Protein 9KR4 (pdb70)

InterPro domains:
  IPR000081 Peptidase C3, picornavirus core protein 2A [PF00947] (878-1004)
  IPR000199 Peptidase C3A/C3B, picornaviral [PF00548] (1549-1714)
  IPR000605 Helicase, superfamily 3, single-stranded DNA/RNA virus [PF00910] (1234-1331)
  IPR001205 RNA-directed RNA polymerase, C-terminal dom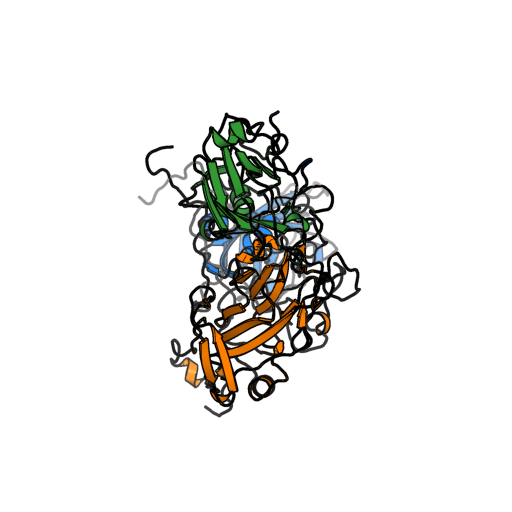ain [PF00680] (1758-2169)
  IPR001676 Picornavirus capsid [PF00073] (93-300)
  IPR001676 Picornavirus capsid [PF00073] (359-524)
  IPR001676 Picornavirus capsid [PF00073] (614-782)
  IPR002527 Picornavirus 2B protein [PF01552] (1009-1108)
  IPR003138 Picornavirus coat protein VP4 [PF02226] (2-69)
  IPR003593 AAA+ ATPase domain [SM00382] (1229-1360)
  IPR007094 RNA-directed RNA polymerase, catalytic domain [PS50507] (1958-2074)
  IPR009003 Peptidase S1, PA clan [SSF50494] (863-1001)
  IPR009003 Peptidase S1, PA clan [SSF50494] (1542-1732)
  IPR014759 Helicase, superfamily 3, single-stranded RNA virus [PS51218] (1213-1369)
  IPR014838 Poliovirus 3A protein-like [PF08727] (1442-1498)
  IPR027417 P-loop containing nucleoside triphosphate hydrolase [SSF52540] (1183-1368)
  IPR029053 Viral coat protein subunit [G3DSA:2.60.120.20] (71-329)
  IPR029053 Viral coat protein subunit [G3DSA:2.60.120.20] (331-568)
  IPR029053 Viral coat protein subunit [G3DSA:2.60.120.20] (569-866)
  IPR033703 Picornavirus/Calicivirus coat protein [cd00205] (125-325)

Secondary structure (DSSP, 8-state):
--TT----GGGBHHHHH---EEEEEEEEESS-SSGGGSEEEEE--STT-HHHHHHHTTEEEEEEEEEEEEEEEEEE-S--TT----PPPEEEEEEE-TT----SSTT-GGGG-TTS-EEEEETTSSPPEEEE----SSSSEES---BBSSSSTT--BT--GGG---EEEEEEE--SS---EEEEEEEEEEEEEEEEEEE-PPP-SPP--SSS-------SS---S-SS----/---EEEEEETTEEEEEETT--EEEGGG-----SGGG-STHHHHS-EEE-GGG-S-EE---EEE-TT---EEEETTGGGTTSSHHHHHHHH-SSEEEEEEEEEEE---TT-EEEEEEEEEES-PPPBSSTTS---HHHH-BTTBPEE-BSS----SSSB--BGGGTTTTS-GGGGGGSSEEEEETTT--EEEEEE----SSS-B-TTTB--EEEEEEEEEEEE--TTS-S-EEEEEEEEEEEEEEE--S--/-----PPTTTT---TT------BS-TTPPPPPP---SSEE-BTHHHHTS-EE--TT--GGGGGSGGGG-EEE-TT--TTSEEEEEES-TTTSTTTTTSHHHHHHTTEEEEEEEEEEEEEE-S-TT-B-EEEEEEEPTTT---SSHHHHHHSEEEEEETTT-SEEEEEEEEEE---SS---TTSS--TTS-EEEEEESS--B--GGG-S-EEEEEEEEE-S--EEEEE---TT--SHHHHT-

Organism: NCBI:txid282345

Nearest PDB structures (foldseek):
  6ilo-assembly1_A  TM=9.769E-01  e=2.884E-32  Echovirus E6
  8gsc-assembly1_1  TM=9.671E-01  e=5.428E-31  Echovirus E3
  8gsd-assembly1_1  TM=9.261E-01  e=2.225E-30  Echovirus E3
  3iyp-assembly1_A  TM=9.016E-01  e=1.339E-30  Echovirus E7
  9fp5-assembly1_A  TM=9.081E-01  e=4.140E-30  Coxsackievirus A9

B-factor: mean 23.33, std 20.79, range [1.66, 119.31]

Solvent-accessible surface area: 31221 Å² total; per-residue (Å²): 140,110,94,55,46,100,40,71,71,40,0,30,10,72,59,1,4,21,115,24,34,62,0,63,135,26,48,1,61,1,88,39,143,113,77,67,84,50,29,6,51,15,81,10,39,18,57,86,26,3,41,19,3,2,23,8,9,0,0,0,0,1,29,6,42,8,4,0,4,0,44,15,75,40,72,100,37,209,86,106,116,100,58,69,82,109,103,91,18,35,1,1,1,0,0,0,17,50,87,24,65,72,6,98,30,16,128,28,156,6,8,113,21,117,97,6,31,40,36,126,26,42,46,76,90,37,38,9,41,7,4,4,14,6,10,2,139,3,19,2,12,9,22,26,12,0,0,42,17,78,122,45,120,105,17,72,16,6,115,19,75,52,45,72,22,1,44,0,12,0,34,10,56,58,97,116,142,36,26,30,14,31,0,31,0,68,0,47,4,22,4,18,122,15,87,0,6,0,16,8,6,1,13,9,3,69,2,8,70,26,106,11,5,4,2,113,37,62,13,0,11,74,68,26,165,43,40,35,7,101,74,127,169,77,103,91,119,75,39,88,44,66,128,17,82,30,79,17,67,96,94,39,96,80,34,46,0,57,65,37,144,10,59,69,49,64,191,79,134,85,61,61,33,80,117,129,58,40,71,72,34,103,68,2,59,67,11,12,78,9,132,62,22,103,0,74,84,119,26,42,2,3,2,4,1,0,0,13,1,0,63,113,62,22,62,0,6,95,6,7,125,146,15,132,58,2,32,5,2,4,21,1,13,1,51,3,118,36,54,150,83,12,5,0,2,0,0,0,0,0,0,0,1,0,3,3,0,0,13,37,42,94,99,77,9,61,54,86,19,0,16,85,4,36,135,16,46,132,5,45,59,30,73,47,99,55,112,47,10,8,6,18,0,3,11,0,0,0,15,0,12,2,0,1,2,0,5,16,2,12,47,31,49,0,12,20,31,87,50,54,19,3,12,2,3,1,6,25,6,5,4,32,53,20,16,16,11,78,58,1,12,14,6,0,0,0,0,0,7,0,1,32,0,51,40,25,152,79,35,85,71,77,0,40,1,32,1,8,0,2,2,20,38,4,4,2,40,25,116,225,181,126,110,150,124,112,167,153,104,137,44,54,102,115,50,89,63,91,17,120,130,169,9,85,71,14,32,94,169,66,165,57,25,101,83,47,152,4,8,16,66,5,116,18,0,0,69,2,0,70,40,51,0,2,0,4,1,33,0,48,46,144,10,10,54,23,15,83,0,4,28,3,32,1,77,19,91,72,28,74,28,70,33,13,0,1,1,7,5,0,0,0,3,2,7,1,1,11,29,2,0,0,0,1,2,0,1,2,2,14,75,0,9,16,11,0,47,0,18,0,22,0,0,0,1,28,38,1,60,7,78,0,2,1,2,37,8,68,58,64,69,34,10,20,98,70,68,124,31,2,107,111,42,86,61,64,70,2,27,2,45,148,108,23,48,13,69,19,98,5,68,206,5,49,18,19,74,195,204,59,46,62,106,40,6,94,30,9,107,152,7,2,22,0,0,0,7,16,54,53,25,1,75,25,64,90,71,4,77,18,92,2,35,0,4,0,13,0,4,3,46,81,82,2,2,0,112,115,33,60,95,2,53,35,15,171,159,8,93,98,120,72,11

Foldseek 3Di:
DDDPPDDDPCVPPCNLQFDKDFQDKDKAKCDDPDQVRQKDKDFDDPLVPVVNLLSVQQFFWKFWKKKKWKDKDKDADDDDCPPVDDDWWKKKKWWAFVPGDDDPGPPRCSSVDPPTDMDIGTPPDHTDMDMAHGRFPDPTAGSFDQDWCDPDPPTDGGDDPRNGGTMMMMHIDDDDDDHIMMMMMTMIIGIHPMDGHDGDDGDDFDQDDSRDRDGDDDDPDDDDDDPDDDDD/DFDKDWDFQQHDIDIDTPPADEFEWVPDFADAPVVPCPPVCQVWPKDWDSNLFGKDWFDKDWAFQQAFWWKAFPPQQCLPPPVSVVCLVPFQKKWWKKKKKKFKADDLQKWFKKKKFKFFPQDFAFLDNVEEADPVLVHDHRDIDGAHCAADRDPRHQGRNRCCPRRNHGNVPRVVGGIDMATPNPHGMYIYIGYTDDPDNIGRSVPDRGIMIMMGIPTGMDGDPPDDRTMIMMMMMGIHGMMGTDDDDD/DPDDDDDPPPPDDDPPDDDDDDDPCPPDDDDDDDDDPDDDDDLQVQQQDKDWWQQQPDDCCVVDVNSFKFWAAFPDAAWHWRGKAWQALAQAPRRCPTSNNVVQLQFQKKFAKKKKKKFKAADLFKWFKKKKAKFFAQGDDDDIPVRRVVHDIDIDICNVPRMDMDIGHPHMHDDRHRDCVCNRPDNGTMMIIMGGNDGIDGPPVRNDIIIMIMIMGGDDDMDGHHGDDRPVDPPVVVVVD

Radius of gyration: 29.06 Å; Cα contacts (8 Å, |Δi|>4): 1788; chains: 3; bounding box: 80×88×56 Å

Structure (mmCIF, N/CA/C/O backbone):
data_9KR4
#
_entry.id   9KR4
#
_cell.length_a   1.00
_cell.length_b   1.00
_cell.length_c   1.00
_cell.angle_alpha   90.00
_cell.angle_beta   90.00
_cell.angle_gamma   90.00
#
_symmetry.space_group_name_H-M   'P 1'
#
loop_
_entity.id
_entity.type
_entity.pdbx_description
1 polymer 'Enterovirus B 75 chain A'
2 polymer 'Enterovirus B 75 chain B'
3 polymer 'Enterovirus B 75 chain C'
#
loop_
_atom_site.group_PDB
_atom_site.id
_atom_site.type_symbol
_atom_site.label_atom_id
_atom_site.label_alt_id
_atom_site.label_comp_id
_atom_site.label_asym_id
_atom_site.label_entity_id
_atom_site.label_seq_id
_atom_site.pdbx_PDB_ins_code
_atom_site.Cartn_x
_atom_site.Cartn_y
_atom_site.Cartn_z
_atom_site.occupancy
_atom_site.B_iso_or_equiv
_atom_site.auth_seq_id
_atom_site.auth_comp_id
_atom_site.auth_asym_id
_atom_site.auth_atom_id
_atom_site.pdbx_PDB_model_num
ATOM 1 N N . PHE A 1 1 ? 213.31496 302.42627 362.75501 1.000 75.71983 1 PHE A N 1
ATOM 2 C CA . PHE A 1 1 ? 214.38207 303.22584 362.17889 1.000 75.54957 1 PHE A CA 1
ATOM 3 C C . PHE A 1 1 ? 214.48556 302.98372 360.67412 1.000 80.15931 1 PHE A C 1
ATOM 4 O O . PHE A 1 1 ? 213.56271 302.47448 360.04199 1.000 80.81340 1 PHE A O 1
ATOM 12 N N . VAL A 1 2 ? 215.63173 303.34685 360.10950 1.000 83.56732 2 VAL A N 1
ATOM 13 C CA . VAL A 1 2 ? 215.87704 303.22915 358.67657 1.000 83.93279 2 VAL A CA 1
ATOM 14 C C . VAL A 1 2 ? 216.31142 301.80973 358.32484 1.000 87.61437 2 VAL A C 1
ATOM 15 O O . VAL A 1 2 ? 216.55224 300.98045 359.20810 1.000 90.43705 2 VAL A O 1
ATOM 19 N N . GLY A 1 3 ? 216.43402 301.53855 357.02868 1.000 88.68922 3 GLY A N 1
ATOM 20 C CA . GLY A 1 3 ? 216.46813 300.21442 356.42663 1.000 92.84685 3 GLY A CA 1
ATOM 21 C C . GLY A 1 3 ? 217.64811 299.28853 356.67474 1.000 97.46642 3 GLY A C 1
ATOM 22 O O . GLY A 1 3 ? 217.98233 298.49043 355.79383 1.000 99.43028 3 GLY A O 1
ATOM 23 N N . GLY A 1 4 ? 218.28122 299.34584 357.84556 1.000 94.41602 4 GLY A N 1
ATOM 24 C CA . GLY A 1 4 ? 219.61801 298.79938 357.99396 1.000 90.04954 4 GLY A CA 1
ATOM 25 C C . GLY A 1 4 ? 220.47273 299.58797 358.96119 1.000 86.66321 4 GLY A C 1
ATOM 26 O O . GLY A 1 4 ? 221.70404 299.49556 358.96567 1.000 86.02679 4 GLY A O 1
ATOM 27 N N . PHE A 1 5 ? 219.79847 300.37955 359.78830 1.000 85.03940 5 PHE A N 1
ATOM 28 C CA . PHE A 1 5 ? 220.40045 301.16552 360.85571 1.000 81.47762 5 PHE A CA 1
ATOM 29 C C . PHE A 1 5 ? 221.08418 300.30286 361.92172 1.000 77.43097 5 PHE A C 1
ATOM 30 O O . PHE A 1 5 ? 221.68598 300.83198 362.86122 1.000 78.75888 5 PHE A O 1
ATOM 38 N N . HIS A 1 6 ? 221.04370 298.98461 361.78124 1.000 72.26375 6 HIS A N 1
ATOM 39 C CA . HIS A 1 6 ? 221.56697 298.09285 362.80848 1.000 66.30781 6 HIS A CA 1
ATOM 40 C C . HIS A 1 6 ? 223.04435 298.39473 363.03897 1.000 57.24953 6 HIS A C 1
ATOM 41 O O . HIS A 1 6 ? 223.87754 298.14187 362.16385 1.000 58.84403 6 HIS A O 1
ATOM 48 N N . THR A 1 7 ? 223.36450 298.93798 364.21191 1.000 48.45456 7 THR A N 1
ATOM 49 C CA . THR A 1 7 ? 224.72707 299.33873 364.53327 1.000 42.25250 7 THR A CA 1
ATOM 50 C C . THR A 1 7 ? 225.15435 298.72585 365.85682 1.000 36.94872 7 THR A C 1
ATOM 51 O O . THR A 1 7 ? 224.39097 298.71922 366.82521 1.000 35.08565 7 THR A O 1
ATOM 55 N N . ARG A 1 8 ? 226.38054 298.21145 365.88938 1.000 33.70489 8 ARG A N 1
ATOM 56 C CA . ARG A 1 8 ? 226.94373 297.60468 367.08773 1.000 27.87575 8 ARG A CA 1
ATOM 57 C C . ARG A 1 8 ? 228.40464 297.99453 367.28358 1.000 26.14767 8 ARG A C 1
ATOM 58 O O . ARG A 1 8 ? 229.09488 297.40428 368.11737 1.000 25.52310 8 ARG A O 1
ATOM 66 N N . SER A 1 9 ? 228.87475 299.00991 366.55828 1.000 25.56343 9 SER A N 1
ATOM 67 C CA . SER A 1 9 ? 230.27064 299.41498 366.66020 1.000 22.79261 9 SER A CA 1
ATOM 68 C C . SER A 1 9 ? 230.59953 299.98563 368.03155 1.000 22.27214 9 SER A C 1
ATOM 69 O O . SER A 1 9 ? 231.76323 299.97979 368.43889 1.000 21.93418 9 SER A O 1
ATOM 72 N N . GLU A 1 10 ? 229.60050 300.49004 368.75211 1.000 20.42068 10 GLU A N 1
ATOM 73 C CA . GLU A 1 10 ? 229.83887 301.04275 370.07572 1.000 20.84793 10 GLU A CA 1
ATOM 74 C C . GLU A 1 10 ? 230.01994 299.97854 371.14821 1.000 23.77832 10 GLU A C 1
ATOM 75 O O . GLU A 1 10 ? 230.58780 300.28112 372.20014 1.000 25.06266 10 GLU A O 1
ATOM 81 N N . SER A 1 11 ? 229.55474 298.75328 370.92136 1.000 19.09049 11 SER A N 1
ATOM 82 C CA . SER A 1 11 ? 229.75821 297.67824 371.88129 1.000 16.96535 11 SER A CA 1
ATOM 83 C C . SER A 1 11 ? 230.94853 296.79961 371.53426 1.000 15.06875 11 SER A C 1
ATOM 84 O O . SER A 1 11 ? 231.08017 295.71557 372.10391 1.000 20.41004 11 SER A O 1
ATOM 87 N N . SER A 1 12 ? 231.78959 297.21411 370.59603 1.000 14.66789 12 SER A N 1
ATOM 88 C CA . SER A 1 12 ? 233.04797 296.52195 370.39415 1.000 15.58910 12 SER A CA 1
ATOM 89 C C . SER A 1 12 ? 233.95729 296.75681 371.59652 1.000 15.05997 12 SER A C 1
ATOM 90 O O . SER A 1 12 ? 233.79791 297.72048 372.34667 1.000 15.77117 12 SER A O 1
ATOM 93 N N . LEU A 1 13 ? 234.91752 295.84930 371.77535 1.000 14.37378 13 LEU A N 1
ATOM 94 C CA . LEU A 1 13 ? 235.78714 295.90761 372.94439 1.000 14.81286 13 LEU A CA 1
ATOM 95 C C . LEU A 1 13 ? 236.45642 297.26591 373.07183 1.000 18.26059 13 LEU A C 1
ATOM 96 O O . LEU A 1 13 ? 236.48219 297.85617 374.15688 1.000 19.77211 13 LEU A O 1
ATOM 101 N N . GLU A 1 14 ? 236.98758 297.78231 371.96472 1.000 18.50270 14 GLU A N 1
ATOM 102 C CA . GLU A 1 14 ? 237.74030 299.02689 372.00328 1.000 18.97123 14 GLU A CA 1
ATOM 103 C C . GLU A 1 14 ? 236.86754 300.19702 372.42797 1.000 19.73734 14 GLU A C 1
ATOM 104 O O . GLU A 1 14 ? 237.32176 301.07148 373.16910 1.000 22.44812 14 GLU A O 1
ATOM 110 N N . ASN A 1 15 ? 235.61605 300.23824 371.97471 1.000 18.54390 15 ASN A N 1
ATOM 111 C CA . ASN A 1 15 ? 234.74783 301.34836 372.34851 1.000 17.21642 15 ASN A CA 1
ATOM 112 C C . ASN A 1 15 ? 234.09150 301.14161 373.70620 1.000 19.78127 15 ASN A C 1
ATOM 113 O O . ASN A 1 15 ? 233.66800 302.11414 374.33435 1.000 23.19698 15 ASN A O 1
ATOM 118 N N . PHE A 1 16 ? 233.97680 299.89679 374.16552 1.000 17.16443 16 PHE A N 1
ATOM 119 C CA . PHE A 1 16 ? 233.44870 299.64241 375.50140 1.000 14.61841 16 PHE A CA 1
ATOM 120 C C . PHE A 1 16 ? 234.48283 299.97276 376.56965 1.000 16.41596 16 PHE A C 1
ATOM 121 O O . PHE A 1 16 ? 234.14026 300.48419 377.63847 1.000 15.26439 16 PHE A O 1
ATOM 129 N N . LEU A 1 17 ? 235.75544 299.69595 376.29090 1.000 15.69580 17 LEU A N 1
ATOM 130 C CA . LEU A 1 17 ? 236.80734 299.76568 377.29084 1.000 17.27577 17 LEU A CA 1
ATOM 131 C C . LEU A 1 17 ? 237.83721 300.85631 377.04052 1.000 22.98342 17 LEU A C 1
ATOM 132 O O . LEU A 1 17 ? 238.58266 301.19258 377.96191 1.000 26.69541 17 LEU A O 1
ATOM 137 N N . GLY A 1 18 ? 237.90565 301.40821 375.83295 1.000 24.91812 18 GLY A N 1
ATOM 138 C CA . GLY A 1 18 ? 238.92104 302.39259 375.51151 1.000 22.75103 18 GLY A CA 1
ATOM 139 C C . GLY A 1 18 ? 238.49834 303.83129 375.71547 1.000 25.54033 18 GLY A C 1
ATOM 140 O O . GLY A 1 18 ? 238.50019 304.62321 374.77118 1.000 32.97389 18 GLY A O 1
ATOM 141 N N . ARG A 1 19 ? 238.13407 304.18122 376.94258 1.000 23.99785 19 ARG A N 1
ATOM 142 C CA . ARG A 1 19 ? 237.72794 305.53026 377.30074 1.000 24.17518 19 ARG A CA 1
ATOM 143 C C . ARG A 1 19 ? 238.60433 306.04343 378.43253 1.000 25.51018 19 ARG A C 1
ATOM 144 O O . ARG A 1 19 ? 238.72660 305.39138 379.47169 1.000 29.85109 19 ARG A O 1
ATOM 152 N N . ALA A 1 20 ? 239.19551 307.21899 378.23775 1.000 22.30846 20 ALA A N 1
ATOM 153 C CA . ALA A 1 20 ? 240.11019 307.76836 379.22783 1.000 17.91462 20 ALA A CA 1
ATOM 154 C C . ALA A 1 20 ? 239.36975 308.09512 380.51732 1.000 20.46799 20 ALA A C 1
ATOM 155 O O . ALA A 1 20 ? 238.36715 308.81311 380.50913 1.000 30.23859 20 ALA A O 1
ATOM 157 N N . ALA A 1 21 ? 239.87154 307.57337 381.62945 1.000 16.33850 21 ALA A N 1
ATOM 158 C CA . ALA A 1 21 ? 239.23541 307.75524 382.92182 1.000 15.94009 21 ALA A CA 1
ATOM 159 C C . ALA A 1 21 ? 240.26437 308.24511 383.92522 1.000 15.24300 21 ALA A C 1
ATOM 160 O O . ALA A 1 21 ? 241.46708 308.04854 383.74931 1.000 16.80023 21 ALA A O 1
ATOM 162 N N . ASN A 1 22 ? 239.77728 308.89540 384.97331 1.000 15.28746 22 ASN A N 1
ATOM 163 C CA . ASN A 1 22 ? 240.63123 309.35064 386.06039 1.000 15.27548 22 ASN A CA 1
ATOM 164 C C . ASN A 1 22 ? 240.72389 308.26017 387.11954 1.000 19.56435 22 ASN A C 1
ATOM 165 O O . ASN A 1 22 ? 239.76415 308.02455 387.85779 1.000 25.25582 22 ASN A O 1
ATOM 170 N N . THR A 1 23 ? 241.88451 307.61121 387.21398 1.000 20.35874 23 THR A N 1
ATOM 171 C CA . THR A 1 23 ? 242.05747 306.47175 388.10120 1.000 19.82211 23 THR A CA 1
ATOM 172 C C . THR A 1 23 ? 242.71923 306.78653 389.43208 1.000 21.97565 23 THR A C 1
ATOM 173 O O . THR A 1 23 ? 242.73981 305.90759 390.29569 1.000 28.13427 23 THR A O 1
ATOM 177 N N . TYR A 1 24 ? 243.25646 307.98718 389.63225 1.000 19.64032 24 TYR A N 1
ATOM 178 C CA . TYR A 1 24 ? 243.93289 308.29572 390.88442 1.000 22.55409 24 TYR A CA 1
ATOM 179 C C . TYR A 1 24 ? 244.27598 309.77483 390.94082 1.000 22.22656 24 TYR A C 1
ATOM 180 O O . TYR A 1 24 ? 244.70854 310.36236 389.94883 1.000 24.56134 24 TYR A O 1
ATOM 189 N N . ARG A 1 25 ? 244.10226 310.36265 392.11920 1.000 23.20433 25 ARG A N 1
ATOM 190 C CA . ARG A 1 25 ? 244.54180 311.72525 392.36951 1.000 23.53974 25 ARG A CA 1
ATOM 191 C C . ARG A 1 25 ? 245.31388 311.75438 393.67744 1.000 25.40459 25 ARG A C 1
ATOM 192 O O . ARG A 1 25 ? 244.97324 311.03767 394.62009 1.000 31.38986 25 ARG A O 1
ATOM 200 N N . THR A 1 26 ? 246.36287 312.57141 393.72505 1.000 25.39796 26 THR A N 1
ATOM 201 C CA . THR A 1 26 ? 247.19889 312.68358 394.91131 1.000 27.00059 26 THR A CA 1
ATOM 202 C C . THR A 1 26 ? 248.00418 313.97174 394.83536 1.000 26.45820 26 THR A C 1
ATOM 203 O O . THR A 1 26 ? 247.97736 314.68906 393.83407 1.000 27.39832 26 THR A O 1
ATOM 207 N N . SER A 1 27 ? 248.73547 314.25534 395.90825 1.000 25.38948 27 SER A N 1
ATOM 208 C CA . SER A 1 27 ? 249.46635 315.50236 396.03165 1.000 22.72643 27 SER A CA 1
ATOM 209 C C . SER A 1 27 ? 250.87891 315.23908 396.52942 1.000 24.96309 27 SER A C 1
ATOM 210 O O . SER A 1 27 ? 251.16661 314.19506 397.11766 1.000 25.15714 27 SER A O 1
ATOM 213 N N . PHE A 1 28 ? 251.76061 316.19882 396.26253 1.000 22.43488 28 PHE A N 1
ATOM 214 C CA . PHE A 1 28 ? 253.12730 316.20010 396.75641 1.000 19.70851 28 PHE A CA 1
ATOM 215 C C . PHE A 1 28 ? 253.56484 317.64786 396.91173 1.000 21.59571 28 PHE A C 1
ATOM 216 O O . PHE A 1 28 ? 252.97653 318.54993 396.31688 1.000 25.76011 28 PHE A O 1
ATOM 224 N N . LYS A 1 29 ? 254.58647 317.87056 397.73088 1.000 21.61432 29 LYS A N 1
ATOM 225 C CA . LYS A 1 29 ? 254.98422 319.21581 398.11774 1.000 23.36529 29 LYS A CA 1
ATOM 226 C C . LYS A 1 29 ? 256.44582 319.48306 397.78979 1.000 25.94800 29 LYS A C 1
ATOM 227 O O . LYS A 1 29 ? 257.25999 318.56349 397.69137 1.000 29.06077 29 LYS A O 1
ATOM 233 N N . THR A 1 30 ? 256.76611 320.76397 397.61363 1.000 25.92917 30 THR A N 1
ATOM 234 C CA . THR A 1 30 ? 258.15684 321.16768 397.44800 1.000 28.26944 30 THR A CA 1
ATOM 235 C C . THR A 1 30 ? 258.91514 321.17988 398.76893 1.000 34.79013 30 THR A C 1
ATOM 236 O O . THR A 1 30 ? 260.12334 320.92799 398.78050 1.000 39.06140 30 THR A O 1
ATOM 240 N N . LEU A 1 31 ? 258.23835 321.47701 399.87672 1.000 36.23159 31 LEU A N 1
ATOM 241 C CA . LEU A 1 31 ? 258.86180 321.57996 401.18933 1.000 35.71302 31 LEU A CA 1
ATOM 242 C C . LEU A 1 31 ? 257.98859 320.91044 402.23594 1.000 40.44971 31 LEU A C 1
ATOM 243 O O . LEU A 1 31 ? 256.77628 321.13362 402.27342 1.000 44.22965 31 LEU A O 1
ATOM 248 N N . SER A 1 32 ? 258.61187 320.11665 403.10158 1.000 44.26014 32 SER A N 1
ATOM 249 C CA . SER A 1 32 ? 257.91045 319.51597 404.22864 1.000 49.73931 32 SER A CA 1
ATOM 250 C C . SER A 1 32 ? 258.92622 318.89015 405.17060 1.000 55.82137 32 SER A C 1
ATOM 251 O O . SER A 1 32 ? 259.98689 318.42340 404.74779 1.000 53.95662 32 SER A O 1
ATOM 254 N N . THR A 1 33 ? 258.57999 318.88611 406.45921 1.000 61.12685 33 THR A N 1
ATOM 255 C CA . THR A 1 33 ? 259.37489 318.16735 407.44711 1.000 59.41930 33 THR A CA 1
ATOM 256 C C . THR A 1 33 ? 259.27425 316.66082 407.24424 1.000 58.86763 33 THR A C 1
ATOM 257 O O . THR A 1 33 ? 260.27949 315.94883 407.34409 1.000 60.96700 33 THR A O 1
ATOM 261 N N . LYS A 1 34 ? 258.08037 316.16145 406.94973 1.000 56.41297 34 LYS A N 1
ATOM 262 C CA . LYS A 1 34 ? 257.89871 314.73483 406.73036 1.000 56.90004 34 LYS A CA 1
ATOM 263 C C . LYS A 1 34 ? 258.34554 314.37926 405.31784 1.000 53.09406 34 LYS A C 1
ATOM 264 O O . LYS A 1 34 ? 257.76063 314.87932 404.35244 1.000 49.81689 34 LYS A O 1
ATOM 270 N N . PRO A 1 35 ? 259.35813 313.52602 405.14978 1.000 54.03676 35 PRO A N 1
ATOM 271 C CA . PRO A 1 35 ? 259.86344 313.24549 403.79536 1.000 51.08426 35 PRO A CA 1
ATOM 272 C C . PRO A 1 35 ? 258.83934 312.60820 402.87293 1.000 44.30421 35 PRO A C 1
ATOM 273 O O . PRO A 1 35 ? 258.89771 312.84308 401.66172 1.000 43.66008 35 PRO A O 1
ATOM 277 N N . SER A 1 36 ? 257.90919 311.81045 403.39704 1.000 47.37096 36 SER A N 1
ATOM 278 C CA . SER A 1 36 ? 256.96501 311.11088 402.53650 1.000 44.44142 36 SER A CA 1
ATOM 279 C C . SER A 1 36 ? 255.94156 312.04838 401.91272 1.000 41.10730 36 SER A C 1
ATOM 280 O O . SER A 1 36 ? 255.22875 311.64204 400.99050 1.000 38.60251 36 SER A O 1
ATOM 283 N N . LEU A 1 37 ? 255.85100 313.28178 402.39375 1.000 40.82600 37 LEU A N 1
ATOM 284 C CA . LEU A 1 37 ? 254.97252 314.28817 401.82232 1.000 36.98816 37 LEU A CA 1
ATOM 285 C C . LEU A 1 37 ? 255.61359 315.04283 400.66717 1.000 32.84652 37 LEU A C 1
ATOM 286 O O . LEU A 1 37 ? 254.95236 315.87980 400.04830 1.000 31.48677 37 LEU A O 1
ATOM 291 N N . LYS A 1 38 ? 256.88008 314.78055 400.37177 1.000 29.81724 38 LYS A N 1
ATOM 292 C CA . LYS A 1 38 ? 257.57685 315.47593 399.30470 1.000 25.95680 38 LYS A CA 1
ATOM 293 C C . LYS A 1 38 ? 257.50922 314.74585 397.97221 1.000 25.09915 38 LYS A C 1
ATOM 294 O O . LYS A 1 38 ? 257.97354 315.28676 396.96524 1.000 25.96517 38 LYS A O 1
ATOM 300 N N . PHE A 1 39 ? 256.92935 313.55015 397.93292 1.000 22.94567 39 PHE A N 1
ATOM 301 C CA . PHE A 1 39 ? 256.75427 312.83355 396.68130 1.000 21.98379 39 PHE A CA 1
ATOM 302 C C . PHE A 1 39 ? 255.47366 312.01917 396.75749 1.000 23.64991 39 PHE A C 1
ATOM 303 O O . PHE A 1 39 ? 254.92732 311.77710 397.83323 1.000 29.67507 39 PHE A O 1
ATOM 311 N N . ALA A 1 40 ? 254.99308 311.60877 395.59239 1.000 19.88680 40 ALA A N 1
ATOM 312 C CA . ALA A 1 40 ? 253.79486 310.79801 395.47623 1.000 15.88898 40 ALA A CA 1
ATOM 313 C C . ALA A 1 40 ? 254.12903 309.52261 394.72315 1.000 18.54527 40 ALA A C 1
ATOM 314 O O . ALA A 1 40 ? 255.07478 309.47889 393.93684 1.000 17.61041 40 ALA A O 1
ATOM 316 N N . SER A 1 41 ? 253.34995 308.47962 394.98437 1.000 21.86532 41 SER A N 1
ATOM 317 C CA . SER A 1 41 ? 253.52597 307.19950 394.32211 1.000 19.96490 41 SER A CA 1
ATOM 318 C C . SER A 1 41 ? 252.16942 306.56381 394.08351 1.000 22.31013 41 SER A C 1
ATOM 319 O O . SER A 1 41 ? 251.18725 306.88519 394.75370 1.000 29.01703 41 SER A O 1
ATOM 322 N N . TRP A 1 42 ? 252.12867 305.65606 393.11562 1.000 20.96913 42 TRP A N 1
ATOM 323 C CA . TRP A 1 42 ? 250.90358 304.95866 392.76293 1.000 18.85927 42 TRP A CA 1
ATOM 324 C C . TRP A 1 42 ? 251.26230 303.68816 392.01449 1.000 20.31440 42 TRP A C 1
ATOM 325 O O . TRP A 1 42 ? 251.93057 303.74759 390.98030 1.000 20.85242 42 TRP A O 1
ATOM 336 N N . THR A 1 43 ? 250.83035 302.54895 392.54161 1.000 20.60285 43 THR A N 1
ATOM 337 C CA . THR A 1 43 ? 250.98862 301.28090 391.84651 1.000 18.89243 43 THR A CA 1
ATOM 338 C C . THR A 1 43 ? 249.88602 301.15785 390.80468 1.000 18.89707 43 THR A C 1
ATOM 339 O O . THR A 1 43 ? 248.70073 301.21449 391.13987 1.000 21.11501 43 THR A O 1
ATOM 343 N N . ILE A 1 44 ? 250.27528 301.00359 389.54443 1.000 17.49505 44 ILE A N 1
ATOM 344 C CA . ILE A 1 44 ? 249.33436 300.96579 388.43290 1.000 17.24783 44 ILE A CA 1
ATOM 345 C C . ILE A 1 44 ? 248.39531 299.77921 388.59269 1.000 20.12260 44 ILE A C 1
ATOM 346 O O . ILE A 1 44 ? 248.82177 298.62203 388.54803 1.000 24.55131 44 ILE A O 1
ATOM 351 N N . THR A 1 45 ? 247.11438 300.06294 388.79542 1.000 20.60295 45 THR A N 1
ATOM 352 C CA . THR A 1 45 ? 246.09042 299.04064 388.92153 1.000 22.24738 45 THR A CA 1
ATOM 353 C C . THR A 1 45 ? 244.73915 299.64129 388.57141 1.000 23.52381 45 THR A C 1
ATOM 354 O O . THR A 1 45 ? 244.46913 300.80999 388.85336 1.000 27.71853 45 THR A O 1
ATOM 358 N N . THR A 1 46 ? 243.88513 298.82488 387.96073 1.000 21.53503 46 THR A N 1
ATOM 359 C CA . THR A 1 46 ? 242.52703 299.23000 387.63239 1.000 24.36624 46 THR A CA 1
ATOM 360 C C . THR A 1 46 ? 241.50765 298.77903 388.66953 1.000 21.29044 46 THR A C 1
ATOM 361 O O . THR A 1 46 ? 240.32636 299.10721 388.54201 1.000 22.39848 46 THR A O 1
ATOM 365 N N . ARG A 1 47 ? 241.93225 298.05536 389.69902 1.000 20.57360 47 ARG A N 1
ATOM 366 C CA . ARG A 1 47 ? 241.00793 297.40287 390.61316 1.000 20.68607 47 ARG A CA 1
ATOM 367 C C . ARG A 1 47 ? 240.44782 298.32875 391.67783 1.000 21.98644 47 ARG A C 1
ATOM 368 O O . ARG A 1 47 ? 239.56222 297.91246 392.42811 1.000 25.40750 47 ARG A O 1
ATOM 376 N N . LYS A 1 48 ? 240.92926 299.56347 391.76385 1.000 23.56923 48 LYS A N 1
ATOM 377 C CA . LYS A 1 48 ? 240.44779 300.49597 392.76777 1.000 22.06612 48 LYS A CA 1
ATOM 378 C C . LYS A 1 48 ? 239.43409 301.49068 392.22390 1.000 20.45362 48 LYS A C 1
ATOM 379 O O . LYS A 1 48 ? 238.92988 302.31315 392.99048 1.000 22.45440 48 LYS A O 1
ATOM 385 N N . VAL A 1 49 ? 239.12236 301.43391 390.93547 1.000 18.62894 49 VAL A N 1
ATOM 386 C CA . VAL A 1 49 ? 238.08644 302.25978 390.32728 1.000 14.86238 49 VAL A CA 1
ATOM 387 C C . VAL A 1 49 ? 236.92309 301.33659 389.99829 1.000 15.94279 49 VAL A C 1
ATOM 388 O O . VAL A 1 49 ? 237.06609 300.41536 389.19091 1.000 17.34907 49 VAL A O 1
ATOM 392 N N . ALA A 1 50 ? 235.76748 301.58139 390.61686 1.000 13.94300 50 ALA A N 1
ATOM 393 C CA . ALA A 1 50 ? 234.66190 300.63316 390.52394 1.000 13.90541 50 ALA A CA 1
ATOM 394 C C . ALA A 1 50 ? 234.13179 300.51188 389.101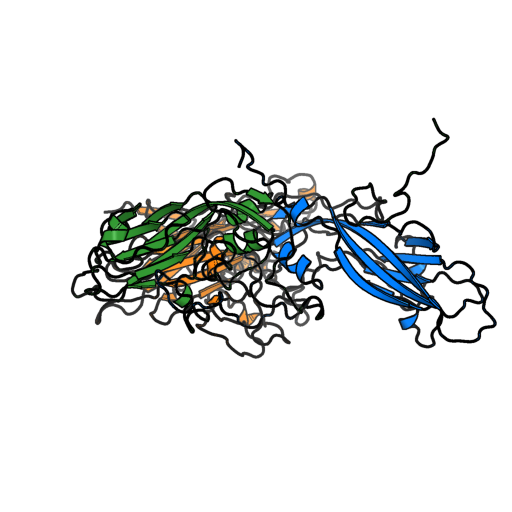02 1.000 14.64887 50 ALA A C 1
ATOM 395 O O . ALA A 1 50 ? 233.92508 299.39840 388.60843 1.000 14.37817 50 ALA A O 1
ATOM 397 N N . MET A 1 51 ? 233.91096 301.64169 388.42629 1.000 13.09748 51 MET A N 1
ATOM 398 C CA . MET A 1 51 ? 233.29079 301.61941 387.10528 1.000 11.52030 51 MET A CA 1
ATOM 399 C C . MET A 1 51 ? 234.16031 300.88539 386.09416 1.000 14.91407 51 MET A C 1
ATOM 400 O O . MET A 1 51 ? 233.66518 300.06318 385.31622 1.000 15.02423 51 MET A O 1
ATOM 405 N N . LEU A 1 52 ? 235.46165 301.17107 386.08980 1.000 13.98434 52 LEU A N 1
ATOM 406 C CA . LEU A 1 52 ? 236.36553 300.46332 385.19548 1.000 13.37889 52 LEU A CA 1
ATOM 407 C C . LEU A 1 52 ? 236.49680 299.00079 385.59632 1.000 12.65038 52 LEU A C 1
ATOM 408 O O . LEU A 1 52 ? 236.55454 298.12010 384.73389 1.000 13.24627 52 LEU A O 1
ATOM 413 N N . ARG A 1 53 ? 236.53318 298.72249 386.89985 1.000 11.84657 53 ARG A N 1
ATOM 414 C CA . ARG A 1 53 ? 236.70982 297.34757 387.35217 1.000 12.28458 53 ARG A CA 1
ATOM 415 C C . ARG A 1 53 ? 235.55405 296.46316 386.91023 1.000 12.25258 53 ARG A C 1
ATOM 416 O O . ARG A 1 53 ? 235.76938 295.33128 386.47088 1.000 12.18847 53 ARG A O 1
ATOM 424 N N . ARG A 1 54 ? 234.32209 296.95829 387.01892 1.000 11.46745 54 ARG A N 1
ATOM 425 C CA . ARG A 1 54 ? 233.18080 296.15157 386.61346 1.000 10.92017 54 ARG A CA 1
ATOM 426 C C . ARG A 1 54 ? 233.24462 295.82620 385.12869 1.000 11.04080 54 ARG A C 1
ATOM 427 O O . ARG A 1 54 ? 233.10810 294.66289 384.74252 1.000 13.13401 54 ARG A O 1
ATOM 435 N N . LYS A 1 55 ? 233.51983 296.83018 384.29235 1.000 10.44088 55 LYS A N 1
ATOM 436 C CA . LYS A 1 55 ? 233.60430 296.60883 382.85234 1.000 10.95834 55 LYS A CA 1
ATOM 437 C C . LYS A 1 55 ? 234.71998 295.63614 382.50013 1.000 9.71383 55 LYS A C 1
ATOM 438 O O . LYS A 1 55 ? 234.54294 294.75671 381.65005 1.000 10.89037 55 LYS A O 1
ATOM 444 N N . MET A 1 56 ? 235.87115 295.78049 383.14699 1.000 10.66087 56 MET A N 1
ATOM 445 C CA . MET A 1 56 ? 237.02585 294.94505 382.85269 1.000 10.40870 56 MET A CA 1
ATOM 446 C C . MET A 1 56 ? 236.78643 293.50013 383.26763 1.000 10.47153 56 MET A C 1
ATOM 447 O O . MET A 1 56 ? 237.34706 292.57900 382.66585 1.000 11.52172 56 MET A O 1
ATOM 452 N N . GLU A 1 57 ? 235.94222 293.28825 384.27137 1.000 10.35161 57 GLU A N 1
ATOM 453 C CA . GLU A 1 57 ? 235.71927 291.98278 384.86915 1.000 9.30938 57 GLU A CA 1
ATOM 454 C C . GLU A 1 57 ? 234.60038 291.19129 384.20993 1.000 8.99010 57 GLU A C 1
ATOM 455 O O . GLU A 1 57 ? 234.26012 290.11784 384.70836 1.000 10.17822 57 GLU A O 1
ATOM 461 N N . MET A 1 58 ? 234.01256 291.68160 383.12366 1.000 8.45722 58 MET A N 1
ATOM 4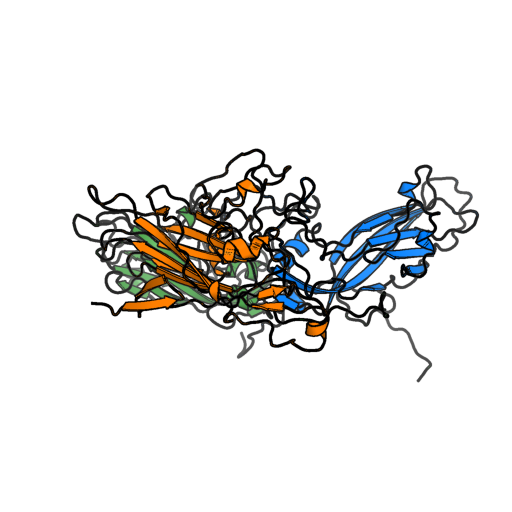62 C CA . MET A 1 58 ? 233.22785 290.79321 382.28218 1.000 7.32842 58 MET A CA 1
ATOM 463 C C . MET A 1 58 ? 234.09580 289.87738 381.43555 1.000 5.91411 58 MET A C 1
ATOM 464 O O . MET A 1 58 ? 233.55993 289.15871 380.59148 1.000 6.65313 58 MET A O 1
ATOM 469 N N . PHE A 1 59 ? 235.41030 289.90472 381.62143 1.000 6.69223 59 PHE A N 1
ATOM 470 C CA . PHE A 1 59 ? 236.33797 289.06200 380.88912 1.000 5.34550 59 PHE A CA 1
ATOM 471 C C . PHE A 1 59 ? 237.33715 288.48110 381.87352 1.000 4.79950 59 PHE A C 1
ATOM 472 O O . PHE A 1 59 ? 237.57583 289.05964 382.93326 1.000 5.16116 59 PHE A O 1
ATOM 480 N N . THR A 1 60 ? 237.89124 287.32171 381.53323 1.000 4.55457 60 THR A N 1
ATOM 481 C CA . THR A 1 60 ? 238.83073 286.65522 382.42471 1.000 4.19422 60 THR A CA 1
ATOM 482 C C . THR A 1 60 ? 240.26974 287.03230 382.10384 1.000 4.62474 60 THR A C 1
ATOM 483 O O . THR A 1 60 ? 241.06848 287.25993 383.01341 1.000 5.47973 60 THR A O 1
ATOM 487 N N . TYR A 1 61 ? 240.61218 287.09667 380.82587 1.000 4.73145 61 TYR A N 1
ATOM 488 C CA . TYR A 1 61 ? 241.96268 287.38130 380.37268 1.000 4.70581 61 TYR A CA 1
ATOM 489 C C . TYR A 1 61 ? 241.92677 288.55560 379.41611 1.000 4.97969 61 TYR A C 1
ATOM 490 O O . TYR A 1 61 ? 240.98309 288.69388 378.63677 1.000 6.20687 61 TYR A O 1
ATOM 499 N N . MET A 1 62 ? 242.95999 289.39413 379.46886 1.000 5.26627 62 MET A N 1
ATOM 500 C CA . MET A 1 62 ? 242.99858 290.60536 378.66223 1.000 5.90838 62 MET A CA 1
ATOM 501 C C . MET A 1 62 ? 244.42128 290.90437 378.21441 1.000 7.37772 62 MET A C 1
ATOM 502 O O . MET A 1 62 ? 245.38993 290.44043 378.81377 1.000 7.90533 62 MET A O 1
ATOM 507 N N . ARG A 1 63 ? 244.52772 291.68075 377.13995 1.000 8.11768 63 ARG A N 1
ATOM 508 C CA . ARG A 1 63 ? 245.78312 292.24060 376.65970 1.000 6.99834 63 ARG A CA 1
ATOM 509 C C . ARG A 1 63 ? 245.52290 293.66676 376.20957 1.000 8.73517 63 ARG A C 1
ATOM 510 O O . ARG A 1 63 ? 244.59664 293.90392 375.43134 1.000 10.01969 63 ARG A O 1
ATOM 518 N N . PHE A 1 64 ? 246.33346 294.61072 376.68094 1.000 9.72081 64 PHE A N 1
ATOM 519 C CA . PHE A 1 64 ? 246.17985 295.99431 376.25083 1.000 11.06027 64 PHE A CA 1
ATOM 520 C C . PHE A 1 64 ? 247.47134 296.76471 376.48057 1.000 11.63464 64 PHE A C 1
ATOM 521 O O . PHE A 1 64 ? 248.32418 296.36971 377.27582 1.000 10.17462 64 PHE A O 1
ATOM 529 N N . ASP A 1 65 ? 247.59045 297.87632 375.76839 1.000 13.76545 65 ASP A N 1
ATOM 530 C CA . ASP A 1 65 ? 248.55195 298.92233 376.06720 1.000 10.70812 65 ASP A CA 1
ATOM 531 C C . ASP A 1 65 ? 247.86103 299.97950 376.91548 1.000 12.61128 65 ASP A C 1
ATOM 532 O O . ASP A 1 65 ? 246.63303 300.06302 376.94220 1.000 15.00484 65 ASP A O 1
ATOM 537 N N . VAL A 1 66 ? 248.65222 300.77340 377.62513 1.000 12.06295 66 VAL A N 1
ATOM 538 C CA . VAL A 1 66 ? 248.13676 301.80728 378.51427 1.000 12.61762 66 VAL A CA 1
ATOM 539 C C . VAL A 1 66 ? 248.72851 303.14749 378.10815 1.000 15.42205 66 VAL A C 1
ATOM 540 O O . VAL A 1 66 ? 249.94596 303.26994 377.94695 1.000 13.70774 66 VAL A O 1
ATOM 544 N N . GLU A 1 67 ? 247.86715 304.14529 377.94613 1.000 18.16662 67 GLU A N 1
ATOM 545 C CA . GLU A 1 67 ? 248.27055 305.52121 377.69228 1.000 14.21320 67 GLU A CA 1
ATOM 546 C C . GLU A 1 67 ? 247.95913 306.34069 378.93506 1.000 13.75823 67 GLU A C 1
ATOM 547 O O . GLU A 1 67 ? 246.82313 306.34016 379.41175 1.000 14.79908 67 GLU A O 1
ATOM 553 N N . VAL A 1 68 ? 248.96081 307.03750 379.45836 1.000 10.23946 68 VAL A N 1
ATOM 554 C CA . VAL A 1 68 ? 248.82630 307.79458 380.69452 1.000 11.25008 68 VAL A CA 1
ATOM 555 C C . VAL A 1 68 ? 248.98334 309.27362 380.37299 1.000 9.89038 68 VAL A C 1
ATOM 556 O O . VAL A 1 68 ? 249.92814 309.66734 379.68327 1.000 10.26460 68 VAL A O 1
ATOM 560 N N . THR A 1 69 ? 248.03990 310.08092 380.84258 1.000 7.98470 69 THR A N 1
ATOM 561 C CA . THR A 1 69 ? 248.09112 311.53100 380.73898 1.000 7.91648 69 THR A CA 1
ATOM 562 C C . THR A 1 69 ? 247.98702 312.10983 382.14189 1.000 8.86855 69 THR A C 1
ATOM 563 O O . THR A 1 69 ? 247.18861 311.64023 382.95334 1.000 12.49178 69 THR A O 1
ATOM 567 N N . PHE A 1 70 ? 248.80044 313.11641 382.43186 1.000 6.60508 70 PHE A N 1
ATOM 568 C CA . PHE A 1 70 ? 248.90642 313.68018 383.77065 1.000 8.70694 70 PHE A CA 1
ATOM 569 C C . PHE A 1 70 ? 248.41807 315.12130 383.76154 1.000 9.47531 70 PHE A C 1
ATOM 570 O O . PHE A 1 70 ? 248.96856 315.95744 383.04110 1.000 12.22064 70 PHE A O 1
ATOM 578 N N . VAL A 1 71 ? 247.39874 315.41005 384.56690 1.000 9.77696 71 VAL A N 1
ATOM 579 C CA . VAL A 1 71 ? 246.88548 316.76550 384.74604 1.000 10.58384 71 VAL A CA 1
ATOM 580 C C . VAL A 1 71 ? 247.41947 317.25934 386.08412 1.000 12.49241 71 VAL A C 1
ATOM 581 O O . VAL A 1 71 ? 246.97973 316.81731 387.14382 1.000 15.15828 71 VAL A O 1
ATOM 585 N N . ILE A 1 72 ? 248.36801 318.18814 386.03703 1.000 11.53578 72 ILE A N 1
ATOM 586 C CA . ILE A 1 72 ? 249.09695 318.64383 387.21425 1.000 12.75976 72 ILE A CA 1
ATOM 587 C C . ILE A 1 72 ? 248.81227 320.11970 387.43771 1.000 14.17605 72 ILE A C 1
ATOM 588 O O . ILE A 1 72 ? 249.09997 320.95068 386.57019 1.000 19.08138 72 ILE A O 1
ATOM 593 N N . THR A 1 73 ? 248.26790 320.44721 388.60641 1.000 15.91544 73 THR A N 1
ATOM 594 C CA . THR A 1 73 ? 248.07743 321.82925 389.01678 1.000 19.29223 73 THR A CA 1
ATOM 595 C C . THR A 1 73 ? 248.80595 322.06597 390.32934 1.000 20.30409 73 THR A C 1
ATOM 596 O O . THR A 1 73 ? 249.08224 321.13197 391.08236 1.000 23.78952 73 THR A O 1
ATOM 600 N N . SER A 1 74 ? 249.12468 323.32530 390.59087 1.000 20.49961 74 SER A N 1
ATOM 601 C CA . SER A 1 74 ? 249.86105 323.71389 391.78152 1.000 24.07688 74 SER A CA 1
ATOM 602 C C . SER A 1 74 ? 249.18324 324.89984 392.44464 1.000 30.23226 74 SER A C 1
ATOM 603 O O . SER A 1 74 ? 248.41364 325.63522 391.82596 1.000 37.08807 74 SER A O 1
ATOM 606 N N . SER A 1 75 ? 249.48513 325.07174 393.72452 1.000 32.65458 75 SER A N 1
ATOM 607 C CA . SER A 1 75 ? 249.02178 326.21964 394.48162 1.000 34.39433 75 SER A CA 1
ATOM 608 C C . SER A 1 75 ? 250.09536 326.57947 395.49037 1.000 38.11412 75 SER A C 1
ATOM 609 O O . SER A 1 75 ? 250.91038 325.73995 395.87568 1.000 37.61376 75 SER A O 1
ATOM 612 N N . LYS A 1 76 ? 250.09812 327.83740 395.90291 1.000 48.86589 76 LYS A N 1
ATOM 613 C CA . LYS A 1 76 ? 251.04558 328.31200 396.89571 1.000 48.76291 76 LYS A CA 1
ATOM 614 C C . LYS A 1 76 ? 250.48587 328.11016 398.29461 1.000 52.90310 76 LYS A C 1
ATOM 615 O O . LYS A 1 76 ? 249.31962 328.40839 398.55999 1.000 55.83241 76 LYS A O 1
ATOM 621 N N . CYS A 1 77 ? 251.32594 327.59924 399.18507 1.000 52.87583 77 CYS A N 1
ATOM 622 C CA . CYS A 1 77 ? 250.95202 327.46577 400.58161 1.000 61.87443 77 CYS A CA 1
ATOM 623 C C . CYS A 1 77 ? 250.89946 328.83757 401.24984 1.000 70.70280 77 CYS A C 1
ATOM 624 O O . CYS A 1 77 ? 251.34246 329.84590 400.69633 1.000 69.49260 77 CYS A O 1
ATOM 627 N N . LYS A 1 78 ? 250.32319 328.86927 402.44729 1.000 75.95899 78 LYS A N 1
ATOM 628 C CA . LYS A 1 78 ? 250.26427 330.10193 403.22382 1.000 82.95258 78 LYS A CA 1
ATOM 629 C C . LYS A 1 78 ? 251.55683 330.29444 404.00785 1.000 89.25476 78 LYS A C 1
ATOM 630 O O . LYS A 1 78 ? 251.82914 329.55587 404.95952 1.000 89.75531 78 LYS A O 1
ATOM 636 N N . SER A 1 79 ? 252.35470 331.28461 403.60669 1.000 93.97684 79 SER A N 1
ATOM 637 C CA . SER A 1 79 ? 253.62574 331.57789 404.26119 1.000 100.18029 79 SER A CA 1
ATOM 638 C C . SER A 1 79 ? 254.05961 333.01202 403.98058 1.000 108.60202 79 SER A C 1
ATOM 639 O O . SER A 1 79 ? 253.24532 333.83871 403.55634 1.000 110.46425 79 SER A O 1
ATOM 642 N N . ASP A 1 80 ? 255.34880 333.31498 404.21957 1.000 112.23060 80 ASP A N 1
ATOM 643 C CA . ASP A 1 80 ? 255.91337 334.64913 404.06301 1.000 117.61718 80 ASP A CA 1
ATOM 644 C C . ASP A 1 80 ? 255.63991 335.19504 402.66100 1.000 118.76746 80 ASP A C 1
ATOM 645 O O . ASP A 1 80 ? 255.83114 334.49245 401.66507 1.000 116.85763 80 ASP A O 1
ATOM 650 N N . PRO A 1 81 ? 255.18218 336.44294 402.55795 1.000 119.30944 81 PRO A N 1
ATOM 651 C CA . PRO A 1 81 ? 254.85593 337.02031 401.24809 1.000 118.24346 81 PRO A CA 1
ATOM 652 C C . PRO A 1 81 ? 256.03144 337.64631 400.51504 1.000 117.44325 81 PRO A C 1
ATOM 653 O O . PRO A 1 81 ? 255.82328 338.22501 399.44303 1.000 115.50050 81 PRO A O 1
ATOM 657 N N . SER A 1 82 ? 257.24494 337.55825 401.05571 1.000 117.67955 82 SER A N 1
ATOM 658 C CA . SER A 1 82 ? 258.41342 338.06997 400.35440 1.000 118.65262 82 SER A CA 1
ATOM 659 C C . SER A 1 82 ? 258.70793 337.28903 399.08360 1.000 117.22652 82 SER A C 1
ATOM 660 O O . SER A 1 82 ? 259.20093 337.86740 398.10921 1.000 113.86262 82 SER A O 1
ATOM 663 N N . SER A 1 83 ? 258.40293 335.99278 399.06667 1.000 116.70301 83 SER A N 1
ATOM 664 C CA . SER A 1 83 ? 258.60764 335.18072 397.87560 1.000 113.68866 83 SER A CA 1
ATOM 665 C C . SER A 1 83 ? 257.44878 335.36393 396.90561 1.000 110.31381 83 SER A C 1
ATOM 666 O O . SER A 1 83 ? 256.72846 334.40815 396.59814 1.000 104.56282 83 SER A O 1
ATOM 669 N N . GLY A 1 84 ? 257.25377 336.59078 396.43124 1.000 110.38857 84 GLY A N 1
ATOM 670 C CA . GLY A 1 84 ? 256.27736 336.84463 395.39287 1.000 105.85946 84 GLY A CA 1
ATOM 671 C C . GLY A 1 84 ? 256.79500 336.38405 394.04797 1.000 104.41639 84 GLY A C 1
ATOM 672 O O . GLY A 1 84 ? 256.04319 336.30702 393.07189 1.000 100.50592 84 GLY A O 1
ATOM 673 N N . SER A 1 85 ? 258.09008 336.06877 393.99412 1.000 104.90759 85 SER A N 1
ATOM 674 C CA . SER A 1 85 ? 258.73949 335.56865 392.78785 1.000 100.92369 85 SER A CA 1
ATOM 675 C C . SER A 1 85 ? 258.33300 334.11347 392.59066 1.000 96.78290 85 SER A C 1
ATOM 676 O O . SER A 1 85 ? 258.43545 333.30063 393.51569 1.000 94.30234 85 SER A O 1
ATOM 679 N N . LEU A 1 86 ? 257.87792 333.78792 391.39050 1.000 93.66257 86 LEU A N 1
ATOM 680 C CA . LEU A 1 86 ? 257.45272 332.42932 391.09426 1.000 87.48078 86 LEU A CA 1
ATOM 681 C C . LEU A 1 86 ? 258.21846 331.90777 389.88768 1.000 84.43408 86 LEU A C 1
ATOM 682 O O . LEU A 1 86 ? 257.71094 331.97048 388.75986 1.000 85.58256 86 LEU A O 1
ATOM 687 N N . PRO A 1 87 ? 259.43937 331.40997 390.07120 1.000 80.11551 87 PRO A N 1
ATOM 688 C CA . PRO A 1 87 ? 260.07430 330.64257 388.99865 1.000 74.15302 87 PRO A CA 1
ATOM 689 C C . PRO A 1 87 ? 259.21818 329.43281 388.66118 1.000 66.64931 87 PRO A C 1
ATOM 690 O O . PRO A 1 87 ? 258.60073 328.81224 389.52819 1.000 68.27494 87 PRO A O 1
ATOM 694 N N . VAL A 1 88 ? 259.16332 329.11637 387.36826 1.000 58.60022 88 VAL A N 1
ATOM 695 C CA . VAL A 1 88 ? 258.19060 328.14252 386.89296 1.000 49.23071 88 VAL A CA 1
ATOM 696 C C . VAL A 1 88 ? 258.56934 326.74513 387.37363 1.000 40.63665 88 VAL A C 1
ATOM 697 O O . VAL A 1 88 ? 259.72363 326.31426 387.26043 1.000 38.37919 88 VAL A O 1
ATOM 701 N N . LEU A 1 89 ? 257.59317 326.04064 387.94351 1.000 33.58635 89 LEU A N 1
ATOM 702 C CA . LEU A 1 89 ? 257.83767 324.73541 388.54442 1.000 26.85604 89 LEU A CA 1
ATOM 703 C C . LEU A 1 89 ? 258.05759 323.65292 387.49490 1.000 21.55721 89 LEU A C 1
ATOM 704 O O . LEU A 1 89 ? 257.34616 323.58062 386.49267 1.000 22.06717 89 LEU A O 1
ATOM 709 N N . THR A 1 90 ? 259.04186 322.79684 387.74396 1.000 18.34305 90 THR A N 1
ATOM 710 C CA . THR A 1 90 ? 259.32848 321.64704 386.90069 1.000 16.57429 90 THR A CA 1
ATOM 711 C C . THR A 1 90 ? 258.96944 320.37776 387.66014 1.000 14.09693 90 THR A C 1
ATOM 712 O O . THR A 1 90 ? 259.11411 320.31446 388.88203 1.000 14.03923 90 THR A O 1
ATOM 716 N N . PHE A 1 91 ? 258.48165 319.37697 386.93769 1.000 10.96128 91 PHE A N 1
ATOM 717 C CA . PHE A 1 91 ? 257.99029 318.15006 387.53939 1.000 9.60048 91 PHE A CA 1
ATOM 718 C C . PHE A 1 91 ? 258.69157 316.95148 386.93483 1.000 9.56655 91 PHE A C 1
ATOM 719 O O . PHE A 1 91 ? 259.19184 317.00039 385.80994 1.000 10.00638 91 PHE A O 1
ATOM 727 N N . MET A 1 92 ? 258.72039 315.87099 387.69639 1.000 8.17005 92 MET A N 1
ATOM 728 C CA . MET A 1 92 ? 259.30571 314.62521 387.24169 1.000 7.86598 92 MET A CA 1
ATOM 729 C C . MET A 1 92 ? 258.29928 313.51456 387.49311 1.000 8.09264 92 MET A C 1
ATOM 730 O O . MET A 1 92 ? 257.89799 313.28283 388.63601 1.000 11.77750 92 MET A O 1
ATOM 735 N N . VAL A 1 93 ? 257.86637 312.85835 386.42455 1.000 7.27701 93 VAL A N 1
ATOM 736 C CA . VAL A 1 93 ? 257.03111 311.66874 386.50390 1.000 7.87291 93 VAL A CA 1
ATOM 737 C C . VAL A 1 93 ? 257.91495 310.48897 386.13869 1.000 8.42027 93 VAL A C 1
ATOM 738 O O . VAL A 1 93 ? 258.50305 310.46038 385.05360 1.000 9.60020 93 VAL A O 1
ATOM 742 N N . GLN A 1 94 ? 258.03171 309.53322 387.05090 1.000 7.81761 94 GLN A N 1
ATOM 743 C CA . GLN A 1 94 ? 258.93136 308.40143 386.90017 1.000 9.49061 94 GLN A CA 1
ATOM 744 C C . GLN A 1 94 ? 258.13133 307.10943 386.84638 1.000 9.40901 94 GLN A C 1
ATOM 745 O O . GLN A 1 94 ? 257.40578 306.78801 387.78837 1.000 10.43758 94 GLN A O 1
ATOM 751 N N . TYR A 1 95 ? 258.28122 306.36149 385.76073 1.000 8.66301 95 TYR A N 1
ATOM 752 C CA . TYR A 1 95 ? 257.70272 305.03127 385.65331 1.000 8.71420 95 TYR A CA 1
ATOM 753 C C . TYR A 1 95 ? 258.75394 304.02571 386.08628 1.000 10.03234 95 TYR A C 1
ATOM 754 O O . TYR A 1 95 ? 259.87955 304.04706 385.58567 1.000 13.14901 95 TYR A O 1
ATOM 763 N N . VAL A 1 96 ? 258.39158 303.15997 387.02578 1.000 11.00472 96 VAL A N 1
ATOM 764 C CA . VAL A 1 96 ? 259.26477 302.08681 387.48767 1.000 11.71530 96 VAL A CA 1
ATOM 765 C C . VAL A 1 96 ? 258.70599 300.77812 386.93590 1.000 10.59603 96 VAL A C 1
ATOM 766 O O . VAL A 1 96 ? 257.65573 300.32079 387.40842 1.000 12.96889 96 VAL A O 1
ATOM 770 N N . PRO A 1 97 ? 259.35535 300.15326 385.96208 1.000 11.49384 97 PRO A N 1
ATOM 771 C CA . PRO A 1 97 ? 258.83515 298.91054 385.39872 1.000 12.42009 97 PRO A CA 1
ATOM 772 C C . PRO A 1 97 ? 258.91449 297.78395 386.41220 1.000 15.43353 97 PRO A C 1
ATOM 773 O O . PRO A 1 97 ? 259.61815 297.90207 387.42455 1.000 15.59691 97 PRO A O 1
ATOM 777 N N . PRO A 1 98 ? 258.19079 296.68639 386.19084 1.000 17.61368 98 PRO A N 1
ATOM 778 C CA . PRO A 1 98 ? 258.26447 295.54608 387.12068 1.000 20.05547 98 PRO A CA 1
ATOM 779 C C . PRO A 1 98 ? 259.70008 295.09016 387.33767 1.000 21.00005 98 PRO A C 1
ATOM 780 O O . PRO A 1 98 ? 260.38949 294.67971 386.40519 1.000 20.98582 98 PRO A O 1
ATOM 784 N N . GLY A 1 99 ? 260.15020 295.17826 388.58282 1.000 22.99906 99 GLY A N 1
ATOM 785 C CA . GLY A 1 99 ? 261.50876 294.83062 388.93288 1.000 25.88954 99 GLY A CA 1
ATOM 786 C C . GLY A 1 99 ? 262.47545 295.98515 389.08997 1.000 28.94825 99 GLY A C 1
ATOM 787 O O . GLY A 1 99 ? 263.66670 295.74013 389.29985 1.000 34.08280 99 GLY A O 1
ATOM 788 N N . GLY A 1 100 ? 262.00876 297.22729 389.00503 1.000 23.96481 100 GLY A N 1
ATOM 789 C CA . GLY A 1 100 ? 262.88005 298.37494 389.08968 1.000 21.77964 100 GLY A CA 1
ATOM 790 C C . GLY A 1 100 ? 263.03918 298.90758 390.49730 1.000 25.37420 100 GLY A C 1
ATOM 791 O O . GLY A 1 100 ? 262.24166 298.61623 391.39115 1.000 26.88649 100 GLY A O 1
ATOM 792 N N . PRO A 1 101 ? 264.08716 299.69645 390.72131 1.000 28.13575 101 PRO A N 1
ATOM 793 C CA . PRO A 1 101 ? 264.31795 300.25504 392.05744 1.000 27.65238 101 PRO A CA 1
ATOM 794 C C . PRO A 1 101 ? 263.28439 301.30946 392.41366 1.000 28.38037 101 PRO A C 1
ATOM 795 O O . PRO A 1 101 ? 262.82119 302.07355 391.56539 1.000 32.54770 101 PRO A O 1
ATOM 799 N N . VAL A 1 102 ? 262.95225 301.36458 393.69874 1.000 27.85633 102 VAL A N 1
ATOM 800 C CA . VAL A 1 102 ? 261.87573 302.21240 394.2052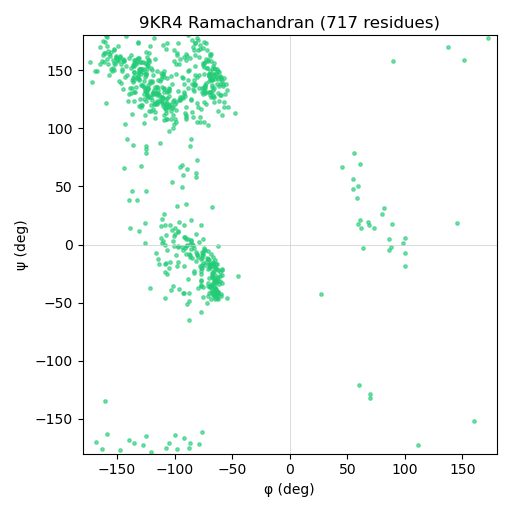1 1.000 30.92377 102 VAL A CA 1
ATOM 801 C C . VAL A 1 102 ? 262.44585 303.27674 395.13619 1.000 31.62866 102 VAL A C 1
ATOM 802 O O . VAL A 1 102 ? 263.29274 302.96926 395.98655 1.000 37.95485 102 VAL A O 1
ATOM 806 N N . PRO A 1 103 ? 262.02490 304.53159 395.01143 1.000 33.45373 103 PRO A N 1
ATOM 807 C CA . PRO A 1 103 ? 262.58688 305.58214 395.86432 1.000 36.07079 103 PRO A CA 1
ATOM 808 C C . PRO A 1 103 ? 261.98116 305.58177 397.25775 1.000 39.99236 103 PRO A C 1
ATOM 809 O O . PRO A 1 103 ? 260.80233 305.27947 397.45477 1.000 40.71734 103 PRO A O 1
ATOM 813 N N . SER A 1 104 ? 262.81484 305.93597 398.23452 1.000 42.48392 104 SER A N 1
ATOM 814 C CA . SER A 1 104 ? 262.38849 306.07842 399.61978 1.000 43.93372 104 SER A CA 1
ATOM 815 C C . SER A 1 104 ? 262.25912 307.52334 400.06731 1.000 43.83022 104 SER A C 1
ATOM 816 O O . SER A 1 104 ? 261.58318 307.78995 401.05990 1.000 48.84600 104 SER A O 1
ATOM 819 N N . SER A 1 105 ? 262.90231 308.45370 399.37051 1.000 40.27282 105 SER A N 1
ATOM 820 C CA . SER A 1 105 ? 262.71713 309.87822 399.59603 1.000 39.43086 105 SER A CA 1
ATOM 821 C C . SER A 1 105 ? 262.87935 310.58324 398.25857 1.000 37.72446 105 SER A C 1
ATOM 822 O O . SER A 1 105 ? 263.05193 309.94618 397.21849 1.000 37.87694 105 SER A O 1
ATOM 825 N N . VAL A 1 106 ? 262.80816 311.91454 398.28635 1.000 35.28373 106 VAL A N 1
ATOM 826 C CA . VAL A 1 106 ? 263.06379 312.69228 397.08247 1.000 35.36974 106 VAL A CA 1
ATOM 827 C C . VAL A 1 106 ? 264.52994 312.68551 396.69146 1.000 37.99081 106 VAL A C 1
ATOM 828 O O . VAL A 1 106 ? 264.86557 313.08862 395.57519 1.000 36.75523 106 VAL A O 1
ATOM 832 N N . ASP A 1 107 ? 265.41007 312.23163 397.57945 1.000 40.39787 107 ASP A N 1
ATOM 833 C CA . ASP A 1 107 ? 266.84334 312.22356 397.33364 1.000 42.49541 107 ASP A CA 1
ATOM 834 C C . ASP A 1 107 ? 267.36945 310.85143 396.94490 1.000 41.05212 107 ASP A C 1
ATOM 835 O O . ASP A 1 107 ? 268.57811 310.69718 396.75459 1.000 44.69843 107 ASP A O 1
ATOM 840 N N . SER A 1 108 ? 266.49786 309.85998 396.81464 1.000 38.79783 108 SER A N 1
ATOM 841 C CA . SER A 1 108 ? 266.94184 308.51416 396.49991 1.000 38.14030 108 SER A CA 1
ATOM 842 C C . SER A 1 108 ? 267.59978 308.48468 395.12599 1.000 34.22185 108 SER A C 1
ATOM 843 O O . SER A 1 108 ? 267.28709 309.28585 394.24379 1.000 35.49268 108 SER A O 1
ATOM 846 N N . PHE A 1 109 ? 268.54436 307.55874 394.95675 1.000 33.70588 109 PHE A N 1
ATOM 847 C CA . PHE A 1 109 ? 269.22378 307.44125 393.67278 1.000 34.28083 109 PHE A CA 1
ATOM 848 C C . PHE A 1 109 ? 268.28142 306.95972 392.58220 1.000 31.86334 109 PHE A C 1
ATOM 849 O O . PHE A 1 109 ? 268.49213 307.29038 391.41293 1.000 32.59500 109 PHE A O 1
ATOM 857 N N . SER A 1 110 ? 267.22502 306.23182 392.94234 1.000 33.57225 110 SER A N 1
ATOM 858 C CA . SER A 1 110 ? 266.33286 305.66067 391.94201 1.000 28.74565 110 SER A CA 1
ATOM 859 C C . SER A 1 110 ? 265.69703 306.71661 391.05165 1.000 23.80702 110 SER A C 1
ATOM 860 O O . SER A 1 110 ? 265.26498 306.38612 389.94442 1.000 23.80878 110 SER A O 1
ATOM 863 N N . TRP A 1 111 ? 265.63429 307.97468 391.50000 1.000 23.63808 111 TRP A N 1
ATOM 864 C CA . TRP A 1 111 ? 265.19760 309.05341 390.62218 1.000 24.16370 111 TRP A CA 1
ATOM 865 C C . TRP A 1 111 ? 266.15075 309.25370 389.45205 1.000 23.71321 111 TRP A C 1
ATOM 866 O O . TRP A 1 111 ? 265.77650 309.88910 388.46784 1.000 24.73018 111 TRP A O 1
ATOM 877 N N . GLN A 1 112 ? 267.36977 308.72419 389.53070 1.000 26.66974 112 GLN A N 1
ATOM 878 C CA . GLN A 1 112 ? 268.36057 308.89499 388.47982 1.000 24.19844 112 GLN A CA 1
ATOM 879 C C . GLN A 1 112 ? 268.66644 307.61299 387.72083 1.000 28.46914 112 GLN A C 1
ATOM 880 O O . GLN A 1 112 ? 269.51950 307.63066 386.83042 1.000 31.89112 112 GLN A O 1
ATOM 886 N N . SER A 1 113 ? 268.00747 306.50656 388.04704 1.000 27.73944 113 SER A N 1
ATOM 887 C CA . SER A 1 113 ? 268.25351 305.25703 387.34440 1.000 25.67314 113 SER A CA 1
ATOM 888 C C . SER A 1 113 ? 267.89814 305.40020 385.87201 1.000 24.48825 113 SER A C 1
ATOM 889 O O . SER A 1 113 ? 266.81239 305.86925 385.52670 1.000 29.48379 113 SER A O 1
ATOM 892 N N . SER A 1 114 ? 268.82132 304.99266 385.00068 1.000 23.39468 114 SER A N 1
ATOM 893 C CA . SER A 1 114 ? 268.59621 305.10925 383.56688 1.000 23.13850 114 SER A CA 1
ATOM 894 C C . SER A 1 114 ? 267.56760 304.10925 383.05673 1.000 20.23693 114 SER A C 1
ATOM 895 O O . SER A 1 114 ? 267.12058 304.22643 381.91416 1.000 23.10734 114 SER A O 1
ATOM 898 N N . THR A 1 115 ? 267.18649 303.13102 383.86952 1.000 19.25898 115 THR A N 1
ATOM 899 C CA . THR A 1 115 ? 266.17458 302.16217 383.48725 1.000 18.32178 115 THR A CA 1
ATOM 900 C C . THR A 1 115 ? 264.78182 302.50345 384.00427 1.000 16.36447 115 THR A C 1
ATOM 901 O O . THR A 1 115 ? 263.84114 301.76352 383.71756 1.000 16.51077 115 THR A O 1
ATOM 905 N N . ASN A 1 116 ? 264.62302 303.59522 384.74784 1.000 17.36367 116 ASN A N 1
ATOM 906 C CA . ASN A 1 116 ? 263.29375 304.11144 385.04829 1.000 13.86574 116 ASN A CA 1
ATOM 907 C C . ASN A 1 116 ? 263.00046 305.27982 384.11528 1.000 14.95724 116 ASN A C 1
ATOM 908 O O . ASN A 1 116 ? 263.53635 306.37458 384.31897 1.000 17.70765 116 ASN A O 1
ATOM 913 N N . PRO A 1 117 ? 262.17668 305.09386 383.08380 1.000 12.52682 117 PRO A N 1
ATOM 914 C CA . PRO A 1 117 ? 261.86777 306.21236 382.18488 1.000 10.17976 117 PRO A CA 1
ATOM 915 C C . PRO A 1 117 ? 261.17534 307.33836 382.93311 1.000 8.58520 117 PRO A C 1
ATOM 916 O O . PRO A 1 117 ? 260.28203 307.10957 383.74635 1.000 10.12482 117 PRO A O 1
ATOM 920 N N . SER A 1 118 ? 261.59881 308.56415 382.65712 1.000 8.23442 118 SER A N 1
ATOM 921 C CA . SER A 1 118 ? 261.04737 309.72718 383.33049 1.000 7.30987 118 SER A CA 1
ATOM 922 C C . SER A 1 118 ? 260.66549 310.78859 382.31559 1.000 6.05517 118 SER A C 1
ATOM 923 O O . SER A 1 118 ? 261.24865 310.88072 381.23741 1.000 9.05299 118 SER A O 1
ATOM 926 N N . ILE A 1 119 ? 259.66759 311.58502 382.67585 1.000 6.62534 119 ILE A N 1
ATOM 927 C CA . ILE A 1 119 ? 259.30000 312.78595 381.94271 1.000 5.89042 119 ILE A CA 1
ATOM 928 C C . ILE A 1 119 ? 259.66320 313.97051 382.81922 1.000 5.98035 119 ILE A C 1
ATOM 929 O O . ILE A 1 119 ? 259.40250 313.95597 384.02577 1.000 6.05867 119 ILE A O 1
ATOM 934 N N . PHE A 1 120 ? 260.27958 314.98023 382.22395 1.000 6.64193 120 PHE A N 1
ATOM 935 C CA . PHE A 1 120 ? 260.52070 316.24928 382.89110 1.000 5.85339 120 PHE A CA 1
ATOM 936 C C . PHE A 1 120 ? 259.61701 317.29645 382.25690 1.000 6.24858 120 PHE A C 1
ATOM 937 O O . PHE A 1 120 ? 259.67868 317.51920 381.04687 1.000 8.34384 120 PHE A O 1
ATOM 945 N N . TRP A 1 121 ? 258.76062 317.91220 383.06989 1.000 6.68746 121 TRP A N 1
ATOM 946 C CA . TRP A 1 121 ? 257.67360 318.74484 382.58201 1.000 7.55032 121 TRP A CA 1
ATOM 947 C C . TRP A 1 121 ? 257.58857 320.04011 383.37613 1.000 8.83559 121 TRP A C 1
ATOM 948 O O . TRP A 1 121 ? 257.58041 320.03093 384.60787 1.000 11.20604 121 TRP A O 1
ATOM 959 N N . THR A 1 122 ? 257.50520 321.15007 382.65931 1.000 9.81786 122 THR A N 1
ATOM 960 C CA . THR A 1 122 ? 257.39588 322.47087 383.25204 1.000 13.16090 122 THR A CA 1
ATOM 961 C C . THR A 1 122 ? 255.97391 322.98611 383.06061 1.000 13.91218 122 THR A C 1
ATOM 962 O O . THR A 1 122 ? 255.35180 322.72976 382.02836 1.000 14.98170 122 THR A O 1
ATOM 966 N N . GLN A 1 123 ? 255.46128 323.69572 384.06523 1.000 14.39410 123 GLN A N 1
ATOM 967 C CA . GLN A 1 123 ? 254.08806 324.18543 384.04016 1.000 17.12214 123 GLN A CA 1
ATOM 968 C C . GLN A 1 123 ? 253.85587 325.14572 382.88144 1.000 19.60898 123 GLN A C 1
ATOM 969 O O . GLN A 1 123 ? 254.74511 325.89461 382.47392 1.000 21.49627 123 GLN A O 1
ATOM 975 N N . GLY A 1 124 ? 252.62943 325.13866 382.37366 1.000 15.89717 124 GLY A N 1
ATOM 976 C CA . GLY A 1 124 ? 252.24955 325.99691 381.27710 1.000 17.14150 124 GLY A CA 1
ATOM 977 C C . GLY A 1 124 ? 252.27312 325.34113 379.92045 1.000 21.80133 124 GLY A C 1
ATOM 978 O O . GLY A 1 124 ? 251.97997 326.01012 378.92513 1.000 26.11084 124 GLY A O 1
ATOM 979 N N . ASN A 1 125 ? 252.60967 324.06111 379.84611 1.000 18.81402 125 ASN A N 1
ATOM 980 C CA . ASN A 1 125 ? 252.66144 323.32482 378.59706 1.000 15.48092 125 ASN A CA 1
ATOM 981 C C . ASN A 1 125 ? 251.47469 322.37844 378.51955 1.000 16.61822 125 ASN A C 1
ATOM 982 O O . ASN A 1 125 ? 250.70074 322.24005 379.46811 1.000 18.05574 125 ASN A O 1
ATOM 987 N N . ALA A 1 126 ? 251.32939 321.73964 377.36364 1.000 12.18875 126 ALA A N 1
ATOM 988 C CA . ALA A 1 126 ? 250.35219 320.67989 377.23692 1.000 8.74601 126 ALA A CA 1
ATOM 989 C C . ALA A 1 126 ? 250.68588 319.58033 378.24145 1.000 10.64932 126 ALA A C 1
ATOM 990 O O . ALA A 1 126 ? 251.85988 319.31506 378.50749 1.000 13.85130 126 ALA A O 1
ATOM 992 N N . PRO A 1 127 ? 249.67822 318.93841 378.82211 1.000 9.42074 127 PRO A N 1
ATOM 993 C CA . PRO A 1 127 ? 249.93222 317.93944 379.86742 1.000 8.20190 127 PRO A CA 1
ATOM 994 C C . PRO A 1 127 ? 250.85135 316.84151 379.36802 1.000 7.60329 127 PRO A C 1
ATOM 995 O O . PRO A 1 127 ? 250.78910 316.45477 378.19398 1.000 8.90985 127 PRO A O 1
ATOM 999 N N . PRO A 1 128 ? 251.73719 316.33315 380.21864 1.000 7.92974 128 PRO A N 1
ATOM 1000 C CA . PRO A 1 128 ? 252.63547 315.25589 379.78737 1.000 7.47261 128 PRO A CA 1
ATOM 1001 C C . PRO A 1 128 ? 251.89063 313.95411 379.52046 1.000 7.56477 128 PRO A C 1
ATOM 1002 O O . PRO A 1 128 ? 250.84717 313.67344 380.10977 1.000 7.25012 128 PRO A O 1
ATOM 1006 N N . ARG A 1 129 ? 252.44744 313.15750 378.61346 1.000 9.01668 129 ARG A N 1
ATOM 1007 C CA . ARG A 1 129 ? 251.82945 311.91608 378.17556 1.000 7.62614 129 ARG A CA 1
ATOM 1008 C C . ARG A 1 129 ? 252.89198 310.85802 377.93422 1.000 8.51447 129 ARG A C 1
ATOM 1009 O O . ARG A 1 129 ? 253.97500 311.15094 377.42888 1.000 11.20308 129 ARG A O 1
ATOM 1017 N N . MET A 1 130 ? 252.54813 309.61507 378.25668 1.000 8.97542 130 MET A N 1
ATOM 1018 C CA . MET A 1 130 ? 253.46435 308.50121 378.08189 1.000 10.21268 130 MET A CA 1
ATOM 1019 C C . MET A 1 130 ? 252.64664 307.22692 377.90522 1.000 11.53300 130 MET A C 1
ATOM 1020 O O . MET A 1 130 ? 251.53671 307.10403 378.42232 1.000 13.84340 130 MET A O 1
ATOM 1025 N N . SER A 1 131 ? 253.19430 306.28777 377.14309 1.000 11.88171 131 SER A N 1
ATOM 1026 C CA . SER A 1 131 ? 252.53601 305.02052 376.85517 1.000 12.03928 131 SER A CA 1
ATOM 1027 C C . SER A 1 131 ? 253.37305 303.85658 377.35971 1.000 14.34968 131 SER A C 1
ATOM 1028 O O . SER A 1 131 ? 254.60176 303.86832 377.25750 1.000 15.35059 131 SER A O 1
ATOM 1031 N N . ILE A 1 132 ? 252.69153 302.85374 377.90004 1.000 13.51022 132 ILE A N 1
ATOM 1032 C CA . ILE A 1 132 ? 253.31355 301.64945 378.43065 1.000 13.00816 132 ILE A CA 1
ATOM 1033 C C . ILE A 1 132 ? 252.79783 300.47651 377.60913 1.000 12.79516 132 ILE A C 1
ATOM 1034 O O . ILE A 1 132 ? 251.59363 300.38720 377.37122 1.000 14.99337 132 ILE A O 1
ATOM 1039 N N . PRO A 1 133 ? 253.64918 299.57710 377.14113 1.000 15.00930 133 PRO A N 1
ATOM 1040 C CA . PRO A 1 133 ? 253.17595 298.44543 376.34279 1.000 11.94984 133 PRO A CA 1
ATOM 1041 C C . PRO A 1 133 ? 252.57440 297.36698 377.23848 1.000 12.39916 133 PRO A C 1
ATOM 1042 O O . PRO A 1 133 ? 252.35599 297.55557 378.43064 1.000 13.76786 133 PRO A O 1
ATOM 1046 N N . TYR A 1 134 ? 252.27944 296.23260 376.62655 1.000 11.07139 134 TYR A N 1
ATOM 1047 C CA . TYR A 1 134 ? 251.84780 295.06857 377.38372 1.000 9.68908 134 TYR A CA 1
ATOM 1048 C C . TYR A 1 134 ? 253.03810 294.47330 378.13806 1.000 10.92889 134 TYR A C 1
ATOM 1049 O O . TYR A 1 134 ? 254.03941 294.08680 377.52936 1.000 13.84946 134 TYR A O 1
ATOM 1058 N N . MET A 1 135 ? 252.93310 294.39544 379.46391 1.000 10.61971 135 MET A N 1
ATOM 1059 C CA . MET A 1 135 ? 254.10439 294.24234 380.32076 1.000 13.21988 135 MET A CA 1
ATOM 1060 C C . MET A 1 135 ? 254.27303 292.85486 380.93432 1.000 14.25136 135 MET A C 1
ATOM 1061 O O . MET A 1 135 ? 255.28245 292.61385 381.59986 1.000 17.70796 135 MET A O 1
ATOM 1066 N N . SER A 1 136 ? 253.33542 291.93737 380.73707 1.000 12.01809 136 SER A N 1
ATOM 1067 C CA . SER A 1 136 ? 253.38150 290.67320 381.45887 1.000 10.74807 136 SER A CA 1
ATOM 1068 C C . SER A 1 136 ? 254.35963 289.68526 380.83059 1.000 11.61213 136 SER A C 1
ATOM 1069 O O . SER A 1 136 ? 254.52163 289.62341 379.61221 1.000 14.73775 136 SER A O 1
ATOM 1072 N N . ILE A 1 137 ? 255.01266 288.90682 381.69234 1.000 13.61530 137 ILE A N 1
ATOM 1073 C CA . ILE A 1 137 ? 255.79996 287.76823 381.23512 1.000 13.40356 137 ILE A CA 1
ATOM 1074 C C . ILE A 1 137 ? 254.89930 286.68565 380.64622 1.000 14.26847 137 ILE A C 1
ATOM 1075 O O . ILE A 1 137 ? 255.28509 286.00932 379.68906 1.000 18.44837 137 ILE A O 1
ATOM 1080 N N . GLY A 1 138 ? 253.69832 286.50785 381.19609 1.000 13.15143 138 GLY A N 1
ATOM 1081 C CA . GLY A 1 138 ? 252.69995 285.64683 380.60427 1.000 10.18298 138 GLY A CA 1
ATOM 1082 C C . GLY A 1 138 ? 252.05796 286.25695 379.37347 1.000 9.34611 138 GLY A C 1
ATOM 1083 O O . GLY A 1 138 ? 252.28470 287.40848 379.01184 1.000 12.21513 138 GLY A O 1
ATOM 1084 N N . ASN A 1 139 ? 251.21995 285.45578 378.72120 1.000 7.81772 139 ASN A N 1
ATOM 1085 C CA . ASN A 1 139 ? 250.66282 285.82847 377.42795 1.000 6.76273 139 ASN A CA 1
ATOM 1086 C C . ASN A 1 139 ? 249.41188 286.68984 377.52882 1.000 8.21485 139 ASN A C 1
ATOM 1087 O O . ASN A 1 139 ? 248.99551 287.26013 376.51984 1.000 10.18389 139 ASN A O 1
ATOM 1092 N N . ALA A 1 140 ? 248.82457 286.82300 378.71175 1.000 8.00019 140 ALA A N 1
ATOM 1093 C CA . ALA A 1 140 ? 247.67901 287.69403 378.92187 1.000 7.14208 140 ALA A CA 1
ATOM 1094 C C . ALA A 1 140 ? 247.68743 288.13631 380.37380 1.000 7.49378 140 ALA A C 1
ATOM 1095 O O . ALA A 1 140 ? 248.28500 287.47890 381.22476 1.000 9.24892 140 ALA A O 1
ATOM 1097 N N . TYR A 1 141 ? 247.05115 289.26801 380.63998 1.000 7.37893 141 TYR A N 1
ATOM 1098 C CA . TYR A 1 141 ? 246.69977 289.61021 382.00537 1.000 6.81387 141 TYR A CA 1
ATOM 1099 C C . TYR A 1 141 ? 245.52226 288.74702 382.42833 1.000 7.57879 141 TYR A C 1
ATOM 1100 O O . TYR A 1 141 ? 244.71997 288.31995 381.60014 1.000 9.86798 141 TYR A O 1
ATOM 1109 N N . SER A 1 142 ? 245.41087 288.49270 383.72126 1.000 7.30224 142 SER A N 1
ATOM 1110 C CA . SER A 1 142 ? 244.26582 287.77263 384.25067 1.000 7.41768 142 SER A CA 1
ATOM 1111 C C . SER A 1 142 ? 243.47978 288.67841 385.18497 1.000 8.32913 142 SER A C 1
ATOM 1112 O O . SER A 1 142 ? 244.05014 289.32168 386.06658 1.000 11.73470 142 SER A O 1
ATOM 1115 N N . ASN A 1 143 ? 242.17195 288.74943 384.97298 1.000 7.01244 143 ASN A N 1
ATOM 1116 C CA . ASN A 1 143 ? 241.31345 289.44057 385.92114 1.000 6.26993 143 ASN A CA 1
ATOM 1117 C C . ASN A 1 143 ? 240.93163 288.55735 387.09498 1.000 7.43549 143 ASN A C 1
ATOM 1118 O O . ASN A 1 143 ? 240.61958 289.07275 388.16979 1.000 8.32351 143 ASN A O 1
ATOM 1123 N N . TYR A 1 144 ? 240.95904 287.24170 386.91241 1.000 7.64880 144 TYR A N 1
ATOM 1124 C CA . TYR A 1 144 ? 240.64546 286.28224 387.96001 1.000 6.81166 144 TYR A CA 1
ATOM 1125 C C . TYR A 1 144 ? 241.73609 285.23315 388.00753 1.000 9.90116 144 TYR A C 1
ATOM 1126 O O . TYR A 1 144 ? 242.27198 284.84174 386.96904 1.000 15.60107 144 TYR A O 1
ATOM 1135 N N . TYR A 1 145 ? 242.07531 284.80085 389.21268 1.000 11.04068 145 TYR A N 1
ATOM 1136 C CA . TYR A 1 145 ? 243.10798 283.79694 389.42750 1.000 12.82259 145 TYR A CA 1
ATOM 1137 C C . TYR A 1 145 ? 242.67175 282.90039 390.57509 1.000 12.85149 145 TYR A C 1
ATOM 1138 O O . TYR A 1 145 ? 242.73988 283.30126 391.73761 1.000 14.96725 145 TYR A O 1
ATOM 1147 N N . ASP A 1 146 ? 242.21388 281.69501 390.24758 1.000 14.64574 146 ASP A N 1
ATOM 1148 C CA . ASP A 1 146 ? 241.75275 280.73213 391.24911 1.000 13.61429 146 ASP A CA 1
ATOM 1149 C C . ASP A 1 146 ? 242.91518 279.85856 391.72456 1.000 16.27652 146 ASP A C 1
ATOM 1150 O O . ASP A 1 146 ? 242.96294 278.65318 391.50782 1.000 19.35601 146 ASP A O 1
ATOM 1155 N N . GLY A 1 147 ? 243.86793 280.50300 392.38200 1.000 16.89694 147 GLY A N 1
ATOM 1156 C CA . GLY A 1 147 ? 245.04455 279.81226 392.84813 1.000 19.52570 147 GLY A CA 1
ATOM 1157 C C . GLY A 1 147 ? 245.77891 280.60792 393.90057 1.000 23.34368 147 GLY A C 1
ATOM 1158 O O . GLY A 1 147 ? 245.33785 281.67847 394.32000 1.000 21.21397 147 GLY A O 1
ATOM 1159 N N . TYR A 1 148 ? 246.91394 280.06556 394.32023 1.000 26.65189 148 TYR A N 1
ATOM 1160 C CA . TYR A 1 148 ? 247.75343 280.67674 395.33674 1.000 29.42643 148 TYR A CA 1
ATOM 1161 C C . TYR A 1 148 ? 249.04199 281.18404 394.70463 1.000 35.17138 148 TYR A C 1
ATOM 1162 O O . TYR A 1 148 ? 249.55056 280.61632 393.73710 1.000 38.14811 148 TYR A O 1
ATOM 1171 N N . SER A 1 149 ? 249.55279 282.28561 395.25422 1.000 39.56885 149 SER A N 1
ATOM 1172 C CA . SER A 1 149 ? 250.71654 282.93703 394.66122 1.000 43.73994 149 SER A CA 1
ATOM 1173 C C . SER A 1 149 ? 251.95083 282.04641 394.70579 1.000 50.59078 149 SER A C 1
ATOM 1174 O O . SER A 1 149 ? 252.71225 282.00034 393.73559 1.000 57.84405 149 SER A O 1
ATOM 1177 N N . HIS A 1 150 ? 252.16880 281.34315 395.81049 1.000 53.23572 150 HIS A N 1
ATOM 1178 C CA . HIS A 1 150 ? 253.21593 280.33781 395.88481 1.000 59.65642 150 HIS A CA 1
ATOM 1179 C C . HIS A 1 150 ? 252.76760 279.25542 396.85192 1.000 66.81910 150 HIS A C 1
ATOM 1180 O O . HIS A 1 150 ? 251.75130 279.38910 397.53693 1.000 66.87684 150 HIS A O 1
ATOM 1187 N N . HIS A 1 151 ? 253.53559 278.16645 396.89255 1.000 76.74241 151 HIS A N 1
ATOM 1188 C CA . HIS A 1 151 ? 253.27527 277.06424 397.81897 1.000 82.51289 151 HIS A CA 1
ATOM 1189 C C . HIS A 1 151 ? 253.93887 277.31704 399.17459 1.000 85.40965 151 HIS A C 1
ATOM 1190 O O . HIS A 1 151 ? 255.04550 276.86475 399.46517 1.000 84.83816 151 HIS A O 1
ATOM 1197 N N . GLY A 1 152 ? 253.22534 278.05421 400.01362 1.000 83.97109 152 GLY A N 1
ATOM 1198 C CA . GLY A 1 152 ? 253.68926 278.31194 401.35427 1.000 82.99331 152 GLY A CA 1
ATOM 1199 C C . GLY A 1 152 ? 252.53726 278.71373 402.24311 1.000 83.75851 152 GLY A C 1
ATOM 1200 O O . GLY A 1 152 ? 251.38548 278.77993 401.80933 1.000 83.53725 152 GLY A O 1
ATOM 1201 N N . ALA A 1 153 ? 252.86485 278.96254 403.50931 1.000 84.36128 153 ALA A N 1
ATOM 1202 C CA . ALA A 1 153 ? 251.87970 279.49774 404.43586 1.000 82.99227 153 ALA A CA 1
ATOM 1203 C C . ALA A 1 153 ? 251.70244 280.99590 404.25322 1.000 79.19915 153 ALA A C 1
ATOM 1204 O O . ALA A 1 153 ? 250.77781 281.58210 404.82524 1.000 77.06458 153 ALA A O 1
ATOM 1206 N N . ASP A 1 154 ? 252.58288 281.62693 403.48054 1.000 78.39913 154 ASP A N 1
ATOM 1207 C CA . ASP A 1 154 ? 252.47776 283.03914 403.14838 1.000 76.87566 154 ASP A CA 1
ATOM 1208 C C . ASP A 1 154 ? 251.88344 283.27808 401.76520 1.000 71.97260 154 ASP A C 1
ATOM 1209 O O . ASP A 1 154 ? 251.91224 284.41486 401.28393 1.000 66.31626 154 ASP A O 1
ATOM 1214 N N . GLY A 1 155 ? 251.37113 282.23802 401.11086 1.000 68.37785 155 GLY A N 1
ATOM 1215 C CA . GLY A 1 155 ? 250.73482 282.42511 399.81824 1.000 55.86212 155 GLY A CA 1
ATOM 1216 C C . GLY A 1 155 ? 249.41480 283.16333 399.95392 1.000 45.55743 155 GLY A C 1
ATOM 1217 O O . GLY A 1 155 ? 248.69331 283.01640 400.94001 1.000 44.20838 155 GLY A O 1
ATOM 1218 N N . VAL A 1 156 ? 249.09887 283.96862 398.94564 1.000 41.61662 156 VAL A N 1
ATOM 1219 C CA . VAL A 1 156 ? 247.90484 284.80626 398.94315 1.000 33.15922 156 VAL A CA 1
ATOM 1220 C C . VAL A 1 156 ? 246.94447 284.25644 397.90267 1.000 28.38207 156 VAL A C 1
ATOM 1221 O O . VAL A 1 156 ? 247.31497 284.07581 396.73814 1.000 31.27017 156 VAL A O 1
ATOM 1225 N N . TYR A 1 157 ? 245.71093 283.99939 398.31769 1.000 26.43244 157 TYR A N 1
ATOM 1226 C CA . TYR A 1 157 ? 244.71696 283.46206 397.40331 1.000 22.74327 157 TYR A CA 1
ATOM 1227 C C . TYR A 1 157 ? 244.24448 284.54259 396.44004 1.000 21.16298 157 TYR A C 1
ATOM 1228 O O . TYR A 1 157 ? 243.86655 285.63959 396.85553 1.000 23.22682 157 TYR A O 1
ATOM 1237 N N . GLY A 1 158 ? 244.24785 284.22229 395.15258 1.000 19.04924 158 GLY A N 1
ATOM 1238 C CA . GLY A 1 158 ? 243.80015 285.13998 394.13289 1.000 17.63563 158 GLY A CA 1
ATOM 1239 C C . GLY A 1 158 ? 244.84139 286.10403 393.61110 1.000 21.43230 158 GLY A C 1
ATOM 1240 O O . GLY A 1 158 ? 244.49957 286.97189 392.80150 1.000 24.32218 158 GLY A O 1
ATOM 1241 N N . TYR A 1 159 ? 246.09553 285.98634 394.03379 1.000 22.39504 159 TYR A N 1
ATOM 1242 C CA . TYR A 1 159 ? 247.13183 286.92850 393.63457 1.000 26.43561 159 TYR A CA 1
ATOM 1243 C C . TYR A 1 159 ? 248.01386 286.28875 392.56731 1.000 28.53454 159 TYR A C 1
ATOM 1244 O O . TYR A 1 159 ? 248.72194 285.31377 392.83331 1.000 32.00063 159 TYR A O 1
ATOM 1253 N N . ASN A 1 160 ? 247.97203 286.85178 391.36592 1.000 26.99830 160 ASN A N 1
ATOM 1254 C CA . ASN A 1 160 ? 248.78148 286.40688 390.24282 1.000 27.50545 160 ASN A CA 1
ATOM 1255 C C . ASN A 1 160 ? 249.93887 287.38290 390.07998 1.000 28.62050 160 ASN A C 1
ATOM 1256 O O . ASN A 1 160 ? 249.71906 288.56583 389.80322 1.000 30.03582 160 ASN A O 1
ATOM 1261 N N . THR A 1 161 ? 251.16500 286.89195 390.24820 1.000 28.31721 161 THR A N 1
ATOM 1262 C CA . THR A 1 161 ? 252.32182 287.77613 390.21024 1.000 29.52450 161 THR A CA 1
ATOM 1263 C C . THR A 1 161 ? 252.60254 288.32006 388.81732 1.000 26.68099 161 THR A C 1
ATOM 1264 O O . THR A 1 161 ? 253.36729 289.27889 388.69151 1.000 28.27276 161 THR A O 1
ATOM 1268 N N . LEU A 1 162 ? 251.98946 287.75067 387.78663 1.000 26.34792 162 LEU A N 1
ATOM 1269 C CA . LEU A 1 162 ? 252.21725 288.12764 386.40186 1.000 24.76276 162 LEU A CA 1
ATOM 1270 C C . LEU A 1 162 ? 251.37063 289.31111 385.94838 1.000 23.94107 162 LEU A C 1
ATOM 1271 O O . LEU A 1 162 ? 251.46530 289.70537 384.78447 1.000 27.75671 162 LEU A O 1
ATOM 1276 N N . ASN A 1 163 ? 250.54048 289.87816 386.82031 1.000 22.38500 163 ASN A N 1
ATOM 1277 C CA . ASN A 1 163 ? 249.77600 291.07106 386.48917 1.000 20.10673 163 ASN A CA 1
ATOM 1278 C C . ASN A 1 163 ? 250.50059 292.35605 386.87109 1.000 22.63305 163 ASN A C 1
ATOM 1279 O O . ASN A 1 163 ? 249.87032 293.41566 386.93867 1.000 26.28921 163 ASN A O 1
ATOM 1284 N N . ASN A 1 164 ? 251.80660 292.28674 387.10749 1.000 21.82406 164 ASN A N 1
ATOM 1285 C CA . ASN A 1 164 ? 252.57417 293.44818 387.53587 1.000 19.40743 164 ASN A CA 1
ATOM 1286 C C . ASN A 1 164 ? 252.78561 294.40020 386.36442 1.000 20.85187 164 ASN A C 1
ATOM 1287 O O . ASN A 1 164 ? 253.33961 294.01171 385.33281 1.000 23.91450 164 ASN A O 1
ATOM 1292 N N . GLN A 1 165 ? 252.35274 295.65006 386.52540 1.000 22.90529 165 GLN A N 1
ATOM 1293 C CA . GLN A 1 165 ? 252.41098 296.61872 385.44113 1.000 18.95433 165 GLN A CA 1
ATOM 1294 C C . GLN A 1 165 ? 253.33279 297.80054 385.71577 1.000 17.76994 165 GLN A C 1
ATOM 1295 O O . GLN A 1 165 ? 253.54626 298.61133 384.81094 1.000 20.04499 165 GLN A O 1
ATOM 1301 N N . GLY A 1 166 ? 253.86711 297.92429 386.92404 1.000 16.63873 166 GLY A N 1
ATOM 1302 C CA . GLY A 1 166 ? 254.78963 298.98313 387.28290 1.000 14.33206 166 GLY A CA 1
ATOM 1303 C C . GLY A 1 166 ? 254.18043 299.96387 388.26408 1.000 16.06325 166 GLY A C 1
ATOM 1304 O O . GLY A 1 166 ? 253.08294 299.76448 388.79057 1.000 21.54220 166 GLY A O 1
ATOM 1305 N N . GLN A 1 167 ? 254.92123 301.04181 388.51907 1.000 15.44095 167 GLN A N 1
ATOM 1306 C CA . GLN A 1 167 ? 254.48803 302.10916 389.41171 1.000 14.37979 167 GLN A CA 1
ATOM 1307 C C . GLN A 1 167 ? 254.87065 303.45742 388.82180 1.000 13.94845 167 GLN A C 1
ATOM 1308 O O . GLN A 1 167 ? 255.73813 303.55466 387.95534 1.000 13.33687 167 GLN A O 1
ATOM 1314 N N . LEU A 1 168 ? 254.20675 304.50131 389.30818 1.000 12.83441 168 LEU A N 1
ATOM 1315 C CA . LEU A 1 168 ? 254.46657 305.87562 388.90625 1.000 10.04805 168 LEU A CA 1
ATOM 1316 C C . LEU A 1 168 ? 254.80824 306.70355 390.13510 1.000 12.60180 168 LEU A C 1
ATOM 1317 O O . LEU A 1 168 ? 254.13453 306.60183 391.16105 1.000 13.83179 168 LEU A O 1
ATOM 1322 N N . TYR A 1 169 ? 255.85242 307.51775 390.02761 1.000 10.79401 169 TYR A N 1
ATOM 1323 C CA . TYR A 1 169 ? 256.31123 308.37051 391.11388 1.000 11.18699 169 TYR A CA 1
ATOM 1324 C C . TYR A 1 169 ? 256.37178 309.81611 390.64269 1.000 11.36205 169 TYR A C 1
ATOM 1325 O O . TYR A 1 169 ? 256.63269 310.08390 389.46922 1.000 12.54926 169 TYR A O 1
ATOM 1334 N N . PHE A 1 170 ? 256.10496 310.74139 391.55724 1.000 12.14093 170 PHE A N 1
ATOM 1335 C CA . PHE A 1 170 ? 255.98210 312.15732 391.24498 1.000 12.60160 170 PHE A CA 1
ATOM 1336 C C . PHE A 1 170 ? 256.75674 312.97553 392.26452 1.000 13.96424 170 PHE A C 1
ATOM 1337 O O . PHE A 1 170 ? 256.60299 312.78073 393.47028 1.000 17.56476 170 PHE A O 1
ATOM 1345 N N . ARG A 1 171 ? 257.57987 313.89815 391.77784 1.000 13.44404 171 ARG A N 1
ATOM 1346 C CA . ARG A 1 171 ? 258.29578 314.82105 392.64688 1.000 15.00141 171 ARG A CA 1
ATOM 1347 C C . ARG A 1 171 ? 258.56594 316.10389 391.87993 1.000 17.06411 171 ARG A C 1
ATOM 1348 O O . ARG A 1 171 ? 258.60960 316.11527 390.64885 1.000 16.94246 171 ARG A O 1
ATOM 1356 N N . HIS A 1 172 ? 258.73680 317.18585 392.62842 1.000 16.09448 172 HIS A N 1
ATOM 1357 C CA . HIS A 1 172 ? 259.18901 318.44176 392.05538 1.000 14.28340 172 HIS A CA 1
ATOM 1358 C C . HIS A 1 172 ? 260.67373 318.35959 391.72878 1.000 15.36423 172 HIS A C 1
ATOM 1359 O O . HIS A 1 172 ? 261.43982 317.68887 392.42092 1.000 19.25467 172 HIS A O 1
ATOM 1366 N N . VAL A 1 173 ? 261.08025 319.05034 390.66791 1.000 16.46779 173 VAL A N 1
ATOM 1367 C CA . VAL A 1 173 ? 262.49891 319.21201 390.34631 1.000 19.43159 173 VAL A CA 1
ATOM 1368 C C . VAL A 1 173 ? 262.88043 320.60818 390.82675 1.000 23.55917 173 VAL A C 1
ATOM 1369 O O . VAL A 1 173 ? 262.61733 321.61091 390.16954 1.000 28.99126 173 VAL A O 1
ATOM 1373 N N . ASN A 1 174 ? 263.50746 320.67173 391.99069 1.000 26.59937 174 ASN A N 1
ATOM 1374 C CA . ASN A 1 174 ? 263.76827 321.93529 392.66113 1.000 29.82354 174 ASN A CA 1
ATOM 1375 C C . ASN A 1 174 ? 265.16462 322.45937 392.36131 1.000 33.23829 174 ASN A C 1
ATOM 1376 O O . ASN A 1 174 ? 266.08922 321.70919 392.04714 1.000 36.38143 174 ASN A O 1
ATOM 1381 N N . SER A 1 175 ? 265.30244 323.77662 392.47958 1.000 35.88324 175 SER A N 1
ATOM 1382 C CA . SER A 1 175 ? 266.60553 324.42008 392.56166 1.000 41.19490 175 SER A CA 1
ATOM 1383 C C . SER A 1 175 ? 267.00913 324.55002 394.02549 1.000 42.09663 175 SER A C 1
ATOM 1384 O O . SER A 1 175 ? 266.39721 323.92868 394.89904 1.000 40.01194 175 SER A O 1
ATOM 1387 N N . SER A 1 176 ? 268.03416 325.35928 394.29606 1.000 44.44080 176 SER A N 1
ATOM 1388 C CA . SER A 1 176 ? 268.64187 325.42497 395.62173 1.000 46.30499 176 SER A CA 1
ATOM 1389 C C . SER A 1 176 ? 267.68154 325.94065 396.68887 1.000 45.36788 176 SER A C 1
ATOM 1390 O O . SER A 1 176 ? 267.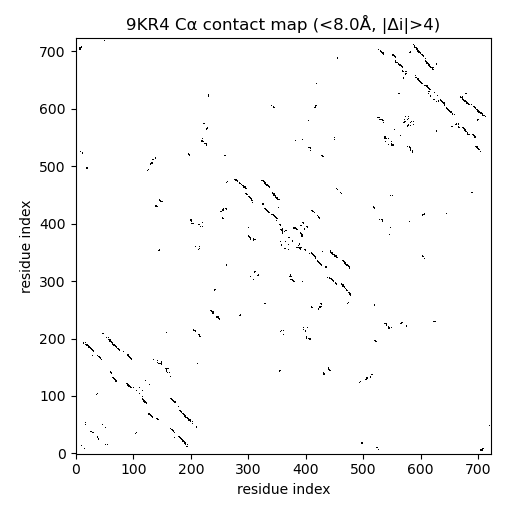67515 325.42767 397.81117 1.000 45.86223 176 SER A O 1
ATOM 1393 N N . ASN A 1 177 ? 266.87341 326.95355 396.37240 1.000 46.48887 177 ASN A N 1
ATOM 1394 C CA . ASN A 1 177 ? 265.98020 327.59494 397.33750 1.000 43.91469 177 ASN A CA 1
ATOM 1395 C C . ASN A 1 177 ? 264.55243 327.57161 396.80562 1.000 44.49088 177 ASN A C 1
ATOM 1396 O O . ASN A 1 177 ? 264.04399 328.59174 396.32040 1.000 45.55566 177 ASN A O 1
ATOM 1401 N N . PRO A 1 178 ? 263.86697 326.44003 396.90382 1.000 43.02948 178 PRO A N 1
ATOM 1402 C CA . PRO A 1 178 ? 262.47631 326.37945 396.45571 1.000 39.97055 178 PRO A CA 1
ATOM 1403 C C . PRO A 1 178 ? 261.53524 327.06474 397.43518 1.000 42.25147 178 PRO A C 1
ATOM 1404 O O . PRO A 1 178 ? 261.82001 327.21435 398.62378 1.000 42.02822 178 PRO A O 1
ATOM 1408 N N . GLY A 1 179 ? 260.39449 327.49225 396.90169 1.000 41.65466 179 GLY A N 1
ATOM 1409 C CA . GLY A 1 179 ? 259.30968 327.96272 397.73409 1.000 38.56994 179 GLY A CA 1
ATOM 1410 C C . GLY A 1 179 ? 258.44672 326.81993 398.22206 1.000 37.46214 179 GLY A C 1
ATOM 1411 O O . GLY A 1 179 ? 258.64005 325.66546 397.85491 1.000 36.81850 179 GLY A O 1
ATOM 1412 N N . ALA A 1 180 ? 257.47224 327.15831 399.06067 1.000 35.91235 180 ALA A N 1
ATOM 1413 C CA . ALA A 1 180 ? 256.53773 326.16913 399.59215 1.000 33.97040 180 ALA A CA 1
ATOM 1414 C C . ALA A 1 180 ? 255.35005 326.07936 398.64501 1.000 37.29239 180 ALA A C 1
ATOM 1415 O O . ALA A 1 180 ? 254.53779 326.99985 398.56004 1.000 44.97465 180 ALA A O 1
ATOM 1417 N N . TYR A 1 181 ? 255.24773 324.96387 397.92932 1.000 34.57085 181 TYR A N 1
ATOM 1418 C CA . TYR A 1 181 ? 254.17259 324.74308 396.97835 1.000 32.72326 181 TYR A CA 1
ATOM 1419 C C . TYR A 1 181 ? 253.61146 323.34089 397.13961 1.000 31.70941 181 TYR A C 1
ATOM 1420 O O . TYR A 1 181 ? 254.32681 322.40317 397.50021 1.000 32.16621 181 TYR A O 1
ATOM 1429 N N . THR A 1 182 ? 252.31899 323.21090 396.86343 1.000 29.80043 182 THR A N 1
ATOM 1430 C CA . THR A 1 182 ? 251.63725 321.92657 396.83866 1.000 26.67811 182 THR A CA 1
ATOM 1431 C C . THR A 1 182 ? 251.12112 321.67974 395.43118 1.000 26.26209 182 THR A C 1
ATOM 1432 O O . THR A 1 182 ? 250.55466 322.58112 394.81015 1.000 30.84259 182 THR A O 1
ATOM 1436 N N . CYS A 1 183 ? 251.30872 320.46596 394.93433 1.000 22.98272 183 CYS A N 1
ATOM 1437 C CA . CYS A 1 183 ? 250.87623 320.09607 393.59887 1.000 19.44903 183 CYS A CA 1
ATOM 1438 C C . CYS A 1 183 ? 249.98392 318.86946 393.66890 1.000 21.88341 183 CYS A C 1
ATOM 1439 O O . CYS A 1 183 ? 250.32418 317.88060 394.31819 1.000 23.72754 183 CYS A O 1
ATOM 1442 N N . VAL A 1 184 ? 248.84164 318.94070 392.99715 1.000 19.68859 184 VAL A N 1
ATOM 1443 C CA . VAL A 1 184 ? 247.91412 317.82490 392.88105 1.000 19.14043 184 VAL A CA 1
ATOM 1444 C C . VAL A 1 184 ? 248.03971 317.26563 391.47470 1.000 18.81516 184 VAL A C 1
ATOM 1445 O O . VAL A 1 184 ? 248.04024 318.02435 390.50073 1.000 22.19456 184 VAL A O 1
ATOM 1449 N N . VAL A 1 185 ? 248.16439 315.94880 391.36304 1.000 16.12495 185 VAL A N 1
ATOM 1450 C CA . VAL A 1 185 ? 248.27334 315.28903 390.06965 1.000 16.32779 185 VAL A CA 1
ATOM 1451 C C . VAL A 1 185 ? 247.09239 314.34748 389.89591 1.000 17.77577 185 VAL A C 1
ATOM 1452 O O . VAL A 1 185 ? 246.78821 313.54498 390.78389 1.000 22.06614 185 VAL A O 1
ATOM 1456 N N . LYS A 1 186 ? 246.42027 314.46278 388.75776 1.000 15.22032 186 LYS A N 1
ATOM 1457 C CA . LYS A 1 186 ? 245.35831 313.55397 388.36262 1.000 14.31494 186 LYS A CA 1
ATOM 1458 C C . LYS A 1 186 ? 245.86936 312.66771 387.23811 1.000 13.63785 186 LYS A C 1
ATOM 1459 O O . LYS A 1 186 ? 246.33093 313.17005 386.21110 1.000 15.07182 186 LYS A O 1
ATOM 1465 N N . ILE A 1 187 ? 245.77725 311.35871 387.42810 1.000 12.63127 187 ILE A N 1
ATOM 1466 C CA . ILE A 1 187 ? 246.25842 310.38791 386.45522 1.000 14.33008 187 ILE A CA 1
ATOM 1467 C C . ILE A 1 187 ? 245.08936 309.95738 385.58526 1.000 13.09296 187 ILE A C 1
ATOM 1468 O O . ILE A 1 187 ? 244.06175 309.49950 386.09325 1.000 18.11297 187 ILE A O 1
ATOM 1473 N N . TYR A 1 188 ? 245.24270 310.08985 384.27617 1.000 12.21802 188 TYR A N 1
ATOM 1474 C CA . TYR A 1 188 ? 244.21540 309.67018 383.33982 1.000 12.30782 188 TYR A CA 1
ATOM 1475 C C . TYR A 1 188 ? 244.68248 308.43519 382.58647 1.000 12.02332 188 TYR A C 1
ATOM 1476 O O . TYR A 1 188 ? 245.81593 308.38057 382.10428 1.000 12.51296 188 TYR A O 1
ATOM 1485 N N . PHE A 1 189 ? 243.79072 307.45725 382.49053 1.000 12.37173 189 PHE A N 1
ATOM 1486 C CA . PHE A 1 189 ? 244.08551 306.09106 382.09092 1.000 12.17241 189 PHE A CA 1
ATOM 1487 C C . PHE A 1 189 ? 243.29223 305.74440 380.84213 1.000 14.05915 189 PHE A C 1
ATOM 1488 O O . PHE A 1 189 ? 242.07779 305.94494 380.80604 1.000 15.81604 189 PHE A O 1
ATOM 1496 N N . LYS A 1 190 ? 243.96567 305.21642 379.82931 1.000 13.26893 190 LYS A N 1
ATOM 1497 C CA . LYS A 1 190 ? 243.29995 304.77205 378.61424 1.000 14.25340 190 LYS A CA 1
ATOM 1498 C C . LYS A 1 190 ? 243.89494 303.44814 378.15997 1.000 16.69786 190 LYS A C 1
ATOM 1499 O O . LYS A 1 190 ? 245.11707 303.31932 378.06187 1.000 18.85567 190 LYS A O 1
ATOM 1505 N N . LEU A 1 191 ? 243.03669 302.47196 377.87364 1.000 15.49130 191 LEU A N 1
ATOM 1506 C CA . LEU A 1 191 ? 243.47744 301.18049 377.36277 1.000 13.24470 191 LEU A CA 1
ATOM 1507 C C . LEU A 1 191 ? 243.46665 301.20190 375.84204 1.000 13.45707 191 LEU A C 1
ATOM 1508 O O . LEU A 1 191 ? 242.53168 301.72528 375.23271 1.000 20.31926 191 LEU A O 1
ATOM 1513 N N . GLN A 1 192 ? 244.50099 300.63432 375.23349 1.000 12.74633 192 GLN A N 1
ATOM 1514 C CA . GLN A 1 192 ? 244.63827 300.62594 373.78693 1.000 16.15291 192 GLN A CA 1
ATOM 1515 C C . GLN A 1 192 ? 244.90766 299.21406 373.29354 1.000 14.40481 192 GLN A C 1
ATOM 1516 O O . GLN A 1 192 ? 245.57475 298.42525 373.96444 1.000 14.59502 192 GLN A O 1
ATOM 1522 N N . HIS A 1 193 ? 244.38947 298.91627 372.10269 1.000 15.28278 193 HIS A N 1
ATOM 1523 C CA . HIS A 1 193 ? 244.57747 297.62481 371.44114 1.000 13.84174 193 HIS A CA 1
ATOM 1524 C C . HIS A 1 193 ? 244.13517 296.47640 372.34287 1.000 14.26899 193 HIS A C 1
ATOM 1525 O O . HIS A 1 193 ? 244.89806 295.55849 372.64077 1.000 14.83353 193 HIS A O 1
ATOM 1532 N N . VAL A 1 194 ? 242.88425 296.53207 372.77834 1.000 11.84514 194 VAL A N 1
ATOM 1533 C CA . VAL A 1 194 ? 242.38666 295.60657 373.78852 1.000 10.60141 194 VAL A CA 1
ATOM 1534 C C . VAL A 1 194 ? 241.94403 294.30531 373.13040 1.000 10.75404 194 VAL A C 1
ATOM 1535 O O . VAL A 1 194 ? 241.24775 294.31168 372.11052 1.000 14.36539 194 VAL A O 1
ATOM 1539 N N . LYS A 1 195 ? 242.36292 293.18540 373.71161 1.000 9.30202 195 LYS A N 1
ATOM 1540 C CA . LYS A 1 195 ? 241.84745 291.86570 373.38843 1.000 8.40880 195 LYS A CA 1
ATOM 1541 C C . LYS A 1 195 ? 241.35232 291.23917 374.68117 1.000 7.08814 195 LYS A C 1
ATOM 1542 O O . LYS A 1 195 ? 241.91020 291.50003 375.74637 1.000 7.84926 195 LYS A O 1
ATOM 1548 N N . ALA A 1 196 ? 240.29966 290.42852 374.60024 1.000 8.38734 196 ALA A N 1
ATOM 1549 C CA . ALA A 1 196 ? 239.71734 289.82959 375.79321 1.000 5.11572 196 ALA A CA 1
ATOM 1550 C C . ALA A 1 196 ? 239.19513 288.43641 375.48064 1.000 4.20044 196 ALA A C 1
ATOM 1551 O O . ALA A 1 196 ? 238.76355 288.14874 374.36522 1.000 4.16953 196 ALA A O 1
ATOM 1553 N N . TRP A 1 197 ? 239.21056 287.58028 376.50049 1.000 4.45047 197 TRP A N 1
ATOM 1554 C CA . TRP A 1 197 ? 238.81048 286.18288 376.38948 1.000 2.96655 197 TRP A CA 1
ATOM 1555 C C . TRP A 1 197 ? 237.91654 285.80195 377.56604 1.000 3.95811 197 TRP A C 1
ATOM 1556 O O . TRP A 1 197 ? 237.99267 286.39232 378.64262 1.000 5.24700 197 TRP A O 1
ATOM 1567 N N . VAL A 1 198 ? 237.10624 284.76414 377.36001 1.000 3.83870 198 VAL A N 1
ATOM 1568 C CA . VAL A 1 198 ? 236.30456 284.09047 378.38933 1.000 3.22071 198 VAL A CA 1
ATOM 1569 C C . VAL A 1 198 ? 235.38517 285.05338 379.13980 1.000 2.84752 198 VAL A C 1
ATOM 1570 O O . VAL A 1 198 ? 235.71035 285.48409 380.25268 1.000 3.99859 198 VAL A O 1
ATOM 1574 N N . PRO A 1 199 ? 234.25091 285.43922 378.55864 1.000 3.25713 199 PRO A N 1
ATOM 1575 C CA . PRO A 1 199 ? 233.34685 286.37024 379.24161 1.000 3.52315 199 PRO A CA 1
ATOM 1576 C C . PRO A 1 199 ? 232.70990 285.77186 380.48585 1.000 3.38682 199 PRO A C 1
ATOM 1577 O O . PRO A 1 199 ? 232.51663 284.56085 380.59997 1.000 3.48901 199 PRO A O 1
ATOM 1581 N N . ARG A 1 200 ? 232.35727 286.65328 381.41089 1.000 3.37787 200 ARG A N 1
ATOM 1582 C CA . ARG A 1 200 ? 231.85715 286.31390 382.72909 1.000 3.60231 200 ARG A CA 1
ATOM 1583 C C . ARG A 1 200 ? 230.59783 287.11288 383.01980 1.000 4.78503 200 ARG A C 1
ATOM 1584 O O . ARG A 1 200 ? 230.34015 288.12136 382.36110 1.000 5.39681 200 ARG A O 1
ATOM 1592 N N . PRO A 1 201 ? 229.77642 286.67096 383.97101 1.000 5.99890 201 PRO A N 1
ATOM 1593 C CA . PRO A 1 201 ? 228.64369 287.49220 384.37618 1.000 6.03494 201 PRO A CA 1
ATOM 1594 C C . PRO A 1 201 ? 229.12601 288.78474 384.99997 1.000 6.85566 201 PRO A C 1
ATOM 1595 O O . PRO A 1 201 ? 230.15894 288.81296 385.69403 1.000 9.87622 201 PRO A O 1
ATOM 1599 N N . PRO A 1 202 ? 228.41408 289.88130 384.78005 1.000 9.23156 202 PRO A N 1
ATOM 1600 C CA . PRO A 1 202 ? 228.77632 291.13558 385.44364 1.000 9.34713 202 PRO A CA 1
ATOM 1601 C C . PRO A 1 202 ? 228.65639 291.01269 386.95253 1.000 9.29816 202 PRO A C 1
ATOM 1602 O O . PRO A 1 202 ? 227.83877 290.26256 387.48384 1.000 12.57898 202 PRO A O 1
ATOM 1606 N N . ARG A 1 203 ? 229.50566 291.76436 387.64101 1.000 9.89282 203 ARG A N 1
ATOM 1607 C CA . ARG A 1 203 ? 229.49455 291.78541 389.09518 1.000 10.34738 203 ARG A CA 1
ATOM 1608 C C . ARG A 1 203 ? 228.15383 292.28697 389.61022 1.000 13.29449 203 ARG A C 1
ATOM 1609 O O . ARG A 1 203 ? 227.71027 293.38076 389.25845 1.000 17.12650 203 ARG A O 1
ATOM 1617 N N . LEU A 1 204 ? 227.50383 291.47286 390.43608 1.000 11.35872 204 LEU A N 1
ATOM 1618 C CA . LEU A 1 204 ? 226.21277 291.82236 391.01465 1.000 13.69792 204 LEU A CA 1
ATOM 1619 C C . LEU A 1 204 ? 226.36387 292.56108 392.33765 1.000 17.64005 204 LEU A C 1
ATOM 1620 O O . LEU A 1 204 ? 225.78319 293.63227 392.52467 1.000 17.87730 204 LEU A O 1
ATOM 1625 N N . CYS A 1 205 ? 227.13956 291.99853 393.25445 1.000 17.60832 205 CYS A N 1
ATOM 1626 C CA . CYS A 1 205 ? 227.31266 292.53342 394.59109 1.000 17.31360 205 CYS A CA 1
ATOM 1627 C C . CYS A 1 205 ? 228.28531 293.70797 394.58241 1.000 18.60418 205 CYS A C 1
ATOM 1628 O O . CYS A 1 205 ? 229.06870 293.89625 393.65338 1.000 21.57456 205 CYS A O 1
ATOM 1631 N N . ASN A 1 206 ? 228.22755 294.50378 395.64368 1.000 20.04325 206 ASN A N 1
ATOM 1632 C CA . ASN A 1 206 ? 229.16956 295.59777 395.82558 1.000 19.47934 206 ASN A CA 1
ATOM 1633 C C . ASN A 1 206 ? 230.59193 295.07375 395.98735 1.000 19.88744 206 ASN A C 1
ATOM 1634 O O . ASN A 1 206 ? 230.82721 294.00471 396.55256 1.000 20.13209 206 ASN A O 1
ATOM 1639 N N . TYR A 1 207 ? 231.54855 295.84442 395.48619 1.000 20.17282 207 TYR A N 1
ATOM 1640 C CA . TYR A 1 207 ? 232.95169 295.54012 395.71575 1.000 21.54922 207 TYR A CA 1
ATOM 1641 C C . TYR A 1 207 ? 233.32064 295.88844 397.15253 1.000 23.16144 207 TYR A C 1
ATOM 1642 O O . TYR A 1 207 ? 232.96140 296.95672 397.65069 1.000 26.16055 207 TYR A O 1
ATOM 1651 N N . GLN A 1 208 ? 234.03630 294.98907 397.81846 1.000 25.03825 208 GLN A N 1
ATOM 1652 C CA . GLN A 1 208 ? 234.45821 295.19652 399.19864 1.000 24.88646 208 GLN A CA 1
ATOM 1653 C C . GLN A 1 208 ? 235.94408 295.46409 399.34507 1.000 28.04862 208 GLN A C 1
ATOM 1654 O O . GLN A 1 208 ? 236.33066 296.38364 400.06605 1.000 33.24173 208 GLN A O 1
ATOM 1660 N N . ARG A 1 209 ? 236.78904 294.68010 398.68733 1.000 30.15599 209 ARG A N 1
ATOM 1661 C CA . ARG A 1 209 ? 238.22767 294.84870 398.77577 1.000 30.59243 209 ARG A CA 1
ATOM 1662 C C . ARG A 1 209 ? 238.80944 295.02402 397.38588 1.000 28.47175 209 ARG A C 1
ATOM 1663 O O . ARG A 1 209 ? 238.26368 294.53046 396.39960 1.000 33.45794 209 ARG A O 1
ATOM 1671 N N . ALA A 1 210 ? 239.91506 295.75296 397.31412 1.000 26.92293 210 ALA A N 1
ATOM 1672 C CA . ALA A 1 210 ? 240.58702 295.94582 396.04058 1.000 26.09225 210 ALA A CA 1
ATOM 1673 C C . ALA A 1 210 ? 241.37618 294.72324 395.60010 1.000 29.86360 210 ALA A C 1
ATOM 1674 O O . ALA A 1 210 ? 241.67988 294.60275 394.41120 1.000 29.83095 210 ALA A O 1
ATOM 1676 N N . GLU A 1 211 ? 241.67976 293.80468 396.51517 1.000 32.13627 211 GLU A N 1
ATOM 1677 C CA . GLU A 1 211 ? 242.58583 292.70536 396.23560 1.000 32.50042 211 GLU A CA 1
ATOM 1678 C C . GLU A 1 211 ? 241.90584 291.36218 396.02562 1.000 31.44892 211 GLU A C 1
ATOM 1679 O O . GLU A 1 211 ? 242.55109 290.44792 395.50482 1.000 36.94714 211 GLU A O 1
ATOM 1685 N N . ASN A 1 212 ? 240.64019 291.20438 396.40012 1.000 28.36691 212 ASN A N 1
ATOM 1686 C CA . ASN A 1 212 ? 239.95103 289.94036 396.19738 1.000 26.85988 212 ASN A CA 1
ATOM 1687 C C . ASN A 1 212 ? 238.52594 290.21780 395.73518 1.000 23.04627 212 ASN A C 1
ATOM 1688 O O . ASN A 1 212 ? 238.17493 291.34429 395.37974 1.000 24.14136 212 ASN A O 1
ATOM 1693 N N . VAL A 1 213 ? 237.70119 289.17693 395.74991 1.000 20.16311 213 VAL A N 1
ATOM 1694 C CA . VAL A 1 213 ? 236.35116 289.24119 395.21234 1.000 18.43843 213 VAL A CA 1
ATOM 1695 C C . VAL A 1 213 ? 235.29573 289.21744 396.32099 1.000 16.42761 213 VAL A C 1
ATOM 1696 O O . VAL A 1 213 ? 234.12632 288.97164 396.04515 1.000 18.19129 213 VAL A O 1
ATOM 1700 N N . ASN A 1 214 ? 235.68542 289.48301 397.56477 1.000 17.72908 214 ASN A N 1
ATOM 1701 C CA . ASN A 1 214 ? 234.77534 289.30868 398.69073 1.000 17.27584 214 ASN A CA 1
ATOM 1702 C C . ASN A 1 214 ? 233.54984 290.20447 398.55959 1.000 15.63684 214 ASN A C 1
ATOM 1703 O O . ASN A 1 214 ? 233.61859 291.32701 398.05824 1.000 18.53293 214 ASN A O 1
ATOM 1708 N N . PHE A 1 215 ? 232.41517 289.68378 399.01527 1.000 15.52231 215 PHE A N 1
ATOM 1709 C CA . PHE A 1 215 ? 231.13102 290.33186 398.81751 1.000 14.97930 215 PHE A CA 1
ATOM 1710 C C . PHE A 1 215 ? 230.20716 290.00582 399.97675 1.000 15.05998 215 PHE A C 1
ATOM 1711 O O . PHE A 1 215 ? 230.37946 289.00869 400.67971 1.000 17.00947 215 PHE A O 1
ATOM 1719 N N . LYS A 1 216 ? 229.21908 290.86444 400.16308 1.000 17.98428 216 LYS A N 1
ATOM 1720 C CA . LYS A 1 216 ? 228.06124 290.55576 400.98094 1.000 17.97398 216 LYS A CA 1
ATOM 1721 C C . LYS A 1 216 ? 226.96806 290.01444 400.07340 1.000 17.25693 216 LYS A C 1
ATOM 1722 O O . LYS A 1 216 ? 226.83911 290.44000 398.92392 1.000 20.13209 216 LYS A O 1
ATOM 1728 N N . VAL A 1 217 ? 226.20657 289.05014 400.58649 1.000 16.99312 217 VAL A N 1
ATOM 1729 C CA . VAL A 1 217 ? 225.18538 288.39325 399.78306 1.000 17.98458 217 VAL A CA 1
ATOM 1730 C C . VAL A 1 217 ? 224.10180 289.39479 399.41500 1.000 16.74068 217 VAL A C 1
ATOM 1731 O O . VAL A 1 217 ? 223.65794 290.19030 400.25042 1.000 23.02681 217 VAL A O 1
ATOM 1735 N N . GLN A 1 218 ? 223.69158 289.38009 398.14966 1.000 14.28422 218 GLN A N 1
ATOM 1736 C CA . GLN A 1 218 ? 222.71498 290.31965 397.62284 1.000 16.76338 218 GLN A CA 1
ATOM 1737 C C . GLN A 1 218 ? 221.64634 289.56163 396.84670 1.000 16.86232 218 GLN A C 1
ATOM 1738 O O . GLN A 1 218 ? 221.92358 288.54330 396.21044 1.000 20.51457 218 GLN A O 1
ATOM 1744 N N . GLY A 1 219 ? 220.41622 290.05819 396.91762 1.000 15.28667 219 GLY A N 1
ATOM 1745 C CA . GLY A 1 219 ? 219.34250 289.45843 396.15481 1.000 14.53429 219 GLY A CA 1
ATOM 1746 C C . GLY A 1 219 ? 219.57024 289.57586 394.66129 1.000 15.96616 219 GLY A C 1
ATOM 1747 O O . GLY A 1 219 ? 220.15353 290.53902 394.16804 1.000 19.62307 219 GLY A O 1
ATOM 1748 N N . VAL A 1 220 ? 219.09661 288.56232 393.93318 1.000 14.93283 220 VAL A N 1
ATOM 1749 C CA . VAL A 1 220 ? 219.37229 288.47126 392.50261 1.000 14.97022 220 VAL A CA 1
ATOM 1750 C C . VAL A 1 220 ? 218.82733 289.65983 391.71975 1.000 17.85717 220 VAL A C 1
ATOM 1751 O O . VAL A 1 220 ? 219.42614 290.04633 390.71352 1.000 22.53565 220 VAL A O 1
ATOM 1755 N N . THR A 1 221 ? 217.72136 290.25649 392.14888 1.000 16.94110 221 THR A N 1
ATOM 1756 C CA . THR A 1 221 ? 217.20608 291.46268 391.51628 1.000 19.83539 221 THR A CA 1
ATOM 1757 C C . THR A 1 221 ? 216.30163 292.15898 392.52221 1.000 21.62447 221 THR A C 1
ATOM 1758 O O . THR A 1 221 ? 216.11861 291.68621 393.64402 1.000 23.58334 221 THR A O 1
ATOM 1762 N N . ASP A 1 222 ? 215.75929 293.30398 392.12432 1.000 22.90165 222 ASP A N 1
ATOM 1763 C CA . ASP A 1 222 ? 214.81990 294.02343 392.96804 1.000 22.99173 222 ASP A CA 1
ATOM 1764 C C . ASP A 1 222 ? 213.42956 293.39947 392.88426 1.000 21.71661 222 ASP A C 1
ATOM 1765 O O . ASP A 1 222 ? 213.13591 292.58175 392.01047 1.000 28.24139 222 ASP A O 1
ATOM 1770 N N . THR A 1 223 ? 212.56707 293.79974 393.80522 1.000 19.31537 223 THR A N 1
ATOM 1771 C CA . THR A 1 223 ? 211.26527 293.16806 393.94460 1.000 20.38481 223 THR A CA 1
ATOM 1772 C C . THR A 1 223 ? 210.16636 293.96666 393.24952 1.000 23.28694 223 THR A C 1
ATOM 1773 O O . THR A 1 223 ? 210.27349 295.17415 393.03476 1.000 25.73792 223 THR A O 1
ATOM 1777 N N . LYS A 1 224 ? 209.10242 293.25868 392.88593 1.000 22.46325 224 LYS A N 1
ATOM 1778 C CA . LYS A 1 224 ? 207.87045 293.85450 392.39907 1.000 18.49935 224 LYS A CA 1
ATOM 1779 C C . LYS A 1 224 ? 206.71879 293.34782 393.25991 1.000 21.90480 224 LYS A C 1
ATOM 1780 O O . LYS A 1 224 ? 206.86514 292.40069 394.03347 1.000 24.62261 224 LYS A O 1
ATOM 1786 N N . GLU A 1 225 ? 205.56689 294.00504 393.14600 1.000 26.74399 225 GLU A N 1
ATOM 1787 C CA . GLU A 1 225 ? 204.44082 293.67818 394.01528 1.000 27.87828 225 GLU A CA 1
ATOM 1788 C C . GLU A 1 225 ? 203.81566 292.32926 393.67288 1.000 26.16041 225 GLU A C 1
ATOM 1789 O O . GLU A 1 225 ? 203.52005 291.53851 394.57308 1.000 30.95861 225 GLU A O 1
ATOM 1795 N N . SER A 1 226 ? 203.61152 292.04010 392.39153 1.000 24.20431 226 SER A N 1
ATOM 1796 C CA . SER A 1 226 ? 202.93169 290.81864 391.98944 1.000 23.13223 226 SER A CA 1
ATOM 1797 C C . SER A 1 226 ? 203.66141 290.17052 390.82221 1.000 19.08207 226 SER A C 1
ATOM 1798 O O . SER A 1 226 ? 204.35223 290.83144 390.04742 1.000 22.25985 226 SER A O 1
ATOM 1801 N N . ILE A 1 227 ? 203.50877 288.84942 390.71493 1.000 18.75759 227 ILE A N 1
ATOM 1802 C CA . ILE A 1 227 ? 204.09348 288.10149 389.60609 1.000 17.91343 227 ILE A CA 1
ATOM 1803 C C . ILE A 1 227 ? 203.29850 288.26657 388.31552 1.000 16.83991 227 ILE A C 1
ATOM 1804 O O . ILE A 1 227 ? 203.85712 288.09115 387.22373 1.000 18.01966 227 ILE A O 1
ATOM 1809 N N . THR A 1 228 ? 202.02229 288.61255 388.40107 1.000 17.77611 228 THR A N 1
ATOM 1810 C CA . THR A 1 228 ? 201.17355 288.79994 387.23674 1.000 22.68973 228 THR A CA 1
ATOM 1811 C C . THR A 1 228 ? 201.24515 290.23943 386.74273 1.000 22.56951 228 THR A C 1
ATOM 1812 O O . THR A 1 228 ? 201.67239 291.14366 387.46096 1.000 24.89123 228 THR A O 1
ATOM 1816 N N . ALA A 1 229 ? 200.81640 290.43975 385.50229 1.000 25.31610 229 ALA A N 1
ATOM 1817 C CA . ALA A 1 229 ? 200.67551 291.77092 384.92825 1.000 31.10921 229 ALA A CA 1
ATOM 1818 C C . ALA A 1 229 ? 199.21524 292.19381 385.01635 1.000 37.87807 229 ALA A C 1
ATOM 1819 O O . ALA A 1 229 ? 198.33173 291.49998 384.50581 1.000 41.24413 229 ALA A O 1
ATOM 1821 N N . ASN A 1 230 ? 198.96322 293.32218 385.66563 1.000 47.57710 230 ASN A N 1
ATOM 1822 C CA . ASN A 1 230 ? 197.55724 293.66150 385.82046 1.000 54.76893 230 ASN A CA 1
ATOM 1823 C C . ASN A 1 230 ? 197.20732 294.88905 384.98771 1.000 64.29760 230 ASN A C 1
ATOM 1824 O O . ASN A 1 230 ? 198.01533 295.81613 384.88212 1.000 65.77260 230 ASN A O 1
ATOM 1829 N N . PRO A 1 231 ? 196.02273 294.94022 384.37401 1.000 71.41502 231 PRO A N 1
ATOM 1830 C CA . PRO A 1 231 ? 195.68472 296.10372 383.53945 1.000 77.78058 231 PRO A CA 1
ATOM 1831 C C . PRO A 1 231 ? 195.36077 297.33203 384.37578 1.000 84.35021 231 PRO A C 1
ATOM 1832 O O . PRO A 1 231 ? 194.28987 297.42194 384.98380 1.000 84.52797 231 PRO A O 1
ATOM 1836 N N . GLY A 1 232 ? 196.28819 298.28351 384.40735 1.000 86.16146 232 GLY A N 1
ATOM 1837 C CA . GLY A 1 232 ? 196.13740 299.48223 385.20970 1.000 89.29504 232 GLY A CA 1
ATOM 1838 C C . GLY A 1 232 ? 195.01682 300.39653 384.75431 1.000 95.94937 232 GLY A C 1
ATOM 1839 O O . GLY A 1 232 ? 195.13924 301.61899 384.81302 1.000 98.23152 232 GLY A O 1
ATOM 1840 N N . SER B 2 1 ? 213.38812 251.16559 372.61700 1.000 85.47723 1 SER B N 1
ATOM 1841 C CA . SER B 2 1 ? 214.40970 251.52300 373.59310 1.000 88.61362 1 SER B CA 1
ATOM 1842 C C . SER B 2 1 ? 215.50563 252.35809 372.94244 1.000 89.74391 1 SER B C 1
ATOM 1843 O O . SER B 2 1 ? 215.86632 252.13254 371.78547 1.000 90.06326 1 SER B O 1
ATOM 1846 N N . SER B 2 2 ? 216.02201 253.32999 373.68897 1.000 86.71262 2 SER B N 1
ATOM 1847 C CA . SER B 2 2 ? 217.01645 254.24989 373.16037 1.000 83.53773 2 SER B CA 1
ATOM 1848 C C . SER B 2 2 ? 218.34483 253.53989 372.93320 1.000 80.59672 2 SER B C 1
ATOM 1849 O O . SER B 2 2 ? 218.72610 252.63295 373.67738 1.000 76.89577 2 SER B O 1
ATOM 1852 N N . ASN B 2 3 ? 219.04667 253.96068 371.88539 1.000 76.45541 3 ASN B N 1
ATOM 1853 C CA . ASN B 2 3 ? 220.35309 253.39600 371.58287 1.000 71.99541 3 ASN B CA 1
ATOM 1854 C C . ASN B 2 3 ? 221.39494 253.88954 372.57540 1.000 66.22426 3 ASN B C 1
ATOM 1855 O O . ASN B 2 3 ? 221.41337 255.06633 372.94520 1.000 63.05406 3 ASN B O 1
ATOM 1860 N N . VAL B 2 4 ? 222.26672 252.98726 373.00030 1.000 61.77178 4 VAL B N 1
ATOM 1861 C CA . VAL B 2 4 ? 223.35664 253.32407 373.89636 1.000 53.25512 4 VAL B CA 1
ATOM 1862 C C . VAL B 2 4 ? 224.65650 252.83258 373.27886 1.000 50.45963 4 VAL B C 1
ATOM 1863 O O . VAL B 2 4 ? 224.67928 251.93212 372.43628 1.000 54.94202 4 VAL B O 1
ATOM 1867 N N . ARG B 2 5 ? 225.75320 253.44841 373.70298 1.000 46.92718 5 ARG B N 1
ATOM 1868 C CA . ARG B 2 5 ? 227.08018 253.09965 373.22554 1.000 42.70811 5 ARG B CA 1
ATOM 1869 C C . ARG B 2 5 ? 228.00951 252.90677 374.41035 1.000 37.08411 5 ARG B C 1
ATOM 1870 O O . ARG B 2 5 ? 227.84869 253.55305 375.44646 1.000 37.32147 5 ARG B O 1
ATOM 1878 N N . SER B 2 6 ? 228.97964 252.01640 374.24710 1.000 33.34958 6 SER B N 1
ATOM 1879 C CA . SER B 2 6 ? 230.00338 251.76795 375.25001 1.000 29.42180 6 SER B CA 1
ATOM 1880 C C . SER B 2 6 ? 231.30915 252.41009 374.80644 1.000 30.54872 6 SER B C 1
ATOM 1881 O O . SER B 2 6 ? 231.70536 252.27967 373.64587 1.000 33.70129 6 SER B O 1
ATOM 1884 N N . ILE B 2 7 ? 231.96715 253.10844 375.72629 1.000 26.63858 7 ILE B N 1
ATOM 1885 C CA . ILE B 2 7 ? 233.23771 253.76791 375.46062 1.000 24.45279 7 ILE B CA 1
ATOM 1886 C C . ILE B 2 7 ? 234.29837 253.16136 376.36461 1.000 21.82125 7 ILE B C 1
ATOM 1887 O O . ILE B 2 7 ? 234.18083 253.21657 377.59250 1.000 22.97227 7 ILE B O 1
ATOM 1892 N N . THR B 2 8 ? 235.34209 252.60723 375.75751 1.000 19.16226 8 THR B N 1
ATOM 1893 C CA . THR B 2 8 ? 236.48560 252.06834 376.48020 1.000 19.61202 8 THR B CA 1
ATOM 1894 C C . THR B 2 8 ? 237.66496 253.01177 376.30008 1.000 18.80455 8 THR B C 1
ATOM 1895 O O . THR B 2 8 ? 238.02434 253.34986 375.16904 1.000 21.30000 8 THR B O 1
ATOM 1899 N N . LEU B 2 9 ? 238.24974 253.44449 377.41412 1.000 15.86541 9 LEU B N 1
ATOM 1900 C CA . LEU B 2 9 ? 239.50515 254.18898 377.43602 1.000 15.72834 9 LEU B CA 1
ATOM 1901 C C . LEU B 2 9 ? 240.43480 253.48471 378.41223 1.000 16.31035 9 LEU B C 1
ATOM 1902 O O . LEU B 2 9 ? 240.11832 253.37271 379.59927 1.000 17.36408 9 LEU B O 1
ATOM 1907 N N . GLY B 2 10 ? 241.58197 253.02956 377.92625 1.000 14.92469 10 GLY B N 1
ATOM 1908 C CA . GLY B 2 10 ? 242.47317 252.26870 378.77394 1.000 13.30171 10 GLY B CA 1
ATOM 1909 C C . GLY B 2 10 ? 241.81535 251.00783 379.29303 1.000 14.50010 10 GLY B C 1
ATOM 1910 O O . GLY B 2 10 ? 241.39003 250.16002 378.50695 1.000 17.66275 10 GLY B O 1
ATOM 1911 N N . ASN B 2 11 ? 241.71980 250.87379 380.61373 1.000 12.42054 11 ASN B N 1
ATOM 1912 C CA . ASN B 2 11 ? 241.11746 249.70596 381.23968 1.000 11.26671 11 ASN B CA 1
ATOM 1913 C C . ASN B 2 11 ? 239.77476 250.01825 381.88772 1.000 13.81178 11 ASN B C 1
ATOM 1914 O O . ASN B 2 11 ? 239.38762 249.33743 382.83949 1.000 15.38514 11 ASN B O 1
ATOM 1919 N N . SER B 2 12 ? 239.06498 251.03251 381.40441 1.000 13.39269 12 SER B N 1
ATOM 1920 C CA . SER B 2 12 ? 237.76991 251.42511 381.93469 1.000 12.82732 12 SER B CA 1
ATOM 1921 C C . SER B 2 12 ? 236.73753 251.51273 380.81671 1.000 14.87578 12 SER B C 1
ATOM 1922 O O . SER B 2 12 ? 237.06173 251.84338 379.67532 1.000 14.94799 12 SER B O 1
ATOM 1925 N N . THR B 2 13 ? 235.48578 251.21972 381.15597 1.000 14.34916 13 THR B N 1
ATOM 1926 C CA . THR B 2 13 ? 234.39039 251.28240 380.19709 1.000 15.87922 13 THR B CA 1
ATOM 1927 C C . THR B 2 13 ? 233.16255 251.88905 380.85801 1.000 16.45198 13 THR B C 1
ATOM 1928 O O . THR B 2 13 ? 232.81372 251.51164 381.97781 1.000 16.03987 13 THR B O 1
ATOM 1932 N N . ILE B 2 14 ? 232.50210 252.81413 380.15823 1.000 18.44541 14 ILE B N 1
ATOM 1933 C CA . ILE B 2 14 ? 231.23090 253.38515 380.58707 1.000 19.04656 14 ILE B CA 1
ATOM 1934 C C . ILE B 2 14 ? 230.25839 253.34010 379.41751 1.000 22.53224 14 ILE B C 1
ATOM 1935 O O . ILE B 2 14 ? 230.65051 253.20633 378.25839 1.000 26.01621 14 ILE B O 1
ATOM 1940 N N . THR B 2 15 ? 228.97338 253.44442 379.73583 1.000 24.32577 15 THR B N 1
ATOM 1941 C CA . THR B 2 15 ? 227.91591 253.50593 378.73636 1.000 26.06223 15 THR B CA 1
ATOM 1942 C C . THR B 2 15 ? 227.22355 254.86149 378.76917 1.000 25.32582 15 THR B C 1
ATOM 1943 O O . THR B 2 15 ? 227.00459 255.43829 379.83722 1.000 25.69834 15 THR B O 1
ATOM 1947 N N . THR B 2 16 ? 226.89003 255.36471 377.58867 1.000 32.91475 16 THR B N 1
ATOM 1948 C CA . THR B 2 16 ? 226.19327 256.62844 377.43071 1.000 39.03663 16 THR B CA 1
ATOM 1949 C C . THR B 2 16 ? 225.07839 256.45798 376.41058 1.000 42.28811 16 THR B C 1
ATOM 1950 O O . THR B 2 16 ? 225.09153 255.53702 375.59245 1.000 44.40139 16 THR B O 1
ATOM 1954 N N . GLN B 2 17 ? 224.09877 257.34923 376.47897 1.000 44.37615 17 GLN B N 1
ATOM 1955 C CA . GLN B 2 17 ? 223.05050 257.38772 375.47311 1.000 51.03098 17 GLN B CA 1
ATOM 1956 C C . GLN B 2 17 ? 223.59182 257.99949 374.18756 1.000 53.90318 17 GLN B C 1
ATOM 1957 O O . GLN B 2 17 ? 224.24745 259.04235 374.21162 1.000 53.23069 17 GLN B O 1
ATOM 1963 N N . GLU B 2 18 ? 223.32019 257.34175 373.05749 1.000 57.32936 18 GLU B N 1
ATOM 1964 C CA . GLU B 2 18 ? 223.71996 257.90219 371.77084 1.000 58.92836 18 GLU B CA 1
ATOM 1965 C C . GLU B 2 18 ? 222.98876 259.20086 371.45422 1.000 59.06409 18 GLU B C 1
ATOM 1966 O O . GLU B 2 18 ? 223.47239 259.98623 370.63567 1.000 62.78209 18 GLU B O 1
ATOM 1972 N N . SER B 2 19 ? 221.85427 259.45284 372.09770 1.000 56.78940 19 SER B N 1
ATOM 1973 C CA . SER B 2 19 ? 221.07224 260.66079 371.88420 1.000 59.24023 19 SER B CA 1
ATOM 1974 C C . SER B 2 19 ? 221.50150 261.81016 372.78736 1.000 58.54215 19 SER B C 1
ATOM 1975 O O . SER B 2 19 ? 220.84610 262.85602 372.79293 1.000 62.13317 19 SER B O 1
ATOM 1978 N N . SER B 2 20 ? 222.56453 261.63375 373.56381 1.000 55.81714 20 SER B N 1
ATOM 1979 C CA . SER B 2 20 ? 223.05429 262.69400 374.43003 1.000 52.85094 20 SER B CA 1
ATOM 1980 C C . SER B 2 20 ? 223.95072 263.64529 373.65017 1.000 47.63497 20 SER B C 1
ATOM 1981 O O . SER B 2 20 ? 224.84863 263.21865 372.92075 1.000 45.30545 20 SER B O 1
ATOM 1984 N N . ASN B 2 21 ? 223.70191 264.94037 373.80712 1.000 44.69272 21 ASN B N 1
ATOM 1985 C CA . ASN B 2 21 ? 224.48232 265.95839 373.12214 1.000 39.87101 21 ASN B CA 1
ATOM 1986 C C . ASN B 2 21 ? 225.70812 266.33553 373.94363 1.000 32.60758 21 ASN B C 1
ATOM 1987 O O . ASN B 2 21 ? 225.70013 266.25733 375.17450 1.000 33.46305 21 ASN B O 1
ATOM 1992 N N . VAL B 2 22 ? 226.76705 266.72632 373.25002 1.000 28.23226 22 VAL B N 1
ATOM 1993 C CA . VAL B 2 22 ? 228.02636 267.10128 373.87453 1.000 19.87781 22 VAL B CA 1
ATOM 1994 C C . VAL B 2 22 ? 228.20148 268.60398 373.73202 1.000 16.85814 22 VAL B C 1
ATOM 1995 O O . VAL B 2 22 ? 227.95555 269.16752 372.65943 1.000 21.46495 22 VAL B O 1
ATOM 1999 N N . VAL B 2 23 ? 228.60285 269.25483 374.81281 1.000 12.32049 23 VAL B N 1
ATOM 2000 C CA . VAL B 2 23 ? 228.94852 270.66783 374.79743 1.000 11.49965 23 VAL B CA 1
ATOM 2001 C C . VAL B 2 23 ? 230.46491 270.76380 374.76435 1.000 9.94366 23 VAL B C 1
ATOM 2002 O O . VAL B 2 23 ? 231.14314 270.29928 375.68249 1.000 10.37387 23 VAL B O 1
ATOM 2006 N N . VAL B 2 24 ? 230.99855 271.36026 373.70853 1.000 9.14828 24 VAL B N 1
ATOM 2007 C CA . VAL B 2 24 ? 232.42349 271.63960 373.61304 1.000 8.13931 24 VAL B CA 1
ATOM 2008 C C . VAL B 2 24 ? 232.63044 273.09349 374.00699 1.000 8.08184 24 VAL B C 1
ATOM 2009 O O . VAL B 2 24 ? 232.14028 274.00064 373.32887 1.000 9.96758 24 VAL B O 1
ATOM 2013 N N . GLY B 2 25 ? 233.34654 273.31123 375.10820 1.000 8.07325 25 GLY B N 1
ATOM 2014 C CA . GLY B 2 25 ? 233.57767 274.63809 375.64419 1.000 5.82248 25 GLY B CA 1
ATOM 2015 C C . GLY B 2 25 ? 234.22815 275.59975 374.67297 1.000 5.94633 25 GLY B C 1
ATOM 2016 O O . GLY B 2 25 ? 235.33952 275.35941 374.19681 1.000 6.51172 25 GLY B O 1
ATOM 2017 N N . PHE B 2 26 ? 233.52244 276.68269 374.35483 1.000 6.00575 26 PHE B N 1
ATOM 2018 C CA . PHE B 2 26 ? 233.98936 277.71640 373.43654 1.000 5.61799 26 PHE B CA 1
ATOM 2019 C C . PHE B 2 26 ? 234.28933 277.15581 372.05006 1.000 7.84363 26 PHE B C 1
ATOM 2020 O O . PHE B 2 26 ? 234.98652 277.78761 371.25636 1.000 9.96452 26 PHE B O 1
ATOM 2028 N N . GLY B 2 27 ? 233.77495 275.96777 371.74468 1.000 6.75227 27 GLY B N 1
ATOM 2029 C CA . GLY B 2 27 ? 233.95649 275.36502 370.44458 1.000 6.47289 27 GLY B CA 1
ATOM 2030 C C . GLY B 2 27 ? 235.33836 274.83103 370.15881 1.000 9.02110 27 GLY B C 1
ATOM 2031 O O . GLY B 2 27 ? 235.63917 274.54015 369.00268 1.000 12.17544 27 GLY B O 1
ATOM 2032 N N . VAL B 2 28 ? 236.18710 274.69038 371.17148 1.000 10.04538 28 VAL B N 1
ATOM 2033 C CA . VAL B 2 28 ? 237.58250 274.30539 370.99912 1.000 8.49760 28 VAL B CA 1
ATOM 2034 C C . VAL B 2 28 ? 237.77587 272.91242 371.57525 1.000 11.27422 28 VAL B C 1
ATOM 2035 O O . VAL B 2 28 ? 237.49515 272.67312 372.75464 1.000 14.12723 28 VAL B O 1
ATOM 2039 N N . TRP B 2 29 ? 238.25641 272.00794 370.75346 1.000 10.84745 29 TRP B N 1
ATOM 2040 C CA . TRP B 2 29 ? 238.59334 270.66911 371.19786 1.000 10.27233 29 TRP B CA 1
ATOM 2041 C C . TRP B 2 29 ? 239.99003 270.66421 371.81850 1.000 12.70679 29 TRP B C 1
ATOM 2042 O O . TRP B 2 29 ? 240.88294 271.35986 371.33382 1.000 14.80524 29 TRP B O 1
ATOM 2053 N N . PRO B 2 30 ? 240.20134 269.90863 372.89386 1.000 13.93585 30 PRO B N 1
ATOM 2054 C CA . PRO B 2 30 ? 241.53737 269.84571 373.49796 1.000 11.82202 30 PRO B CA 1
ATOM 2055 C C . PRO B 2 30 ? 242.57437 269.29083 372.53264 1.000 14.84888 30 PRO B C 1
ATOM 2056 O O . PRO B 2 30 ? 242.29400 268.40396 371.72552 1.000 17.66334 30 PRO B O 1
ATOM 2060 N N . SER B 2 31 ? 243.78443 269.82943 372.62636 1.000 15.75340 31 SER B N 1
ATOM 2061 C CA . SER B 2 31 ? 244.87952 269.43072 371.75972 1.000 17.52633 31 SER B CA 1
ATOM 2062 C C . SER B 2 31 ? 246.18858 269.66108 372.49383 1.000 17.79868 31 SER B C 1
ATOM 2063 O O . SER B 2 31 ? 246.23133 270.29971 373.54490 1.000 19.22162 31 SER B O 1
ATOM 2066 N N . TYR B 2 32 ? 247.26005 269.12143 371.92851 1.000 20.39906 32 TYR B N 1
ATOM 2067 C CA . TYR B 2 32 ? 248.59262 269.34886 372.45188 1.000 21.40522 32 TYR B CA 1
ATOM 2068 C C . TYR B 2 32 ? 249.10558 270.72234 372.03105 1.000 23.83756 32 TYR B C 1
ATOM 2069 O O . TYR B 2 32 ? 248.51115 271.41503 371.20530 1.000 28.50507 32 TYR B O 1
ATOM 2078 N N . LEU B 2 33 ? 250.24127 271.10038 372.59347 1.000 26.50846 33 LEU B N 1
ATOM 2079 C CA . LEU B 2 33 ? 250.94361 272.33162 372.24750 1.000 31.67288 33 LEU B CA 1
ATOM 2080 C C . LEU B 2 33 ? 251.70774 272.23115 370.94369 1.000 42.02810 33 LEU B C 1
ATOM 2081 O O . LEU B 2 33 ? 252.55533 273.08591 370.69814 1.000 55.09410 33 LEU B O 1
ATOM 2086 N N . SER B 2 34 ? 251.42617 271.24494 370.09208 1.000 49.09116 34 SER B N 1
ATOM 2087 C CA . SER B 2 34 ? 252.25595 270.95675 368.92724 1.000 60.29959 34 SER B CA 1
ATOM 2088 C C . SER B 2 34 ? 252.39349 272.13097 367.96437 1.000 69.41110 34 SER B C 1
ATOM 2089 O O . SER B 2 34 ? 253.34402 272.14698 367.17537 1.000 71.78525 34 SER B O 1
ATOM 2092 N N . LYS B 2 35 ? 251.47794 273.10101 367.99329 1.000 66.54988 35 LYS B N 1
ATOM 2093 C CA . LYS B 2 35 ? 251.54091 274.18960 367.02299 1.000 72.05724 35 LYS B CA 1
ATOM 2094 C C . LYS B 2 35 ? 252.76980 275.06665 367.22203 1.000 77.05970 35 LYS B C 1
ATOM 2095 O O . LYS B 2 35 ? 253.14348 275.82058 366.31652 1.000 80.97141 35 LYS B O 1
ATOM 2101 N N . SER B 2 36 ? 253.41827 274.98027 368.38188 1.000 77.15103 36 SER B N 1
ATOM 2102 C CA . SER B 2 36 ? 254.56728 275.83249 368.66115 1.000 81.36603 36 SER B CA 1
ATOM 2103 C C . SER B 2 36 ? 255.78247 275.00012 369.04679 1.000 81.69683 36 SER B C 1
ATOM 2104 O O . SER B 2 36 ? 256.49109 275.32949 370.00421 1.000 80.81595 36 SER B O 1
ATOM 2107 N N . LYS B 2 37 ? 256.04653 273.93458 368.28974 1.000 78.97822 37 LYS B N 1
ATOM 2108 C CA . LYS B 2 37 ? 257.14637 273.02083 368.57046 1.000 80.20978 37 LYS B CA 1
ATOM 2109 C C . LYS B 2 37 ? 258.43213 273.43724 367.87031 1.000 81.19183 37 LYS B C 1
ATOM 2110 O O . LYS B 2 37 ? 259.22157 272.58419 367.45104 1.000 78.81631 37 LYS B O 1
ATOM 2116 N N . SER B 2 38 ? 258.65607 274.74167 367.75228 1.000 82.14454 38 SER B N 1
ATOM 2117 C CA . SER B 2 38 ? 259.86916 275.31217 367.19759 1.000 80.91867 38 SER B CA 1
ATOM 2118 C C . SER B 2 38 ? 260.99021 275.20611 368.22631 1.000 77.64808 38 SER B C 1
ATOM 2119 O O . SER B 2 38 ? 260.93807 274.40086 369.15802 1.000 73.69177 38 SER B O 1
ATOM 2122 N N . GLY B 2 39 ? 262.03448 276.00803 368.02633 1.000 78.56973 39 GLY B N 1
ATOM 2123 C CA . GLY B 2 39 ? 263.21285 276.01000 368.87558 1.000 73.62606 39 GLY B CA 1
ATOM 2124 C C . GLY B 2 39 ? 262.97936 275.98926 370.37480 1.000 69.13371 39 GLY B C 1
ATOM 2125 O O . GLY B 2 39 ? 263.83004 275.49664 371.12245 1.000 64.27467 39 GLY B O 1
ATOM 2126 N N . SER B 2 40 ? 261.84092 276.51528 370.83364 1.000 68.52582 40 SER B N 1
ATOM 2127 C CA . SER B 2 40 ? 261.53631 276.51623 372.26055 1.000 65.42948 40 SER B CA 1
ATOM 2128 C C . SER B 2 40 ? 261.46407 275.11465 372.85308 1.000 58.90836 40 SER B C 1
ATOM 2129 O O . SER B 2 40 ? 261.65482 274.95851 374.06317 1.000 53.98430 40 SER B O 1
ATOM 2132 N N . GLY B 2 41 ? 261.19892 274.09661 372.03458 1.000 55.17447 41 GLY B N 1
ATOM 2133 C CA . GLY B 2 41 ? 261.12599 272.74314 372.55081 1.000 50.52556 41 GLY B CA 1
ATOM 2134 C C . GLY B 2 41 ? 262.47387 272.16052 372.92061 1.000 49.80652 41 GLY B C 1
ATOM 2135 O O . GLY B 2 41 ? 262.54113 271.12624 373.58795 1.000 46.42847 41 GLY B O 1
ATOM 2136 N N . SER B 2 42 ? 263.56053 272.78055 372.46223 1.000 52.76985 42 SER B N 1
ATOM 2137 C CA . SER B 2 42 ? 264.88528 272.33741 372.87761 1.000 47.19080 42 SER B CA 1
ATOM 2138 C C . SER B 2 42 ? 265.21235 272.77114 374.30001 1.000 42.66253 42 SER B C 1
ATOM 2139 O O . SER B 2 42 ? 265.71453 271.96491 375.08774 1.000 39.00746 42 SER B O 1
ATOM 2142 N N . THR B 2 43 ? 264.93266 274.02667 374.64949 1.000 41.55437 43 THR B N 1
ATOM 2143 C CA . THR B 2 43 ? 265.17036 274.52253 375.99559 1.000 36.51592 43 THR B CA 1
ATOM 2144 C C . THR B 2 43 ? 264.00742 274.29354 376.94720 1.000 33.47958 43 THR B C 1
ATOM 2145 O O . THR B 2 43 ? 264.16021 274.53988 378.14463 1.000 29.99638 43 THR B O 1
ATOM 2149 N N . GLN B 2 44 ? 262.85877 273.83713 376.45459 1.000 33.85782 44 GLN B N 1
ATOM 2150 C CA . GLN B 2 44 ? 261.69653 273.55102 377.29832 1.000 31.31377 44 GLN B CA 1
ATOM 2151 C C . GLN B 2 44 ? 260.96852 272.32961 376.76025 1.000 27.69223 44 GLN B C 1
ATOM 2152 O O . GLN B 2 44 ? 259.82640 272.41981 376.29970 1.000 30.42507 44 GLN B O 1
ATOM 2158 N N . PRO B 2 45 ? 261.60287 271.15843 376.80991 1.000 27.31565 45 PRO B N 1
ATOM 2159 C CA . PRO B 2 45 ? 260.94583 269.95133 376.30011 1.000 27.04462 45 PRO B CA 1
ATOM 2160 C C . PRO B 2 45 ? 259.74647 269.55923 377.14855 1.000 23.94438 45 PRO B C 1
ATOM 2161 O O . PRO B 2 45 ? 259.72093 269.75937 378.36368 1.000 24.65694 45 PRO B O 1
ATOM 2165 N N . THR B 2 46 ? 258.74779 268.99429 376.48848 1.000 24.01558 46 THR B N 1
ATOM 2166 C CA . THR B 2 46 ? 257.52708 268.54533 377.13047 1.000 23.09602 46 THR B CA 1
ATOM 2167 C C . THR B 2 46 ? 257.23226 267.11849 376.69727 1.000 22.27849 46 THR B C 1
ATOM 2168 O O . THR B 2 46 ? 257.58814 266.70022 375.59642 1.000 28.18191 46 THR B O 1
ATOM 2172 N N . GLN B 2 47 ? 256.57083 266.36612 377.57491 1.000 22.53167 47 GLN B N 1
ATOM 2173 C CA . GLN B 2 47 ? 256.23291 264.98879 377.27181 1.000 22.99139 47 GLN B CA 1
ATOM 2174 C C . GLN B 2 47 ? 254.76320 264.72029 377.57357 1.000 22.67616 47 GLN B C 1
ATOM 2175 O O . GLN B 2 47 ? 254.23336 265.23057 378.57347 1.000 21.84086 47 GLN B O 1
ATOM 2181 N N . PRO B 2 48 ? 254.08415 263.93982 376.74255 1.000 23.27900 48 PRO B N 1
ATOM 2182 C CA . PRO B 2 48 ? 252.72011 263.52216 377.06698 1.000 21.88885 48 PRO B CA 1
ATOM 2183 C C . PRO B 2 48 ? 252.71410 262.30834 377.97745 1.000 23.38213 48 PRO B C 1
ATOM 2184 O O . PRO B 2 48 ? 253.74605 261.68758 378.23660 1.000 27.97530 48 PRO B O 1
ATOM 2188 N N . ASP B 2 49 ? 251.52933 261.98547 378.48322 1.000 25.46348 49 ASP B N 1
ATOM 2189 C CA . ASP B 2 49 ? 251.29826 260.75437 379.23743 1.000 28.05258 49 ASP B CA 1
ATOM 2190 C C . ASP B 2 49 ? 249.92714 260.22133 378.83201 1.000 27.04676 49 ASP B C 1
ATOM 2191 O O . ASP B 2 49 ? 248.91479 260.56654 379.44353 1.000 26.52173 49 ASP B O 1
ATOM 2196 N N . THR B 2 50 ? 249.89680 259.37204 377.80485 1.000 26.49765 50 THR B N 1
ATOM 2197 C CA . THR B 2 50 ? 248.63442 258.87150 377.27165 1.000 26.15463 50 THR B CA 1
ATOM 2198 C C . THR B 2 50 ? 247.98703 257.80408 378.14261 1.000 26.75377 50 THR B C 1
ATOM 2199 O O . THR B 2 50 ? 246.84218 257.42956 377.87466 1.000 26.74779 50 THR B O 1
ATOM 2203 N N . ALA B 2 51 ? 248.67620 257.30509 379.16822 1.000 25.15924 51 ALA B N 1
ATOM 2204 C CA . ALA B 2 51 ? 248.04559 256.36305 380.08197 1.000 22.75469 51 ALA B CA 1
ATOM 2205 C C . ALA B 2 51 ? 247.18163 257.05750 381.12723 1.000 26.88088 51 ALA B C 1
ATOM 2206 O O . ALA B 2 51 ? 246.47704 256.37889 381.88023 1.000 27.06791 51 ALA B O 1
ATOM 2208 N N . THR B 2 52 ? 247.22782 258.38473 381.20477 1.000 25.52044 52 THR B N 1
ATOM 2209 C CA . THR B 2 52 ? 246.25603 259.11991 382.00080 1.000 22.63628 52 THR B CA 1
ATOM 2210 C C . THR B 2 52 ? 244.89891 259.20783 381.31840 1.000 19.11598 52 THR B C 1
ATOM 2211 O O . THR B 2 52 ? 243.94758 259.70005 381.92890 1.000 19.01406 52 THR B O 1
ATOM 2215 N N . GLU B 2 53 ? 244.78527 258.75464 380.07044 1.000 20.75455 53 GLU B N 1
ATOM 2216 C CA . GLU B 2 53 ? 243.51397 258.81293 379.35500 1.000 18.34579 53 GLU B CA 1
ATOM 2217 C C . GLU B 2 53 ? 242.68188 257.58214 379.70101 1.000 16.90936 53 GLU B C 1
ATOM 2218 O O . GLU B 2 53 ? 242.74843 256.52800 379.06710 1.000 17.22588 53 GLU B O 1
ATOM 2224 N N . ARG B 2 54 ? 241.87937 257.74192 380.74298 1.000 15.21545 54 ARG B N 1
ATOM 2225 C CA . ARG B 2 54 ? 240.96479 256.73012 381.22883 1.000 13.30122 54 ARG B CA 1
ATOM 2226 C C . ARG B 2 54 ? 239.85686 257.45808 381.97097 1.000 11.24685 54 ARG B C 1
ATOM 2227 O O . ARG B 2 54 ? 239.97667 258.64012 382.28913 1.000 13.33171 54 ARG B O 1
ATOM 2235 N N . PHE B 2 55 ? 238.76919 256.75435 382.24229 1.000 11.57594 55 PHE B N 1
ATOM 2236 C CA . PHE B 2 55 ? 237.65944 257.33146 382.98400 1.000 9.11243 55 PHE B CA 1
ATOM 2237 C C . PHE B 2 55 ? 237.91269 257.19037 384.47833 1.000 8.42286 55 PHE B C 1
ATOM 2238 O O . PHE B 2 55 ? 238.16184 256.08759 384.96720 1.000 10.63574 55 PHE B O 1
ATOM 2246 N N . TYR B 2 56 ? 237.86745 258.30650 385.19332 1.000 8.20683 56 TYR B N 1
ATOM 2247 C CA . TYR B 2 56 ? 237.91496 258.31715 386.65003 1.000 9.01209 56 TYR B CA 1
ATOM 2248 C C . TYR B 2 56 ? 236.52477 258.68560 387.14355 1.000 8.16759 56 TYR B C 1
ATOM 2249 O O . TYR B 2 56 ? 236.03881 259.78478 386.86935 1.000 9.93767 56 TYR B O 1
ATOM 2258 N N . THR B 2 57 ? 235.88839 257.78316 387.87500 1.000 9.30444 57 THR B N 1
ATOM 2259 C CA . THR B 2 57 ? 234.56921 258.04020 388.43353 1.000 9.90282 57 THR B CA 1
ATOM 2260 C C . THR B 2 57 ? 234.72047 258.41984 389.89785 1.000 10.11636 57 THR B C 1
ATOM 2261 O O . THR B 2 57 ? 235.32012 257.67543 390.67594 1.000 14.99536 57 THR B O 1
ATOM 2265 N N . LEU B 2 58 ? 234.19303 259.58149 390.25848 1.000 11.17959 58 LEU B N 1
ATOM 2266 C CA . LEU B 2 58 ? 234.26017 260.08376 391.61752 1.000 12.54486 58 LEU B CA 1
ATOM 2267 C C . LEU B 2 58 ? 233.17825 259.43662 392.47900 1.000 13.78787 58 LEU B C 1
ATOM 2268 O O . LEU B 2 58 ? 232.36485 258.63996 392.00936 1.000 14.76902 58 LEU B O 1
ATOM 2273 N N . GLU B 2 59 ? 233.17588 259.78249 393.76136 1.000 14.97681 59 GLU B N 1
ATOM 2274 C CA . GLU B 2 59 ? 232.07839 259.38204 394.63091 1.000 14.14737 59 GLU B CA 1
ATOM 2275 C C . GLU B 2 59 ? 230.79808 260.09974 394.22830 1.000 13.78816 59 GLU B C 1
ATOM 2276 O O . GLU B 2 59 ? 230.79776 261.30454 393.97007 1.000 16.28552 59 GLU B O 1
ATOM 2282 N N . SER B 2 60 ? 229.70209 259.35252 394.17315 1.000 11.33368 60 SER B N 1
ATOM 2283 C CA . SER B 2 60 ? 228.42372 259.92927 393.79067 1.000 9.25013 60 SER B CA 1
ATOM 2284 C C . SER B 2 60 ? 227.84173 260.75994 394.92826 1.000 9.17858 60 SER B C 1
ATOM 2285 O O . SER B 2 60 ? 228.14402 260.54640 396.10125 1.000 11.30795 60 SER B O 1
ATOM 2288 N N . VAL B 2 61 ? 227.00077 261.72242 394.56834 1.000 7.76478 61 VAL B N 1
ATOM 2289 C CA . VAL B 2 61 ? 226.31168 262.55024 395.54764 1.000 7.95640 61 VAL B CA 1
ATOM 2290 C C . VAL B 2 61 ? 224.81828 262.30949 395.40572 1.000 8.02736 61 VAL B C 1
ATOM 2291 O O . VAL B 2 61 ? 224.34151 261.81966 394.37792 1.000 10.33877 61 VAL B O 1
ATOM 2295 N N . LYS B 2 62 ? 224.08100 262.63447 396.45789 1.000 8.35023 62 LYS B N 1
ATOM 2296 C CA . LYS B 2 62 ? 222.64806 262.38643 396.49804 1.000 7.46260 62 LYS B CA 1
ATOM 2297 C C . LYS B 2 62 ? 221.89295 263.69650 396.36511 1.000 8.91517 62 LYS B C 1
ATOM 2298 O O . LYS B 2 62 ? 221.94103 264.53390 397.26562 1.000 10.74974 62 LYS B O 1
ATOM 2304 N N . TRP B 2 63 ? 221.18623 263.85496 395.25401 1.000 7.85712 63 TRP B N 1
ATOM 2305 C CA . TRP B 2 63 ? 220.32923 265.00938 395.03216 1.000 6.80512 63 TRP B CA 1
ATOM 2306 C C . TRP B 2 63 ? 219.04249 264.83204 395.82693 1.000 8.25990 63 TRP B C 1
ATOM 2307 O O . TRP B 2 63 ? 218.27816 263.90047 395.57570 1.000 9.00239 63 TRP B O 1
ATOM 2318 N N . GLN B 2 64 ? 218.80822 265.72053 396.77984 1.000 10.78169 64 GLN B N 1
ATOM 2319 C CA . GLN B 2 64 ? 217.67475 265.65387 397.68860 1.000 11.34900 64 GLN B CA 1
ATOM 2320 C C . GLN B 2 64 ? 216.78411 266.87673 397.50739 1.000 14.36889 64 GLN B C 1
ATOM 2321 O O . GLN B 2 64 ? 217.08110 267.78141 396.72852 1.000 17.48260 64 GLN B O 1
ATOM 2327 N N . LYS B 2 65 ? 215.68314 266.89481 398.26140 1.000 18.28600 65 LYS B N 1
ATOM 2328 C CA . LYS B 2 65 ? 214.77244 268.03386 398.25770 1.000 16.55416 65 LYS B CA 1
ATOM 2329 C C . LYS B 2 65 ? 215.42996 269.30363 398.76815 1.000 20.55448 65 LYS B C 1
ATOM 2330 O O . LYS B 2 65 ? 215.18011 270.38003 398.22023 1.000 27.36254 65 LYS B O 1
ATOM 2336 N N . THR B 2 66 ? 216.25212 269.20520 399.80884 1.000 18.92432 66 THR B N 1
ATOM 2337 C CA . THR B 2 66 ? 216.89227 270.35681 400.42800 1.000 18.91318 66 THR B CA 1
ATOM 2338 C C . THR B 2 66 ? 218.30164 270.60088 399.90855 1.000 19.74601 66 THR B C 1
ATOM 2339 O O . THR B 2 66 ? 219.08416 271.28531 400.57175 1.000 25.42877 66 THR B O 1
ATOM 2343 N N . ASP B 2 67 ? 218.64451 270.06050 398.74779 1.000 17.02850 67 ASP B N 1
ATOM 2344 C CA . ASP B 2 67 ? 219.98921 270.21487 398.21706 1.000 12.80003 67 ASP B CA 1
ATOM 2345 C C . ASP B 2 67 ? 220.15091 271.54534 397.50003 1.000 12.25893 67 ASP B C 1
ATOM 2346 O O . ASP B 2 67 ? 219.28099 271.96034 396.73217 1.000 14.49897 67 ASP B O 1
ATOM 2351 N N . ASN B 2 68 ? 221.28133 272.19893 397.73082 1.000 10.15821 68 ASN B N 1
ATOM 2352 C CA . ASN B 2 68 ? 221.55013 273.50929 397.16818 1.000 9.22573 68 ASN B CA 1
ATOM 2353 C C . ASN B 2 68 ? 222.59377 273.47950 396.06288 1.000 9.58894 68 ASN B C 1
ATOM 2354 O O . ASN B 2 68 ? 222.66883 274.43078 395.28579 1.000 13.56773 68 ASN B O 1
ATOM 2359 N N . GLY B 2 69 ? 223.37802 272.41498 395.96010 1.000 8.37051 69 GLY B N 1
ATOM 2360 C CA . GLY B 2 69 ? 224.33574 272.25616 394.88668 1.000 6.10494 69 GLY B CA 1
ATOM 2361 C C . GLY B 2 69 ? 225.66615 271.72729 395.38101 1.000 8.79396 69 GLY B C 1
ATOM 2362 O O . GLY B 2 69 ? 225.93953 271.65011 396.57551 1.000 11.18333 69 GLY B O 1
ATOM 2363 N N . TRP B 2 70 ? 226.50259 271.36734 394.41194 1.000 7.73552 70 TRP B N 1
ATOM 2364 C CA . TRP B 2 70 ? 227.82853 270.83274 394.66595 1.000 7.28147 70 TRP B CA 1
ATOM 2365 C C . TRP B 2 70 ? 228.82578 271.50769 393.73908 1.000 7.80037 70 TRP B C 1
ATOM 2366 O O . TRP B 2 70 ? 228.46759 272.02765 392.68264 1.000 8.83767 70 TRP B O 1
ATOM 2377 N N . TYR B 2 71 ? 230.09203 271.51517 394.14675 1.000 9.75005 71 TYR B N 1
ATOM 2378 C CA . TYR B 2 71 ? 231.14107 271.96089 393.24399 1.000 8.13357 71 TYR B CA 1
ATOM 2379 C C . TYR B 2 71 ? 232.42002 271.17286 393.47604 1.000 9.47021 71 TYR B C 1
ATOM 2380 O O . TYR B 2 71 ? 232.69151 270.69742 394.57957 1.000 10.85279 71 TYR B O 1
ATOM 2389 N N . TRP B 2 72 ? 233.17567 271.00890 392.39408 1.000 9.79184 72 TRP B N 1
ATOM 2390 C CA . TRP B 2 72 ? 234.44472 270.30183 392.36173 1.000 7.41211 72 TRP B CA 1
ATOM 2391 C C . TRP B 2 72 ? 235.47137 271.19032 391.67487 1.000 9.63336 72 TRP B C 1
ATOM 2392 O O . TRP B 2 72 ? 235.25689 271.62580 390.54424 1.000 9.77212 72 TRP B O 1
ATOM 2403 N N . LYS B 2 73 ? 236.58993 271.44944 392.33889 1.000 12.33132 73 LYS B N 1
ATOM 2404 C CA . LYS B 2 73 ? 237.67382 272.20197 391.72165 1.000 10.65098 73 LYS B CA 1
ATOM 2405 C C . LYS B 2 73 ? 238.55767 271.25774 390.92256 1.000 11.65171 73 LYS B C 1
ATOM 2406 O O . LYS B 2 73 ? 238.87435 270.15878 391.37272 1.000 16.68106 73 LYS B O 1
ATOM 2412 N N . PHE B 2 74 ? 238.96308 271.68672 389.73836 1.000 11.19239 74 PHE B N 1
ATOM 2413 C CA . PHE B 2 74 ? 239.68056 270.73033 388.92249 1.000 12.14052 74 PHE B CA 1
ATOM 2414 C C . PHE B 2 74 ? 241.16802 271.04806 388.84249 1.000 17.16179 74 PHE B C 1
ATOM 2415 O O . PHE B 2 74 ? 241.63392 272.01399 389.45642 1.000 18.23437 74 PHE B O 1
ATOM 2423 N N . PRO B 2 75 ? 241.91178 270.29913 388.05126 1.000 22.24563 75 PRO B N 1
ATOM 2424 C CA . PRO B 2 75 ? 242.94949 269.38761 388.57125 1.000 15.53445 75 PRO B CA 1
ATOM 2425 C C . PRO B 2 75 ? 242.77322 268.82714 389.98069 1.000 15.91053 75 PRO B C 1
ATOM 2426 O O . PRO B 2 75 ? 242.99829 267.63189 390.16608 1.000 21.02875 75 PRO B O 1
ATOM 2430 N N . ASP B 2 76 ? 242.35317 269.62229 390.96229 1.000 15.93630 76 ASP B N 1
ATOM 2431 C CA . ASP B 2 76 ? 242.42926 269.19515 392.35614 1.000 18.41512 76 ASP B CA 1
ATOM 2432 C C . ASP B 2 76 ? 241.52497 268.00135 392.65369 1.000 19.23977 76 ASP B C 1
ATOM 2433 O O . ASP B 2 76 ? 241.85332 267.17849 393.51322 1.000 21.26372 76 ASP B O 1
ATOM 2438 N N . ALA B 2 77 ? 240.40307 267.87172 391.94953 1.000 18.60611 77 ALA B N 1
ATOM 2439 C CA . ALA B 2 77 ? 239.48702 266.76561 392.19962 1.000 18.79492 77 ALA B CA 1
ATOM 2440 C C . ALA B 2 77 ? 240.09035 265.40231 391.88129 1.000 20.73031 77 ALA B C 1
ATOM 2441 O O . ALA B 2 77 ? 239.57115 264.38978 392.35567 1.000 22.09460 77 ALA B O 1
ATOM 2443 N N . LEU B 2 78 ? 241.15484 265.34581 391.08140 1.000 18.93563 78 LEU B N 1
ATOM 2444 C CA . LEU B 2 78 ? 241.77677 264.08806 390.69133 1.000 15.92058 78 LEU B CA 1
ATOM 2445 C C . LEU B 2 78 ? 243.16806 263.90560 391.28203 1.000 18.83357 78 LEU B C 1
ATOM 2446 O O . LEU B 2 78 ? 243.91597 263.04428 390.81810 1.000 19.30984 78 LEU B O 1
ATOM 2451 N N . LYS B 2 79 ? 243.52992 264.68426 392.30113 1.000 18.68734 79 LYS B N 1
ATOM 2452 C CA . LYS B 2 79 ? 244.88942 264.63170 392.82430 1.000 20.52599 79 LYS B CA 1
ATOM 2453 C C . LYS B 2 79 ? 245.22529 263.29826 393.48142 1.000 21.41178 79 LYS B C 1
ATOM 2454 O O . LYS B 2 79 ? 246.40464 262.94724 393.56278 1.000 24.90005 79 LYS B O 1
ATOM 2460 N N . ASP B 2 80 ? 244.23199 262.53832 393.93293 1.000 21.09398 80 ASP B N 1
ATOM 2461 C CA . ASP B 2 80 ? 244.48433 261.27538 394.61231 1.000 24.08112 80 ASP B CA 1
ATOM 2462 C C . ASP B 2 80 ? 244.04142 260.06706 393.79940 1.000 24.03360 80 ASP B C 1
ATOM 2463 O O . ASP B 2 80 ? 243.81906 259.00031 394.37216 1.000 29.63901 80 ASP B O 1
ATOM 2468 N N . MET B 2 81 ? 243.90619 260.19470 392.48384 1.000 22.41311 81 MET B N 1
ATOM 2469 C CA . MET B 2 81 ? 243.26736 259.12161 391.71791 1.000 25.29990 81 MET B CA 1
ATOM 2470 C C . MET B 2 81 ? 244.25603 258.05013 391.27156 1.000 30.31289 81 MET B C 1
ATOM 2471 O O . MET B 2 81 ? 244.18152 256.90445 391.72183 1.000 45.73785 81 MET B O 1
ATOM 2476 N N . GLY B 2 82 ? 245.19892 258.40528 390.42048 1.000 21.32969 82 GLY B N 1
ATOM 2477 C CA . GLY B 2 82 ? 246.02083 257.36683 389.83620 1.000 19.77361 82 GLY B CA 1
ATOM 2478 C C . GLY B 2 82 ? 247.31785 257.87559 389.26191 1.000 22.04751 82 GLY B C 1
ATOM 2479 O O . GLY B 2 82 ? 248.03962 258.63952 389.90473 1.000 22.78240 82 GLY B O 1
ATOM 2480 N N . LEU B 2 83 ? 247.63744 257.41304 388.05517 1.000 21.72758 83 LEU B N 1
ATOM 2481 C CA . LEU B 2 83 ? 248.74089 257.99885 387.31235 1.000 23.15270 83 LEU B CA 1
ATOM 2482 C C . LEU B 2 83 ? 248.52393 259.48780 387.07763 1.000 19.99111 83 LEU B C 1
ATOM 2483 O O . LEU B 2 83 ? 249.49167 260.25186 387.06260 1.000 24.51621 83 LEU B O 1
ATOM 2488 N N . PHE B 2 84 ? 247.27395 259.92428 386.90167 1.000 18.24796 84 PHE B N 1
ATOM 2489 C CA . PHE B 2 84 ? 247.01843 261.35813 386.82485 1.000 18.07250 84 PHE B CA 1
ATOM 2490 C C . PHE B 2 84 ? 247.38553 262.04933 388.12960 1.000 18.95158 84 PHE B C 1
ATOM 2491 O O . PHE B 2 84 ? 248.04009 263.09707 388.11815 1.000 20.38721 84 PHE B O 1
ATOM 2499 N N . GLY B 2 85 ? 246.97986 261.47453 389.26053 1.000 18.07393 85 GLY B N 1
ATOM 2500 C CA . GLY B 2 85 ? 247.34413 262.04575 390.54334 1.000 17.67309 85 GLY B CA 1
ATOM 2501 C C . GLY B 2 85 ? 248.83708 262.00322 390.80175 1.000 21.93330 85 GLY B C 1
ATOM 2502 O O . GLY B 2 85 ? 249.40390 262.93988 391.36378 1.000 27.33686 85 GLY B O 1
ATOM 2503 N N . GLN B 2 86 ? 249.49301 260.91433 390.39801 1.000 22.86782 86 GLN B N 1
ATOM 2504 C CA . GLN B 2 86 ? 250.93672 260.80838 390.57614 1.000 23.97624 86 GLN B CA 1
ATOM 2505 C C . GLN B 2 86 ? 251.67988 261.84110 389.73989 1.000 25.93210 86 GLN B C 1
ATOM 2506 O O . GLN B 2 86 ? 252.66775 262.42120 390.19855 1.000 26.97384 86 GLN B O 1
ATOM 2512 N N . ASN B 2 87 ? 251.21993 262.08945 388.51387 1.000 24.08356 87 ASN B N 1
ATOM 2513 C CA . ASN B 2 87 ? 251.89778 263.05692 387.65897 1.000 22.41986 87 ASN B CA 1
ATOM 2514 C C . ASN B 2 87 ? 251.81885 264.47002 388.22174 1.000 22.54165 87 ASN B C 1
ATOM 2515 O O . ASN B 2 87 ? 252.69235 265.29317 387.94201 1.000 23.75347 87 ASN B O 1
ATOM 2520 N N . MET B 2 88 ? 250.79590 264.76687 389.02027 1.000 23.99797 88 MET B N 1
ATOM 2521 C CA . MET B 2 88 ? 250.70610 266.07628 389.65115 1.000 23.52664 88 MET B CA 1
ATOM 2522 C C . MET B 2 88 ? 251.83206 266.29114 390.65182 1.000 29.03973 88 MET B C 1
ATOM 2523 O O . MET B 2 88 ? 252.28016 267.42422 390.84531 1.000 31.33647 88 MET B O 1
ATOM 2528 N N . LEU B 2 89 ? 252.29698 265.22285 391.29024 1.000 30.33666 89 LEU B N 1
ATOM 2529 C CA . LEU B 2 89 ? 253.39071 265.29729 392.24640 1.000 29.67540 89 LEU B CA 1
ATOM 2530 C C . LEU B 2 89 ? 254.76092 265.35254 391.58866 1.000 30.59026 89 LEU B C 1
ATOM 2531 O O . LEU B 2 89 ? 255.64509 266.05998 392.07982 1.000 36.53560 89 LEU B O 1
ATOM 2536 N N . TYR B 2 90 ? 254.96367 264.62332 390.49604 1.000 27.49786 90 TYR B N 1
ATOM 2537 C CA . TYR B 2 90 ? 256.29438 264.48039 389.92329 1.000 27.28144 90 TYR B CA 1
ATOM 2538 C C . TYR B 2 90 ? 256.63831 265.57504 388.92929 1.000 25.69318 90 TYR B C 1
ATOM 2539 O O . TYR B 2 90 ? 257.81538 265.91341 388.77806 1.000 29.55773 90 TYR B O 1
ATOM 2548 N N . HIS B 2 91 ? 255.64933 266.13131 388.24488 1.000 21.66046 91 HIS B N 1
ATOM 2549 C CA . HIS B 2 91 ? 255.87994 267.13509 387.22331 1.000 18.98163 91 HIS B CA 1
ATOM 2550 C C . HIS B 2 91 ? 255.50423 268.50728 387.75229 1.000 19.53785 91 HIS B C 1
ATOM 2551 O O . HIS B 2 91 ? 254.40240 268.70799 388.26543 1.000 23.85655 91 HIS B O 1
ATOM 2558 N N . PHE B 2 92 ? 256.44041 269.44259 387.62403 1.000 18.62512 92 PHE B N 1
ATOM 2559 C CA . PHE B 2 92 ? 256.23840 270.80245 388.09744 1.000 16.76136 92 PHE B CA 1
ATOM 2560 C C . PHE B 2 92 ? 255.23032 271.56710 387.24714 1.000 17.21844 92 PHE B C 1
ATOM 2561 O O . PHE B 2 92 ? 254.46594 272.38152 387.77365 1.000 20.83819 92 PHE B O 1
ATOM 2569 N N . LEU B 2 93 ? 255.21218 271.33284 385.94294 1.000 13.74798 93 LEU B N 1
ATOM 2570 C CA . LEU B 2 93 ? 254.29223 272.01308 385.04898 1.000 14.31476 93 LEU B CA 1
ATOM 2571 C C . LEU B 2 93 ? 253.47501 271.00034 384.26270 1.000 15.72848 93 LEU B C 1
ATOM 2572 O O . LEU B 2 93 ? 253.96441 269.92735 383.90593 1.000 15.75408 93 LEU B O 1
ATOM 2577 N N . GLY B 2 94 ? 252.22586 271.36007 383.98723 1.000 15.50482 94 GLY B N 1
ATOM 2578 C CA . GLY B 2 94 ? 251.32617 270.48392 383.26406 1.000 11.49317 94 GLY B CA 1
ATOM 2579 C C . GLY B 2 94 ? 250.17130 271.24702 382.66005 1.000 14.27953 94 GLY B C 1
ATOM 2580 O O . GLY B 2 94 ? 249.90972 272.39991 383.01077 1.000 17.74626 94 GLY B O 1
ATOM 2581 N N . ARG B 2 95 ? 249.48927 270.58949 381.72793 1.000 15.53027 95 ARG B N 1
ATOM 2582 C CA . ARG B 2 95 ? 248.28946 271.12013 381.09918 1.000 11.86406 95 ARG B CA 1
ATOM 2583 C C . ARG B 2 95 ? 247.46279 269.95329 380.58501 1.000 11.44131 95 ARG B C 1
ATOM 2584 O O . ARG B 2 95 ? 248.00495 268.90195 380.24601 1.000 14.27995 95 ARG B O 1
ATOM 2592 N N . THR B 2 96 ? 246.14773 270.14012 380.54050 1.000 9.85453 96 THR B N 1
ATOM 2593 C CA . THR B 2 96 ? 245.25821 269.06583 380.12448 1.000 10.17975 96 THR B CA 1
ATOM 2594 C C . THR B 2 96 ? 243.86855 269.62793 379.87150 1.000 7.53603 96 THR B C 1
ATOM 2595 O O . THR B 2 96 ? 243.44816 270.60242 380.49559 1.000 8.52804 96 THR B O 1
ATOM 2599 N N . GLY B 2 97 ? 243.16773 268.99520 378.93798 1.000 9.00181 97 GLY B N 1
ATOM 2600 C CA . GLY B 2 97 ? 241.74306 269.18034 378.76995 1.000 7.77183 97 GLY B CA 1
ATOM 2601 C C . GLY B 2 97 ? 240.99536 268.06311 379.46890 1.000 9.47540 97 GLY B C 1
ATOM 2602 O O . GLY B 2 97 ? 241.62234 267.21663 380.10683 1.000 9.96119 97 GLY B O 1
ATOM 2603 N N . TRP B 2 98 ? 239.67186 268.02480 379.34770 1.000 10.87442 98 TRP B N 1
ATOM 2604 C CA . TRP B 2 98 ? 238.86588 267.03599 380.04913 1.000 9.55255 98 TRP B CA 1
ATOM 2605 C C . TRP B 2 98 ? 237.57671 266.72831 379.30812 1.000 8.82878 98 TRP B C 1
ATOM 2606 O O . TRP B 2 98 ? 237.02260 267.57338 378.60506 1.000 10.08559 98 TRP B O 1
ATOM 2617 N N . THR B 2 99 ? 237.11433 265.49678 379.47953 1.000 9.59206 99 THR B N 1
ATOM 2618 C CA . THR B 2 99 ? 235.75846 265.08718 379.14549 1.000 8.32787 99 THR B CA 1
ATOM 2619 C C . THR B 2 99 ? 235.04080 264.80570 380.45408 1.000 9.03182 99 THR B C 1
ATOM 2620 O O . THR B 2 99 ? 235.49925 263.98165 381.24920 1.000 9.73576 99 THR B O 1
ATOM 2624 N N . ILE B 2 100 ? 233.92237 265.48084 380.67630 1.000 9.06911 100 ILE B N 1
ATOM 2625 C CA . ILE B 2 100 ? 233.18085 265.37984 381.92523 1.000 8.67505 100 ILE B CA 1
ATOM 2626 C C . ILE B 2 100 ? 231.77835 264.87126 381.63212 1.000 9.27723 100 ILE B C 1
ATOM 2627 O O . ILE B 2 100 ? 231.07367 265.42676 380.78532 1.000 10.91997 100 ILE B O 1
ATOM 2632 N N . HIS B 2 101 ? 231.38298 263.80909 382.32823 1.000 8.62644 101 HIS B N 1
ATOM 2633 C CA . HIS B 2 101 ? 230.03027 263.27105 382.27888 1.000 7.71794 101 HIS B CA 1
ATOM 2634 C C . HIS B 2 101 ? 229.38171 263.47666 383.63909 1.000 7.45476 101 HIS B C 1
ATOM 2635 O O . HIS B 2 101 ? 229.97025 263.13210 384.66603 1.000 8.43981 101 HIS B O 1
ATOM 2642 N N . VAL B 2 102 ? 228.18034 264.03981 383.64081 1.000 7.33907 102 VAL B N 1
ATOM 2643 C CA . VAL B 2 102 ? 227.35040 264.16833 384.83159 1.000 8.09152 102 VAL B CA 1
ATOM 2644 C C . VAL B 2 102 ? 226.04750 263.43729 384.55137 1.000 8.13251 102 VAL B C 1
ATOM 2645 O O . VAL B 2 102 ? 225.28079 263.84666 383.67584 1.000 9.07246 102 VAL B O 1
ATOM 2649 N N . LYS B 2 103 ? 225.79721 262.35991 385.28661 1.000 7.85896 103 LYS B N 1
ATOM 2650 C CA . LYS B 2 103 ? 224.64897 261.49530 385.05619 1.000 8.34821 103 LYS B CA 1
ATOM 2651 C C . LYS B 2 103 ? 223.77853 261.41072 386.29796 1.000 8.70059 103 LYS B C 1
ATOM 2652 O O . LYS B 2 103 ? 224.28413 261.34238 387.41835 1.000 11.20168 103 LYS B O 1
ATOM 2658 N N . CYS B 2 104 ? 222.46939 261.40135 386.08552 1.000 8.96571 104 CYS B N 1
ATOM 2659 C CA . CYS B 2 104 ? 221.48829 261.26237 387.15160 1.000 8.58073 104 CYS B CA 1
ATOM 2660 C C . CYS B 2 104 ? 220.77124 259.92845 387.01320 1.000 8.90940 104 CYS B C 1
ATOM 2661 O O . CYS B 2 104 ? 220.47952 259.48987 385.89933 1.000 11.96722 104 CYS B O 1
ATOM 2664 N N . GLU B 2 105 ? 220.51540 259.27731 388.14268 1.000 9.44565 105 GLU B N 1
ATOM 2665 C CA . GLU B 2 105 ? 219.71009 258.05931 388.17942 1.000 8.88410 105 GLU B CA 1
ATOM 2666 C C . GLU B 2 105 ? 218.35553 258.45142 388.74112 1.000 9.94008 105 GLU B C 1
ATOM 2667 O O . GLU B 2 105 ? 218.16785 258.56460 389.94864 1.000 13.45426 105 GLU B O 1
ATOM 2673 N N . ALA B 2 106 ? 217.40222 258.67258 387.84884 1.000 9.59257 106 ALA B N 1
ATOM 2674 C CA . ALA B 2 106 ? 216.07572 259.12540 388.21951 1.000 12.39864 106 ALA B CA 1
ATOM 2675 C C . ALA B 2 106 ? 215.04273 258.32933 387.44056 1.000 14.99394 106 ALA B C 1
ATOM 2676 O O . ALA B 2 106 ? 215.31772 257.80413 386.36148 1.000 17.45426 106 ALA B O 1
ATOM 2678 N N . SER B 2 107 ? 213.84769 258.23342 387.99870 1.000 15.00216 107 SER B N 1
ATOM 2679 C CA . SER B 2 107 ? 212.74991 257.58689 387.30361 1.000 14.85291 107 SER B CA 1
ATOM 2680 C C . SER B 2 107 ? 211.89128 258.63772 386.61539 1.000 17.25480 107 SER B C 1
ATOM 2681 O O . SER B 2 107 ? 212.06408 259.84406 386.79902 1.000 18.56647 107 SER B O 1
ATOM 2684 N N . ARG B 2 108 ? 210.92599 258.15613 385.83608 1.000 19.83906 108 ARG B N 1
ATOM 2685 C CA . ARG B 2 108 ? 209.95974 259.03446 385.19560 1.000 18.20232 108 ARG B CA 1
ATOM 2686 C C . ARG B 2 108 ? 209.03947 259.71484 386.19627 1.000 15.15638 108 ARG B C 1
ATOM 2687 O O . ARG B 2 108 ? 208.31454 260.63709 385.81661 1.000 16.82377 108 ARG B O 1
ATOM 2695 N N . PHE B 2 109 ? 209.05645 259.28959 387.45363 1.000 14.98778 109 PHE B N 1
ATOM 2696 C CA . PHE B 2 109 ? 208.22785 259.85740 388.50380 1.000 14.13786 109 PHE B CA 1
ATOM 2697 C C . PHE B 2 109 ? 208.97977 260.84474 389.38854 1.000 15.36124 109 PHE B C 1
ATOM 2698 O O . PHE B 2 109 ? 208.49249 261.18223 390.46698 1.000 16.34457 109 PHE B O 1
ATOM 2706 N N . PHE B 2 110 ? 210.15594 261.29710 388.96785 1.000 14.83845 110 PHE B N 1
ATOM 2707 C CA . PHE B 2 110 ? 210.90547 262.34829 389.64059 1.000 12.31959 110 PHE B CA 1
ATOM 2708 C C . PHE B 2 110 ? 210.93810 263.60576 388.78239 1.000 12.14165 110 PHE B C 1
ATOM 2709 O O . PHE B 2 110 ? 210.93995 263.53667 387.55348 1.000 15.86436 110 PHE B O 1
ATOM 2717 N N . GLN B 2 111 ? 210.95860 264.76207 389.43912 1.000 11.24972 111 GLN B N 1
ATOM 2718 C CA . GLN B 2 111 ? 210.97974 266.03406 388.73265 1.000 8.41055 111 GLN B CA 1
ATOM 2719 C C . GLN B 2 111 ? 211.99911 266.97203 389.36836 1.000 9.11740 111 GLN B C 1
ATOM 2720 O O . GLN B 2 111 ? 212.24303 266.93204 390.57329 1.000 9.92868 111 GLN B O 1
ATOM 2726 N N . GLY B 2 112 ? 212.57964 267.82190 388.54033 1.000 7.84126 112 GLY B N 1
ATOM 2727 C CA . GLY B 2 112 ? 213.57450 268.78335 388.97691 1.000 5.56569 112 GLY B CA 1
ATOM 2728 C C . GLY B 2 112 ? 214.53121 269.10622 387.85101 1.000 6.22967 112 GLY B C 1
ATOM 2729 O O . GLY B 2 112 ? 214.69140 268.34965 386.89998 1.000 8.03018 112 GLY B O 1
ATOM 2730 N N . ALA B 2 113 ? 215.18003 270.25817 387.97458 1.000 5.01801 113 ALA B N 1
ATOM 2731 C CA . ALA B 2 113 ? 216.09308 270.72585 386.94402 1.000 5.71554 113 ALA B CA 1
ATOM 2732 C C . ALA B 2 113 ? 217.42507 271.11325 387.56826 1.000 5.17003 113 ALA B C 1
ATOM 2733 O O . ALA B 2 113 ? 217.47210 271.74426 388.62281 1.000 4.59080 113 ALA B O 1
ATOM 2735 N N . LEU B 2 114 ? 218.51110 270.72403 386.90100 1.000 5.75734 114 LEU B N 1
ATOM 2736 C CA . LEU B 2 114 ? 219.85996 271.06154 387.32989 1.000 5.03267 114 LEU B CA 1
ATOM 2737 C C . LEU B 2 114 ? 220.56640 271.86374 386.25233 1.000 4.70408 114 LEU B C 1
ATOM 2738 O O . LEU B 2 114 ? 220.32613 271.68005 385.05944 1.000 5.32157 114 LEU B O 1
ATOM 2743 N N . LEU B 2 115 ? 221.47778 272.72457 386.68564 1.000 4.46144 115 LEU B N 1
ATOM 2744 C CA . LEU B 2 115 ? 222.43874 273.36681 385.80074 1.000 4.13271 115 LEU B CA 1
ATOM 2745 C C . LEU B 2 115 ? 223.80295 272.73371 386.03971 1.000 5.08298 115 LEU B C 1
ATOM 2746 O O . LEU B 2 115 ? 224.22279 272.58171 387.18820 1.000 5.81911 115 LEU B O 1
ATOM 2751 N N . VAL B 2 116 ? 224.47585 272.34144 384.96315 1.000 4.69243 116 VAL B N 1
ATOM 2752 C CA . VAL B 2 116 ? 225.82803 271.79543 385.02176 1.000 4.80908 116 VAL B CA 1
ATOM 2753 C C . VAL B 2 116 ? 226.73604 272.74157 384.25323 1.000 6.30331 116 VAL B C 1
ATOM 2754 O O . VAL B 2 116 ? 226.60726 272.87488 383.03390 1.000 6.33638 116 VAL B O 1
ATOM 2758 N N . VAL B 2 117 ? 227.65758 273.39124 384.95287 1.000 5.25759 117 VAL B N 1
ATOM 2759 C CA . VAL B 2 117 ? 228.45382 274.45966 384.36663 1.000 5.19119 117 VAL B CA 1
ATOM 2760 C C . VAL B 2 117 ? 229.91070 274.29529 384.77994 1.000 5.68759 117 VAL B C 1
ATOM 2761 O O . VAL B 2 117 ? 230.20607 273.92651 385.91929 1.000 8.16742 117 VAL B O 1
ATOM 2765 N N . CYS B 2 118 ? 230.81769 274.53979 383.83718 1.000 6.39345 118 CYS B N 1
ATOM 2766 C CA . CYS B 2 118 ? 232.25366 274.56685 384.08982 1.000 6.54483 118 CYS B CA 1
ATOM 2767 C C . CYS B 2 118 ? 232.72897 276.01256 384.03858 1.000 7.15177 118 CYS B C 1
ATOM 2768 O O . CYS B 2 118 ? 232.66053 276.65380 382.98697 1.000 7.91129 118 CYS B O 1
ATOM 2771 N N . VAL B 2 119 ? 233.21325 276.51649 385.16740 1.000 5.72822 119 VAL B N 1
ATOM 2772 C CA . VAL B 2 119 ? 233.52850 277.92719 385.35680 1.000 5.29432 119 VAL B CA 1
ATOM 2773 C C . VAL B 2 119 ? 235.04814 278.07443 385.41988 1.000 7.54322 119 VAL B C 1
ATOM 2774 O O . VAL B 2 119 ? 235.66055 277.71885 386.43452 1.000 9.42840 119 VAL B O 1
ATOM 2778 N N . PRO B 2 120 ? 235.69355 278.61050 384.38525 1.000 6.54469 120 PRO B N 1
ATOM 2779 C CA . PRO B 2 120 ? 237.13918 278.86189 384.46555 1.000 6.17123 120 PRO B CA 1
ATOM 2780 C C . PRO B 2 120 ? 237.44649 279.96271 385.47054 1.000 8.30417 120 PRO B C 1
ATOM 2781 O O . PRO B 2 120 ? 236.70160 280.93483 385.58652 1.000 11.21198 120 PRO B O 1
ATOM 2785 N N . GLN B 2 121 ? 238.55360 279.79566 386.19669 1.000 8.11469 121 GLN B N 1
ATOM 2786 C CA . GLN B 2 121 ? 239.00342 280.73743 387.22811 1.000 8.42774 121 GLN B CA 1
ATOM 2787 C C . GLN B 2 121 ? 237.85637 281.16578 388.13809 1.000 9.78679 121 GLN B C 1
ATOM 2788 O O . GLN B 2 121 ? 237.43995 282.32242 388.14215 1.000 12.79704 121 GLN B O 1
ATOM 2794 N N . ALA B 2 122 ? 237.33512 280.21611 388.91211 1.000 10.17774 122 ALA B N 1
ATOM 2795 C CA . ALA B 2 122 ? 236.15520 280.45975 389.73990 1.000 8.36756 122 ALA B CA 1
ATOM 2796 C C . ALA B 2 122 ? 236.59158 280.88549 391.13811 1.000 9.79947 122 ALA B C 1
ATOM 2797 O O . ALA B 2 122 ? 236.40714 280.17837 392.12911 1.000 10.64653 122 ALA B O 1
ATOM 2799 N N . GLU B 2 123 ? 237.17274 282.07664 391.20821 1.000 15.14064 123 GLU B N 1
ATOM 2800 C CA . GLU B 2 123 ? 237.64279 282.64013 392.46758 1.000 13.65211 123 GLU B CA 1
ATOM 2801 C C . GLU B 2 123 ? 236.46122 282.91729 393.39266 1.000 15.03961 123 GLU B C 1
ATOM 2802 O O . GLU B 2 123 ? 235.53927 283.65338 393.03263 1.000 16.04746 123 GLU B O 1
ATOM 2808 N N . LYS B 2 124 ? 236.48976 282.32869 394.58372 1.000 15.69612 124 LYS B N 1
ATOM 2809 C CA . LYS B 2 124 ? 235.38554 282.40201 395.52709 1.000 15.04793 124 LYS B CA 1
ATOM 2810 C C . LYS B 2 124 ? 235.68916 283.39207 396.64725 1.000 16.61479 124 LYS B C 1
ATOM 2811 O O . LYS B 2 124 ? 236.83316 283.53782 397.07996 1.000 18.65395 124 LYS B O 1
ATOM 2817 N N . GLY B 2 125 ? 234.64549 284.08008 397.11238 1.000 14.39985 125 GLY B N 1
ATOM 2818 C CA . GLY B 2 125 ? 234.80778 285.04220 398.18061 1.000 13.52769 125 GLY B CA 1
ATOM 2819 C C . GLY B 2 125 ? 234.71166 284.41771 399.56094 1.000 20.86626 125 GLY B C 1
ATOM 2820 O O . GLY B 2 125 ? 234.18132 283.32429 399.74194 1.000 20.33149 125 GLY B O 1
ATOM 2821 N N . CYS B 2 126 ? 235.23811 285.13977 400.54898 1.000 20.29505 126 CYS B N 1
ATOM 2822 C CA . CYS B 2 126 ? 235.25106 284.67729 401.92919 1.000 21.14537 126 CYS B CA 1
ATOM 2823 C C . CYS B 2 126 ? 233.98005 285.09043 402.65955 1.000 21.77213 126 CYS B C 1
ATOM 2824 O O . CYS B 2 126 ? 233.37846 286.12304 402.36363 1.000 25.25608 126 CYS B O 1
ATOM 2827 N N . ALA B 2 127 ? 233.57711 284.26218 403.62680 1.000 23.54126 127 ALA B N 1
ATOM 2828 C CA . ALA B 2 127 ? 232.34869 284.51828 404.37331 1.000 26.33960 127 ALA B CA 1
ATOM 2829 C C . ALA B 2 127 ? 232.47817 285.72346 405.29860 1.000 27.20044 127 ALA B C 1
ATOM 2830 O O . ALA B 2 127 ? 231.46367 286.27175 405.73985 1.000 30.80302 127 ALA B O 1
ATOM 2832 N N . VAL B 2 128 ? 233.70121 286.12697 405.62803 1.000 26.88399 128 VAL B N 1
ATOM 2833 C CA . VAL B 2 128 ? 233.97344 287.37716 406.32777 1.000 29.98433 128 VAL B CA 1
ATOM 2834 C C . VAL B 2 128 ? 234.77044 288.25814 405.37805 1.000 33.06232 128 VAL B C 1
ATOM 2835 O O . VAL B 2 128 ? 235.85027 287.86807 404.91954 1.000 34.27173 128 VAL B O 1
ATOM 2839 N N . ILE B 2 129 ? 234.24690 289.44846 405.08278 1.000 32.43900 129 ILE B N 1
ATOM 2840 C CA . ILE B 2 129 ? 234.79805 290.21687 403.97648 1.000 32.69166 129 ILE B CA 1
ATOM 2841 C C . ILE B 2 129 ? 236.13083 290.86099 404.32718 1.000 32.48889 129 ILE B C 1
ATOM 2842 O O . ILE B 2 129 ? 236.77287 291.44287 403.45127 1.000 30.88808 129 ILE B O 1
ATOM 2847 N N . THR B 2 130 ? 236.56190 290.79163 405.58450 1.000 34.58479 130 THR B N 1
ATOM 2848 C CA . THR B 2 130 ? 237.87271 291.28968 405.97942 1.000 34.33555 130 THR B CA 1
ATOM 2849 C C . THR B 2 130 ? 238.91890 290.19194 406.13127 1.000 35.59181 130 THR B C 1
ATOM 2850 O O . THR B 2 130 ? 240.01852 290.47360 406.60998 1.000 36.53542 130 THR B O 1
ATOM 2854 N N . ARG B 2 131 ? 238.61029 288.95704 405.75543 1.000 35.76854 131 ARG B N 1
ATOM 2855 C CA . ARG B 2 131 ? 239.52617 287.83233 405.90675 1.000 34.24410 131 ARG B CA 1
ATOM 2856 C C . ARG B 2 131 ? 239.69283 287.10000 404.57710 1.000 35.86349 131 ARG B C 1
ATOM 2857 O O . ARG B 2 131 ? 239.22292 287.54454 403.53109 1.000 36.03674 131 ARG B O 1
ATOM 2865 N N . ASP B 2 132 ? 240.38052 285.96217 404.62889 1.000 38.54317 132 ASP B N 1
ATOM 2866 C CA . ASP B 2 132 ? 240.76360 285.21467 403.44230 1.000 35.12105 132 ASP B CA 1
ATOM 2867 C C . ASP B 2 132 ? 240.41447 283.73808 403.59470 1.000 32.08202 132 ASP B C 1
ATOM 2868 O O . ASP B 2 132 ? 240.47698 283.16950 404.68636 1.000 35.40500 132 ASP B O 1
ATOM 2873 N N . VAL B 2 133 ? 240.06867 283.11913 402.46970 1.000 30.22283 133 VAL B N 1
ATOM 2874 C CA . VAL B 2 133 ? 239.61439 281.73121 402.43638 1.000 31.11008 133 VAL B CA 1
ATOM 2875 C C . VAL B 2 133 ? 240.80354 280.80560 402.66145 1.000 30.51395 133 VAL B C 1
ATOM 2876 O O . VAL B 2 133 ? 241.87649 281.01092 402.08578 1.000 28.88507 133 VAL B O 1
ATOM 2880 N N . ASN B 2 134 ? 240.62059 279.77565 403.48730 1.000 28.30105 134 ASN B N 1
ATOM 2881 C CA . ASN B 2 134 ? 241.66878 278.77101 403.58020 1.000 29.80308 134 ASN B CA 1
ATOM 2882 C C . ASN B 2 134 ? 241.54427 277.77862 402.42676 1.000 30.05920 134 ASN B C 1
ATOM 2883 O O . ASN B 2 134 ? 240.51212 277.68567 401.75992 1.000 27.93296 134 ASN B O 1
ATOM 2888 N N . ALA B 2 135 ? 242.62327 277.03298 402.19254 1.000 30.72799 135 ALA B N 1
ATOM 2889 C CA . ALA B 2 135 ? 242.65223 276.12696 401.05112 1.000 27.25252 135 ALA B CA 1
ATOM 2890 C C . ALA B 2 135 ? 241.66067 274.98016 401.20540 1.000 31.80493 135 ALA B C 1
ATOM 2891 O O . ALA B 2 135 ? 241.07223 274.54002 400.21348 1.000 31.10603 135 ALA B O 1
ATOM 2893 N N . THR B 2 136 ? 241.45829 274.48479 402.42634 1.000 31.64242 136 THR B N 1
ATOM 2894 C CA . THR B 2 136 ? 240.51523 273.39003 402.62769 1.000 32.21606 136 THR B CA 1
ATOM 2895 C C . THR B 2 136 ? 239.07458 273.79365 402.34756 1.000 32.50549 136 THR B C 1
ATOM 2896 O O . THR B 2 136 ? 238.27920 272.94127 401.94652 1.000 34.18674 136 THR B O 1
ATOM 2900 N N . ALA B 2 137 ? 238.72222 275.06311 402.54243 1.000 33.42567 137 ALA B N 1
ATOM 2901 C CA . ALA B 2 137 ? 237.38248 275.53436 402.21767 1.000 29.95891 137 ALA B CA 1
ATOM 2902 C C . ALA B 2 137 ? 237.10646 275.56529 400.72096 1.000 31.91757 137 ALA B C 1
ATOM 2903 O O . ALA B 2 137 ? 235.93932 275.59451 400.32599 1.000 29.01016 137 ALA B O 1
ATOM 2905 N N . LEU B 2 138 ? 238.14312 275.55443 399.88253 1.000 29.87505 138 LEU B N 1
ATOM 2906 C CA . LEU B 2 138 ? 237.93842 275.62688 398.44084 1.000 27.38271 138 LEU B CA 1
ATOM 2907 C C . LEU B 2 138 ? 237.72800 274.24495 397.83264 1.000 24.73455 138 LEU B C 1
ATOM 2908 O O . LEU B 2 138 ? 236.87804 274.07010 396.95530 1.000 25.19039 138 LEU B O 1
ATOM 2913 N N . ASP B 2 139 ? 238.49991 273.25475 398.27099 1.000 27.11794 139 ASP B N 1
ATOM 2914 C CA . ASP B 2 139 ? 238.35557 271.91555 397.72463 1.000 29.83427 139 ASP B CA 1
ATOM 2915 C C . ASP B 2 139 ? 238.98957 270.89967 398.65789 1.000 32.21546 139 ASP B C 1
ATOM 2916 O O . ASP B 2 139 ? 239.86778 271.22151 399.46065 1.000 35.14343 139 ASP B O 1
ATOM 2921 N N . GLU B 2 140 ? 238.52896 269.66038 398.53234 1.000 35.91180 140 GLU B N 1
ATOM 2922 C CA . GLU B 2 140 ? 239.06777 268.53045 399.27859 1.000 36.24698 140 GLU B CA 1
ATOM 2923 C C . GLU B 2 140 ? 239.21084 267.32830 398.35042 1.000 37.28024 140 GLU B C 1
ATOM 2924 O O . GLU B 2 140 ? 238.80811 266.20954 398.66874 1.000 38.92195 140 GLU B O 1
ATOM 2930 N N . GLY B 2 141 ? 239.77356 267.56545 397.17147 1.000 34.96941 141 GLY B N 1
ATOM 2931 C CA . GLY B 2 141 ? 240.01823 266.47789 396.23614 1.000 29.52404 141 GLY B CA 1
ATOM 2932 C C . GLY B 2 141 ? 238.72698 265.92208 395.66905 1.000 28.07631 141 GLY B C 1
ATOM 2933 O O . GLY B 2 141 ? 237.86862 266.65590 395.17180 1.000 29.86865 141 GLY B O 1
ATOM 2934 N N . ASP B 2 142 ? 238.59198 264.60103 395.75071 1.000 29.63539 142 ASP B N 1
ATOM 2935 C CA . ASP B 2 142 ? 237.43736 263.86421 395.25739 1.000 28.52449 142 ASP B CA 1
ATOM 2936 C C . ASP B 2 142 ? 236.14521 264.24652 395.97186 1.000 29.98990 142 ASP B C 1
ATOM 2937 O O . ASP B 2 142 ? 235.07580 264.16037 395.36510 1.000 29.44920 142 ASP B O 1
ATOM 2942 N N . LYS B 2 143 ? 236.21072 264.68415 397.22577 1.000 31.63558 143 LYS B N 1
ATOM 2943 C CA . LYS B 2 143 ? 235.00375 265.01195 397.97193 1.000 33.09590 143 LYS B CA 1
ATOM 2944 C C . LYS B 2 143 ? 234.40405 266.32827 397.49482 1.000 29.07718 143 LYS B C 1
ATOM 2945 O O . LYS B 2 143 ? 235.11712 267.31756 397.31055 1.000 32.63697 143 LYS B O 1
ATOM 2951 N N . ALA B 2 144 ? 233.08722 266.34278 397.32390 1.000 24.65633 144 ALA B N 1
ATOM 2952 C CA . ALA B 2 144 ? 232.39344 267.51256 396.81042 1.000 19.59407 144 ALA B CA 1
ATOM 2953 C C . ALA B 2 144 ? 232.12347 268.52732 397.91286 1.000 21.17256 144 ALA B C 1
ATOM 2954 O O . ALA B 2 144 ? 231.86778 268.16844 399.06347 1.000 23.66963 144 ALA B O 1
ATOM 2956 N N . LYS B 2 145 ? 232.17901 269.80076 397.55061 1.000 17.48377 145 LYS B N 1
ATOM 2957 C CA . LYS B 2 145 ? 231.78739 270.88027 398.44219 1.000 15.16847 145 LYS B CA 1
ATOM 2958 C C . LYS B 2 145 ? 230.37423 271.31903 398.10054 1.000 15.32899 145 LYS B C 1
ATOM 2959 O O . LYS B 2 145 ? 229.96841 271.27847 396.94015 1.000 17.32476 145 LYS B O 1
ATOM 2965 N N . LYS B 2 146 ? 229.63110 271.74026 399.11145 1.000 16.01092 146 LYS B N 1
ATOM 2966 C CA . LYS B 2 146 ? 228.22313 272.05737 398.95864 1.000 14.37440 146 LYS B CA 1
ATOM 2967 C C . LYS B 2 146 ? 227.97014 273.55073 399.08918 1.000 12.51851 146 LYS B C 1
ATOM 2968 O O . LYS B 2 146 ? 228.65092 274.25443 399.83764 1.000 16.49390 146 LYS B O 1
ATOM 2974 N N . PHE B 2 147 ? 226.98500 274.02113 398.33749 1.000 11.15760 147 PHE B N 1
ATOM 2975 C CA . PHE B 2 147 ? 226.42945 275.35144 398.50201 1.000 11.56326 147 PHE B CA 1
ATOM 2976 C C . PHE B 2 147 ? 225.39549 275.32368 399.61830 1.000 12.72810 147 PHE B C 1
ATOM 2977 O O . PHE B 2 147 ? 224.96957 274.25853 400.06495 1.000 14.42491 147 PHE B O 1
ATOM 2985 N N . THR B 2 148 ? 224.98674 276.50168 400.06441 1.000 11.70203 148 THR B N 1
ATOM 2986 C CA . THR B 2 148 ? 223.92224 276.61827 401.04720 1.000 12.48579 148 THR B CA 1
ATOM 2987 C C . THR B 2 148 ? 222.79796 277.48210 400.49194 1.000 13.75180 148 THR B C 1
ATOM 2988 O O . THR B 2 148 ? 222.95842 278.17775 399.48959 1.000 15.48010 148 THR B O 1
ATOM 2992 N N . ALA B 2 149 ? 221.63901 277.40951 401.14221 1.000 14.44898 149 ALA B N 1
ATOM 2993 C CA . ALA B 2 149 ? 220.49884 278.19067 400.68187 1.000 13.03092 149 ALA B CA 1
ATOM 2994 C C . ALA B 2 149 ? 220.70799 279.68003 400.91106 1.000 17.07634 149 ALA B C 1
ATOM 2995 O O . ALA B 2 149 ? 220.29033 280.49572 400.08545 1.000 19.16216 149 ALA B O 1
ATOM 2997 N N . GLY B 2 150 ? 221.35616 280.05118 402.00992 1.000 17.95202 150 GLY B N 1
ATOM 2998 C CA . GLY B 2 150 ? 221.55434 281.44613 402.33647 1.000 17.28136 150 GLY B CA 1
ATOM 2999 C C . GLY B 2 150 ? 222.95745 281.77152 402.79985 1.000 22.14090 150 GLY B C 1
ATOM 3000 O O . GLY B 2 150 ? 223.85831 280.93345 402.72044 1.000 22.57057 150 GLY B O 1
ATOM 3001 N N . SER B 2 151 ? 223.14547 282.99143 403.29049 1.000 22.80455 151 SER B N 1
ATOM 3002 C CA . SER B 2 151 ? 224.45690 283.47478 403.69240 1.000 20.80590 151 SER B CA 1
ATOM 3003 C C . SER B 2 151 ? 224.97217 282.73052 404.91887 1.000 23.11707 151 SER B C 1
ATOM 3004 O O . SER B 2 151 ? 224.21242 282.40400 405.83377 1.000 28.46061 151 SER B O 1
ATOM 3007 N N . VAL B 2 152 ? 226.27096 282.45272 404.92148 1.000 22.71470 152 VAL B N 1
ATOM 3008 C CA . VAL B 2 152 ? 226.94922 281.87077 406.06821 1.000 23.58809 152 VAL B CA 1
ATOM 3009 C C . VAL B 2 152 ? 227.87353 282.92565 406.66992 1.000 27.52255 152 VAL B C 1
ATOM 3010 O O . VAL B 2 152 ? 228.06916 284.00445 406.11179 1.000 28.30494 152 VAL B O 1
ATOM 3014 N N . SER B 2 153 ? 228.43734 282.60665 407.83463 1.000 30.68377 153 SER B N 1
ATOM 3015 C CA . SER B 2 153 ? 229.24129 283.55802 408.59824 1.000 35.25534 153 SER B CA 1
ATOM 3016 C C . SER B 2 153 ? 230.47050 282.86762 409.19638 1.000 36.81183 153 SER B C 1
ATOM 3017 O O . SER B 2 153 ? 230.88688 283.15239 410.31749 1.000 43.06569 153 SER B O 1
ATOM 3020 N N . SER B 2 154 ? 231.06753 281.96000 408.43819 1.000 34.94946 154 SER B N 1
ATOM 3021 C CA . SER B 2 154 ? 232.30133 281.31857 408.86086 1.000 35.15838 154 SER B CA 1
ATOM 3022 C C . SER B 2 154 ? 233.44848 282.32203 408.84498 1.000 38.96231 154 SER B C 1
ATOM 3023 O O . SER B 2 154 ? 233.47508 283.25686 408.04471 1.000 38.60001 154 SER B O 1
ATOM 3026 N N . GLN B 2 155 ? 234.40678 282.11357 409.74792 1.000 37.52517 155 GLN B N 1
ATOM 3027 C CA . GLN B 2 155 ? 235.49280 283.07537 409.90356 1.000 37.63183 155 GLN B CA 1
ATOM 3028 C C . GLN B 2 155 ? 236.41231 283.09693 408.68652 1.000 37.77310 155 GLN B C 1
ATOM 3029 O O . GLN B 2 155 ? 236.75703 284.17152 408.18414 1.000 39.66358 155 GLN B O 1
ATOM 3035 N N . ASN B 2 156 ? 236.81977 281.92427 408.19734 1.000 34.90125 156 ASN B N 1
ATOM 3036 C CA . ASN B 2 156 ? 237.70168 281.81646 407.04005 1.000 32.40729 156 ASN B CA 1
ATOM 3037 C C . ASN B 2 156 ? 237.11018 280.92992 405.94922 1.000 30.95698 156 ASN B C 1
ATOM 3038 O O . ASN B 2 156 ? 237.84467 280.46259 405.07624 1.000 31.70757 156 ASN B O 1
ATOM 3043 N N . GLY B 2 157 ? 235.80433 280.69075 405.97075 1.000 29.03621 157 GLY B N 1
ATOM 3044 C CA . GLY B 2 157 ? 235.18922 279.83985 404.97398 1.000 23.10190 157 GLY B CA 1
ATOM 3045 C C . GLY B 2 157 ? 234.75209 280.58837 403.72134 1.000 26.24673 157 GLY B C 1
ATOM 3046 O O . GLY B 2 157 ? 234.92130 281.79540 403.58764 1.000 26.55804 157 GLY B O 1
ATOM 3047 N N . VAL B 2 158 ? 234.18806 279.83208 402.79281 1.000 23.73981 158 VAL B N 1
ATOM 3048 C CA . VAL B 2 158 ? 233.63055 280.37850 401.56089 1.000 19.64614 158 VAL B CA 1
ATOM 3049 C C . VAL B 2 158 ? 232.21574 280.87597 401.82136 1.000 19.03819 158 VAL B C 1
ATOM 3050 O O . VAL B 2 158 ? 231.43653 280.22982 402.52952 1.000 21.94884 158 VAL B O 1
ATOM 3054 N N . GLN B 2 159 ? 231.87769 282.03210 401.25954 1.000 16.72789 159 GLN B N 1
ATOM 3055 C CA . GLN B 2 159 ? 230.48598 282.47067 401.22096 1.000 17.42627 159 GLN B CA 1
ATOM 3056 C C . GLN B 2 159 ? 229.72472 281.59377 400.23643 1.000 16.42016 159 GLN B C 1
ATOM 3057 O O . GLN B 2 159 ? 229.82492 281.78562 399.02414 1.000 19.64653 159 GLN B O 1
ATOM 3063 N N . THR B 2 160 ? 228.94509 280.64314 400.75224 1.000 16.18522 160 THR B N 1
ATOM 3064 C CA . THR B 2 160 ? 228.38259 279.56624 399.94722 1.000 15.14940 160 THR B CA 1
ATOM 3065 C C . THR B 2 160 ? 226.90912 279.76708 399.59822 1.000 13.83064 160 THR B C 1
ATOM 3066 O O . THR B 2 160 ? 226.27109 278.82853 399.11857 1.000 15.23918 160 THR B O 1
ATOM 3070 N N . ALA B 2 161 ? 226.35900 280.96220 399.80846 1.000 15.59931 161 ALA B N 1
ATOM 3071 C CA . ALA B 2 161 ? 224.98120 281.23585 399.40749 1.000 16.74226 161 ALA B CA 1
ATOM 3072 C C . ALA B 2 161 ? 224.81452 280.98068 397.91618 1.000 16.79250 161 ALA B C 1
ATOM 3073 O O . ALA B 2 161 ? 225.51527 281.58032 397.09753 1.000 19.10095 161 ALA B O 1
ATOM 3075 N N . VAL B 2 162 ? 223.88402 280.09213 397.56355 1.000 13.41216 162 VAL B N 1
ATOM 3076 C CA . VAL B 2 162 ? 223.89352 279.52678 396.21834 1.000 12.12454 162 VAL B CA 1
ATOM 3077 C C . VAL B 2 162 ? 223.52534 280.56835 395.16757 1.000 12.13680 162 VAL B C 1
ATOM 3078 O O . VAL B 2 162 ? 224.08597 280.56621 394.06802 1.000 14.04210 162 VAL B O 1
ATOM 3082 N N . TYR B 2 163 ? 222.60207 281.47565 395.47051 1.000 10.97444 163 TYR B N 1
ATOM 3083 C CA . TYR B 2 163 ? 222.13807 282.38779 394.43722 1.000 9.75826 163 TYR B CA 1
ATOM 3084 C C . TYR B 2 163 ? 223.16118 283.46161 394.08265 1.000 10.86067 163 TYR B C 1
ATOM 3085 O O . TYR B 2 163 ? 222.91543 284.23346 393.15629 1.000 11.17769 163 TYR B O 1
ATOM 3094 N N . ASN B 2 164 ? 224.29509 283.53005 394.77853 1.000 12.41001 164 ASN B N 1
ATOM 3095 C CA . ASN B 2 164 ? 225.42709 284.32215 394.31974 1.000 11.84805 164 ASN B CA 1
ATOM 3096 C C . ASN B 2 164 ? 226.58640 283.46810 393.82652 1.000 12.11649 164 ASN B C 1
ATOM 3097 O O . ASN B 2 164 ? 227.60839 284.02183 393.40978 1.000 12.25500 164 ASN B O 1
ATOM 3102 N N . ALA B 2 165 ? 226.44917 282.13958 393.86744 1.000 12.12932 165 ALA B N 1
ATOM 3103 C CA . ALA B 2 165 ? 227.38949 281.19173 393.25999 1.000 13.03891 165 ALA B CA 1
ATOM 3104 C C . ALA B 2 165 ? 228.78591 281.30631 393.85687 1.000 12.64491 165 ALA B C 1
ATOM 3105 O O . ALA B 2 165 ? 229.76928 280.90014 393.24018 1.000 14.77086 165 ALA B O 1
ATOM 3107 N N . ALA B 2 166 ? 228.87516 281.87116 395.05811 1.000 13.57380 166 ALA B N 1
ATOM 3108 C CA . ALA B 2 166 ? 230.12596 282.07043 395.78494 1.000 12.86434 166 ALA B CA 1
ATOM 3109 C C . ALA B 2 166 ? 231.10273 282.97797 395.04702 1.000 13.52129 166 ALA B C 1
ATOM 3110 O O . ALA B 2 166 ? 232.28080 283.02053 395.38774 1.000 15.38776 166 ALA B O 1
ATOM 3112 N N . MET B 2 167 ? 230.65214 283.70911 394.03042 1.000 12.74202 167 MET B N 1
ATOM 3113 C CA . MET B 2 167 ? 231.52713 284.63188 393.32716 1.000 11.91509 167 MET B CA 1
ATOM 3114 C C . MET B 2 167 ? 230.98822 286.05057 393.25771 1.000 11.51618 167 MET B C 1
ATOM 3115 O O . MET B 2 167 ? 231.64287 286.90414 392.65466 1.000 14.64370 167 MET B O 1
ATOM 3120 N N . GLY B 2 168 ? 229.82741 286.32987 393.83876 1.000 9.68385 168 GLY B N 1
ATOM 3121 C CA . GLY B 2 168 ? 229.27972 287.66948 393.80626 1.000 8.12699 168 GLY B CA 1
ATOM 3122 C C . GLY B 2 168 ? 228.57411 288.05407 392.52539 1.000 10.11433 168 GLY B C 1
ATOM 3123 O O . GLY B 2 168 ? 228.51528 289.23975 392.19969 1.000 10.02371 168 GLY B O 1
ATOM 3124 N N . VAL B 2 169 ? 228.04224 287.08265 391.78490 1.000 10.14974 169 VAL B N 1
ATOM 3125 C CA . VAL B 2 169 ? 227.27822 287.32491 390.57033 1.000 7.11363 169 VAL B CA 1
ATOM 3126 C C . VAL B 2 169 ? 225.91662 286.66691 390.73587 1.000 8.57456 169 VAL B C 1
ATOM 3127 O O . VAL B 2 169 ? 225.72549 285.79480 391.58141 1.000 11.42886 169 VAL B O 1
ATOM 3131 N N . ALA B 2 170 ? 224.96055 287.10160 389.92011 1.000 7.09256 170 ALA B N 1
ATOM 3132 C CA . ALA B 2 170 ? 223.66674 286.43228 389.87144 1.000 5.36907 170 ALA B CA 1
ATOM 3133 C C . ALA B 2 170 ? 223.82625 285.04642 389.25978 1.000 6.45566 170 ALA B C 1
ATOM 3134 O O . ALA B 2 170 ? 224.38868 284.90231 388.17171 1.000 6.68951 170 ALA B O 1
ATOM 3136 N N . VAL B 2 171 ? 223.34218 284.02331 389.97063 1.000 5.69741 171 VAL B N 1
ATOM 3137 C CA . VAL B 2 171 ? 223.56930 282.64101 389.55206 1.000 5.93583 171 VAL B CA 1
ATOM 3138 C C . VAL B 2 171 ? 222.84532 282.32874 388.24415 1.000 5.91041 171 VAL B C 1
ATOM 3139 O O . VAL B 2 171 ? 223.28687 281.46840 387.47535 1.000 4.93678 171 VAL B O 1
ATOM 3143 N N . GLY B 2 172 ? 221.74521 283.02257 387.95945 1.000 4.73857 172 GLY B N 1
ATOM 3144 C CA . GLY B 2 172 ? 221.06807 282.88445 386.68807 1.000 3.46654 172 GLY B CA 1
ATOM 3145 C C . GLY B 2 172 ? 221.88338 283.31753 385.49123 1.000 4.27015 172 GLY B C 1
ATOM 3146 O O . GLY B 2 172 ? 221.53979 282.94429 384.36760 1.000 4.83052 172 GLY B O 1
ATOM 3147 N N . ASN B 2 173 ? 222.95377 284.07977 385.69904 1.000 4.48428 173 ASN B N 1
ATOM 3148 C CA . ASN B 2 173 ? 223.82193 284.50614 384.61358 1.000 3.13380 173 ASN B CA 1
ATOM 3149 C C . ASN B 2 173 ? 224.97513 283.54823 384.35746 1.000 4.04016 173 ASN B C 1
ATOM 3150 O O . ASN B 2 173 ? 225.84464 283.86116 383.54301 1.000 5.28640 173 ASN B O 1
ATOM 3155 N N . LEU B 2 174 ? 225.00713 282.39568 385.02415 1.000 4.30337 174 LEU B N 1
ATOM 3156 C CA . LEU B 2 174 ? 226.10885 281.45540 384.85234 1.000 3.91935 174 LEU B CA 1
ATOM 3157 C C . LEU B 2 174 ? 226.05260 280.69681 383.53800 1.000 4.61929 174 LEU B C 1
ATOM 3158 O O . LEU B 2 174 ? 226.95710 279.90146 383.27191 1.000 4.35608 174 LEU B O 1
ATOM 3163 N N . THR B 2 175 ? 225.02490 280.90027 382.72247 1.000 4.93423 175 THR B N 1
ATOM 3164 C CA . THR B 2 175 ? 224.95677 280.28685 381.40496 1.000 3.79869 175 THR B CA 1
ATOM 3165 C C . THR B 2 175 ? 225.94400 280.88631 380.41310 1.000 3.53689 175 THR B C 1
ATOM 3166 O O . THR B 2 175 ? 226.04615 280.37755 379.29654 1.000 4.15599 175 THR B O 1
ATOM 3170 N N . ILE B 2 176 ? 226.66255 281.95078 380.77820 1.000 3.39067 176 ILE B N 1
ATOM 3171 C CA . ILE B 2 176 ? 227.70870 282.47945 379.91366 1.000 2.67428 176 ILE B CA 1
ATOM 3172 C C . ILE B 2 176 ? 228.90157 281.52859 379.82700 1.000 2.64972 176 ILE B C 1
ATOM 3173 O O . ILE B 2 176 ? 229.68613 281.61051 378.87952 1.000 2.57876 176 ILE B O 1
ATOM 3178 N N . PHE B 2 177 ? 229.05671 280.62794 380.78647 1.000 2.89605 177 PHE B N 1
ATOM 3179 C CA . PHE B 2 177 ? 230.07588 279.59047 380.76588 1.000 2.85203 177 PHE B CA 1
ATOM 3180 C C . PHE B 2 177 ? 229.54669 278.32908 380.08962 1.000 3.51499 177 PHE B C 1
ATOM 3181 O O . PHE B 2 177 ? 228.33455 278.13478 379.98615 1.000 4.50846 177 PHE B O 1
ATOM 3189 N N . PRO B 2 178 ? 230.43031 277.45297 379.60345 1.000 4.12019 178 PRO B N 1
ATOM 3190 C CA . PRO B 2 178 ? 229.97235 276.17757 379.01654 1.000 4.19510 178 PRO B CA 1
ATOM 3191 C C . PRO B 2 178 ? 229.12944 275.37670 379.99763 1.000 4.64092 178 PRO B C 1
ATOM 3192 O O . PRO B 2 178 ? 229.53003 275.13711 381.13639 1.000 5.82672 178 PRO B O 1
ATOM 3196 N N . HIS B 2 179 ? 227.96001 274.94001 379.53829 1.000 5.00929 179 HIS B N 1
ATOM 3197 C CA . HIS B 2 179 ? 226.94185 274.44658 380.45008 1.000 4.93841 179 HIS B CA 1
ATOM 3198 C C . HIS B 2 179 ? 225.97879 273.51540 379.72609 1.000 6.15116 179 HIS B C 1
ATOM 3199 O O . HIS B 2 179 ? 225.90567 273.48089 378.49928 1.000 7.47732 179 HIS B O 1
ATOM 3206 N N . GLN B 2 180 ? 225.22512 272.76823 380.52231 1.000 6.35545 180 GLN B N 1
ATOM 3207 C CA . GLN B 2 180 ? 224.11866 271.95911 380.04252 1.000 6.79061 180 GLN B CA 1
ATOM 3208 C C . GLN B 2 180 ? 223.04894 271.92642 381.11814 1.000 6.21014 180 GLN B C 1
ATOM 3209 O O . GLN B 2 180 ? 223.36125 271.82748 382.30402 1.000 7.76415 180 GLN B O 1
ATOM 3215 N N . TRP B 2 181 ? 221.79410 272.03699 380.69972 1.000 6.72648 181 TRP B N 1
ATOM 3216 C CA . TRP B 2 181 ? 220.66388 271.86665 381.59963 1.000 6.16835 181 TRP B CA 1
ATOM 3217 C C . TRP B 2 181 ? 220.26845 270.39933 381.64794 1.000 6.53837 181 TRP B C 1
ATOM 3218 O O . TRP B 2 181 ? 220.30988 269.69934 380.63459 1.000 8.79431 181 TRP B O 1
ATOM 3229 N N . ILE B 2 182 ? 219.90317 269.93347 382.83366 1.000 6.18030 182 ILE B N 1
ATOM 3230 C CA . ILE B 2 182 ? 219.30936 268.61578 383.01513 1.000 5.60703 182 ILE B CA 1
ATOM 3231 C C . ILE B 2 182 ? 217.89972 268.83672 383.54991 1.000 6.94597 182 ILE B C 1
ATOM 3232 O O . ILE B 2 182 ? 217.70960 269.23972 384.69976 1.000 7.51679 182 ILE B O 1
ATOM 3237 N N . ASN B 2 183 ? 216.90516 268.58068 382.71090 1.000 7.07667 183 ASN B N 1
ATOM 3238 C CA . ASN B 2 183 ? 215.50712 268.57721 383.11603 1.000 6.10060 183 ASN B CA 1
ATOM 3239 C C . ASN B 2 183 ? 215.05954 267.12646 383.19828 1.000 7.02383 183 ASN B C 1
ATOM 3240 O O . ASN B 2 183 ? 215.10703 266.40836 382.19829 1.000 8.57055 183 ASN B O 1
ATOM 3245 N N . LEU B 2 184 ? 214.61748 266.70058 384.38100 1.000 6.93848 184 LEU B N 1
ATOM 3246 C CA . LEU B 2 184 ? 214.36125 265.28216 384.60229 1.000 6.37368 184 LEU B CA 1
ATOM 3247 C C . LEU B 2 184 ? 213.20082 264.74938 383.77093 1.000 7.49298 184 LEU B C 1
ATOM 3248 O O . LEU B 2 184 ? 213.06342 263.53244 383.64088 1.000 8.81953 184 LEU B O 1
ATOM 3253 N N . LYS B 2 185 ? 212.36268 265.61203 383.20806 1.000 8.32475 185 LYS B N 1
ATOM 3254 C CA . LYS B 2 185 ? 211.32975 265.10742 382.31873 1.000 6.76936 185 LYS B CA 1
ATOM 3255 C C . LYS B 2 185 ? 211.81062 264.95233 380.87886 1.000 8.82038 185 LYS B C 1
ATOM 3256 O O . LYS B 2 185 ? 211.11356 264.31479 380.08757 1.000 10.76615 185 LYS B O 1
ATOM 3262 N N . THR B 2 186 ? 212.98967 265.46767 380.52787 1.000 9.10033 186 THR B N 1
ATOM 3263 C CA . THR B 2 186 ? 213.51613 265.31535 379.17329 1.000 9.40802 186 THR B CA 1
ATOM 3264 C C . THR B 2 186 ? 214.86952 264.62762 379.09552 1.000 8.74557 186 THR B C 1
ATOM 3265 O O . THR B 2 186 ? 215.10375 263.87495 378.15365 1.000 12.73155 186 THR B O 1
ATOM 3269 N N . ASN B 2 187 ? 215.78427 264.86849 380.02772 1.000 8.16609 187 ASN B N 1
ATOM 3270 C CA . ASN B 2 187 ? 217.09656 264.23948 379.94980 1.000 9.14881 187 ASN B CA 1
ATOM 3271 C C . ASN B 2 187 ? 217.66928 264.06015 381.34726 1.000 10.18174 187 ASN B C 1
ATOM 3272 O O . ASN B 2 187 ? 217.23829 264.69878 382.30825 1.000 11.65354 187 ASN B O 1
ATOM 3277 N N . ASN B 2 188 ? 218.66620 263.17968 381.45491 1.000 10.14994 188 ASN B N 1
ATOM 3278 C CA . ASN B 2 188 ? 219.24894 262.89181 382.75886 1.000 9.08999 188 ASN B CA 1
ATOM 3279 C C . ASN B 2 188 ? 220.77704 262.94430 382.77213 1.000 10.32062 188 ASN B C 1
ATOM 3280 O O . ASN B 2 188 ? 221.38538 262.52288 383.75802 1.000 12.64889 188 ASN B O 1
ATOM 3285 N N . SER B 2 189 ? 221.42605 263.45700 381.73073 1.000 8.01700 189 SER B N 1
ATOM 3286 C CA . SER B 2 189 ? 222.88092 263.48872 381.72995 1.000 8.94730 189 SER B CA 1
ATOM 3287 C C . SER B 2 189 ? 223.39023 264.69215 380.95433 1.000 9.09071 189 SER B C 1
ATOM 3288 O O . SER B 2 189 ? 222.68387 265.27795 380.13624 1.000 13.29499 189 SER B O 1
ATOM 3291 N N . ALA B 2 190 ? 224.63722 265.05480 381.24014 1.000 8.62958 190 ALA B N 1
ATOM 3292 C CA . ALA B 2 190 ? 225.32279 266.15230 380.57731 1.000 7.73924 190 ALA B CA 1
ATOM 3293 C C . ALA B 2 190 ? 226.74238 265.73232 380.23653 1.000 9.83382 190 ALA B C 1
ATOM 3294 O O . ALA B 2 190 ? 227.37929 265.00001 380.99545 1.000 13.99123 190 ALA B O 1
ATOM 3296 N N . THR B 2 191 ? 227.22940 266.18949 379.08863 1.000 9.24884 191 THR B N 1
ATOM 3297 C CA . THR B 2 191 ? 228.60435 265.95717 378.66584 1.000 9.46568 191 THR B CA 1
ATOM 3298 C C . THR B 2 191 ? 229.22297 267.28553 378.26918 1.000 10.04853 191 THR B C 1
ATOM 3299 O O . THR B 2 191 ? 228.73739 267.94740 377.34912 1.000 13.35446 191 THR B O 1
ATOM 3303 N N . ILE B 2 192 ? 230.29747 267.66800 378.94682 1.000 8.40875 192 ILE B N 1
ATOM 3304 C CA . ILE B 2 192 ? 231.01724 268.89786 378.64779 1.000 8.19143 192 ILE B CA 1
ATOM 3305 C C . ILE B 2 192 ? 232.47233 268.54670 378.37973 1.000 8.45621 192 ILE B C 1
ATOM 3306 O O . ILE B 2 192 ? 233.11016 267.86688 379.18719 1.000 11.54355 192 ILE B O 1
ATOM 3311 N N . VAL B 2 193 ? 232.99279 269.00570 377.25060 1.000 7.14166 193 VAL B N 1
ATOM 3312 C CA . VAL B 2 193 ? 234.39650 268.83311 376.90394 1.000 7.74681 193 VAL B CA 1
ATOM 3313 C C . VAL B 2 193 ? 235.08696 270.16665 377.14898 1.000 7.67920 193 VAL B C 1
ATOM 3314 O O . VAL B 2 193 ? 234.71827 271.18585 376.55982 1.000 9.99252 193 VAL B O 1
ATOM 3318 N N . LYS B 2 194 ? 236.08268 270.16350 378.02666 1.000 7.48232 194 LYS B N 1
ATOM 3319 C CA . LYS B 2 194 ? 236.75458 271.38711 378.41943 1.000 7.63215 194 LYS B CA 1
ATOM 3320 C C . LYS B 2 194 ? 238.16204 271.41360 377.85594 1.000 7.16645 194 LYS B C 1
ATOM 3321 O O . LYS B 2 194 ? 238.95775 270.52249 378.17536 1.000 9.05354 194 LYS B O 1
ATOM 3327 N N . PRO B 2 195 ? 238.51246 272.38640 377.02465 1.000 7.02696 195 PRO B N 1
ATOM 3328 C CA . PRO B 2 195 ? 239.91178 272.55807 376.63431 1.000 7.66705 195 PRO B CA 1
ATOM 3329 C C . PRO B 2 195 ? 240.70198 273.19378 377.77098 1.000 7.37789 195 PRO B C 1
ATOM 3330 O O . PRO B 2 195 ? 240.15180 273.65045 378.76952 1.000 7.58428 195 PRO B O 1
ATOM 3334 N N . TYR B 2 196 ? 242.01788 273.19166 377.61575 1.000 6.95003 196 TYR B N 1
ATOM 3335 C CA . TYR B 2 196 ? 242.86987 273.89000 378.56611 1.000 6.55283 196 TYR B CA 1
ATOM 3336 C C . TYR B 2 196 ? 242.73978 275.39287 378.35436 1.000 6.50440 196 TYR B C 1
ATOM 3337 O O . TYR B 2 196 ? 242.80137 275.87034 377.21974 1.000 6.69930 196 TYR B O 1
ATOM 3346 N N . ILE B 2 197 ? 242.52840 276.13495 379.43604 1.000 6.71006 197 ILE B N 1
ATOM 3347 C CA . ILE B 2 197 ? 242.25866 277.56625 379.37037 1.000 7.27430 197 ILE B CA 1
ATOM 3348 C C . ILE B 2 197 ? 243.05521 278.25555 380.46522 1.000 9.21836 197 ILE B C 1
ATOM 3349 O O . ILE B 2 197 ? 242.76965 278.07571 381.65426 1.000 15.95884 197 ILE B O 1
ATOM 3354 N N . ASN B 2 198 ? 244.04315 279.04840 380.06294 1.000 8.63234 198 ASN B N 1
ATOM 3355 C CA . ASN B 2 198 ? 244.92271 279.73353 380.99776 1.000 9.89389 198 ASN B CA 1
ATOM 3356 C C . ASN B 2 198 ? 245.63076 280.86531 380.26813 1.000 9.66809 198 ASN B C 1
ATOM 3357 O O . ASN B 2 198 ? 245.68236 280.89982 379.03993 1.000 11.94847 198 ASN B O 1
ATOM 3362 N N . SER B 2 199 ? 246.18609 281.79150 381.04600 1.000 9.57407 199 SER B N 1
ATOM 3363 C CA . SER B 2 199 ? 246.96636 282.88056 380.47448 1.000 10.80346 199 SER B CA 1
ATOM 3364 C C . SER B 2 199 ? 248.39507 282.47404 380.12479 1.000 11.19711 199 SER B C 1
ATOM 3365 O O . SER B 2 199 ? 249.09973 283.25159 379.47907 1.000 12.78582 199 SER B O 1
ATOM 3368 N N . ILE B 2 200 ? 248.83513 281.28715 380.51832 1.000 11.96175 200 ILE B N 1
ATOM 3369 C CA . ILE B 2 200 ? 250.15939 280.78943 380.15440 1.000 10.82552 200 ILE B CA 1
ATOM 3370 C C . ILE B 2 200 ? 249.99084 279.38279 379.59938 1.000 11.81940 200 ILE B C 1
ATOM 3371 O O . ILE B 2 200 ? 248.97301 278.72075 379.85326 1.000 14.19695 200 ILE B O 1
ATOM 3376 N N . PRO B 2 201 ? 250.94660 278.90957 378.79327 1.000 12.60839 201 PRO B N 1
ATOM 3377 C CA . PRO B 2 201 ? 250.79956 277.56910 378.19951 1.000 12.73503 201 PRO B CA 1
ATOM 3378 C C . PRO B 2 201 ? 250.75667 276.43425 379.21060 1.000 13.08318 201 PRO B C 1
ATOM 3379 O O . PRO B 2 201 ? 250.14369 275.40341 378.92343 1.000 14.16560 201 PRO B O 1
ATOM 3383 N N . MET B 2 202 ? 251.39094 276.57314 380.36913 1.000 13.96950 202 MET B N 1
ATOM 3384 C CA . MET B 2 202 ? 251.44460 275.50375 381.35471 1.000 13.22040 202 MET B CA 1
ATOM 3385 C C . MET B 2 202 ? 251.54421 276.11659 382.73911 1.000 14.07174 202 MET B C 1
ATOM 3386 O O . MET B 2 202 ? 251.94383 277.26803 382.89511 1.000 17.88840 202 MET B O 1
ATOM 3391 N N . GLU B 2 203 ? 251.20588 275.32658 383.75074 1.000 12.49792 203 GLU B N 1
ATOM 3392 C CA . GLU B 2 203 ? 251.15551 275.83219 385.11187 1.000 14.84187 203 GLU B CA 1
ATOM 3393 C C . GLU B 2 203 ? 251.29010 274.66271 386.08103 1.000 14.60781 203 GLU B C 1
ATOM 3394 O O . GLU B 2 203 ? 251.22037 273.49740 385.69356 1.000 15.67945 203 GLU B O 1
ATOM 3400 N N . ASN B 2 204 ? 251.53620 274.99227 387.34649 1.000 14.86458 204 ASN B N 1
ATOM 3401 C CA . ASN B 2 204 ? 251.59378 273.99547 388.40596 1.000 16.87129 204 ASN B CA 1
ATOM 3402 C C . ASN B 2 204 ? 250.18815 273.54122 388.78281 1.000 15.34613 204 ASN B C 1
ATOM 3403 O O . ASN B 2 204 ? 249.30104 274.36483 389.01994 1.000 18.32985 204 ASN B O 1
ATOM 3408 N N . MET B 2 205 ? 249.98464 272.22697 388.84764 1.000 16.25500 205 MET B N 1
ATOM 3409 C CA . MET B 2 205 ? 248.63231 271.70907 388.99699 1.000 18.51025 205 MET B CA 1
ATOM 3410 C C . MET B 2 205 ? 248.19214 271.61355 390.45093 1.000 20.66740 205 MET B C 1
ATOM 3411 O O . MET B 2 205 ? 247.01443 271.36126 390.70754 1.000 26.70459 205 MET B O 1
ATOM 3416 N N . TYR B 2 206 ? 249.09661 271.82106 391.40276 1.000 19.16616 206 TYR B N 1
ATOM 3417 C CA . TYR B 2 206 ? 248.71857 271.90532 392.80611 1.000 18.17947 206 TYR B CA 1
ATOM 3418 C C . TYR B 2 206 ? 248.43204 273.32604 393.25430 1.000 19.42935 206 TYR B C 1
ATOM 3419 O O . TYR B 2 206 ? 247.78007 273.52070 394.28372 1.000 21.85281 206 TYR B O 1
ATOM 3428 N N . ARG B 2 207 ? 248.90062 274.31266 392.50262 1.000 21.14500 207 ARG B N 1
ATOM 3429 C CA . ARG B 2 207 ? 248.80789 275.70912 392.89229 1.000 20.97089 207 ARG B CA 1
ATOM 3430 C C . ARG B 2 207 ? 247.63105 276.43597 392.26185 1.000 19.06104 207 ARG B C 1
ATOM 3431 O O . ARG B 2 207 ? 247.24548 277.49974 392.75163 1.000 21.90998 207 ARG B O 1
ATOM 3439 N N . HIS B 2 208 ? 247.04888 275.90523 391.19101 1.000 18.05401 208 HIS B N 1
ATOM 3440 C CA . HIS B 2 208 ? 246.07478 276.65599 390.41195 1.000 16.39541 208 HIS B CA 1
ATOM 3441 C C . HIS B 2 208 ? 244.93520 275.74707 389.98025 1.000 15.45412 208 HIS B C 1
ATOM 3442 O O . HIS B 2 208 ? 245.16298 274.72939 389.32113 1.000 17.63808 208 HIS B O 1
ATOM 3449 N N . PHE B 2 209 ? 243.71396 276.12906 390.33486 1.000 15.69486 209 PHE B N 1
ATOM 3450 C CA . PHE B 2 209 ? 242.51386 275.45903 389.85749 1.000 12.31235 209 PHE B CA 1
ATOM 3451 C C . PHE B 2 209 ? 242.06784 276.12769 388.56657 1.000 12.26119 209 PHE B C 1
ATOM 3452 O O . PHE B 2 209 ? 241.64990 277.28731 388.57619 1.000 13.96910 209 PHE B O 1
ATOM 3460 N N . ASN B 2 210 ? 242.17904 275.40216 387.45896 1.000 11.63788 210 ASN B N 1
ATOM 3461 C CA . ASN B 2 210 ? 241.90135 275.97604 386.14917 1.000 10.67257 210 ASN B CA 1
ATOM 3462 C C . ASN B 2 210 ? 240.41570 276.26584 385.96129 1.000 9.48157 210 ASN B C 1
ATOM 3463 O O . ASN B 2 210 ? 240.05402 277.32235 385.43895 1.000 10.72998 210 ASN B O 1
ATOM 3468 N N . PHE B 2 211 ? 239.54275 275.36339 386.40156 1.000 9.29372 211 PHE B N 1
ATOM 3469 C CA . PHE B 2 211 ? 238.10812 275.61326 386.36117 1.000 8.35540 211 PHE B CA 1
ATOM 3470 C C . PHE B 2 211 ? 237.42776 274.82244 387.46763 1.000 8.40397 211 PHE B C 1
ATOM 3471 O O . PHE B 2 211 ? 238.01811 273.93811 388.08524 1.000 8.77084 211 PHE B O 1
ATOM 3479 N N . THR B 2 212 ? 236.16508 275.16215 387.70157 1.000 8.10217 212 THR B N 1
ATOM 3480 C CA . THR B 2 212 ? 235.33754 274.54008 388.72205 1.000 7.01778 212 THR B CA 1
ATOM 3481 C C . THR B 2 212 ? 234.07251 273.99587 388.07526 1.000 7.87167 212 THR B C 1
ATOM 3482 O O . THR B 2 212 ? 233.41655 274.69546 387.30127 1.000 8.94035 212 THR B O 1
ATOM 3486 N N . LEU B 2 213 ? 233.73428 272.75089 388.38626 1.000 7.10050 213 LEU B N 1
ATOM 3487 C CA . LEU B 2 213 ? 232.47125 272.16996 387.95863 1.000 6.57681 213 LEU B CA 1
ATOM 3488 C C . LEU B 2 213 ? 231.40834 272.42110 389.02005 1.000 6.39040 213 LEU B C 1
ATOM 3489 O O . LEU B 2 213 ? 231.62581 272.13198 390.19479 1.000 7.47448 213 LEU B O 1
ATOM 3494 N N . MET B 2 214 ? 230.27131 272.97501 388.61019 1.000 6.02838 214 MET B N 1
ATOM 3495 C CA . MET B 2 214 ? 229.15654 273.24168 389.50956 1.000 5.93037 214 MET B CA 1
ATOM 3496 C C . MET B 2 214 ? 227.91402 272.51706 389.01987 1.000 6.22435 214 MET B C 1
ATOM 3497 O O . MET B 2 214 ? 227.65500 272.46669 387.81574 1.000 7.01558 214 MET B O 1
ATOM 3502 N N . VAL B 2 215 ? 227.16629 271.94474 389.95555 1.000 6.36198 215 VAL B N 1
ATOM 3503 C CA . VAL B 2 215 ? 225.89280 271.29131 389.68413 1.000 4.99469 215 VAL B CA 1
ATOM 3504 C C . VAL B 2 215 ? 224.86506 271.90739 390.61965 1.000 4.73086 215 VAL B C 1
ATOM 3505 O O . VAL B 2 215 ? 224.83645 271.59093 391.81196 1.000 6.27515 215 VAL B O 1
ATOM 3509 N N . ILE B 2 216 ? 224.01093 272.77120 390.08470 1.000 5.41718 216 ILE B N 1
ATOM 3510 C CA . ILE B 2 216 ? 223.11897 273.59912 390.88436 1.000 5.17043 216 ILE B CA 1
ATOM 3511 C C . ILE B 2 216 ? 221.67413 273.29969 390.50148 1.000 5.44305 216 ILE B C 1
ATOM 3512 O O . ILE B 2 216 ? 221.29344 273.48019 389.34424 1.000 6.03016 216 ILE B O 1
ATOM 3517 N N . PRO B 2 217 ? 220.83432 272.84388 391.43429 1.000 5.96503 217 PRO B N 1
ATOM 3518 C CA . PRO B 2 217 ? 219.40606 272.63176 391.14013 1.000 4.85526 217 PRO B CA 1
ATOM 3519 C C . PRO B 2 217 ? 218.61981 273.93640 391.14010 1.000 6.24530 217 PRO B C 1
ATOM 3520 O O . PRO B 2 217 ? 218.39180 274.54010 392.18791 1.000 8.01883 217 PRO B O 1
ATOM 3524 N N . PHE B 2 218 ? 218.19238 274.36187 389.95604 1.000 5.97934 218 PHE B N 1
ATOM 3525 C CA . PHE B 2 218 ? 217.31743 275.51732 389.81087 1.000 5.01323 218 PHE B CA 1
ATOM 3526 C C . PHE B 2 218 ? 215.87715 275.18728 390.16726 1.000 4.62483 218 PHE B C 1
ATOM 3527 O O . PHE B 2 218 ? 215.17455 276.02076 390.73906 1.000 5.91048 218 PHE B O 1
ATOM 3535 N N . VAL B 2 219 ? 215.43411 273.98052 389.85388 1.000 4.89948 219 VAL B N 1
ATOM 3536 C CA . VAL B 2 219 ? 214.12083 273.46899 390.22558 1.000 5.75135 219 VAL B CA 1
ATOM 3537 C C . VAL B 2 219 ? 214.34569 272.29346 391.16963 1.000 5.34627 219 VAL B C 1
ATOM 3538 O O . VAL B 2 219 ? 215.07661 271.36004 390.81829 1.000 5.35622 219 VAL B O 1
ATOM 3542 N N . PRO B 2 220 ? 213.79408 272.31555 392.37801 1.000 7.04782 220 PRO B N 1
ATOM 3543 C CA . PRO B 2 220 ? 214.11240 271.27014 393.35824 1.000 6.84900 220 PRO B CA 1
ATOM 3544 C C . PRO B 2 220 ? 213.50843 269.91975 393.00066 1.000 6.08655 220 PRO B C 1
ATOM 3545 O O . PRO B 2 220 ? 212.54055 269.80953 392.24837 1.000 8.39130 220 PRO B O 1
ATOM 3549 N N . LEU B 2 221 ? 214.12012 268.87963 393.55671 1.000 7.66211 221 LEU B N 1
ATOM 3550 C CA . LEU B 2 221 ? 213.62547 267.51869 393.40650 1.000 8.32917 221 LEU B CA 1
ATOM 3551 C C . LEU B 2 221 ? 212.29005 267.34422 394.12616 1.000 11.73291 221 LEU B C 1
ATOM 3552 O O . LEU B 2 221 ? 212.07704 267.90334 395.20435 1.000 14.71225 221 LEU B O 1
ATOM 3557 N N . GLU B 2 222 ? 211.38486 266.57446 393.52519 1.000 11.33181 222 GLU B N 1
ATOM 3558 C CA . GLU B 2 222 ? 210.11449 266.25436 394.15842 1.000 12.78465 222 GLU B CA 1
ATOM 3559 C C . GLU B 2 222 ? 209.59449 264.92753 393.62277 1.000 13.03849 222 GLU B C 1
ATOM 3560 O O . GLU B 2 222 ? 209.89124 264.54800 392.48949 1.000 13.00900 222 GLU B O 1
ATOM 3566 N N . TRP B 2 223 ? 208.81965 264.22813 394.45117 1.000 14.22508 223 TRP B N 1
ATOM 3567 C CA . TRP B 2 223 ? 208.33128 262.88651 394.16012 1.000 12.65874 223 TRP B CA 1
ATOM 3568 C C . TRP B 2 223 ? 207.13511 262.60660 395.06211 1.000 13.84260 223 TRP B C 1
ATOM 3569 O O . TRP B 2 223 ? 206.80497 263.39321 395.94994 1.000 18.04425 223 TRP B O 1
ATOM 3580 N N . SER B 2 224 ? 206.49354 261.46553 394.84302 1.000 13.02842 224 SER B N 1
ATOM 3581 C CA . SER B 2 224 ? 205.37541 261.07498 395.68605 1.000 12.77240 224 SER B CA 1
ATOM 3582 C C . SER B 2 224 ? 205.85771 260.25988 396.88665 1.000 14.95788 224 SER B C 1
ATOM 3583 O O . SER B 2 224 ? 206.97490 259.74326 396.92101 1.000 16.64996 224 SER B O 1
ATOM 3586 N N . VAL B 2 225 ? 204.98247 260.14322 397.88164 1.000 15.05249 225 VAL B N 1
ATOM 3587 C CA . VAL B 2 225 ? 205.32326 259.45985 399.12342 1.000 15.36236 225 VAL B CA 1
ATOM 3588 C C . VAL B 2 225 ? 205.52979 257.97505 398.85682 1.000 17.27773 225 VAL B C 1
ATOM 3589 O O . VAL B 2 225 ? 204.71984 257.32955 398.18145 1.000 18.40073 225 VAL B O 1
ATOM 3593 N N . GLY B 2 226 ? 206.61652 257.42508 399.39408 1.000 15.60905 226 GLY B N 1
ATOM 3594 C CA . GLY B 2 226 ? 206.98498 256.04572 399.18962 1.000 12.16395 226 GLY B CA 1
ATOM 3595 C C . GLY B 2 226 ? 208.06576 255.83134 398.15299 1.000 12.17768 226 GLY B C 1
ATOM 3596 O O . GLY B 2 226 ? 208.69643 254.77187 398.14424 1.000 15.37465 226 GLY B O 1
ATOM 3597 N N . ALA B 2 227 ? 208.30007 256.80831 397.28855 1.000 12.19579 227 ALA B N 1
ATOM 3598 C CA . ALA B 2 227 ? 209.35202 256.69558 396.29753 1.000 10.41465 227 ALA B CA 1
ATOM 3599 C C . ALA B 2 227 ? 210.71533 256.96664 396.93030 1.000 11.43538 227 ALA B C 1
ATOM 3600 O O . ALA B 2 227 ? 210.82862 257.43874 398.06308 1.000 13.61823 227 ALA B O 1
ATOM 3602 N N . CYS B 2 228 ? 211.76204 256.65787 396.17618 1.000 12.86192 228 CYS B N 1
ATOM 3603 C CA . CYS B 2 228 ? 213.11195 256.98105 396.61140 1.000 11.14947 228 CYS B CA 1
ATOM 3604 C C . CYS B 2 228 ? 213.24051 258.47694 396.86098 1.000 12.34113 228 CYS B C 1
ATOM 3605 O O . CYS B 2 228 ? 212.75900 259.29477 396.07828 1.000 12.86892 228 CYS B O 1
ATOM 3608 N N . THR B 2 229 ? 213.88825 258.83565 397.95951 1.000 12.37109 229 THR B N 1
ATOM 3609 C CA . THR B 2 229 ? 213.90731 260.21676 398.41218 1.000 11.65558 229 THR B CA 1
ATOM 3610 C C . THR B 2 229 ? 215.09558 261.00201 397.88043 1.000 11.25993 229 THR B C 1
ATOM 3611 O O . THR B 2 229 ? 215.28795 262.15067 398.28511 1.000 14.74051 229 THR B O 1
ATOM 3615 N N . TYR B 2 230 ? 215.88870 260.41654 396.98880 1.000 10.97126 230 TYR B N 1
ATOM 3616 C CA . TYR B 2 230 ? 217.03996 261.09766 396.42575 1.000 10.94207 230 TYR B CA 1
ATOM 3617 C C . TYR B 2 230 ? 217.29971 260.57307 395.02296 1.000 9.74378 230 TYR B C 1
ATOM 3618 O O . TYR B 2 230 ? 216.82539 259.50526 394.63637 1.000 10.32780 230 TYR B O 1
ATOM 3627 N N . VAL B 2 231 ? 218.05041 261.35444 394.26092 1.000 8.16995 231 VAL B N 1
ATOM 3628 C CA . VAL B 2 231 ? 218.53015 260.96613 392.94075 1.000 8.06383 231 VAL B CA 1
ATOM 3629 C C . VAL B 2 231 ? 220.05095 260.96361 393.00327 1.000 8.57269 231 VAL B C 1
ATOM 3630 O O . VAL B 2 231 ? 220.65202 262.01169 393.25998 1.000 9.63103 231 VAL B O 1
ATOM 3634 N N . PRO B 2 232 ? 220.71353 259.82708 392.81284 1.000 8.50701 232 PRO B N 1
ATOM 3635 C CA . PRO B 2 232 ? 222.17911 259.84660 392.73793 1.000 7.59063 232 PRO B CA 1
ATOM 3636 C C . PRO B 2 232 ? 222.66498 260.62508 391.52389 1.000 8.51727 232 PRO B C 1
ATOM 3637 O O . PRO B 2 232 ? 222.06181 260.58178 390.45099 1.000 9.79889 232 PRO B O 1
ATOM 3641 N N . ILE B 2 233 ? 223.76613 261.34833 391.70950 1.000 6.80626 233 ILE B N 1
ATOM 3642 C CA . ILE B 2 233 ? 224.43323 262.07912 390.63913 1.000 7.80195 233 ILE B CA 1
ATOM 3643 C C . ILE B 2 233 ? 225.88825 261.63503 390.58670 1.000 9.24043 233 ILE B C 1
ATOM 3644 O O . ILE B 2 233 ? 226.61270 261.74177 391.58115 1.000 10.30293 233 ILE B O 1
ATOM 3649 N N . THR B 2 234 ? 226.32048 261.15755 389.42433 1.000 8.25195 234 THR B N 1
ATOM 3650 C CA . THR B 2 234 ? 227.65967 260.61725 389.23877 1.000 8.35983 234 THR B CA 1
ATOM 3651 C C . THR B 2 234 ? 228.44294 261.49204 388.27235 1.000 8.05087 234 THR B C 1
ATOM 3652 O O . THR B 2 234 ? 227.94356 261.83820 387.20015 1.000 8.77389 234 THR B O 1
ATOM 3656 N N . VAL B 2 235 ? 229.67323 261.81970 388.64927 1.000 7.06703 235 VAL B N 1
ATOM 3657 C CA . VAL B 2 235 ? 230.58885 262.60774 387.83437 1.000 7.48914 235 VAL B CA 1
ATOM 3658 C C . VAL B 2 235 ? 231.71390 261.69250 387.37181 1.000 8.19918 235 VAL B C 1
ATOM 3659 O O . VAL B 2 235 ? 232.34212 261.01068 388.18649 1.000 11.32205 235 VAL B O 1
ATOM 3663 N N . THR B 2 236 ? 231.95519 261.65726 386.06545 1.000 7.93236 236 THR B N 1
ATOM 3664 C CA . THR B 2 236 ? 233.03090 260.86675 385.48096 1.000 8.51891 236 THR B CA 1
ATOM 3665 C C . THR B 2 236 ? 233.89985 261.77497 384.62551 1.000 8.82401 236 THR B C 1
ATOM 3666 O O . THR B 2 236 ? 233.38427 262.53831 383.80450 1.000 10.21872 236 THR B O 1
ATOM 3670 N N . VAL B 2 237 ? 235.21311 261.67547 384.81011 1.000 7.49347 237 VAL B N 1
ATOM 3671 C CA . VAL B 2 237 ? 236.18432 262.59115 384.22626 1.000 8.91380 237 VAL B CA 1
ATOM 3672 C C . VAL B 2 237 ? 237.21392 261.78381 383.44792 1.000 9.80787 237 VAL B C 1
ATOM 3673 O O . VAL B 2 237 ? 237.71257 260.76713 383.93737 1.000 9.82971 237 VAL B O 1
ATOM 3677 N N . ALA B 2 238 ? 237.51529 262.22201 382.23621 1.000 11.26324 238 ALA B N 1
ATOM 3678 C CA . ALA B 2 238 ? 238.61024 261.64867 381.45653 1.000 10.48983 238 ALA B CA 1
ATOM 3679 C C . ALA B 2 238 ? 239.55954 262.74764 381.01085 1.000 10.59023 238 ALA B C 1
ATOM 3680 O O . ALA B 2 238 ? 239.17621 263.59143 380.17991 1.000 10.26371 238 ALA B O 1
ATOM 3682 N N . PRO B 2 239 ? 240.78401 262.79639 381.52786 1.000 11.21437 239 PRO B N 1
ATOM 3683 C CA . PRO B 2 239 ? 241.74561 263.79231 381.04052 1.000 10.17997 239 PRO B CA 1
ATOM 3684 C C . PRO B 2 239 ? 242.06427 263.58931 379.57027 1.000 10.21640 239 PRO B C 1
ATOM 3685 O O . PRO B 2 239 ? 242.17090 262.46254 379.08791 1.000 15.44216 239 PRO B O 1
ATOM 3689 N N . GLN B 2 240 ? 242.23129 264.69927 378.86358 1.000 11.05915 240 GLN B N 1
ATOM 3690 C CA . GLN B 2 240 ? 242.47642 264.69941 377.43005 1.000 11.54375 240 GLN B CA 1
ATOM 3691 C C . GLN B 2 240 ? 243.73203 265.50583 377.14168 1.000 11.27686 240 GLN B C 1
ATOM 3692 O O . GLN B 2 240 ? 243.80836 266.67718 377.51753 1.000 11.85093 240 GLN B O 1
ATOM 3698 N N . ASN B 2 241 ? 244.69434 264.88925 376.45157 1.000 12.04620 241 ASN B N 1
ATOM 3699 C CA . ASN B 2 241 ? 245.89380 265.57594 375.96562 1.000 10.16762 241 ASN B CA 1
ATOM 3700 C C . ASN B 2 241 ? 246.69993 266.18689 377.11433 1.000 12.98124 241 ASN B C 1
ATOM 3701 O O . ASN B 2 241 ? 247.03653 267.36873 377.10354 1.000 16.72938 241 ASN B O 1
ATOM 3706 N N . ALA B 2 242 ? 246.98071 265.37721 378.12867 1.000 12.32004 242 ALA B N 1
ATOM 3707 C CA . ALA B 2 242 ? 247.76519 265.84742 379.26161 1.000 12.63930 242 ALA B CA 1
ATOM 3708 C C . ALA B 2 242 ? 249.24384 265.92228 378.89074 1.000 15.79018 242 ALA B C 1
ATOM 3709 O O . ALA B 2 242 ? 249.79428 264.99826 378.28953 1.000 18.06559 242 ALA B O 1
ATOM 3711 N N . GLU B 2 243 ? 249.88567 267.02393 379.25514 1.000 15.09810 243 GLU B N 1
ATOM 3712 C CA . GLU B 2 243 ? 251.24680 267.32301 378.84232 1.000 13.86563 243 GLU B CA 1
ATOM 3713 C C . GLU B 2 243 ? 252.01628 267.85655 380.04017 1.000 14.71860 243 GLU B C 1
ATOM 3714 O O . GLU B 2 243 ? 251.46539 268.60757 380.84409 1.000 15.11517 243 GLU B O 1
ATOM 3720 N N . TYR B 2 244 ? 253.28517 267.47258 380.15780 1.000 16.60015 244 TYR B N 1
ATOM 3721 C CA . TYR B 2 244 ? 254.10977 267.82114 381.30660 1.000 14.70104 244 TYR B CA 1
ATOM 3722 C C . TYR B 2 244 ? 255.50463 268.22611 380.85456 1.000 16.71954 244 TYR B C 1
ATOM 3723 O O . TYR B 2 244 ? 255.92117 267.95270 379.73036 1.000 19.12153 244 TYR B O 1
ATOM 3732 N N . ILE B 2 245 ? 256.23216 268.88636 381.75832 1.000 15.00123 245 ILE B N 1
ATOM 3733 C CA . ILE B 2 245 ? 257.61554 269.26305 381.49129 1.000 15.32456 245 ILE B CA 1
ATOM 3734 C C . ILE B 2 245 ? 258.50174 268.02663 381.45070 1.000 17.02187 245 ILE B C 1
ATOM 3735 O O . ILE B 2 245 ? 258.32081 267.08073 382.22615 1.000 19.16682 245 ILE B O 1
ATOM 3740 N N . GLY B 2 246 ? 259.46998 268.03296 380.53983 1.000 16.30898 246 GLY B N 1
ATOM 3741 C CA . GLY B 2 246 ? 260.39022 266.92061 380.44134 1.000 13.94440 246 GLY B CA 1
ATOM 3742 C C . GLY B 2 246 ? 261.36659 266.88038 381.60000 1.000 14.61268 246 GLY B C 1
ATOM 3743 O O . GLY B 2 246 ? 261.71467 267.89867 382.19470 1.000 16.88759 246 GLY B O 1
ATOM 3744 N N . LEU B 2 247 ? 261.82395 265.67288 381.91799 1.000 16.04956 247 LEU B N 1
ATOM 3745 C CA . LEU B 2 247 ? 262.70464 265.45833 383.05917 1.000 15.31017 247 LEU B CA 1
ATOM 3746 C C . LEU B 2 247 ? 264.12548 265.08680 382.65792 1.000 14.13026 247 LEU B C 1
ATOM 3747 O O . LEU B 2 247 ? 264.95622 264.84703 383.53528 1.000 18.32020 247 LEU B O 1
ATOM 3752 N N . ARG B 2 248 ? 264.43665 265.05669 381.36855 1.000 14.94272 248 ARG B N 1
ATOM 3753 C CA . ARG B 2 248 ? 265.74269 264.63765 380.88628 1.000 15.02791 248 ARG B CA 1
ATOM 3754 C C . ARG B 2 248 ? 266.61402 265.83870 380.53984 1.000 17.47412 248 ARG B C 1
ATOM 3755 O O . ARG B 2 248 ? 266.15078 266.97831 380.47443 1.000 17.54793 248 ARG B O 1
ATOM 3763 N N . LEU B 2 249 ? 267.89844 265.56051 380.34344 1.000 18.36773 249 LEU B N 1
ATOM 3764 C CA . LEU B 2 249 ? 268.87328 266.57295 379.97467 1.000 14.32018 249 LEU B CA 1
ATOM 3765 C C . LEU B 2 249 ? 268.70579 266.97526 378.51582 1.000 17.90692 249 LEU B C 1
ATOM 3766 O O . LEU B 2 249 ? 268.17988 266.21867 377.69739 1.000 22.97910 249 LEU B O 1
ATOM 3771 N N . ALA B 2 250 ? 269.17144 268.17680 378.19474 1.000 18.14941 250 ALA B N 1
ATOM 3772 C CA . ALA B 2 250 ? 269.02764 268.72907 376.85112 1.000 17.78630 250 ALA B CA 1
ATOM 3773 C C . ALA B 2 250 ? 270.04904 268.14014 375.88699 1.000 20.63211 250 ALA B C 1
ATOM 3774 O O . ALA B 2 250 ? 271.15212 267.77650 376.28443 1.000 25.16544 250 ALA B O 1
ATOM 3776 N N . GLY C 3 1 ? 254.42902 323.46972 353.40578 1.000 71.47201 1 GLY C N 1
ATOM 3777 C CA . GLY C 3 1 ? 255.14287 324.63418 353.89502 1.000 71.05333 1 GLY C CA 1
ATOM 3778 C C . GLY C 3 1 ? 255.50664 324.55486 355.36435 1.000 69.15443 1 GLY C C 1
ATOM 3779 O O . GLY C 3 1 ? 254.64403 324.36003 356.21770 1.000 68.32183 1 GLY C O 1
ATOM 3780 N N . ASN C 3 2 ? 256.79348 324.71420 355.65412 1.000 66.93031 2 ASN C N 1
ATOM 3781 C CA . ASN C 3 2 ? 257.32814 324.67245 357.01000 1.000 65.57022 2 ASN C CA 1
ATOM 3782 C C . ASN C 3 2 ? 256.73490 325.73570 357.93619 1.000 63.48792 2 ASN C C 1
ATOM 3783 O O . ASN C 3 2 ? 256.42490 325.41685 359.09116 1.000 62.31361 2 ASN C O 1
ATOM 3788 N N . PRO C 3 3 ? 256.57975 326.99617 357.51562 1.000 62.44072 3 PRO C N 1
ATOM 3789 C CA . PRO C 3 3 ? 255.93435 327.97072 358.40316 1.000 55.96385 3 PRO C CA 1
ATOM 3790 C C . PRO C 3 3 ? 254.45318 327.66882 358.57156 1.000 50.99832 3 PRO C C 1
ATOM 3791 O O . PRO C 3 3 ? 253.71592 327.51889 357.59639 1.000 53.76110 3 PRO C O 1
ATOM 3795 N N . THR C 3 4 ? 254.01503 327.59939 359.82506 1.000 43.36796 4 THR C N 1
ATOM 3796 C CA . THR C 3 4 ? 252.66690 327.15280 360.14035 1.000 39.67412 4 THR C CA 1
ATOM 3797 C C . THR C 3 4 ? 252.00731 328.11183 361.12252 1.000 30.19762 4 THR C C 1
ATOM 3798 O O . THR C 3 4 ? 252.62584 329.04583 361.63214 1.000 28.49144 4 THR C O 1
ATOM 3802 N N . GLN C 3 5 ? 250.72353 327.86237 361.36847 1.000 27.48854 5 GLN C N 1
ATOM 3803 C CA . GLN C 3 5 ? 249.91768 328.56532 362.35602 1.000 24.16319 5 GLN C CA 1
ATOM 3804 C C . GLN C 3 5 ? 249.28229 327.54029 363.28345 1.000 20.27183 5 GLN C C 1
ATOM 3805 O O . GLN C 3 5 ? 248.85321 326.47522 362.83554 1.000 22.52732 5 GLN C O 1
ATOM 3811 N N . LEU C 3 6 ? 249.22696 327.85864 364.57062 1.000 17.26929 6 LEU C N 1
ATOM 3812 C CA . LEU C 3 6 ? 248.55926 327.00842 365.54416 1.000 13.83135 6 LEU C CA 1
ATOM 3813 C C . LEU C 3 6 ? 247.10825 327.44557 365.68434 1.000 15.25840 6 LEU C C 1
ATOM 3814 O O . LEU C 3 6 ? 246.82398 328.63658 365.83290 1.000 18.81927 6 LEU C O 1
ATOM 3819 N N . VAL C 3 7 ? 246.19813 326.48007 365.61899 1.000 13.94240 7 VAL C N 1
ATOM 3820 C CA . VAL C 3 7 ? 244.76646 326.74724 365.51479 1.000 12.67464 7 VAL C CA 1
ATOM 3821 C C . VAL C 3 7 ? 244.12592 326.63600 366.89321 1.000 13.18534 7 VAL C C 1
ATOM 3822 O O . VAL C 3 7 ? 244.75737 326.11328 367.81988 1.000 13.79662 7 VAL C O 1
ATOM 3826 N N . PRO C 3 8 ? 242.90313 327.13484 367.08543 1.000 12.27203 8 PRO C N 1
ATOM 3827 C CA . PRO C 3 8 ? 242.20231 326.89170 368.35123 1.000 11.86308 8 PRO C CA 1
ATOM 3828 C C . PRO C 3 8 ? 242.04955 325.40245 368.62882 1.000 11.84312 8 PRO C C 1
ATOM 3829 O O . PRO C 3 8 ? 241.71672 324.61405 367.74371 1.000 13.63925 8 PRO C O 1
ATOM 3833 N N . GLY C 3 9 ? 242.27051 325.02580 369.88192 1.000 11.24811 9 GLY C N 1
ATOM 3834 C CA . GLY C 3 9 ? 242.34404 323.63311 370.26275 1.000 9.41468 9 GLY C CA 1
ATOM 3835 C C . GLY C 3 9 ? 243.74748 323.09476 370.42452 1.000 11.70074 9 GLY C C 1
ATOM 3836 O O . GLY C 3 9 ? 243.90494 321.96234 370.87968 1.000 13.33295 9 GLY C O 1
ATOM 3837 N N . SER C 3 10 ? 244.76532 323.86871 370.06893 1.000 13.30980 10 SER C N 1
ATOM 3838 C CA . SER C 3 10 ? 246.14777 323.47883 370.29058 1.000 11.02466 10 SER C CA 1
ATOM 3839 C C . SER C 3 10 ? 246.48880 323.51006 371.77967 1.000 12.25975 10 SER C C 1
ATOM 3840 O O . SER C 3 10 ? 246.03384 324.38735 372.51662 1.000 13.48812 10 SER C O 1
ATOM 3843 N N . ASN C 3 11 ? 247.27679 322.52329 372.21485 1.000 11.58708 11 ASN C N 1
ATOM 3844 C CA . ASN C 3 11 ? 247.80035 322.40622 373.58133 1.000 10.44982 11 ASN C CA 1
ATOM 3845 C C . ASN C 3 11 ? 246.72632 322.09678 374.61933 1.000 12.71357 11 ASN C C 1
ATOM 3846 O O . ASN C 3 11 ? 246.96861 322.24045 375.81694 1.000 15.62487 11 ASN C O 1
ATOM 3851 N N . MET C 3 12 ? 245.54966 321.64488 374.20529 1.000 10.54811 12 MET C N 1
ATOM 3852 C CA . MET C 3 12 ? 244.50348 321.28641 375.15026 1.000 10.05663 12 MET C CA 1
ATOM 3853 C C . MET C 3 12 ? 244.48018 319.77575 375.32012 1.000 10.43310 12 MET C C 1
ATOM 3854 O O . MET C 3 12 ? 244.97576 319.03293 374.47313 1.000 11.40983 12 MET C O 1
ATOM 3859 N N . TYR C 3 13 ? 243.92886 319.32925 376.43555 1.000 8.59641 13 TYR C N 1
ATOM 3860 C CA . TYR C 3 13 ? 243.72201 317.91191 376.68928 1.000 7.38984 13 TYR C CA 1
ATOM 3861 C C . TYR C 3 13 ? 242.23505 317.61827 376.56158 1.000 7.64503 13 TYR C C 1
ATOM 3862 O O . TYR C 3 13 ? 241.44736 317.99834 377.42776 1.000 7.35531 13 TYR C O 1
ATOM 3871 N N . LEU C 3 14 ? 241.86221 316.93980 375.48502 1.000 9.18189 14 LEU C N 1
ATOM 3872 C CA . LEU C 3 14 ? 240.51932 316.40822 375.30209 1.000 8.14970 14 LEU C CA 1
ATOM 3873 C C . LEU C 3 14 ? 240.56279 314.92606 375.65580 1.000 8.75766 14 LEU C C 1
ATOM 3874 O O . LEU C 3 14 ? 241.32392 314.16438 375.05816 1.000 9.60936 14 LEU C O 1
ATOM 3879 N N . THR C 3 15 ? 239.75546 314.51951 376.63794 1.000 8.64302 15 THR C N 1
ATOM 3880 C CA . THR C 3 15 ? 239.84186 313.15204 377.14102 1.000 9.21104 15 THR C CA 1
ATOM 3881 C C . THR C 3 15 ? 239.42033 312.11497 376.11320 1.000 10.66002 15 THR C C 1
ATOM 3882 O O . THR C 3 15 ? 239.71415 310.93280 376.29997 1.000 12.91635 15 THR C O 1
ATOM 3886 N N . SER C 3 16 ? 238.74793 312.51508 375.03808 1.000 10.46861 16 SER C N 1
ATOM 3887 C CA . SER C 3 16 ? 238.40617 311.59093 373.96954 1.000 10.84208 16 SER C CA 1
ATOM 3888 C C . SER C 3 16 ? 239.28302 311.76373 372.73713 1.000 13.07068 16 SER C C 1
ATOM 3889 O O . SER C 3 16 ? 238.91255 311.28436 371.66487 1.000 14.49486 16 SER C O 1
ATOM 3892 N N . ASP C 3 17 ? 240.42829 312.43482 372.85356 1.000 13.75845 17 ASP C N 1
ATOM 3893 C CA . ASP C 3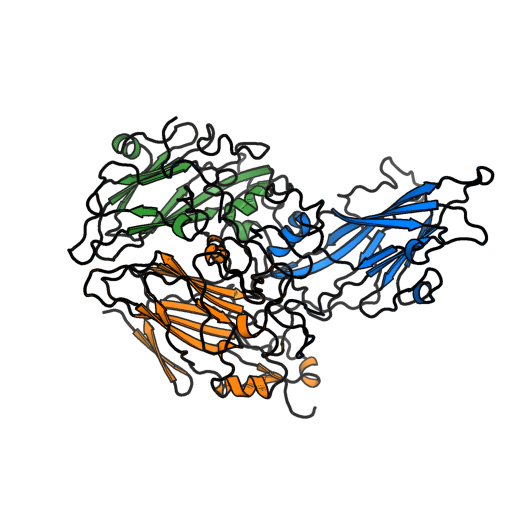 17 ? 241.29480 312.59422 371.69491 1.000 15.97612 17 ASP C CA 1
ATOM 3894 C C . ASP C 3 17 ? 241.91360 311.25539 371.31140 1.000 20.33733 17 ASP C C 1
ATOM 3895 O O . ASP C 3 17 ? 241.90896 310.29883 372.08641 1.000 21.78258 17 ASP C O 1
ATOM 3900 N N . ASP C 3 18 ? 242.42319 311.18388 370.08824 1.000 22.78114 18 ASP C N 1
ATOM 3901 C CA . ASP C 3 18 ? 243.08562 309.98384 369.58315 1.000 26.52124 18 ASP C CA 1
ATOM 3902 C C . ASP C 3 18 ? 244.34875 310.42066 368.84449 1.000 27.86143 18 ASP C C 1
ATOM 3903 O O . ASP C 3 18 ? 244.34778 310.58009 367.62414 1.000 32.33774 18 ASP C O 1
ATOM 3908 N N . PHE C 3 19 ? 245.43435 310.58402 369.58411 1.000 25.24299 19 PHE C N 1
ATOM 3909 C CA . PHE C 3 19 ? 246.70713 311.01051 369.02706 1.000 25.97660 19 PHE C CA 1
ATOM 3910 C C . PHE C 3 19 ? 247.77912 309.97635 369.32694 1.000 29.26623 19 PHE C C 1
ATOM 3911 O O . PHE C 3 19 ? 247.66783 309.17996 370.26018 1.000 32.07867 19 PHE C O 1
ATOM 3919 N N . ARG C 3 20 ? 248.83548 310.00891 368.52601 1.000 29.70826 20 ARG C N 1
ATOM 3920 C CA . ARG C 3 20 ? 249.98159 309.14374 368.75181 1.000 30.18211 20 ARG C CA 1
ATOM 3921 C C . ARG C 3 20 ? 250.70390 309.58903 370.01503 1.000 28.86929 20 ARG C C 1
ATOM 3922 O O . ARG C 3 20 ? 250.99142 310.77662 370.18396 1.000 31.51641 20 ARG C O 1
ATOM 3930 N N . SER C 3 21 ? 251.00105 308.64174 370.89478 1.000 29.83482 21 SER C N 1
ATOM 3931 C CA . SER C 3 21 ? 251.60929 308.90133 372.19039 1.000 27.70040 21 SER C CA 1
ATOM 3932 C C . SER C 3 21 ? 253.05541 308.42275 372.22466 1.000 24.88054 21 SER C C 1
ATOM 3933 O O . SER C 3 21 ? 253.38284 307.40023 371.61870 1.000 25.75312 21 SER C O 1
ATOM 3936 N N . PRO C 3 22 ? 253.94107 309.13303 372.92165 1.000 24.09305 22 PRO C N 1
ATOM 3937 C CA . PRO C 3 22 ? 255.31989 308.64753 373.06420 1.000 22.19967 22 PRO C CA 1
ATOM 3938 C C . PRO C 3 22 ? 255.38709 307.39856 373.92826 1.000 21.30570 22 PRO C C 1
ATOM 3939 O O . PRO C 3 22 ? 254.66965 307.26450 374.91982 1.000 23.57022 22 PRO C O 1
ATOM 3943 N N . GLU C 3 23 ? 256.28503 306.49589 373.55740 1.000 19.81384 23 GLU C N 1
ATOM 3944 C CA . GLU C 3 23 ? 256.41037 305.20578 374.21526 1.000 17.76800 23 GLU C CA 1
ATOM 3945 C C . GLU C 3 23 ? 257.48513 305.24347 375.29611 1.000 17.95331 23 GLU C C 1
ATOM 3946 O O . GLU C 3 23 ? 258.62706 305.62813 375.03831 1.000 18.05910 23 GLU C O 1
ATOM 3952 N N . ALA C 3 24 ? 257.11076 304.82217 376.50375 1.000 17.11808 24 ALA C N 1
ATOM 3953 C CA . ALA C 3 24 ? 258.02197 304.82903 377.64188 1.000 16.82948 24 ALA C CA 1
ATOM 3954 C C . ALA C 3 24 ? 259.02225 303.68274 377.61322 1.000 18.94890 24 ALA C C 1
ATOM 3955 O O . ALA C 3 24 ? 260.09111 303.79347 378.21870 1.000 20.77459 24 ALA C O 1
ATOM 3957 N N . MET C 3 25 ? 258.69601 302.57244 376.94968 1.000 19.14803 25 MET C N 1
ATOM 3958 C CA . MET C 3 25 ? 259.53828 301.37847 376.93206 1.000 18.12608 25 MET C CA 1
ATOM 3959 C C . MET C 3 25 ? 259.75401 300.91751 375.49600 1.000 19.92374 25 MET C C 1
ATOM 3960 O O . MET C 3 25 ? 259.29018 299.83647 375.11122 1.000 22.02443 25 MET C O 1
ATOM 3965 N N . PRO C 3 26 ? 260.48299 301.68801 374.68215 1.000 22.73002 26 PRO C N 1
ATOM 3966 C CA . PRO C 3 26 ? 260.64927 301.30096 373.27379 1.000 21.18033 26 PRO C CA 1
ATOM 3967 C C . PRO C 3 26 ? 261.61290 300.14910 373.03585 1.000 22.40941 26 PRO C C 1
ATOM 3968 O O . PRO C 3 26 ? 261.58669 299.57348 371.94245 1.000 25.53380 26 PRO C O 1
ATOM 3972 N N . GLN C 3 27 ? 262.45942 299.79666 373.99507 1.000 23.24001 27 GLN C N 1
ATOM 3973 C CA . GLN C 3 27 ? 263.38107 298.68105 373.82888 1.000 23.48507 27 GLN C CA 1
ATOM 3974 C C . GLN C 3 27 ? 262.80164 297.35978 374.30913 1.000 23.69310 27 GLN C C 1
ATOM 3975 O O . GLN C 3 27 ? 263.46148 296.32708 374.17968 1.000 25.53831 27 GLN C O 1
ATOM 3981 N N . PHE C 3 28 ? 261.59403 297.37008 374.85871 1.000 21.48224 28 PHE C N 1
ATOM 3982 C CA . PHE C 3 28 ? 261.01286 296.18726 375.47682 1.000 19.82658 28 PHE C CA 1
ATOM 3983 C C . PHE C 3 28 ? 260.30751 295.33384 374.42732 1.000 20.59354 28 PHE C C 1
ATOM 3984 O O . PHE C 3 28 ? 259.42457 295.81784 373.71418 1.000 22.70139 28 PHE C O 1
ATOM 3992 N N . GLU C 3 29 ? 260.69757 294.06735 374.33213 1.000 21.29976 29 GLU C N 1
ATOM 3993 C CA . GLU C 3 29 ? 260.03562 293.10850 373.45540 1.000 21.87600 29 GLU C CA 1
ATOM 3994 C C . GLU C 3 29 ? 258.90924 292.43276 374.22824 1.000 19.88662 29 GLU C C 1
ATOM 3995 O O . GLU C 3 29 ? 259.16240 291.75751 375.23005 1.000 21.88081 29 GLU C O 1
ATOM 4001 N N . VAL C 3 30 ? 257.67550 292.60589 373.76734 1.000 17.24187 30 VAL C N 1
ATOM 4002 C CA . VAL C 3 30 ? 256.52055 292.13709 374.52470 1.000 16.49475 30 VAL C CA 1
ATOM 4003 C C . VAL C 3 30 ? 256.30027 290.65285 374.26905 1.000 15.50075 30 VAL C C 1
ATOM 4004 O O . VAL C 3 30 ? 256.67060 290.11710 373.22178 1.000 17.26956 30 VAL C O 1
ATOM 4008 N N . THR C 3 31 ? 255.67838 289.98904 375.23986 1.000 14.41844 31 THR C N 1
ATOM 4009 C CA . THR C 3 31 ? 255.36173 288.57524 375.10889 1.000 12.89412 31 THR C CA 1
ATOM 4010 C C . THR C 3 31 ? 254.44578 288.36045 373.90977 1.000 14.36970 31 THR C C 1
ATOM 4011 O O . THR C 3 31 ? 253.42397 289.04602 373.78718 1.000 15.38109 31 THR C O 1
ATOM 4015 N N . PRO C 3 32 ? 254.77811 287.44807 373.00406 1.000 15.90953 32 PRO C N 1
ATOM 4016 C CA . PRO C 3 32 ? 253.90498 287.21459 371.85167 1.000 14.94471 32 PRO C CA 1
ATOM 4017 C C . PRO C 3 32 ? 252.55827 286.66256 372.28360 1.000 16.79739 32 PRO C C 1
ATOM 4018 O O . PRO C 3 32 ? 252.42769 285.99531 373.30897 1.000 19.91953 32 PRO C O 1
ATOM 4022 N N . GLU C 3 33 ? 251.54636 286.97325 371.49313 1.000 20.77395 33 GLU C N 1
ATOM 4023 C CA . GLU C 3 33 ? 250.21598 286.45458 371.74822 1.000 20.99495 33 GLU C CA 1
ATOM 4024 C C . GLU C 3 33 ? 250.16014 284.95741 371.46805 1.000 21.34161 33 GLU C C 1
ATOM 4025 O O . GLU C 3 33 ? 250.84310 284.44689 370.57917 1.000 23.96282 33 GLU C O 1
ATOM 4031 N N . MET C 3 34 ? 249.35844 284.25065 372.25429 1.000 18.98589 34 MET C N 1
ATOM 4032 C CA . MET C 3 34 ? 249.05749 282.84746 372.03234 1.000 15.35939 34 MET C CA 1
ATOM 4033 C C . MET C 3 34 ? 247.54977 282.67435 371.92641 1.000 16.68683 34 MET C C 1
ATOM 4034 O O . MET C 3 34 ? 246.77979 283.47786 372.45413 1.000 19.78232 34 MET C O 1
ATOM 4039 N N . PHE C 3 35 ? 247.12826 281.62546 371.22188 1.000 12.71536 35 PHE C N 1
ATOM 4040 C CA . PHE C 3 35 ? 245.70332 281.35728 371.08639 1.000 11.40275 35 PHE C CA 1
ATOM 4041 C C . PHE C 3 35 ? 245.10800 280.97407 372.43528 1.000 10.21780 35 PHE C C 1
ATOM 4042 O O . PHE C 3 35 ? 245.61337 280.08279 373.12058 1.000 10.90245 35 PHE C O 1
ATOM 4050 N N . ILE C 3 36 ? 244.02555 281.64602 372.80530 1.000 8.91009 36 ILE C N 1
ATOM 4051 C CA . ILE C 3 36 ? 243.25097 281.31451 373.99548 1.000 8.31797 36 ILE C CA 1
ATOM 4052 C C . ILE C 3 36 ? 241.82282 281.06458 373.52963 1.000 7.61750 36 ILE C C 1
ATOM 4053 O O . ILE C 3 36 ? 241.30292 281.84215 372.72067 1.000 9.58627 36 ILE C O 1
ATOM 4058 N N . PRO C 3 37 ? 241.16215 280.00048 373.98025 1.000 8.23826 37 PRO C N 1
ATOM 4059 C CA . PRO C 3 37 ? 239.75493 279.80587 373.60857 1.000 7.16482 37 PRO C CA 1
ATOM 4060 C C . PRO C 3 37 ? 238.86343 280.88929 374.20011 1.000 7.54223 37 PRO C C 1
ATOM 4061 O O . PRO C 3 37 ? 239.16735 281.46568 375.24482 1.000 8.36414 37 PRO C O 1
ATOM 4065 N N . GLY C 3 38 ? 237.76686 281.17233 373.51127 1.000 7.35443 38 GLY C N 1
ATOM 4066 C CA . GLY C 3 38 ? 236.75790 282.07937 374.00528 1.000 6.26755 38 GLY C CA 1
ATOM 4067 C C . GLY C 3 38 ? 237.00528 283.55862 373.81532 1.000 8.97191 38 GLY C C 1
ATOM 4068 O O . GLY C 3 38 ? 236.55816 284.34654 374.65075 1.000 10.10336 38 GLY C O 1
ATOM 4069 N N . GLU C 3 39 ? 237.68644 283.96268 372.74612 1.000 9.84088 39 GLU C N 1
ATOM 4070 C CA . GLU C 3 39 ? 237.92721 285.37908 372.50601 1.000 10.64839 39 GLU C CA 1
ATOM 4071 C C . GLU C 3 39 ? 236.62804 286.11000 372.18665 1.000 13.38276 39 GLU C C 1
ATOM 4072 O O . GLU C 3 39 ? 235.78291 285.62041 371.43660 1.000 14.19911 39 GLU C O 1
ATOM 4078 N N . VAL C 3 40 ? 236.47485 287.28656 372.77887 1.000 16.69772 40 VAL C N 1
ATOM 4079 C CA . VAL C 3 40 ? 235.31050 288.13945 372.59654 1.000 17.81461 40 VAL C CA 1
ATOM 4080 C C . VAL C 3 40 ? 235.72156 289.34746 371.77046 1.000 16.32797 40 VAL C C 1
ATOM 4081 O O . VAL C 3 40 ? 236.73342 289.99034 372.06005 1.000 17.93196 40 VAL C O 1
ATOM 4085 N N . HIS C 3 41 ? 234.94511 289.64690 370.73912 1.000 17.74207 41 HIS C N 1
ATOM 4086 C CA . HIS C 3 41 ? 235.16030 290.83473 369.92524 1.000 18.46156 41 HIS C CA 1
ATOM 4087 C C . HIS C 3 41 ? 234.14177 291.93620 370.15813 1.000 17.16171 41 HIS C C 1
ATOM 4088 O O . HIS C 3 41 ? 234.46294 293.10070 369.93957 1.000 19.08692 41 HIS C O 1
ATOM 4095 N N . ASN C 3 42 ? 232.93562 291.60636 370.60658 1.000 17.92378 42 ASN C N 1
ATOM 4096 C CA . ASN C 3 42 ? 231.85813 292.57295 370.73578 1.000 15.53413 42 ASN C CA 1
ATOM 4097 C C . ASN C 3 42 ? 230.96925 292.17970 371.90376 1.000 17.63424 42 ASN C C 1
ATOM 4098 O O . ASN C 3 42 ? 230.69795 290.99949 372.12080 1.000 21.10960 42 ASN C O 1
ATOM 4103 N N . LEU C 3 43 ? 230.51352 293.18656 372.65314 1.000 16.55977 43 LEU C N 1
ATOM 4104 C CA . LEU C 3 43 ? 229.70260 292.93627 373.83886 1.000 14.91594 43 LEU C CA 1
ATOM 4105 C C . LEU C 3 43 ? 228.33995 292.34690 373.50397 1.000 18.24153 43 LEU C C 1
ATOM 4106 O O . LEU C 3 43 ? 227.69816 291.77700 374.38810 1.000 19.93515 43 LEU C O 1
ATOM 4111 N N . MET C 3 44 ? 227.88148 292.46400 372.25714 1.000 18.29517 44 MET C N 1
ATOM 4112 C CA . MET C 3 44 ? 226.61717 291.84100 371.885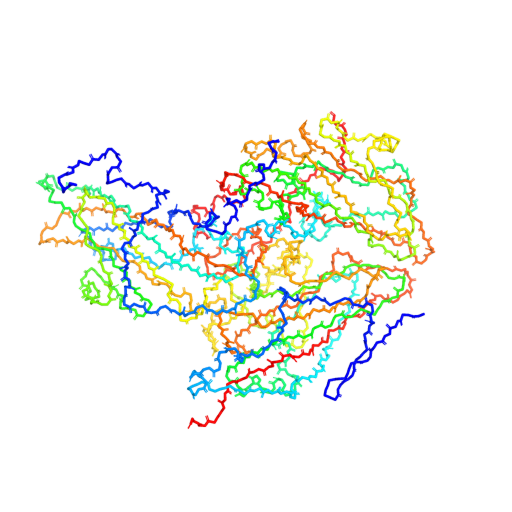88 1.000 19.77162 44 MET C CA 1
ATOM 4113 C C . MET C 3 44 ? 226.69747 290.31981 371.85075 1.000 22.64729 44 MET C C 1
ATOM 4114 O O . MET C 3 44 ? 225.65369 289.66288 371.86029 1.000 25.30431 44 MET C O 1
ATOM 4119 N N . GLU C 3 45 ? 227.89988 289.74347 371.80484 1.000 20.73227 45 GLU C N 1
ATOM 4120 C CA . GLU C 3 45 ? 228.02026 288.29506 371.93021 1.000 20.21765 45 GLU C CA 1
ATOM 4121 C C . GLU C 3 45 ? 227.56994 287.81769 373.30443 1.000 18.44618 45 GLU C C 1
ATOM 4122 O O . GLU C 3 45 ? 226.97116 286.74518 373.41905 1.000 19.91035 45 GLU C O 1
ATOM 4128 N N . ILE C 3 46 ? 227.84532 288.59738 374.35038 1.000 17.94421 46 ILE C N 1
ATOM 4129 C CA . ILE C 3 46 ? 227.36045 288.26537 375.68613 1.000 15.27862 46 ILE C CA 1
ATOM 4130 C C . ILE C 3 46 ? 225.83917 288.33054 375.74249 1.000 17.15744 46 ILE C C 1
ATOM 4131 O O . ILE C 3 46 ? 225.18557 287.44169 376.30012 1.000 16.86027 46 ILE C O 1
ATOM 4136 N N . ALA C 3 47 ? 225.25079 289.38003 375.17051 1.000 18.76341 47 ALA C N 1
ATOM 4137 C CA . ALA C 3 47 ? 223.81021 289.58558 375.24137 1.000 17.57873 47 ALA C CA 1
ATOM 4138 C C . ALA C 3 47 ? 223.01615 288.56293 374.43863 1.000 15.75719 47 ALA C C 1
ATOM 4139 O O . ALA C 3 47 ? 221.81967 288.40553 374.68853 1.000 15.91682 47 ALA C O 1
ATOM 4141 N N . GLU C 3 48 ? 223.64626 287.85483 373.51048 1.000 17.31718 48 GLU C N 1
ATOM 4142 C CA . GLU C 3 48 ? 222.97415 286.84397 372.70935 1.000 16.45482 48 GLU C CA 1
ATOM 4143 C C . GLU C 3 48 ? 222.93063 285.48515 373.39371 1.000 16.32910 48 GLU C C 1
ATOM 4144 O O . GLU C 3 48 ? 222.44279 284.52019 372.80355 1.000 16.68318 48 GLU C O 1
ATOM 4150 N N . THR C 3 49 ? 223.43295 285.39222 374.61702 1.000 15.94033 49 THR C N 1
ATOM 4151 C CA . THR C 3 49 ? 223.41277 284.16259 375.39036 1.000 14.37275 49 THR C CA 1
ATOM 4152 C C . THR C 3 49 ? 222.22773 284.17459 376.34444 1.000 14.23862 49 THR C C 1
ATOM 4153 O O . THR C 3 49 ? 222.00190 285.16318 377.04588 1.000 15.99774 49 THR C O 1
ATOM 4157 N N . ASP C 3 50 ? 221.47977 283.07557 376.36836 1.000 13.67405 50 ASP C N 1
ATOM 4158 C CA . ASP C 3 50 ? 220.34627 282.95541 377.27511 1.000 12.31646 50 ASP C CA 1
ATOM 4159 C C . ASP C 3 50 ? 220.79622 283.00869 378.72843 1.000 12.31882 50 ASP C C 1
ATOM 4160 O O . ASP C 3 50 ? 221.80137 282.40574 379.10727 1.000 16.04443 50 ASP C O 1
ATOM 4165 N N . SER C 3 51 ? 220.03954 283.73076 379.54531 1.000 9.62993 51 SER C N 1
ATOM 4166 C CA . SER C 3 51 ? 220.18895 283.69277 380.98905 1.000 9.97066 51 SER C CA 1
ATOM 4167 C C . SER C 3 51 ? 218.81063 283.53251 381.61072 1.000 9.48280 51 SER C C 1
ATOM 4168 O O . SER C 3 51 ? 217.79420 283.85789 380.99883 1.000 10.48744 51 SER C O 1
ATOM 4171 N N . THR C 3 52 ? 218.78767 283.01541 382.83325 1.000 8.04041 52 THR C N 1
ATOM 4172 C CA . THR C 3 52 ? 217.53618 282.76864 383.53633 1.000 8.48843 52 THR C CA 1
ATOM 4173 C C . THR C 3 52 ? 216.93317 284.07987 384.01862 1.000 8.16207 52 THR C C 1
ATOM 4174 O O . THR C 3 52 ? 217.62984 284.92507 384.58383 1.000 8.47200 52 THR C O 1
ATOM 4178 N N . VAL C 3 53 ? 215.63421 284.24123 383.80460 1.000 7.59945 53 VAL C N 1
ATOM 4179 C CA . VAL C 3 53 ? 214.91453 285.44417 384.20834 1.000 8.55138 53 VAL C CA 1
ATOM 4180 C C . VAL C 3 53 ? 214.35395 285.21631 385.60828 1.000 9.56117 53 VAL C C 1
ATOM 4181 O O . VAL C 3 53 ? 213.71522 284.18281 385.84004 1.000 11.16600 53 VAL C O 1
ATOM 4185 N N . PRO C 3 54 ? 214.57903 286.12457 386.55533 1.000 10.15443 54 PRO C N 1
ATOM 4186 C CA . PRO C 3 54 ? 213.90668 286.00919 387.85443 1.000 10.24658 54 PRO C CA 1
ATOM 4187 C C . PRO C 3 54 ? 212.47940 286.52964 387.80533 1.000 11.55124 54 PRO C C 1
ATOM 4188 O O . PRO C 3 54 ? 212.18384 287.59835 388.34062 1.000 13.06656 54 PRO C O 1
ATOM 4192 N N . VAL C 3 55 ? 211.58929 285.77141 387.16297 1.000 11.69033 55 VAL C N 1
ATOM 4193 C CA . VAL C 3 55 ? 210.20428 286.20025 386.98984 1.000 11.67674 55 VAL C CA 1
ATOM 4194 C C . VAL C 3 55 ? 209.50768 286.32842 388.33857 1.000 11.61526 55 VAL C C 1
ATOM 4195 O O . VAL C 3 55 ? 208.63015 287.17728 388.51981 1.000 14.51260 55 VAL C O 1
ATOM 4199 N N . ASN C 3 56 ? 209.89177 285.49942 389.30582 1.000 11.91348 56 ASN C N 1
ATOM 4200 C CA . ASN C 3 56 ? 209.25308 285.46841 390.62129 1.000 12.86913 56 ASN C CA 1
ATOM 4201 C C . ASN C 3 56 ? 209.99615 286.37373 391.60622 1.000 13.96871 56 ASN C C 1
ATOM 4202 O O . ASN C 3 56 ? 210.32769 285.99125 392.72513 1.000 16.08995 56 ASN C O 1
ATOM 4207 N N . ASN C 3 57 ? 210.25283 287.61007 391.18573 1.000 13.71118 57 ASN C N 1
ATOM 4208 C CA . ASN C 3 57 ? 210.92709 288.56233 392.06253 1.000 15.70655 57 ASN C CA 1
ATOM 4209 C C . ASN C 3 57 ? 209.96101 289.21893 393.04381 1.000 17.78257 57 ASN C C 1
ATOM 4210 O O . ASN C 3 57 ? 209.84051 290.44458 393.07339 1.000 19.54660 57 ASN C O 1
ATOM 4215 N N . VAL C 3 58 ? 209.28025 288.42097 393.85587 1.000 19.16954 58 VAL C N 1
ATOM 4216 C CA . VAL C 3 58 ? 208.25000 288.91503 394.76045 1.000 21.15282 58 VAL C CA 1
ATOM 4217 C C . VAL C 3 58 ? 208.64886 288.58764 396.19208 1.000 23.21022 58 VAL C C 1
ATOM 4218 O O . VAL C 3 58 ? 208.87964 287.42293 396.52914 1.000 24.36574 58 VAL C O 1
ATOM 4222 N N . GLY C 3 59 ? 208.70760 289.61017 397.03671 1.000 23.94324 59 GLY C N 1
ATOM 4223 C CA . GLY C 3 59 ? 208.95651 289.38121 398.45193 1.000 22.80958 59 GLY C CA 1
ATOM 4224 C C . GLY C 3 59 ? 210.37504 288.91504 398.69672 1.000 25.79369 59 GLY C C 1
ATOM 4225 O O . GLY C 3 59 ? 211.33931 289.48737 398.18273 1.000 27.54016 59 GLY C O 1
ATOM 4226 N N . MET C 3 60 ? 210.51102 287.86012 399.49297 1.000 25.15992 60 MET C N 1
ATOM 4227 C CA . MET C 3 60 ? 211.81855 287.33736 399.85840 1.000 25.92604 60 MET C CA 1
ATOM 4228 C C . MET C 3 60 ? 212.40352 286.40877 398.80502 1.000 26.27255 60 MET C C 1
ATOM 4229 O O . MET C 3 60 ? 213.54173 285.95939 398.96738 1.000 26.14540 60 MET C O 1
ATOM 4234 N N . ALA C 3 61 ? 211.66380 286.12592 397.73146 1.000 20.96238 61 ALA C N 1
ATOM 4235 C CA . ALA C 3 61 ? 212.12969 285.19238 396.71681 1.000 19.63431 61 ALA C CA 1
ATOM 4236 C C . ALA C 3 61 ? 213.40499 285.65944 396.02455 1.000 20.89596 61 ALA C C 1
ATOM 4237 O O . ALA C 3 61 ? 214.12020 284.82927 395.46108 1.000 21.54717 61 ALA C O 1
ATOM 4239 N N . VAL C 3 62 ? 213.70521 286.96191 396.04605 1.000 20.67760 62 VAL C N 1
ATOM 4240 C CA . VAL C 3 62 ? 214.95285 287.45550 395.46468 1.000 21.12047 62 VAL C CA 1
ATOM 4241 C C . VAL C 3 62 ? 216.18064 287.05604 396.26222 1.000 20.35407 62 VAL C C 1
ATOM 4242 O O . VAL C 3 62 ? 217.29326 287.11823 395.72921 1.000 20.12450 62 VAL C O 1
ATOM 4246 N N . ASN C 3 63 ? 216.01154 286.63657 397.51359 1.000 21.03827 63 ASN C N 1
ATOM 4247 C CA . ASN C 3 63 ? 217.10954 286.21278 398.36975 1.000 20.01556 63 ASN C CA 1
ATOM 4248 C C . ASN C 3 63 ? 217.26861 284.70187 398.40309 1.000 18.79962 63 ASN C C 1
ATOM 4249 O O . ASN C 3 63 ? 217.61241 284.15137 399.45108 1.000 22.89167 63 ASN C O 1
ATOM 4254 N N . SER C 3 64 ? 216.98072 284.01872 397.29986 1.000 17.00822 64 SER C N 1
ATOM 4255 C CA . SER C 3 64 ? 217.07920 282.56984 397.22505 1.000 17.07004 64 SER C CA 1
ATOM 4256 C C . SER C 3 64 ? 216.97173 282.15325 395.76571 1.000 15.67872 64 SER C C 1
ATOM 4257 O O . SER C 3 64 ? 217.00524 282.98404 394.85733 1.000 17.59721 64 SER C O 1
ATOM 4260 N N . MET C 3 65 ? 216.83292 280.85120 395.54804 1.000 16.40369 65 MET C N 1
ATOM 4261 C CA . MET C 3 65 ? 216.63712 280.30266 394.21505 1.000 13.93282 65 MET C CA 1
ATOM 4262 C C . MET C 3 65 ? 215.18116 280.32798 393.76584 1.000 14.14095 65 MET C C 1
ATOM 4263 O O . MET C 3 65 ? 214.89121 279.88879 392.65187 1.000 14.56284 65 MET C O 1
ATOM 4268 N N . GLU C 3 66 ? 214.26500 280.82394 394.60022 1.000 14.12898 66 GLU C N 1
ATOM 4269 C CA . GLU C 3 66 ? 212.85222 280.85282 394.24631 1.000 14.98033 66 GLU C CA 1
ATOM 4270 C C . GLU C 3 66 ? 212.51069 281.96016 393.25986 1.000 15.18304 66 GLU C C 1
ATOM 4271 O O . GLU C 3 66 ? 211.47743 281.87424 392.59385 1.000 14.65641 66 GLU C O 1
ATOM 4277 N N . ALA C 3 67 ? 213.34383 282.99482 393.14909 1.000 13.91107 67 ALA C N 1
ATOM 4278 C CA . ALA C 3 67 ? 213.08186 284.03939 392.16871 1.000 13.36023 67 ALA C CA 1
ATOM 4279 C C . ALA C 3 67 ? 213.07129 283.50763 390.74600 1.000 11.73816 67 ALA C C 1
ATOM 4280 O O . ALA C 3 67 ? 212.39227 284.08005 389.89318 1.000 11.70497 67 ALA C O 1
ATOM 4282 N N . TYR C 3 68 ? 213.78885 282.42023 390.47880 1.000 10.48781 68 TYR C N 1
ATOM 4283 C CA . TYR C 3 68 ? 213.96431 281.90663 389.13184 1.000 10.26990 68 TYR C CA 1
ATOM 4284 C C . TYR C 3 68 ? 212.90824 280.89421 388.72212 1.000 9.95542 68 TYR C C 1
ATOM 4285 O O . TYR C 3 68 ? 212.94932 280.40641 387.59264 1.000 11.81195 68 TYR C O 1
ATOM 4294 N N . ARG C 3 69 ? 211.97595 280.55568 389.59899 1.000 10.92654 69 ARG C N 1
ATOM 4295 C CA . ARG C 3 69 ? 211.01833 279.49564 389.32376 1.000 10.11729 69 ARG C CA 1
ATOM 4296 C C . ARG C 3 69 ? 209.59760 279.97900 389.56960 1.000 9.62362 69 ARG C C 1
ATOM 4297 O O . ARG C 3 69 ? 209.32352 280.67529 390.54889 1.000 10.45576 69 ARG C O 1
ATOM 4305 N N . ILE C 3 70 ? 208.70155 279.61325 388.66104 1.000 8.43556 70 ILE C N 1
ATOM 4306 C CA . ILE C 3 70 ? 207.29926 280.00640 388.70811 1.000 9.12459 70 ILE C CA 1
ATOM 4307 C C . ILE C 3 70 ? 206.48885 278.78004 389.09556 1.000 9.23703 70 ILE C C 1
ATOM 4308 O O . ILE C 3 70 ? 206.49684 277.77315 388.37966 1.000 10.03135 70 ILE C O 1
ATOM 4313 N N . GLY C 3 71 ? 205.77930 278.86865 390.21849 1.000 8.69180 71 GLY C N 1
ATOM 4314 C CA . GLY C 3 71 ? 205.07118 277.71977 390.75254 1.000 9.87715 71 GLY C CA 1
ATOM 4315 C C . GLY C 3 71 ? 203.72947 277.51348 390.08017 1.000 11.75517 71 GLY C C 1
ATOM 4316 O O . GLY C 3 71 ? 202.99342 278.46993 389.82436 1.000 12.49898 71 GLY C O 1
ATOM 4317 N N . VAL C 3 72 ? 203.40973 276.25661 389.79176 1.000 11.62842 72 VAL C N 1
ATOM 4318 C CA . VAL C 3 72 ? 202.15273 275.87408 389.16095 1.000 11.35599 72 VAL C CA 1
ATOM 4319 C C . VAL C 3 72 ? 201.55650 274.72829 389.96663 1.000 13.50008 72 VAL C C 1
ATOM 4320 O O . VAL C 3 72 ? 202.16989 273.66176 390.07997 1.000 14.72882 72 VAL C O 1
ATOM 4324 N N . ASN C 3 73 ? 200.37284 274.94175 390.51727 1.000 14.04984 73 ASN C N 1
ATOM 4325 C CA . ASN C 3 73 ? 199.79351 273.83207 391.26317 1.000 13.71361 73 ASN C CA 1
ATOM 4326 C C . ASN C 3 73 ? 198.88741 273.00086 390.36013 1.000 15.03804 73 ASN C C 1
ATOM 4327 O O . ASN C 3 73 ? 198.19944 273.55121 389.50035 1.000 18.84740 73 ASN C O 1
ATOM 4332 N N . PRO C 3 74 ? 198.86707 271.68188 390.52029 1.000 15.67660 74 PRO C N 1
ATOM 4333 C CA . PRO C 3 74 ? 197.95707 270.86215 389.71485 1.000 13.29991 74 PRO C CA 1
ATOM 4334 C C . PRO C 3 74 ? 196.50953 270.99785 390.15821 1.000 14.39274 74 PRO C C 1
ATOM 4335 O O . PRO C 3 74 ? 196.21109 271.37016 391.29374 1.000 15.98187 74 PRO C O 1
ATOM 4339 N N . ASN C 3 75 ? 195.60715 270.68480 389.22906 1.000 14.81519 75 ASN C N 1
ATOM 4340 C CA . ASN C 3 75 ? 194.17620 270.55275 389.49340 1.000 14.35541 75 ASN C CA 1
ATOM 4341 C C . ASN C 3 75 ? 193.50833 271.88317 389.83600 1.000 14.55311 75 ASN C C 1
ATOM 4342 O O . ASN C 3 75 ? 192.43648 271.89690 390.43442 1.000 19.54770 75 ASN C O 1
ATOM 4347 N N . THR C 3 76 ? 194.11518 273.01544 389.48933 1.000 15.43686 76 THR C N 1
ATOM 4348 C CA . THR C 3 76 ? 193.53300 274.30536 389.84521 1.000 16.65480 76 THR C CA 1
ATOM 4349 C C . THR C 3 76 ? 193.76458 275.32227 388.73684 1.000 16.46628 76 THR C C 1
ATOM 4350 O O . THR C 3 76 ? 194.66565 275.17142 387.91184 1.000 18.19920 76 THR C O 1
ATOM 4354 N N . GLY C 3 77 ? 192.92881 276.35347 388.73247 1.000 17.75893 77 GLY C N 1
ATOM 4355 C CA . GLY C 3 77 ? 193.27037 277.62524 388.12975 1.000 14.49489 77 GLY C CA 1
ATOM 4356 C C . GLY C 3 77 ? 192.96363 277.83611 386.66547 1.000 14.62119 77 GLY C C 1
ATOM 4357 O O . GLY C 3 77 ? 193.52328 278.76540 386.07932 1.000 15.64600 77 GLY C O 1
ATOM 4358 N N . SER C 3 78 ? 192.09309 277.03244 386.06193 1.000 16.02390 78 SER C N 1
ATOM 4359 C CA . SER C 3 78 ? 191.79176 277.17594 384.64168 1.000 13.63175 78 SER C CA 1
ATOM 4360 C C . SER C 3 78 ? 191.23665 278.56575 384.34569 1.000 13.38987 78 SER C C 1
ATOM 4361 O O . SER C 3 78 ? 190.29010 279.01521 384.99618 1.000 15.87481 78 SER C O 1
ATOM 4364 N N . GLY C 3 79 ? 191.81734 279.23691 383.35391 1.000 12.79651 79 GLY C N 1
ATOM 4365 C CA . GLY C 3 79 ? 191.39384 280.56094 382.95711 1.000 11.95109 79 GLY C CA 1
ATOM 4366 C C . GLY C 3 79 ? 192.04967 281.71331 383.68906 1.000 13.17514 79 GLY C C 1
ATOM 4367 O O . GLY C 3 79 ? 191.77057 282.86872 383.35812 1.000 16.04545 79 GLY C O 1
ATOM 4368 N N . THR C 3 80 ? 192.92007 281.44535 384.65463 1.000 11.77430 80 THR C N 1
ATOM 4369 C CA . THR C 3 80 ? 193.59823 282.48642 385.40827 1.000 12.23828 80 THR C CA 1
ATOM 4370 C C . THR C 3 80 ? 194.99029 282.73499 384.84166 1.000 11.79183 80 THR C C 1
ATOM 4371 O O . THR C 3 80 ? 195.52462 281.92745 384.08027 1.000 12.99675 80 THR C O 1
ATOM 4375 N N . GLN C 3 81 ? 195.56459 283.87285 385.21272 1.000 11.56847 81 GLN C N 1
ATOM 4376 C CA . GLN C 3 81 ? 196.90258 284.23274 384.76946 1.000 11.02953 81 GLN C CA 1
ATOM 4377 C C . GLN C 3 81 ? 197.94899 283.57178 385.65846 1.000 12.06091 81 GLN C C 1
ATOM 4378 O O . GLN C 3 81 ? 197.80225 283.53242 386.88154 1.000 14.87648 81 GLN C O 1
ATOM 4384 N N . VAL C 3 82 ? 198.99929 283.04142 385.03671 1.000 11.10884 82 VAL C N 1
ATOM 4385 C CA . VAL C 3 82 ? 200.09250 282.44621 385.79358 1.000 11.39917 82 VAL C CA 1
ATOM 4386 C C . VAL C 3 82 ? 201.12742 283.50155 386.16220 1.000 11.49331 82 VAL C C 1
ATOM 4387 O O . VAL C 3 82 ? 201.54401 283.60142 387.31925 1.000 13.95036 82 VAL C O 1
ATOM 4391 N N . TYR C 3 83 ? 201.54466 284.30928 385.19314 1.000 10.57750 83 TYR C N 1
ATOM 4392 C CA . TYR C 3 83 ? 202.49694 285.38916 385.41969 1.000 10.50556 83 TYR C CA 1
ATOM 4393 C C . TYR C 3 83 ? 202.46006 286.31109 384.21196 1.000 10.98552 83 TYR C C 1
ATOM 4394 O O . TYR C 3 83 ? 201.86828 285.99251 383.18137 1.000 12.50015 83 TYR C O 1
ATOM 4403 N N . GLY C 3 84 ? 203.11153 287.45549 384.35297 1.000 11.48945 84 GLY C N 1
ATOM 4404 C CA . GLY C 3 84 ? 203.24484 288.39077 383.25698 1.000 11.19807 84 GLY C CA 1
ATOM 4405 C C . GLY C 3 84 ? 204.16659 289.52178 383.64182 1.000 14.06014 84 GLY C C 1
ATOM 4406 O O . GLY C 3 84 ? 204.35760 289.81586 384.82444 1.000 16.44439 84 GLY C O 1
ATOM 4407 N N . TRP C 3 85 ? 204.73716 290.15833 382.62257 1.000 13.13282 85 TRP C N 1
ATOM 4408 C CA . TRP C 3 85 ? 205.65462 291.26506 382.85325 1.000 15.94095 85 TRP C CA 1
ATOM 4409 C C . TRP C 3 85 ? 205.73244 292.13419 381.61027 1.000 16.94444 85 TRP C C 1
ATOM 4410 O O . TRP C 3 85 ? 205.49987 291.64631 380.50188 1.000 16.22304 85 TRP C O 1
ATOM 4421 N N . PRO C 3 86 ? 206.08140 293.41121 381.75942 1.000 19.52737 86 PRO C N 1
ATOM 4422 C CA . PRO C 3 86 ? 206.27189 294.27014 380.58803 1.000 18.93143 86 PRO C CA 1
ATOM 4423 C C . PRO C 3 86 ? 207.54569 293.93164 379.83262 1.000 18.01251 86 PRO C C 1
ATOM 4424 O O . PRO C 3 86 ? 208.48730 293.34901 380.37121 1.000 18.74960 86 PRO C O 1
ATOM 4428 N N . LEU C 3 87 ? 207.57315 294.34324 378.57128 1.000 19.27084 87 LEU C N 1
ATOM 4429 C CA . LEU C 3 87 ? 208.69142 294.05607 377.67856 1.000 19.91891 87 LEU C CA 1
ATOM 4430 C C . LEU C 3 87 ? 209.68878 295.21467 377.66086 1.000 21.42677 87 LEU C C 1
ATOM 4431 O O . LEU C 3 87 ? 209.88019 295.89839 376.66207 1.000 24.39734 87 LEU C O 1
ATOM 4436 N N . ASN C 3 88 ? 210.33822 295.41658 378.80438 1.000 23.51972 88 ASN C N 1
ATOM 4437 C CA . ASN C 3 88 ? 211.38371 296.42194 378.95412 1.000 23.81482 88 ASN C CA 1
ATOM 4438 C C . ASN C 3 88 ? 212.63749 295.74001 379.47983 1.000 21.18641 88 ASN C C 1
ATOM 4439 O O . ASN C 3 88 ? 212.89421 295.74011 380.68970 1.000 21.94595 88 ASN C O 1
ATOM 4444 N N . PRO C 3 89 ? 213.46135 295.15815 378.60643 1.000 21.09105 89 PRO C N 1
ATOM 4445 C CA . PRO C 3 89 ? 214.58851 294.34211 379.07743 1.000 19.75738 89 PRO C CA 1
ATOM 4446 C C . PRO C 3 89 ? 215.68401 295.13326 379.76158 1.000 19.17883 89 PRO C C 1
ATOM 4447 O O . PRO C 3 89 ? 216.58970 294.52200 380.33638 1.000 19.39403 89 PRO C O 1
ATOM 4451 N N . GLY C 3 90 ? 215.63384 296.45683 379.73844 1.000 20.25682 90 GLY C N 1
ATOM 4452 C CA . GLY C 3 90 ? 216.66034 297.23256 380.39512 1.000 21.34502 90 GLY C CA 1
ATOM 4453 C C . GLY C 3 90 ? 216.26292 297.78965 381.74397 1.000 25.45829 90 GLY C C 1
ATOM 4454 O O . GLY C 3 90 ? 217.09199 297.85970 382.65258 1.000 29.53816 90 GLY C O 1
ATOM 4455 N N . LYS C 3 91 ? 214.99943 298.18018 381.89998 1.000 26.53929 91 LYS C N 1
ATOM 4456 C CA . LYS C 3 91 ? 214.58319 298.92855 383.07555 1.000 28.10506 91 LYS C CA 1
ATOM 4457 C C . LYS C 3 91 ? 213.72229 298.13816 384.04825 1.000 27.01424 91 LYS C C 1
ATOM 4458 O O . LYS C 3 91 ? 213.68544 298.48862 385.22879 1.000 31.86713 91 LYS C O 1
ATOM 4464 N N . SER C 3 92 ? 213.03865 297.09447 383.59489 1.000 25.16979 92 SER C N 1
ATOM 4465 C CA . SER C 3 92 ? 212.17033 296.32220 384.47113 1.000 24.69104 92 SER C CA 1
ATOM 4466 C C . SER C 3 92 ? 212.97898 295.51159 385.47918 1.000 20.85142 92 SER C C 1
ATOM 4467 O O . SER C 3 92 ? 214.06024 295.00360 385.17897 1.000 20.52518 92 SER C O 1
ATOM 4470 N N . SER C 3 93 ? 212.42920 295.37880 386.68780 1.000 21.50016 93 SER C N 1
ATOM 4471 C CA . SER C 3 93 ? 213.06013 294.54490 387.70433 1.000 21.54371 93 SER C CA 1
ATOM 4472 C C . SER C 3 93 ? 213.11942 293.07935 387.30058 1.000 18.66438 93 SER C C 1
ATOM 4473 O O . SER C 3 93 ? 213.93538 292.33310 387.84667 1.000 19.40735 93 SER C O 1
ATOM 4476 N N . VAL C 3 94 ? 212.26864 292.65545 386.37014 1.000 17.67470 94 VAL C N 1
ATOM 4477 C CA . VAL C 3 94 ? 212.29765 291.29005 385.87288 1.000 15.47091 94 VAL C CA 1
ATOM 4478 C C . VAL C 3 94 ? 213.54756 291.02294 385.03396 1.000 14.56827 94 VAL C C 1
ATOM 4479 O O . VAL C 3 94 ? 214.11984 289.93237 385.10413 1.000 14.71931 94 VAL C O 1
ATOM 4483 N N . PHE C 3 95 ? 214.00997 291.99806 384.25630 1.000 15.36274 95 PHE C N 1
ATOM 4484 C CA . PHE C 3 95 ? 215.04519 291.75286 383.26700 1.000 13.99488 95 PHE C CA 1
ATOM 4485 C C . PHE C 3 95 ? 216.36667 292.46154 383.52546 1.000 13.98331 95 PHE C C 1
ATOM 4486 O O . PHE C 3 95 ? 217.35332 292.12656 382.86670 1.000 13.78101 95 PHE C O 1
ATOM 4494 N N . LYS C 3 96 ? 216.42699 293.41564 384.44921 1.000 14.41493 96 LYS C N 1
ATOM 4495 C CA . LYS C 3 96 ? 217.58536 294.29959 384.52275 1.000 16.51757 96 LYS C CA 1
ATOM 4496 C C . LYS C 3 96 ? 218.86649 293.61956 384.99718 1.000 15.96624 96 LYS C C 1
ATOM 4497 O O . LYS C 3 96 ? 219.94656 294.17153 384.77870 1.000 16.80458 96 LYS C O 1
ATOM 4503 N N . ARG C 3 97 ? 218.79083 292.45045 385.63243 1.000 15.99576 97 ARG C N 1
ATOM 4504 C CA . ARG C 3 97 ? 219.97465 291.77658 386.15229 1.000 12.96079 97 ARG C CA 1
ATOM 4505 C C . ARG C 3 97 ? 220.36968 290.54273 385.34579 1.000 11.58746 97 ARG C C 1
ATOM 4506 O O . ARG C 3 97 ? 221.25039 289.79565 385.77669 1.000 13.45973 97 ARG C O 1
ATOM 4514 N N . THR C 3 98 ? 219.73738 290.30239 384.20127 1.000 10.12388 98 THR C N 1
ATOM 4515 C CA . THR C 3 98 ? 220.12890 289.20251 383.33412 1.000 9.23930 98 THR C CA 1
ATOM 4516 C C . THR C 3 98 ? 221.31135 289.62257 382.46120 1.000 10.70555 98 THR C C 1
ATOM 4517 O O . THR C 3 98 ? 221.72221 290.77967 382.45751 1.000 11.84548 98 THR C O 1
ATOM 4521 N N . ASN C 3 99 ? 221.86401 288.66613 381.70846 1.000 10.13763 99 ASN C N 1
ATOM 4522 C CA . ASN C 3 99 ? 222.98549 288.98523 380.82725 1.000 9.52862 99 ASN C CA 1
ATOM 4523 C C . ASN C 3 99 ? 222.60012 290.05361 379.81194 1.000 12.73692 99 ASN C C 1
ATOM 4524 O O . ASN C 3 99 ? 223.37700 290.97558 379.54422 1.000 14.92109 99 ASN C O 1
ATOM 4529 N N . LEU C 3 100 ? 221.40699 289.93920 379.22877 1.000 11.81623 100 LEU C N 1
ATOM 4530 C CA . LEU C 3 100 ? 220.94078 290.94823 378.28627 1.000 11.01554 100 LEU C CA 1
ATOM 4531 C C . LEU C 3 100 ? 220.69480 292.28126 378.98241 1.000 10.61455 100 LEU C C 1
ATOM 4532 O O . LEU C 3 100 ? 221.04888 293.34202 378.45793 1.000 12.64603 100 LEU C O 1
ATOM 4537 N N . GLY C 3 101 ? 220.09646 292.24139 380.17231 1.000 9.87619 101 GLY C N 1
ATOM 4538 C CA . GLY C 3 101 ? 219.73467 293.46994 380.85533 1.000 11.48329 101 GLY C CA 1
ATOM 4539 C C . GLY C 3 101 ? 220.92927 294.29310 381.29297 1.000 12.29827 101 GLY C C 1
ATOM 4540 O O . GLY C 3 101 ? 220.93810 295.51326 381.13349 1.000 15.27436 101 GLY C O 1
ATOM 4541 N N . GLU C 3 102 ? 221.95234 293.64225 381.84779 1.000 13.38521 102 GLU C N 1
ATOM 4542 C CA . GLU C 3 102 ? 223.11778 294.37750 382.32852 1.000 13.98399 102 GLU C CA 1
ATOM 4543 C C . GLU C 3 102 ? 223.90205 295.00664 381.18690 1.000 13.27956 102 GLU C C 1
ATOM 4544 O O . GLU C 3 102 ? 224.49561 296.07464 381.35840 1.000 15.86076 102 GLU C O 1
ATOM 4550 N N . ILE C 3 103 ? 223.94675 294.35305 380.02739 1.000 11.59921 103 ILE C N 1
ATOM 4551 C CA . ILE C 3 103 ? 224.60273 294.96200 378.87751 1.000 11.56373 103 ILE C CA 1
ATOM 4552 C C . ILE C 3 103 ? 223.83369 296.19384 378.42003 1.000 12.91556 103 ILE C C 1
ATOM 4553 O O . ILE C 3 103 ? 224.42870 297.22942 378.10755 1.000 13.92559 103 ILE C O 1
ATOM 4558 N N . LEU C 3 104 ? 222.50281 296.10860 378.38097 1.000 12.43544 104 LEU C N 1
ATOM 4559 C CA . LEU C 3 104 ? 221.69713 297.22824 377.90942 1.000 11.86142 104 LEU C CA 1
ATOM 4560 C C . LEU C 3 104 ? 221.74744 298.42634 378.84620 1.000 12.46118 104 LEU C C 1
ATOM 4561 O O . LEU C 3 104 ? 221.53919 299.55334 378.39602 1.000 14.69694 104 LEU C O 1
ATOM 4566 N N . ASN C 3 105 ? 222.03236 298.22138 380.12858 1.000 13.00400 105 ASN C N 1
ATOM 4567 C CA . ASN C 3 105 ? 222.10931 299.35628 381.03638 1.000 15.82711 105 ASN C CA 1
ATOM 4568 C C . ASN C 3 105 ? 223.37903 300.17607 380.86172 1.000 15.52488 105 ASN C C 1
ATOM 4569 O O . ASN C 3 105 ? 223.52527 301.19742 381.53330 1.000 19.47601 105 ASN C O 1
ATOM 4574 N N . TYR C 3 106 ? 224.30164 299.75157 380.00972 1.000 13.66238 106 TYR C N 1
ATOM 4575 C CA . TYR C 3 106 ? 225.47561 300.54290 379.68284 1.000 13.45680 106 TYR C CA 1
ATOM 4576 C C . TYR C 3 106 ? 225.25003 301.48629 378.50911 1.000 13.58175 106 TYR C C 1
ATOM 4577 O O . TYR C 3 106 ? 226.17447 302.20657 378.13346 1.000 13.44023 106 TYR C O 1
ATOM 4586 N N . PHE C 3 107 ? 224.06031 301.50061 377.91756 1.000 15.03247 107 PHE C N 1
ATOM 4587 C CA . PHE C 3 107 ? 223.79988 302.29455 376.72743 1.000 13.64113 107 PHE C CA 1
ATOM 4588 C C . PHE C 3 107 ? 222.50630 303.07713 376.87832 1.000 13.50484 107 PHE C C 1
ATOM 4589 O O . PHE C 3 107 ? 221.54011 302.59003 377.46570 1.000 14.38220 107 PHE C O 1
ATOM 4597 N N . ALA C 3 108 ? 222.49992 304.30200 376.35181 1.000 15.49275 108 ALA C N 1
ATOM 4598 C CA . ALA C 3 108 ? 221.34241 305.17393 376.51541 1.000 14.63384 108 ALA C CA 1
ATOM 4599 C C . ALA C 3 108 ? 220.19269 304.80089 375.58875 1.000 14.34379 108 ALA C C 1
ATOM 4600 O O . ALA C 3 108 ? 219.03254 305.01843 375.94206 1.000 16.81719 108 ALA C O 1
ATOM 4602 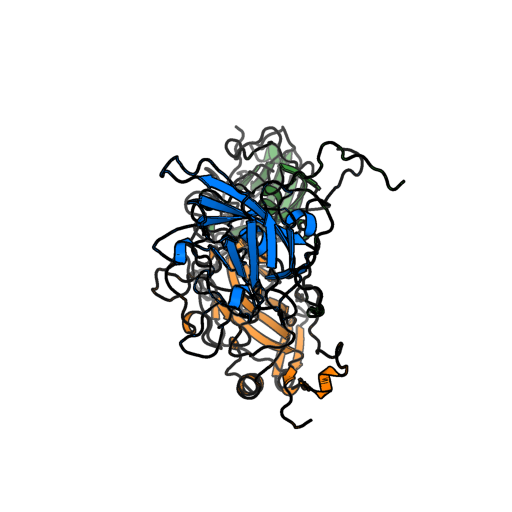N N . HIS C 3 109 ? 220.48035 304.25472 374.41294 1.000 14.24070 109 HIS C N 1
ATOM 4603 C CA . HIS C 3 109 ? 219.44563 303.86238 373.46824 1.000 15.45922 109 HIS C CA 1
ATOM 4604 C C . HIS C 3 109 ? 219.76308 302.48839 372.90852 1.000 15.30733 109 HIS C C 1
ATOM 4605 O O . HIS C 3 109 ? 220.92597 302.17764 372.63973 1.000 16.39268 109 HIS C O 1
ATOM 4612 N N . TRP C 3 110 ? 218.73043 301.67501 372.71924 1.000 15.47018 110 TRP C N 1
ATOM 4613 C CA . TRP C 3 110 ? 218.90760 300.36957 372.10780 1.000 13.93564 110 TRP C CA 1
ATOM 4614 C C . TRP C 3 110 ? 217.59580 299.93069 371.47832 1.000 16.08461 110 TRP C C 1
ATOM 4615 O O . TRP C 3 110 ? 216.52856 300.45914 371.79188 1.000 17.87101 110 TRP C O 1
ATOM 4626 N N . SER C 3 111 ? 217.69207 298.95330 370.58102 1.000 14.69179 111 SER C N 1
ATOM 4627 C CA . SER C 3 111 ? 216.52018 298.40616 369.91508 1.000 15.34008 111 SER C CA 1
ATOM 4628 C C . SER C 3 111 ? 216.88271 297.08812 369.24499 1.000 15.08353 111 SER C C 1
ATOM 4629 O O . SER C 3 111 ? 218.03808 296.83937 368.89635 1.000 18.64467 111 SER C O 1
ATOM 4632 N N . GLY C 3 112 ? 215.87418 296.26284 369.05196 1.000 12.77756 112 GLY C N 1
ATOM 4633 C CA . GLY C 3 112 ? 216.04888 294.94391 368.49259 1.000 14.72252 112 GLY C CA 1
ATOM 4634 C C . GLY C 3 112 ? 214.85379 294.07866 368.82985 1.000 15.49101 112 GLY C C 1
ATOM 4635 O O . GLY C 3 112 ? 213.74634 294.57304 368.98549 1.000 15.50168 112 GLY C O 1
ATOM 4636 N N . SER C 3 113 ? 215.09854 292.77602 368.90699 1.000 16.97913 113 SER C N 1
ATOM 4637 C CA . SER C 3 113 ? 214.08747 291.80858 369.30112 1.000 14.80654 113 SER C CA 1
ATOM 4638 C C . SER C 3 113 ? 214.67668 290.81812 370.29616 1.000 15.44841 113 SER C C 1
ATOM 4639 O O . SER C 3 113 ? 215.84956 290.45464 370.20777 1.000 17.60612 113 SER C O 1
ATOM 4642 N N . ILE C 3 114 ? 213.85452 290.37935 371.24523 1.000 14.18501 114 ILE C N 1
ATOM 4643 C CA . ILE C 3 114 ? 214.29609 289.46520 372.29257 1.000 14.74062 114 ILE C CA 1
ATOM 4644 C C . ILE C 3 114 ? 213.68619 288.08983 372.06007 1.000 15.21015 114 ILE C C 1
ATOM 4645 O O . ILE C 3 114 ? 212.58570 287.95671 371.51845 1.000 16.10117 114 ILE C O 1
ATOM 4650 N N . GLN C 3 115 ? 214.41918 287.06161 372.47581 1.000 14.21968 115 GLN C N 1
ATOM 4651 C CA . GLN C 3 115 ? 213.98311 285.67295 372.40712 1.000 14.69397 115 GLN C CA 1
ATOM 4652 C C . GLN C 3 115 ? 213.66457 285.17728 373.81254 1.000 12.13907 115 GLN C C 1
ATOM 4653 O O . GLN C 3 115 ? 214.53038 285.19356 374.68895 1.000 14.03166 115 GLN C O 1
ATOM 4659 N N . LEU C 3 116 ? 212.43149 284.73045 374.02165 1.000 12.05655 116 LEU C N 1
ATOM 4660 C CA . LEU C 3 116 ? 211.97674 284.23560 375.31469 1.000 10.47176 116 LEU C CA 1
ATOM 4661 C C . LEU C 3 116 ? 211.70362 282.74181 375.24000 1.000 11.14575 116 LEU C C 1
ATOM 4662 O O . LEU C 3 116 ? 210.93968 282.28620 374.38525 1.000 11.88374 116 LEU C O 1
ATOM 4667 N N . THR C 3 117 ? 212.31238 281.98859 376.14628 1.000 11.22792 117 THR C N 1
ATOM 4668 C CA . THR C 3 117 ? 212.15668 280.54416 376.21127 1.000 9.64552 117 THR C CA 1
ATOM 4669 C C . THR C 3 117 ? 211.47136 280.17661 377.51483 1.000 9.37087 117 THR C C 1
ATOM 4670 O O . THR C 3 117 ? 211.87804 280.63909 378.58099 1.000 10.48387 117 THR C O 1
ATOM 4674 N N . PHE C 3 118 ? 210.43317 279.35866 377.42510 1.000 8.64268 118 PHE C N 1
ATOM 4675 C CA . PHE C 3 118 ? 209.71125 278.86411 378.58839 1.000 8.93845 118 PHE C CA 1
ATOM 4676 C C . PHE C 3 118 ? 209.88000 277.35578 378.67908 1.000 8.51664 118 PHE C C 1
ATOM 4677 O O . PHE C 3 118 ? 209.66956 276.64989 377.69403 1.000 9.87589 118 PHE C O 1
ATOM 4685 N N . VAL C 3 119 ? 210.28777 276.87181 379.84949 1.000 8.07732 119 VAL C N 1
ATOM 4686 C CA . VAL C 3 119 ? 210.56285 275.45566 380.07977 1.000 8.25440 119 VAL C CA 1
ATOM 4687 C C . VAL C 3 119 ? 209.68605 274.97681 381.22462 1.000 7.77760 119 VAL C C 1
ATOM 4688 O O . VAL C 3 119 ? 209.69036 275.57632 382.30449 1.000 9.48827 119 VAL C O 1
ATOM 4692 N N . PHE C 3 120 ? 208.94534 273.89537 380.99350 1.000 8.24077 120 PHE C N 1
ATOM 4693 C CA . PHE C 3 120 ? 208.12877 273.26818 382.02510 1.000 8.29683 120 PHE C CA 1
ATOM 4694 C C . PHE C 3 120 ? 208.95934 272.20188 382.72934 1.000 8.03297 120 PHE C C 1
ATOM 4695 O O . PHE C 3 120 ? 209.38158 271.22889 382.10367 1.000 8.71784 120 PHE C O 1
ATOM 4703 N N . CYS C 3 121 ? 209.25830 272.42212 384.00491 1.000 9.16338 121 CYS C N 1
ATOM 4704 C CA . CYS C 3 121 ? 210.02134 271.45010 384.77709 1.000 8.96761 121 CYS C CA 1
ATOM 4705 C C . CYS C 3 121 ? 209.15276 270.61649 385.71169 1.000 10.97959 121 CYS C C 1
ATOM 4706 O O . CYS C 3 121 ? 209.43836 270.52735 386.90898 1.000 14.49498 121 CYS C O 1
ATOM 4709 N N . GLY C 3 122 ? 208.12191 269.97432 385.18150 1.000 10.43431 122 GLY C N 1
ATOM 4710 C CA . GLY C 3 122 ? 207.32868 269.06076 385.97465 1.000 9.04071 122 GLY C CA 1
ATOM 4711 C C . GLY C 3 122 ? 207.65537 267.62938 385.62059 1.000 11.90057 122 GLY C C 1
ATOM 4712 O O . GLY C 3 122 ? 208.60586 267.38181 384.87714 1.000 16.50590 122 GLY C O 1
ATOM 4713 N N . SER C 3 123 ? 206.88681 266.67479 386.12576 1.000 11.83820 123 SER C N 1
ATOM 4714 C CA . SER C 3 123 ? 207.11403 265.29267 385.73799 1.000 11.37033 123 SER C CA 1
ATOM 4715 C C . SER C 3 123 ? 206.68094 265.07099 384.29403 1.000 11.80059 123 SER C C 1
ATOM 4716 O O . SER C 3 123 ? 205.88881 265.83202 383.73395 1.000 12.26085 123 SER C O 1
ATOM 4719 N N . ALA C 3 124 ? 207.21726 264.01410 383.68753 1.000 12.35650 124 ALA C N 1
ATOM 4720 C CA . ALA C 3 124 ? 206.81273 263.65972 382.33461 1.000 11.18623 124 ALA C CA 1
ATOM 4721 C C . ALA C 3 124 ? 205.35254 263.23391 382.26863 1.000 12.71316 124 ALA C C 1
ATOM 4722 O O . ALA C 3 124 ? 204.79135 263.15457 381.17431 1.000 16.84951 124 ALA C O 1
ATOM 4724 N N . GLN C 3 125 ? 204.72693 262.96658 383.41116 1.000 14.85270 125 GLN C N 1
ATOM 4725 C CA . GLN C 3 125 ? 203.33113 262.56836 383.47376 1.000 13.67104 125 GLN C CA 1
ATOM 4726 C C . GLN C 3 125 ? 202.36647 263.72706 383.69489 1.000 12.81103 125 GLN C C 1
ATOM 4727 O O . GLN C 3 125 ? 201.15606 263.49815 383.71982 1.000 13.03627 125 GLN C O 1
ATOM 4733 N N . ALA C 3 126 ? 202.85273 264.95065 383.85794 1.000 13.27478 126 ALA C N 1
ATOM 4734 C CA . ALA C 3 126 ? 201.96225 266.07998 384.07027 1.000 11.11439 126 ALA C CA 1
ATOM 4735 C C . ALA C 3 126 ? 201.62844 266.74466 382.74471 1.000 12.18530 126 ALA C C 1
ATOM 4736 O O . ALA C 3 126 ? 202.51614 267.11965 381.97756 1.000 14.37544 126 ALA C O 1
ATOM 4738 N N . THR C 3 127 ? 200.33963 266.88929 382.47574 1.000 11.96728 127 THR C N 1
ATOM 4739 C CA . THR C 3 127 ? 199.88781 267.40691 381.19857 1.000 12.67631 127 THR C CA 1
ATOM 4740 C C . THR C 3 127 ? 198.91106 268.55015 381.42944 1.000 10.97791 127 THR C C 1
ATOM 4741 O O . THR C 3 127 ? 198.21031 268.60540 382.43932 1.000 12.57935 127 THR C O 1
ATOM 4745 N N . GLY C 3 128 ? 198.89222 269.47007 380.47450 1.000 10.04431 128 GLY C N 1
ATOM 4746 C CA . GLY C 3 128 ? 198.02276 270.62390 380.53972 1.000 8.49980 128 GLY C CA 1
ATOM 4747 C C . GLY C 3 128 ? 198.34979 271.58320 379.41335 1.000 10.04123 128 GLY C C 1
ATOM 4748 O O . GLY C 3 128 ? 199.28081 271.35999 378.64185 1.000 11.32453 128 GLY C O 1
ATOM 4749 N N . LYS C 3 129 ? 197.57521 272.66235 379.33884 1.000 9.67062 129 LYS C N 1
ATOM 4750 C CA . LYS C 3 129 ? 197.73336 273.64177 378.27026 1.000 9.24350 129 LYS C CA 1
ATOM 4751 C C . LYS C 3 129 ? 197.89458 275.04123 378.84284 1.000 9.59714 129 LYS C C 1
ATOM 4752 O O . LYS C 3 129 ? 197.16006 275.43734 379.74835 1.000 11.35114 129 LYS C O 1
ATOM 4758 N N . PHE C 3 130 ? 198.84687 275.79131 378.29613 1.000 9.06639 130 PHE C N 1
ATOM 4759 C CA . PHE C 3 130 ? 199.05843 277.18454 378.65507 1.000 9.13105 130 PHE C CA 1
ATOM 4760 C C . PHE C 3 130 ? 198.85913 278.06530 377.42999 1.000 9.93167 130 PHE C C 1
ATOM 4761 O O . PHE C 3 130 ? 199.18476 277.67996 376.30717 1.000 11.43572 130 PHE C O 1
ATOM 4769 N N . LEU C 3 131 ? 198.33290 279.25968 377.65625 1.000 10.54142 131 LEU C N 1
ATOM 4770 C CA . LEU C 3 131 ? 198.25579 280.29491 376.63235 1.000 9.53007 131 LEU C CA 1
ATOM 4771 C C . LEU C 3 131 ? 199.31566 281.34881 376.92769 1.000 9.22455 131 LEU C C 1
ATOM 4772 O O . LEU C 3 131 ? 199.28034 281.98763 377.97997 1.000 10.54489 131 LEU C O 1
ATOM 4777 N N . LEU C 3 132 ? 200.25748 281.52359 376.00477 1.000 8.76707 132 LEU C N 1
ATOM 4778 C CA . LEU C 3 132 ? 201.24755 282.59488 376.08151 1.000 9.22262 132 LEU C CA 1
ATOM 4779 C C . LEU C 3 132 ? 200.80286 283.73534 375.17182 1.000 8.12248 132 LEU C C 1
ATOM 4780 O O . LEU C 3 132 ? 200.86160 283.61643 373.94845 1.000 9.04307 132 LEU C O 1
ATOM 4785 N N . ALA C 3 133 ? 200.36002 284.83705 375.76532 1.000 9.12963 133 ALA C N 1
ATOM 4786 C CA . ALA C 3 133 ? 199.78251 285.95249 375.03075 1.000 7.56130 133 ALA C CA 1
ATOM 4787 C C . ALA C 3 133 ? 200.76340 287.11429 374.94109 1.000 9.53426 133 ALA C C 1
ATOM 4788 O O . ALA C 3 133 ? 201.40031 287.47853 375.93042 1.000 11.35594 133 ALA C O 1
ATOM 4790 N N . TYR C 3 134 ? 200.87990 287.69060 373.75003 1.000 9.11496 134 TYR C N 1
ATOM 4791 C CA . TYR C 3 134 ? 201.72555 288.85087 373.50621 1.000 10.27703 134 TYR C CA 1
ATOM 4792 C C . TYR C 3 134 ? 200.86192 290.07039 373.20768 1.000 9.99497 134 TYR C C 1
ATOM 4793 O O . TYR C 3 134 ? 200.07179 290.05884 372.26200 1.000 9.39445 134 TYR C O 1
ATOM 4802 N N . SER C 3 135 ? 201.02251 291.12106 374.01015 1.000 11.25689 135 SER C N 1
ATOM 4803 C CA . SER C 3 135 ? 200.33994 292.38902 373.78391 1.000 12.45595 135 SER C CA 1
ATOM 4804 C C . SER C 3 135 ? 201.30497 293.37459 373.14674 1.000 14.65461 135 SER C C 1
ATOM 4805 O O . SER C 3 135 ? 202.37762 293.62017 373.71030 1.000 15.51155 135 SER C O 1
ATOM 4808 N N . PRO C 3 136 ? 200.98945 293.93957 371.98692 1.000 17.22542 136 PRO C N 1
ATOM 4809 C CA . PRO C 3 136 ? 201.89900 294.90146 371.34685 1.000 17.17397 136 PRO C CA 1
ATOM 4810 C C . PRO C 3 136 ? 201.96026 296.20218 372.12781 1.000 17.90402 136 PRO C C 1
ATOM 4811 O O . PRO C 3 136 ? 201.11337 296.45410 372.99504 1.000 17.37165 136 PRO C O 1
ATOM 4815 N N . PRO C 3 137 ? 202.96775 297.03987 371.87894 1.000 21.64166 137 PRO C N 1
ATOM 4816 C CA . PRO C 3 137 ? 203.10501 298.27457 372.66018 1.000 23.38335 137 PRO C CA 1
ATOM 4817 C C . PRO C 3 137 ? 201.87934 299.16599 372.53488 1.000 22.40979 137 PRO C C 1
ATOM 4818 O O . PRO C 3 137 ? 201.29637 299.30849 371.45993 1.000 21.38314 137 PRO C O 1
ATOM 4822 N N . GLY C 3 138 ? 201.50258 299.77803 373.65519 1.000 25.17591 138 GLY C N 1
ATOM 4823 C CA . GLY C 3 138 ? 200.34682 300.63793 373.72642 1.000 22.61405 138 GLY C CA 1
ATOM 4824 C C . GLY C 3 138 ? 199.03788 299.94233 374.00074 1.000 26.34204 138 GLY C C 1
ATOM 4825 O O . GLY C 3 138 ? 198.02298 300.62348 374.18010 1.000 29.13212 138 GLY C O 1
ATOM 4826 N N . ALA C 3 139 ? 199.01902 298.61361 374.05348 1.000 29.04220 139 ALA C N 1
ATOM 4827 C CA . ALA C 3 139 ? 197.77046 297.87758 374.19059 1.000 26.61077 139 ALA C CA 1
ATOM 4828 C C . ALA C 3 139 ? 197.40498 297.58009 375.63702 1.000 28.57340 139 ALA C C 1
ATOM 4829 O O . ALA C 3 139 ? 196.23560 297.71351 376.01119 1.000 28.56345 139 ALA C O 1
ATOM 4831 N N . GLY C 3 140 ? 198.36723 297.19107 376.45842 1.000 24.61341 140 GLY C N 1
ATOM 4832 C CA . GLY C 3 140 ? 198.08226 296.78171 377.81481 1.000 21.70513 140 GLY C CA 1
ATOM 4833 C C . GLY C 3 140 ? 197.80238 295.29310 377.92133 1.000 21.81807 140 GLY C C 1
ATOM 4834 O O . GLY C 3 140 ? 197.42211 294.62726 376.96232 1.000 22.19084 140 GLY C O 1
ATOM 4835 N N . ALA C 3 141 ? 197.98673 294.77360 379.12994 1.000 21.38917 141 ALA C N 1
ATOM 4836 C CA . ALA C 3 141 ? 197.83824 293.34866 379.36872 1.000 18.51316 141 ALA C CA 1
ATOM 4837 C C . ALA C 3 141 ? 196.38451 292.91230 379.19194 1.000 18.33245 141 ALA C C 1
ATOM 4838 O O . ALA C 3 141 ? 195.45934 293.67280 379.47989 1.000 18.77978 141 ALA C O 1
ATOM 4840 N N . PRO C 3 142 ? 196.15888 291.68892 378.71831 1.000 17.07233 142 PRO C N 1
ATOM 4841 C CA . PRO C 3 142 ? 194.79060 291.16918 378.65858 1.000 15.25823 142 PRO C CA 1
ATOM 4842 C C . PRO C 3 142 ? 194.21625 290.98624 380.05144 1.000 16.07522 142 PRO C C 1
ATOM 4843 O O . PRO C 3 142 ? 194.94057 290.83374 381.03614 1.000 16.67278 142 PRO C O 1
ATOM 4847 N N . THR C 3 143 ? 192.89127 291.01111 380.12561 1.000 16.96440 143 THR C N 1
ATOM 4848 C CA . THR C 3 143 ? 192.19894 290.88360 381.39688 1.000 17.82276 143 THR C CA 1
ATOM 4849 C C . THR C 3 143 ? 191.75186 289.46216 381.69658 1.000 16.20712 143 THR C C 1
ATOM 4850 O O . THR C 3 143 ? 191.85296 289.03039 382.84710 1.000 20.43081 143 THR C O 1
ATOM 4854 N N . ASP C 3 144 ? 191.28806 288.72435 380.69447 1.000 15.88087 144 ASP C N 1
ATOM 4855 C CA . ASP C 3 144 ? 190.83353 287.35649 380.87776 1.000 12.98542 144 ASP C CA 1
ATOM 4856 C C . ASP C 3 144 ? 191.46295 286.48405 379.80677 1.000 12.23843 144 ASP C C 1
ATOM 4857 O O . ASP C 3 144 ? 192.13982 286.96903 378.90110 1.000 13.09481 144 ASP C O 1
ATOM 4862 N N . ARG C 3 145 ? 191.22466 285.17807 379.92673 1.000 13.49370 145 ARG C N 1
ATOM 4863 C CA . ARG C 3 145 ? 191.76351 284.22585 378.96336 1.000 12.95083 145 ARG C CA 1
ATOM 4864 C C . ARG C 3 145 ? 191.18054 284.44838 377.57463 1.000 12.94536 145 ARG C C 1
ATOM 4865 O O . ARG C 3 145 ? 191.86021 284.22570 376.56702 1.000 14.23933 145 ARG C O 1
ATOM 4873 N N . LYS C 3 146 ? 189.91996 284.87628 377.49759 1.000 12.84312 146 LYS C N 1
ATOM 4874 C CA . LYS C 3 146 ? 189.31525 285.13736 376.19624 1.000 14.23573 146 LYS C CA 1
ATOM 4875 C C . LYS C 3 146 ? 190.01137 286.28839 375.48145 1.000 14.61492 146 LYS C C 1
ATOM 4876 O O . LYS C 3 146 ? 190.29980 286.20055 374.28425 1.000 14.63711 146 LYS C O 1
ATOM 4882 N N . GLY C 3 147 ? 190.29958 287.37277 376.20137 1.000 13.44991 147 GLY C N 1
ATOM 4883 C CA . GLY C 3 147 ? 191.01322 288.48241 375.59274 1.000 11.38592 147 GLY C CA 1
ATOM 4884 C C . GLY C 3 147 ? 192.42371 288.11496 375.17687 1.000 11.98553 147 GLY C C 1
ATOM 4885 O O . GLY C 3 147 ? 192.90623 288.54973 374.13041 1.000 12.24996 147 GLY C O 1
ATOM 4886 N N . ALA C 3 148 ? 193.10219 287.30489 375.98787 1.000 12.51582 148 ALA C N 1
ATOM 4887 C CA . ALA C 3 148 ? 194.43033 286.83684 375.61669 1.000 9.82774 148 ALA C CA 1
ATOM 4888 C C . ALA C 3 148 ? 194.37967 285.99437 374.34911 1.000 10.92639 148 ALA C C 1
ATOM 4889 O O . ALA C 3 148 ? 195.24199 286.12012 373.47333 1.000 10.59967 148 ALA C O 1
ATOM 4891 N N . ARG C 3 149 ? 193.36385 285.14031 374.23132 1.000 10.94102 149 ARG C N 1
ATOM 4892 C CA . ARG C 3 149 ? 193.23163 284.28003 373.06445 1.000 10.49949 149 ARG C CA 1
ATOM 4893 C C . ARG C 3 149 ? 192.86384 285.07481 371.81573 1.000 11.64212 149 ARG C C 1
ATOM 4894 O O . ARG C 3 149 ? 193.18952 284.66556 370.69945 1.000 14.26534 149 ARG C O 1
ATOM 4902 N N . LEU C 3 150 ? 192.16339 286.19223 371.97432 1.000 11.47265 150 LEU C N 1
ATOM 4903 C CA . LEU C 3 150 ? 191.77002 287.00036 370.82761 1.000 10.88344 150 LEU C CA 1
ATOM 4904 C C . LEU C 3 150 ? 192.92506 287.78598 370.21651 1.000 11.07615 150 LEU C C 1
ATOM 4905 O O . LEU C 3 150 ? 192.80548 288.24088 369.07739 1.000 13.21605 150 LEU C O 1
ATOM 4910 N N . GLY C 3 151 ? 194.03631 287.95703 370.93095 1.000 10.04940 151 GLY C N 1
ATOM 4911 C CA . GLY C 3 151 ? 195.21697 288.58201 370.38972 1.000 8.04413 151 GLY C CA 1
ATOM 4912 C C . GLY C 3 151 ? 196.26362 287.57636 369.94832 1.000 8.37372 151 GLY C C 1
ATOM 4913 O O . GLY C 3 151 ? 196.00158 286.38430 369.78715 1.000 9.94931 151 GLY C O 1
ATOM 4914 N N . THR C 3 152 ? 197.47900 288.08207 369.77054 1.000 7.24370 152 THR C N 1
ATOM 4915 C CA . THR C 3 152 ? 198.61302 287.23948 369.40450 1.000 6.98853 152 THR C CA 1
ATOM 4916 C C . THR C 3 152 ? 198.94931 286.29076 370.55014 1.000 7.64494 152 THR C C 1
ATOM 4917 O O . THR C 3 152 ? 199.13422 286.72745 371.68775 1.000 9.33933 152 THR C O 1
ATOM 4921 N N . HIS C 3 153 ? 199.02566 284.99503 370.25646 1.000 6.96752 153 HIS C N 1
ATOM 4922 C CA . HIS C 3 153 ? 199.20465 284.00567 371.30704 1.000 7.13891 153 HIS C CA 1
ATOM 4923 C C . HIS C 3 153 ? 199.67669 282.68573 370.71878 1.000 7.07214 153 HIS C C 1
ATOM 4924 O O . HIS C 3 153 ? 199.46728 282.39523 369.54083 1.000 8.59072 153 HIS C O 1
ATOM 4931 N N . VAL C 3 154 ? 200.29977 281.87812 371.57427 1.000 7.10390 154 VAL C N 1
ATOM 4932 C CA . VAL C 3 154 ? 200.69733 280.51172 371.26105 1.000 7.51756 154 VAL C CA 1
ATOM 4933 C C . VAL C 3 154 ? 200.12835 279.59593 372.33566 1.000 7.46855 154 VAL C C 1
ATOM 4934 O O . VAL C 3 154 ? 200.30109 279.85652 373.52922 1.000 9.50101 154 VAL C O 1
ATOM 4938 N N . VAL C 3 155 ? 199.45655 278.52667 371.91947 1.000 7.44293 155 VAL C N 1
ATOM 4939 C CA . VAL C 3 155 ? 198.93960 277.52331 372.84609 1.000 8.50643 155 VAL C CA 1
ATOM 4940 C C . VAL C 3 155 ? 200.06257 276.53234 373.13868 1.000 8.84261 155 VAL C C 1
ATOM 4941 O O . VAL C 3 155 ? 200.48513 275.78391 372.25674 1.000 9.49713 155 VAL C O 1
ATOM 4945 N N . TRP C 3 156 ? 200.53116 276.51313 374.38608 1.000 9.61243 156 TRP C N 1
ATOM 4946 C CA . TRP C 3 156 ? 201.65020 275.67297 374.80820 1.000 9.09605 156 TRP C CA 1
ATOM 4947 C C . TRP C 3 156 ? 201.11259 274.44577 375.54052 1.000 10.44112 156 TRP C C 1
ATOM 4948 O O . TRP C 3 156 ? 200.58239 274.55506 376.64913 1.000 10.51253 156 TRP C O 1
ATOM 4959 N N . ASP C 3 157 ? 201.25908 273.27904 374.92131 1.000 11.38258 157 ASP C N 1
ATOM 4960 C CA . ASP C 3 157 ? 200.83646 272.00605 375.49700 1.000 11.35684 157 ASP C CA 1
ATOM 4961 C C . ASP C 3 157 ? 202.05918 271.33175 376.10776 1.000 11.69776 157 ASP C C 1
ATOM 4962 O O . ASP C 3 157 ? 202.90183 270.79871 375.38295 1.000 13.74914 157 ASP C O 1
ATOM 4967 N N . VAL C 3 158 ? 202.15147 271.34045 377.43987 1.000 11.73152 158 VAL C N 1
ATOM 4968 C CA . VAL C 3 158 ? 203.33870 270.79270 378.08880 1.000 13.28968 158 VAL C CA 1
ATOM 4969 C C . VAL C 3 158 ? 203.32035 269.27231 378.11113 1.000 12.88845 158 VAL C C 1
ATOM 4970 O O . VAL C 3 158 ? 204.34089 268.65191 378.41769 1.000 14.95171 158 VAL C O 1
ATOM 4974 N N . GLY C 3 159 ? 202.18221 268.65184 377.79877 1.000 15.94153 159 GLY C N 1
ATOM 4975 C CA . GLY C 3 159 ? 202.16507 267.22472 377.55051 1.000 13.54188 159 GLY C CA 1
ATOM 4976 C C . GLY C 3 159 ? 202.82902 266.83401 376.25050 1.000 15.05577 159 GLY C C 1
ATOM 4977 O O . GLY C 3 159 ? 203.24015 265.68257 376.09721 1.000 18.81218 159 GLY C O 1
ATOM 4978 N N . LEU C 3 160 ? 202.95737 267.77138 375.31796 1.000 15.66473 160 LEU C N 1
ATOM 4979 C CA . LEU C 3 160 ? 203.62539 267.53613 374.04923 1.000 15.67341 160 LEU C CA 1
ATOM 4980 C C . LEU C 3 160 ? 205.02235 268.12990 373.97465 1.000 16.18529 160 LEU C C 1
ATOM 4981 O O . LEU C 3 160 ? 205.90736 267.50303 373.39678 1.000 17.02930 160 LEU C O 1
ATOM 4986 N N . GLN C 3 161 ? 205.24002 269.31947 374.53107 1.000 16.00258 161 GLN C N 1
ATOM 4987 C CA . GLN C 3 161 ? 206.52761 269.99727 374.48242 1.000 13.50964 161 GLN C CA 1
ATOM 4988 C C . GLN C 3 161 ? 206.88860 270.51920 375.86112 1.000 12.61294 161 GLN C C 1
ATOM 4989 O O . GLN C 3 161 ? 206.05746 271.12848 376.53550 1.000 14.13525 161 GLN C O 1
ATOM 4995 N N . SER C 3 162 ? 208.13620 270.31193 376.26413 1.000 11.91858 162 SER C N 1
ATOM 4996 C CA . SER C 3 162 ? 208.63603 270.93498 377.48113 1.000 10.35289 162 SER C CA 1
ATOM 4997 C C . SER C 3 162 ? 208.99986 272.40169 377.29888 1.000 10.85072 162 SER C C 1
ATOM 4998 O O . SER C 3 162 ? 209.09727 273.12335 378.29264 1.000 11.49096 162 SER C O 1
ATOM 5001 N N . SER C 3 163 ? 209.19109 272.86173 376.06611 1.000 11.18059 163 SER C N 1
ATOM 5002 C CA . SER C 3 163 ? 209.69268 274.20314 375.80729 1.000 9.41540 163 SER C CA 1
ATOM 5003 C C . SER C 3 163 ? 208.81966 274.93030 374.79965 1.000 9.75991 163 SER C C 1
ATOM 5004 O O . SER C 3 163 ? 208.20198 274.31859 373.92916 1.000 12.71342 163 SER C O 1
ATOM 5007 N N . CYS C 3 164 ? 208.78734 276.25073 374.92678 1.000 8.51538 164 CYS C N 1
ATOM 5008 C CA . CYS C 3 164 ? 208.10412 277.11088 373.97623 1.000 9.41491 164 CYS C CA 1
ATOM 5009 C C . CYS C 3 164 ? 208.89536 278.39936 373.83176 1.000 10.90878 164 CYS C C 1
ATOM 5010 O O . CYS C 3 164 ? 209.30737 278.99017 374.83110 1.000 12.45675 164 CYS C O 1
ATOM 5013 N N . VAL C 3 165 ? 209.10190 278.83606 372.59158 1.000 9.87083 165 VAL C N 1
ATOM 5014 C CA . VAL C 3 165 ? 209.98273 279.95744 372.28278 1.000 11.59836 165 VAL C CA 1
ATOM 5015 C C . VAL C 3 165 ? 209.17829 281.06199 371.61247 1.000 13.16839 165 VAL C C 1
ATOM 5016 O O . VAL C 3 165 ? 208.44901 280.80937 370.64943 1.000 18.40570 165 VAL C O 1
ATOM 5020 N N . LEU C 3 166 ? 209.33036 282.28597 372.10907 1.000 13.01082 166 LEU C N 1
ATOM 5021 C CA . LEU C 3 166 ? 208.70304 283.46455 371.52976 1.000 14.24621 166 LEU C CA 1
ATOM 5022 C C . LEU C 3 166 ? 209.77447 284.44634 371.08053 1.000 15.74355 166 LEU C C 1
ATOM 5023 O O . LEU C 3 166 ? 210.69028 284.76406 371.84395 1.000 18.21915 166 LEU C O 1
ATOM 5028 N N . GLU C 3 167 ? 209.64841 284.93665 369.85597 1.000 17.89876 167 GLU C N 1
ATOM 5029 C CA . GLU C 3 167 ? 210.51753 285.97662 369.32090 1.000 17.34487 167 GLU C CA 1
ATOM 5030 C C . GLU C 3 167 ? 209.69709 287.25497 369.21895 1.000 15.93089 167 GLU C C 1
ATOM 5031 O O . GLU C 3 167 ? 208.77720 287.34145 368.40230 1.000 18.59028 167 GLU C O 1
ATOM 5037 N N . VAL C 3 168 ? 210.02964 288.23667 370.04577 1.000 13.92219 168 VAL C N 1
ATOM 5038 C CA . VAL C 3 168 ? 209.21196 289.42936 370.24299 1.000 12.09050 168 VAL C CA 1
ATOM 5039 C C . VAL C 3 168 ? 209.87991 290.60062 369.53156 1.000 12.59683 168 VAL C C 1
ATOM 5040 O O . VAL C 3 168 ? 210.99530 290.97971 369.90970 1.000 14.61245 168 VAL C O 1
ATOM 5044 N N . PRO C 3 169 ? 209.23798 291.21223 368.53787 1.000 13.92674 169 PRO C N 1
ATOM 5045 C CA . PRO C 3 169 ? 209.81942 292.39498 367.89013 1.000 11.89327 169 PRO C CA 1
ATOM 5046 C C . PRO C 3 169 ? 209.46440 293.70009 368.58518 1.000 11.37332 169 PRO C C 1
ATOM 5047 O O . PRO C 3 169 ? 208.82007 293.70117 369.63689 1.000 12.54859 169 PRO C O 1
ATOM 5051 N N . TRP C 3 170 ? 209.88631 294.81411 367.98053 1.000 10.30675 170 TRP C N 1
ATOM 5052 C CA . TRP C 3 170 ? 209.55778 296.17143 368.42681 1.000 10.60176 170 TRP C CA 1
ATOM 5053 C C . TRP C 3 170 ? 210.00332 296.43109 369.86502 1.000 11.50134 170 TRP C C 1
ATOM 5054 O O . TRP C 3 170 ? 209.30249 297.07438 370.64449 1.000 13.19316 170 TRP C O 1
ATOM 5065 N N . ILE C 3 171 ? 211.18356 295.94001 370.21769 1.000 12.21038 171 ILE C N 1
ATOM 5066 C CA . ILE C 3 171 ? 211.76603 296.18841 371.53122 1.000 14.38149 171 ILE C CA 1
ATOM 5067 C C . ILE C 3 171 ? 212.71127 297.37766 371.41670 1.000 14.84311 171 ILE C C 1
ATOM 5068 O O . ILE C 3 171 ? 213.63102 297.37122 370.59600 1.000 16.14931 171 ILE C O 1
ATOM 5073 N N . SER C 3 172 ? 212.48604 298.40354 372.22850 1.000 14.30939 172 SER C N 1
ATOM 5074 C CA . SER C 3 172 ? 213.34807 299.57421 372.21301 1.000 17.64556 172 SER C CA 1
ATOM 5075 C C . SER C 3 172 ? 213.30777 300.26127 373.56828 1.000 19.36466 172 SER C C 1
ATOM 5076 O O . SER C 3 172 ? 212.38387 300.06639 374.35732 1.000 21.13585 172 SER C O 1
ATOM 5079 N N . ASN C 3 173 ? 214.34043 301.05630 373.83788 1.000 19.51997 173 ASN C N 1
ATOM 5080 C CA . ASN C 3 173 ? 214.39918 301.80809 375.08214 1.000 21.93426 173 ASN C CA 1
ATOM 5081 C C . ASN C 3 173 ? 213.29269 302.84903 375.12707 1.000 29.13611 173 ASN C C 1
ATOM 5082 O O . ASN C 3 173 ? 212.92783 303.44819 374.11420 1.000 33.77010 173 ASN C O 1
ATOM 5087 N N . THR C 3 174 ? 212.77261 303.07376 376.33044 1.000 34.47049 174 THR C N 1
ATOM 5088 C CA . THR C 3 174 ? 211.64265 303.96172 376.52723 1.000 41.36511 174 THR C CA 1
ATOM 5089 C C . THR C 3 174 ? 211.99932 305.28101 377.19339 1.000 48.32359 174 THR C C 1
ATOM 5090 O O . THR C 3 174 ? 211.19531 306.21391 377.12851 1.000 52.22219 174 THR C O 1
ATOM 5094 N N . PHE C 3 175 ? 213.17140 305.39316 377.81761 1.000 48.15952 175 PHE C N 1
ATOM 5095 C CA . PHE C 3 175 ? 213.53059 306.59895 378.55170 1.000 55.36081 175 PHE C CA 1
ATOM 5096 C C . PHE C 3 175 ? 215.00618 306.92863 378.36914 1.000 55.71146 175 PHE C C 1
ATOM 5097 O O . PHE C 3 175 ? 215.83725 306.05415 378.12635 1.000 51.75354 175 PHE C O 1
ATOM 5105 N N . TYR C 3 176 ? 215.31717 308.22152 378.49921 1.000 59.73385 176 TYR C N 1
ATOM 5106 C CA . TYR C 3 176 ? 216.69902 308.69019 378.45822 1.000 62.17376 176 TYR C CA 1
ATOM 5107 C C . TYR C 3 176 ? 217.48216 308.29214 379.70066 1.000 63.37888 176 TYR C C 1
ATOM 5108 O O . TYR C 3 176 ? 218.69014 308.05525 379.61245 1.000 61.45136 176 TYR C O 1
ATOM 5117 N N . ARG C 3 177 ? 216.82907 308.23155 380.85322 1.000 63.98926 177 ARG C N 1
ATOM 5118 C CA . ARG C 3 177 ? 217.43285 307.77461 382.09674 1.000 65.63618 177 ARG C CA 1
ATOM 5119 C C . ARG C 3 177 ? 216.66711 306.56514 382.62259 1.000 66.67415 177 ARG C C 1
ATOM 5120 O O . ARG C 3 177 ? 215.70990 306.09332 382.00815 1.000 68.48926 177 ARG C O 1
ATOM 5128 N N . LYS C 3 178 ? 217.09800 306.06009 383.77416 1.000 64.25729 178 LYS C N 1
ATOM 5129 C CA . LYS C 3 178 ? 216.49726 304.85424 384.33106 1.000 63.30137 178 LYS C CA 1
ATOM 5130 C C . LYS C 3 178 ? 215.20063 305.18854 385.05599 1.000 69.38682 178 LYS C C 1
ATOM 5131 O O . LYS C 3 178 ? 215.21854 305.71163 386.17449 1.000 71.77166 178 LYS C O 1
ATOM 5137 N N . ASP C 3 179 ? 214.07449 304.85824 384.42469 1.000 70.00053 179 ASP C N 1
ATOM 5138 C CA . ASP C 3 179 ? 212.73918 305.11768 384.96190 1.000 72.41087 179 ASP C CA 1
ATOM 5139 C C . ASP C 3 179 ? 212.09691 303.77523 385.29296 1.000 72.76799 179 ASP C C 1
ATOM 5140 O O . ASP C 3 179 ? 211.39910 303.18231 384.46644 1.000 72.00410 179 ASP C O 1
ATOM 5145 N N . LYS C 3 180 ? 212.34314 303.29413 386.50724 1.000 75.23967 180 LYS C N 1
ATOM 5146 C CA . LYS C 3 180 ? 211.70597 302.07735 386.98563 1.000 73.02022 180 LYS C CA 1
ATOM 5147 C C . LYS C 3 180 ? 210.38432 302.34160 387.69463 1.000 75.23719 180 LYS C C 1
ATOM 5148 O O . LYS C 3 180 ? 209.66531 301.38825 388.01389 1.000 71.21398 180 LYS C O 1
ATOM 5154 N N . SER C 3 181 ? 210.04716 303.60818 387.95280 1.000 76.94961 181 SER C N 1
ATOM 5155 C CA . SER C 3 181 ? 208.75168 303.91012 388.55194 1.000 77.99832 181 SER C CA 1
ATOM 5156 C C . SER C 3 181 ? 207.61837 303.46473 387.63827 1.000 77.23020 181 SER C C 1
ATOM 5157 O O . SER C 3 181 ? 206.55330 303.05202 388.11038 1.000 75.67263 181 SER C O 1
ATOM 5160 N N . SER C 3 182 ? 207.82729 303.55176 386.32611 1.000 75.03399 182 SER C N 1
ATOM 5161 C CA . SER C 3 182 ? 206.96222 302.88840 385.36258 1.000 72.70077 182 SER C CA 1
ATOM 5162 C C . SER C 3 182 ? 207.38223 301.44771 385.11425 1.000 68.96467 182 SER C C 1
ATOM 5163 O O . SER C 3 182 ? 207.03221 300.89029 384.07027 1.000 66.42589 182 SER C O 1
ATOM 5166 N N . GLY C 3 183 ? 208.13447 300.84488 386.03927 1.000 68.52149 183 GLY C N 1
ATOM 5167 C CA . GLY C 3 183 ? 208.66324 299.51179 385.81314 1.000 65.85320 183 GLY C CA 1
ATOM 5168 C C . GLY C 3 183 ? 207.59185 298.45864 385.65128 1.000 61.32264 183 GLY C C 1
ATOM 5169 O O . GLY C 3 183 ? 207.71730 297.56932 384.80593 1.000 55.56020 183 GLY C O 1
ATOM 5170 N N . THR C 3 184 ? 206.53497 298.53157 386.45989 1.000 61.60775 184 THR C N 1
ATOM 5171 C CA . THR C 3 184 ? 205.41464 297.61796 386.28445 1.000 60.74906 184 THR C CA 1
ATOM 5172 C C . THR C 3 184 ? 204.68358 297.85993 384.97033 1.000 57.97358 184 THR C C 1
ATOM 5173 O O . THR C 3 184 ? 204.28535 296.90112 384.30200 1.000 53.40509 184 THR C O 1
ATOM 5177 N N . GLY C 3 185 ? 204.49935 299.11696 384.58289 1.000 60.30914 185 GLY C N 1
ATOM 5178 C CA . GLY C 3 185 ? 203.76090 299.41591 383.37232 1.000 58.84375 185 GLY C CA 1
ATOM 5179 C C . GLY C 3 185 ? 204.40719 300.47314 382.50349 1.000 61.58190 185 GLY C C 1
ATOM 5180 O O . GLY C 3 185 ? 204.65191 301.59672 382.94987 1.000 64.60986 185 GLY C O 1
ATOM 5181 N N . PHE C 3 186 ? 204.67715 300.12764 381.25087 1.000 57.72342 186 PHE C N 1
ATOM 5182 C CA . PHE C 3 186 ? 205.29008 301.03999 380.29571 1.000 56.25969 186 PHE C CA 1
ATOM 5183 C C . PHE C 3 186 ? 204.26800 301.34406 379.21097 1.000 56.42031 186 PHE C C 1
ATOM 5184 O O . PHE C 3 186 ? 203.74577 300.42639 378.57006 1.000 54.03860 186 PHE C O 1
ATOM 5192 N N . SER C 3 187 ? 203.97522 302.62972 379.01210 1.000 58.43632 187 SER C N 1
ATOM 5193 C CA . SER C 3 187 ? 202.97963 303.01036 378.01699 1.000 57.59023 187 SER C CA 1
ATOM 5194 C C . SER C 3 187 ? 203.51490 302.89247 376.59879 1.000 52.87554 187 SER C C 1
ATOM 5195 O O . SER C 3 187 ? 202.74525 303.03692 375.64378 1.000 52.41656 187 SER C O 1
ATOM 5198 N N . LYS C 3 188 ? 204.81197 302.64753 376.44321 1.000 50.85248 188 LYS C N 1
ATOM 5199 C CA . LYS C 3 188 ? 205.43180 302.45559 375.14194 1.000 50.18905 188 LYS C CA 1
ATOM 5200 C C . LYS C 3 188 ? 205.92015 301.03065 374.91120 1.000 45.83326 188 LYS C C 1
ATOM 5201 O O . LYS C 3 188 ? 206.56762 300.77699 373.89131 1.000 44.75034 188 LYS C O 1
ATOM 5207 N N . ALA C 3 189 ? 205.64359 300.10257 375.82509 1.000 42.21779 189 ALA C N 1
ATOM 5208 C CA . ALA C 3 189 ? 206.13137 298.73677 375.71826 1.000 34.63079 189 ALA C CA 1
ATOM 5209 C C . ALA C 3 189 ? 204.98504 297.74814 375.88307 1.000 33.09376 189 ALA C C 1
ATOM 5210 O O . ALA C 3 189 ? 203.99889 298.01122 376.57359 1.000 36.09663 189 ALA C O 1
ATOM 5212 N N . GLY C 3 190 ? 205.13396 296.59430 375.23992 1.000 24.71764 190 GLY C N 1
ATOM 5213 C CA . GLY C 3 190 ? 204.13243 295.55561 375.29717 1.000 20.82493 190 GLY C CA 1
ATOM 5214 C C . GLY C 3 190 ? 204.29693 294.63222 376.48998 1.000 19.50637 190 GLY C C 1
ATOM 5215 O O . GLY C 3 190 ? 205.09052 294.86071 377.39769 1.000 21.21436 190 GLY C O 1
ATOM 5216 N N . TYR C 3 191 ? 203.51969 293.55471 376.47072 1.000 16.66357 191 TYR C N 1
ATOM 5217 C CA . TYR C 3 191 ? 203.48529 292.58688 377.55633 1.000 14.85787 191 TYR C CA 1
ATOM 5218 C C . TYR C 3 191 ? 203.55716 291.17543 377.00452 1.000 13.89982 191 TYR C C 1
ATOM 5219 O O . TYR C 3 191 ? 203.18409 290.91689 375.86010 1.000 13.05218 191 TYR C O 1
ATOM 5228 N N . VAL C 3 192 ? 204.04202 290.26444 377.83954 1.000 13.63374 192 VAL C N 1
ATOM 5229 C CA . VAL C 3 192 ? 203.84297 288.83405 377.66277 1.000 10.92995 192 VAL C CA 1
ATOM 5230 C C . VAL C 3 192 ? 203.19844 288.31640 378.93780 1.000 10.94155 192 VAL C C 1
ATOM 5231 O O . VAL C 3 192 ? 203.68957 288.58575 380.03793 1.000 15.07928 192 VAL C O 1
ATOM 5235 N N . THR C 3 193 ? 202.09719 287.59172 378.79250 1.000 8.71381 193 THR C N 1
ATOM 5236 C CA . THR C 3 193 ? 201.39458 286.98124 379.90791 1.000 9.04768 193 THR C CA 1
ATOM 5237 C C . THR C 3 193 ? 201.10569 285.51911 379.59892 1.000 10.61805 193 THR C C 1
ATOM 5238 O O . THR C 3 193 ? 200.91081 285.13996 378.44350 1.000 11.06055 193 THR C O 1
ATOM 5242 N N . CYS C 3 194 ? 201.07565 284.70266 380.64658 1.000 10.25526 194 CYS C N 1
ATOM 5243 C CA . CYS C 3 194 ? 200.79776 283.27723 380.53918 1.000 10.48061 194 CYS C CA 1
ATOM 5244 C C . CYS C 3 194 ? 199.49800 282.96465 381.26560 1.000 10.01208 194 CYS C C 1
ATOM 5245 O O . CYS C 3 194 ? 199.27982 283.43581 382.38324 1.000 11.96293 194 CYS C O 1
ATOM 5248 N N . TRP C 3 195 ? 198.64287 282.16578 380.63364 1.000 10.47427 195 TRP C N 1
ATOM 5249 C CA . TRP C 3 195 ? 197.32582 281.85015 381.16289 1.000 10.32912 195 TRP C CA 1
ATOM 5250 C C . TRP C 3 195 ? 197.12819 280.34319 381.21584 1.000 10.86142 195 TRP C C 1
ATOM 5251 O O . TRP C 3 195 ? 197.69237 279.60137 380.41195 1.000 11.54157 195 TRP C O 1
ATOM 5262 N N . PHE C 3 196 ? 196.31209 279.90221 382.16849 1.000 10.18523 196 PHE C N 1
ATOM 5263 C CA . PHE C 3 196 ? 195.86002 278.51469 382.23729 1.000 10.52449 196 PHE C CA 1
ATOM 5264 C C . PHE C 3 196 ? 194.75886 278.32239 381.20326 1.000 10.78244 196 PHE C C 1
ATOM 5265 O O . PHE C 3 196 ? 193.63563 278.78012 381.39748 1.000 12.41520 196 PHE C O 1
ATOM 5273 N N . GLN C 3 197 ? 195.06138 277.65465 380.09071 1.000 9.53263 197 GLN C N 1
ATOM 5274 C CA . GLN C 3 197 ? 193.97999 277.18587 379.22885 1.000 9.30598 197 GLN C CA 1
ATOM 5275 C C . GLN C 3 197 ? 193.24222 276.02341 379.88169 1.000 9.46400 197 GLN C C 1
ATOM 5276 O O . GLN C 3 197 ? 192.01526 276.04668 380.00610 1.000 11.12018 197 GLN C O 1
ATOM 5282 N N . THR C 3 198 ? 193.98000 275.01882 380.33393 1.000 10.26566 198 THR C N 1
ATOM 5283 C CA . THR C 3 198 ? 193.47139 273.97558 381.20490 1.000 9.80672 198 THR C CA 1
ATOM 5284 C C . THR C 3 198 ? 194.30592 273.99496 382.47300 1.000 10.07983 198 THR C C 1
ATOM 5285 O O . THR C 3 198 ? 195.32331 274.68130 382.55363 1.000 11.76057 198 THR C O 1
ATOM 5289 N N . SER C 3 199 ? 193.87953 273.23335 383.46836 1.000 12.10287 199 SER C N 1
ATOM 5290 C CA . SER C 3 199 ? 194.75113 273.01727 384.60748 1.000 11.25293 199 SER C CA 1
ATOM 5291 C C . SER C 3 199 ? 195.79111 271.95061 384.27547 1.000 11.20462 199 SER C C 1
ATOM 5292 O O . SER C 3 199 ? 195.79215 271.35992 383.19512 1.000 12.16475 199 SER C O 1
ATOM 5295 N N . ILE C 3 200 ? 196.69775 271.72192 385.21428 1.000 10.55791 200 ILE C N 1
ATOM 5296 C CA . ILE C 3 200 ? 197.68744 270.65934 385.09416 1.000 10.13218 200 ILE C CA 1
ATOM 5297 C C . ILE C 3 200 ? 197.15970 269.44103 385.83809 1.000 11.48703 200 ILE C C 1
ATOM 5298 O O . ILE C 3 200 ? 196.81606 269.52703 387.01900 1.000 13.21522 200 ILE C O 1
ATOM 5303 N N . VAL C 3 201 ? 197.07807 268.30991 385.14673 1.000 10.14660 201 VAL C N 1
ATOM 5304 C CA . VAL C 3 201 ? 196.58580 267.07498 385.73914 1.000 9.39630 201 VAL C CA 1
ATOM 5305 C C . VAL C 3 201 ? 197.66477 266.01128 385.58752 1.000 8.41392 201 VAL C C 1
ATOM 5306 O O . VAL C 3 201 ? 198.55570 266.11520 384.74703 1.000 10.33796 201 VAL C O 1
ATOM 5310 N N . ALA C 3 202 ? 197.58295 264.98031 386.41861 1.000 9.62320 202 ALA C N 1
ATOM 5311 C CA . ALA C 3 202 ? 198.63305 263.97182 386.47415 1.000 10.53032 202 ALA C CA 1
ATOM 5312 C C . ALA C 3 202 ? 198.05091 262.70343 387.07805 1.000 10.16910 202 ALA C C 1
ATOM 5313 O O . ALA C 3 202 ? 196.90974 262.70003 387.55147 1.000 10.42651 202 ALA C O 1
ATOM 5315 N N . PRO C 3 203 ? 198.80024 261.59393 387.05368 1.000 12.00035 203 PRO C N 1
ATOM 5316 C CA . PRO C 3 203 ? 198.41027 260.43237 387.86828 1.000 9.85144 203 PRO C CA 1
ATOM 5317 C C . PRO C 3 203 ? 198.66174 260.64834 389.35427 1.000 10.65593 203 PRO C C 1
ATOM 5318 O O . PRO C 3 203 ? 199.27929 261.63915 389.74632 1.000 12.25710 203 PRO C O 1
ATOM 5322 N N . ALA C 3 204 ? 198.22033 259.70010 390.18594 1.000 11.34637 204 ALA C N 1
ATOM 5323 C CA . ALA C 3 204 ? 198.31967 259.84652 391.63681 1.000 9.96303 204 ALA C CA 1
ATOM 5324 C C . ALA C 3 204 ? 199.75676 260.02660 392.11519 1.000 12.11883 204 ALA C C 1
ATOM 5325 O O . ALA C 3 204 ? 199.98552 260.63573 393.16510 1.000 13.07695 204 ALA C O 1
ATOM 5327 N N . ASP C 3 205 ? 200.72931 259.52242 391.36766 1.000 12.57440 205 ASP C N 1
ATOM 5328 C CA . ASP C 3 205 ? 202.12240 259.57689 391.77773 1.000 12.11413 205 ASP C CA 1
ATOM 5329 C C . ASP C 3 205 ? 202.89170 260.73577 391.16123 1.000 13.01623 205 ASP C C 1
ATOM 5330 O O . ASP C 3 205 ? 204.11858 260.75983 391.25938 1.000 15.52812 205 ASP C O 1
ATOM 5335 N N . ALA C 3 206 ? 202.21641 261.68323 390.52622 1.000 11.86563 206 ALA C N 1
ATOM 5336 C CA . ALA C 3 206 ? 202.85436 262.88479 390.01398 1.000 11.39412 206 ALA C CA 1
ATOM 5337 C C . ALA C 3 206 ? 202.06350 264.11713 390.41280 1.000 12.38262 206 ALA C C 1
ATOM 5338 O O . ALA C 3 206 ? 201.93455 265.07054 389.64519 1.000 15.88785 206 ALA C O 1
ATOM 5340 N N . MET C 3 207 ? 201.52932 264.11859 391.63100 1.000 11.15521 207 MET C N 1
ATOM 5341 C CA . MET C 3 207 ? 200.74161 265.22045 392.16670 1.000 12.60622 207 MET C CA 1
ATOM 5342 C C . MET C 3 207 ? 201.58589 266.36730 392.71199 1.000 14.28965 207 MET C C 1
ATOM 5343 O O . MET C 3 207 ? 201.03364 267.27892 393.33267 1.000 16.49941 207 MET C O 1
ATOM 5348 N N . SER C 3 208 ? 202.89586 266.35506 392.49535 1.000 14.33873 208 SER C N 1
ATOM 5349 C CA . SER C 3 208 ? 203.74135 267.40127 393.05102 1.000 12.59989 208 SER C CA 1
ATOM 5350 C C . SER C 3 208 ? 203.53247 268.72937 392.32896 1.000 14.95094 208 SER C C 1
ATOM 5351 O O . SER C 3 208 ? 203.19488 268.78259 391.14584 1.000 16.24691 208 SER C O 1
ATOM 5354 N N . LYS C 3 209 ? 203.76805 269.80957 393.06603 1.000 13.73443 209 LYS C N 1
ATOM 5355 C CA . LYS C 3 209 ? 203.76149 271.14831 392.49598 1.000 13.47378 209 LYS C CA 1
ATOM 5356 C C . LYS C 3 209 ? 204.82764 271.27925 391.41207 1.000 12.52724 209 LYS C C 1
ATOM 5357 O O . LYS C 3 209 ? 205.94783 270.79062 391.55876 1.000 13.24664 209 LYS C O 1
ATOM 5363 N N . CYS C 3 210 ? 204.47088 271.93234 390.31451 1.000 11.88506 210 CYS C N 1
ATOM 5364 C CA . CYS C 3 210 ? 205.33605 272.05240 389.15280 1.000 11.55503 210 CYS C CA 1
ATOM 5365 C C . CYS C 3 210 ? 205.88579 273.46809 389.01957 1.000 11.31045 210 CYS C C 1
ATOM 5366 O O . CYS C 3 210 ? 205.45212 274.39717 389.70219 1.000 11.10050 210 CYS C O 1
ATOM 5369 N N . TYR C 3 211 ? 206.86750 273.62069 388.13384 1.000 9.93248 211 TYR C N 1
ATOM 5370 C CA . TYR C 3 211 ? 207.52855 274.90016 387.92792 1.000 8.70998 211 TYR C CA 1
ATOM 5371 C C . TYR C 3 211 ? 207.76032 275.16809 386.44977 1.000 9.63054 211 TYR C C 1
ATOM 5372 O O . TYR C 3 211 ? 207.89086 274.24650 385.64448 1.000 10.10834 211 TYR C O 1
ATOM 5381 N N . ILE C 3 212 ? 207.80309 276.45227 386.11210 1.000 8.86005 212 ILE C N 1
ATOM 5382 C CA . ILE C 3 212 ? 208.18916 276.94162 384.79634 1.000 8.92873 212 ILE C CA 1
ATOM 5383 C C . ILE C 3 212 ? 209.41057 277.83212 384.97058 1.000 9.14342 212 ILE C C 1
ATOM 5384 O O . ILE C 3 212 ? 209.50007 278.58892 385.94098 1.000 10.43783 212 ILE C O 1
ATOM 5389 N N . MET C 3 213 ? 210.36067 277.72402 384.05023 1.000 8.84320 213 MET C N 1
ATOM 5390 C CA . MET C 3 213 ? 211.50824 278.61795 383.99737 1.000 8.32664 213 MET C CA 1
ATOM 5391 C C . MET C 3 213 ? 211.46402 279.42676 382.70711 1.000 9.17877 213 MET C C 1
ATOM 5392 O O . MET C 3 213 ? 210.94053 278.96237 381.69104 1.000 9.89738 213 MET C O 1
ATOM 5397 N N . CYS C 3 214 ? 211.99967 280.64265 382.76001 1.000 8.92087 214 CYS C N 1
ATOM 5398 C CA . CYS C 3 214 ? 212.02174 281.56300 381.63221 1.000 7.72134 214 CYS C CA 1
ATOM 5399 C C . CYS C 3 214 ? 213.46050 281.97068 381.35358 1.000 8.84630 214 CYS C C 1
ATOM 5400 O O . CYS C 3 214 ? 214.20788 282.29012 382.28041 1.000 10.30431 214 CYS C O 1
ATOM 5403 N N . PHE C 3 215 ? 213.84057 281.95918 380.08024 1.000 8.90181 215 PHE C N 1
ATOM 5404 C CA . PHE C 3 215 ? 215.15131 282.38519 379.61679 1.000 9.38138 215 PHE C CA 1
ATOM 5405 C C . PHE C 3 215 ? 214.98428 283.53872 378.63876 1.000 10.24712 215 PHE C C 1
ATOM 5406 O O . PHE C 3 215 ? 213.95558 283.65882 377.97211 1.000 10.68084 215 PHE C O 1
ATOM 5414 N N . VAL C 3 216 ? 215.99392 284.40025 378.56896 1.000 10.74138 216 VAL C N 1
ATOM 5415 C CA . VAL C 3 216 ? 215.95548 285.55944 377.69011 1.000 9.91882 216 VAL C CA 1
ATOM 5416 C C . VAL C 3 216 ? 217.33097 285.77571 377.08376 1.000 11.17119 216 VAL C C 1
ATOM 5417 O O . VAL C 3 216 ? 218.35998 285.49876 377.70387 1.000 12.80881 216 VAL C O 1
ATOM 5421 N N . SER C 3 217 ? 217.33455 286.24414 375.84449 1.000 12.05807 217 SER C N 1
ATOM 5422 C CA . SER C 3 217 ? 218.53520 286.69852 375.16199 1.000 13.69818 217 SER C CA 1
ATOM 5423 C C . SER C 3 217 ? 218.09745 287.56749 373.99653 1.000 14.72923 217 SER C C 1
ATOM 5424 O O . SER C 3 217 ? 216.92720 287.57051 373.61431 1.000 15.29176 217 SER C O 1
ATOM 5427 N N . ALA C 3 218 ? 219.04654 288.32015 373.45191 1.000 16.69462 218 ALA C N 1
ATOM 5428 C CA . ALA C 3 218 ? 218.78463 289.08259 372.24187 1.000 16.59093 218 ALA C CA 1
ATOM 5429 C C . ALA C 3 218 ? 218.58934 288.13324 371.06920 1.000 19.99444 218 ALA C C 1
ATOM 5430 O O . ALA C 3 218 ? 219.38498 287.21412 370.86339 1.000 22.59371 218 ALA C O 1
ATOM 5432 N N . ASP C 3 219 ? 217.51750 288.35164 370.30695 1.000 22.98621 219 ASP C N 1
ATOM 5433 C CA . ASP C 3 219 ? 217.12830 287.40893 369.26319 1.000 24.47006 219 ASP C CA 1
ATOM 5434 C C . ASP C 3 219 ? 218.00368 287.54984 368.02353 1.000 33.13041 219 ASP C C 1
ATOM 5435 O O . ASP C 3 219 ? 218.64786 286.58617 367.59758 1.000 38.89902 219 ASP C O 1
ATOM 5440 N N . ASN C 3 220 ? 218.04438 288.74083 367.43691 1.000 31.95834 220 ASN C N 1
ATOM 5441 C CA . ASN C 3 220 ? 218.83299 289.00189 366.24039 1.000 37.73744 220 ASN C CA 1
ATOM 5442 C C . ASN C 3 220 ? 219.76285 290.16605 366.53947 1.000 43.58079 220 ASN C C 1
ATOM 5443 O O . ASN C 3 220 ? 220.02212 290.49006 367.70359 1.000 39.73469 220 ASN C O 1
ATOM 5448 N N . ASP C 3 221 ? 220.32408 290.74885 365.47893 1.000 44.09087 221 ASP C N 1
ATOM 5449 C CA . ASP C 3 221 ? 221.14699 291.94613 365.60816 1.000 46.04118 221 ASP C CA 1
ATOM 5450 C C . ASP C 3 221 ? 220.46896 292.99141 366.48490 1.000 39.28375 221 ASP C C 1
ATOM 5451 O O . ASP C 3 221 ? 219.43883 293.55855 366.11423 1.000 41.89823 221 ASP C O 1
ATOM 5456 N N . PHE C 3 222 ? 221.05267 293.25483 367.64312 1.000 31.15103 222 PHE C N 1
ATOM 5457 C CA . PHE C 3 222 ? 220.56534 294.26843 368.55877 1.000 24.35086 222 PHE C CA 1
ATOM 5458 C C . PHE C 3 222 ? 221.44898 295.50071 368.42715 1.000 24.89025 222 PHE C C 1
ATOM 5459 O O . PHE C 3 222 ? 222.67103 295.38987 368.31552 1.000 30.30068 222 PHE C O 1
ATOM 5467 N N . SER C 3 223 ? 220.82893 296.67220 368.42135 1.000 21.41255 223 SER C N 1
ATOM 5468 C CA . SER C 3 223 ? 221.53987 297.93057 368.25899 1.000 20.41258 223 SER C CA 1
ATOM 5469 C C . SER C 3 223 ? 221.63904 298.65581 369.59200 1.000 18.01259 223 SER C C 1
ATOM 5470 O O . SER C 3 223 ? 220.64860 298.77677 370.30626 1.000 19.00034 223 SER C O 1
ATOM 5473 N N . VAL C 3 224 ? 222.83702 299.13159 369.92431 1.000 15.84442 224 VAL C N 1
ATOM 5474 C CA . VAL C 3 224 ? 223.06013 299.96089 371.10135 1.000 14.36133 224 VAL C CA 1
ATOM 5475 C C . VAL C 3 224 ? 223.84250 301.19851 370.68761 1.000 15.81404 224 VAL C C 1
ATOM 5476 O O . VAL C 3 224 ? 224.64452 301.16506 369.75075 1.000 18.78787 224 VAL C O 1
ATOM 5480 N N . ARG C 3 225 ? 223.60228 302.30027 371.39395 1.000 16.04757 225 ARG C N 1
ATOM 5481 C CA . ARG C 3 225 ? 224.28300 303.55933 371.12823 1.000 14.41644 225 ARG C CA 1
ATOM 5482 C C . ARG C 3 225 ? 224.46666 304.32584 372.42603 1.000 14.52982 225 ARG C C 1
ATOM 5483 O O . ARG C 3 225 ? 223.74726 304.10747 373.40050 1.000 15.28628 225 ARG C O 1
ATOM 5491 N N . LEU C 3 226 ? 225.39801 305.28331 372.39684 1.000 14.91022 226 LEU C N 1
ATOM 5492 C CA . LEU C 3 226 ? 225.60366 306.22905 373.49165 1.000 13.17293 226 LEU C CA 1
ATOM 5493 C C . LEU C 3 226 ? 225.98945 305.54830 374.80015 1.000 13.40777 226 LEU C C 1
ATOM 5494 O O . LEU C 3 226 ? 225.19134 305.50043 375.73878 1.000 13.69625 226 LEU C O 1
ATOM 5499 N N . LEU C 3 227 ? 227.19547 304.99157 374.85296 1.000 12.55425 227 LEU C N 1
ATOM 5500 C CA . LEU C 3 227 ? 227.69844 304.37388 376.07345 1.000 11.84070 227 LEU C CA 1
ATOM 5501 C C . LEU C 3 227 ? 227.65466 305.35387 377.24106 1.000 12.08927 227 LEU C C 1
ATOM 5502 O O . LEU C 3 227 ? 227.95261 306.54036 377.09434 1.000 14.83098 227 LEU C O 1
ATOM 5507 N N . LYS C 3 228 ? 227.24196 304.85502 378.39952 1.000 12.63598 228 LYS C N 1
ATOM 5508 C CA . LYS C 3 228 ? 227.12680 305.65629 379.60410 1.000 13.05826 228 LYS C CA 1
ATOM 5509 C C . LYS C 3 228 ? 227.56304 304.81643 380.79399 1.000 17.86320 228 LYS C C 1
ATOM 5510 O O . LYS C 3 228 ? 227.92586 303.64780 380.65507 1.000 20.20394 228 LYS C O 1
ATOM 5516 N N . ASP C 3 229 ? 227.52427 305.42586 381.97356 1.000 19.65724 229 ASP C N 1
ATOM 5517 C CA . ASP C 3 229 ? 227.81725 304.70689 383.20529 1.000 21.84026 229 ASP C CA 1
ATOM 5518 C C . ASP C 3 229 ? 226.61430 303.87529 383.62852 1.000 23.79697 229 ASP C C 1
ATOM 5519 O O . ASP C 3 229 ? 225.47767 304.35009 383.61052 1.000 27.33010 229 ASP C O 1
ATOM 5524 N N . THR C 3 230 ? 226.86010 302.63233 384.01482 1.000 26.13457 230 THR C N 1
ATOM 5525 C CA . THR C 3 230 ? 225.76046 301.79818 384.47186 1.000 25.87961 230 THR C CA 1
ATOM 5526 C C . THR C 3 230 ? 225.22623 302.33211 385.80124 1.000 28.85461 230 THR C C 1
ATOM 5527 O O . THR C 3 230 ? 225.99315 302.82386 386.63107 1.000 30.79332 230 THR C O 1
ATOM 5531 N N . PRO C 3 231 ? 223.91038 302.29987 386.01567 1.000 31.22839 231 PRO C N 1
ATOM 5532 C CA . PRO C 3 231 ? 223.35947 302.78571 387.28490 1.000 32.18398 231 PRO C CA 1
ATOM 5533 C C . PRO C 3 231 ? 223.49312 301.80019 388.43329 1.000 34.37528 231 PRO C C 1
ATOM 5534 O O . PRO C 3 231 ? 223.03249 302.10009 389.53787 1.000 39.19224 231 PRO C O 1
ATOM 5538 N N . PHE C 3 232 ? 224.10880 300.64349 388.21090 1.000 34.76930 232 PHE C N 1
ATOM 5539 C CA . PHE C 3 232 ? 224.27204 299.64521 389.25489 1.000 34.53573 232 PHE C CA 1
ATOM 5540 C C . PHE C 3 232 ? 225.51794 299.86039 390.10282 1.000 41.83206 232 PHE C C 1
ATOM 5541 O O . PHE C 3 232 ? 225.76682 299.06883 391.01501 1.000 46.16333 232 PHE C O 1
ATOM 5549 N N . ILE C 3 233 ? 226.30367 300.89196 389.83008 1.000 46.30723 233 ILE C N 1
ATOM 5550 C CA . ILE C 3 233 ? 227.44900 301.25082 390.65659 1.000 55.44420 233 ILE C CA 1
ATOM 5551 C C . ILE C 3 233 ? 227.23532 302.68785 391.11145 1.000 64.46182 233 ILE C C 1
ATOM 5552 O O . ILE C 3 233 ? 227.21928 303.61191 390.29179 1.000 68.14796 233 ILE C O 1
ATOM 5557 N N . LYS C 3 234 ? 227.05947 302.88300 392.41717 1.000 74.57425 234 LYS C N 1
ATOM 5558 C CA . LYS C 3 234 ? 227.03921 304.21811 393.00450 1.000 84.11601 234 LYS C CA 1
ATOM 5559 C C . LYS C 3 234 ? 227.67160 304.22583 394.38830 1.000 94.28223 234 LYS C C 1
ATOM 5560 O O . LYS C 3 234 ? 227.81659 303.17264 395.01763 1.000 94.69823 234 LYS C O 1
ATOM 5566 N N . GLU C 3 235 ? 228.08402 305.41340 394.84335 1.000 100.30416 235 GLU C N 1
ATOM 5567 C CA . GLU C 3 235 ? 228.65442 305.64509 396.16928 1.000 104.34879 235 GLU C CA 1
ATOM 5568 C C . GLU C 3 235 ? 229.96551 304.89534 396.36570 1.000 106.87524 235 GLU C C 1
ATOM 5569 O O . GLU C 3 235 ? 230.62177 305.04387 397.40043 1.000 106.91836 235 GLU C O 1
ATOM 5575 N N . GLN C 3 236 ? 230.36558 304.11014 395.36431 1.000 107.46840 236 GLN C N 1
ATOM 5576 C CA . GLN C 3 236 ? 231.58160 303.31647 395.45991 1.000 108.66767 236 GLN C CA 1
ATOM 5577 C C . GLN C 3 236 ? 232.75813 304.01529 394.80080 1.000 112.12221 236 GLN C C 1
ATOM 5578 O O . GLN C 3 236 ? 233.90655 303.61638 395.01914 1.000 112.72517 236 GLN C O 1
ATOM 5584 N N . ALA C 3 237 ? 232.49235 305.04161 393.99226 1.000 112.06752 237 ALA C N 1
ATOM 5585 C CA . ALA C 3 237 ? 233.56369 305.91111 393.52799 1.000 114.04224 237 ALA C CA 1
ATOM 5586 C C . ALA C 3 237 ? 234.20913 306.65088 394.69010 1.000 115.97219 237 ALA C C 1
ATOM 5587 O O . ALA C 3 237 ? 235.40372 306.96362 394.64086 1.000 114.13758 237 ALA C O 1
ATOM 5589 N N . ALA C 3 238 ? 233.43542 306.93936 395.73785 1.000 116.32663 238 ALA C N 1
ATOM 5590 C CA . ALA C 3 238 ? 233.98391 307.58268 396.92405 1.000 115.78016 238 ALA C CA 1
ATOM 5591 C C . ALA C 3 238 ? 234.76029 306.61074 397.80276 1.000 117.54405 238 ALA C C 1
ATOM 5592 O O . ALA C 3 238 ? 235.76035 307.00261 398.41502 1.000 116.58139 238 ALA C O 1
ATOM 5594 N N . ARG C 3 239 ? 234.32472 305.35164 397.88134 1.000 117.27508 239 ARG C N 1
ATOM 5595 C CA . ARG C 3 239 ? 234.89581 304.39526 398.81856 1.000 117.96357 239 ARG C CA 1
ATOM 5596 C C . ARG C 3 239 ? 236.18573 303.76718 398.30974 1.000 117.08207 239 ARG C C 1
ATOM 5597 O O . ARG C 3 239 ? 236.90842 303.14441 399.09755 1.000 114.86271 239 ARG C O 1
ATOM 5605 N N . ARG C 3 240 ? 236.48624 303.91821 397.01838 1.000 115.87935 240 ARG C N 1
ATOM 5606 C CA . ARG C 3 240 ? 237.68191 303.33910 396.41885 1.000 115.72275 240 ARG C CA 1
ATOM 5607 C C . ARG C 3 240 ? 237.74026 301.83759 396.66532 1.000 116.78447 240 ARG C C 1
ATOM 5608 O O . ARG C 3 240 ? 238.77824 301.30497 397.07441 1.000 114.51628 240 ARG C O 1
ATOM 5616 N N . VAL C 3 241 ? 236.62530 301.15549 396.41631 1.000 117.04152 241 VAL C N 1
ATOM 5617 C CA . VAL C 3 241 ? 236.48057 299.73510 396.71886 1.000 113.48584 241 VAL C CA 1
ATOM 5618 C C . VAL C 3 241 ? 236.75305 299.44856 398.19320 1.000 112.19523 241 VAL C C 1
ATOM 5619 O O . VAL C 3 241 ? 235.81946 299.27891 398.97995 1.000 111.41778 241 VAL C O 1
#

Sequence (723 aa):
FVGGFHTRSESSLENFLGRAANTYRTSFKTLSTKPSLKFASWTITTRKVAMLRRKMEMFTYMRFDVEVTFVITSSKCKSDPSSGSLPVLTFMVQYVPPGGPVPSSVDSFSWQSSTNPSIFWTQGNAPPRMSIPYMSIGNAYSNYYDGYSHHGADGVYGYNTLNNQGQLYFRHVNSSNPGAYTCVVKIYFKLQHVKAWVPRPPRLCNYQRAENVNFKVQGVTDTKESITANPGSSNVRSITLGNSTITTQESSNVVVGFGVWPSYLSKSKSGSGSTQPTQPDTATERFYTLESVKWQKTDNGWYWKFPDALKDMGLFGQNMLYHFLGRTGWTIHVKCEASRFFQGALLVVCVPQAEKGCAVITRDVNATALDEGDKAKKFTAGSVSSQNGVQTAVYNAAMGVAVGNLTIFPHQWINLKTNNSATIVKPYINSIPMENMYRHFNFTLMVIPFVPLEWSVGACTYVPITVTVAPQNAEYIGLRLAGNPTQLVPGSNMYLTSDDFRSPEAMPQFEVTPEMFIPGEVHNLMEIAETDSTVPVNNVGMAVNSMEAYRIGVNPNTGSGTQVYGWPLNPGKSSVFKRTNLGEILNYFAHWSGSIQLTFVFCGSAQATGKFLLAYSPPGAGAPTDRKGARLGTHVVWDVGLQSSCVLEVPWISNTFYRKDKSSGTGFSKAGYVTCWFQTSIVAPADAMSKCYIMCFVSADNDFSVRLLKDTPFIKEQAARRV